Protein 5VMK (pdb70)

B-factor: mean 58.98, std 25.47, range [18.66, 170.27]

Structure (mmCIF, N/CA/C/O backbone):
data_5VMK
#
_entry.id   5VMK
#
_cell.length_a   96.620
_cell.length_b   96.620
_cell.length_c   262.420
_cell.angle_alpha   90.00
_cell.angle_beta   90.00
_cell.angle_gamma   120.00
#
_symmetry.space_group_name_H-M   'P 32 2 1'
#
loop_
_entity.id
_entity.type
_entity.pdbx_description
1 polymer 'Bifunctional protein GlmU'
2 non-polymer 'CITRIC ACID'
3 non-polymer 'PHOSPHATE ION'
4 non-polymer 'TETRAETHYLENE GLYCOL'
5 water water
#
loop_
_atom_site.group_PDB
_atom_site.id
_atom_site.type_symbol
_atom_site.label_atom_id
_atom_site.label_alt_id
_atom_site.label_comp_id
_atom_site.label_asym_id
_atom_site.label_entity_id
_atom_site.label_seq_id
_atom_site.pdbx_PDB_ins_code
_atom_site.Cartn_x
_atom_site.Cartn_y
_atom_site.Cartn_z
_atom_site.occupancy
_atom_site.B_iso_or_equiv
_atom_site.auth_seq_id
_atom_site.auth_comp_id
_atom_site.auth_asym_id
_atom_site.auth_atom_id
_atom_site.pdbx_PDB_model_num
ATOM 1 N N . SER A 1 10 ? 30.387 -34.590 -22.699 1.00 93.82 2 SER A N 1
ATOM 2 C CA . SER A 1 10 ? 29.748 -35.712 -23.379 1.00 94.70 2 SER A CA 1
ATOM 3 C C . SER A 1 10 ? 28.486 -36.160 -22.649 1.00 92.94 2 SER A C 1
ATOM 4 O O . SER A 1 10 ? 28.538 -36.555 -21.488 1.00 88.13 2 SER A O 1
ATOM 7 N N . THR A 1 11 ? 27.355 -36.111 -23.348 1.00 92.69 3 THR A N 1
ATOM 8 C CA . THR A 1 11 ? 26.068 -36.536 -22.815 1.00 88.50 3 THR A CA 1
ATOM 9 C C . THR A 1 11 ? 25.491 -37.621 -23.714 1.00 85.68 3 THR A C 1
ATOM 10 O O . THR A 1 11 ? 25.410 -37.445 -24.935 1.00 91.56 3 THR A O 1
ATOM 14 N N . THR A 1 12 ? 25.081 -38.730 -23.109 1.00 75.69 4 THR A N 1
ATOM 15 C CA . THR A 1 12 ? 24.458 -39.837 -23.815 1.00 71.14 4 THR A CA 1
ATOM 16 C C . THR A 1 12 ? 23.008 -39.954 -23.375 1.00 67.81 4 THR A C 1
ATOM 17 O O . THR A 1 12 ? 22.663 -39.618 -22.243 1.00 65.13 4 THR A O 1
ATOM 21 N N . VAL A 1 13 ? 22.142 -40.360 -24.297 1.00 64.57 5 VAL A N 1
ATOM 22 C CA . VAL A 1 13 ? 20.724 -40.535 -24.009 1.00 58.08 5 VAL A CA 1
ATOM 23 C C . VAL A 1 13 ? 20.426 -42.019 -24.131 1.00 52.70 5 VAL A C 1
ATOM 24 O O . VAL A 1 13 ? 20.818 -42.651 -25.120 1.00 51.96 5 VAL A O 1
ATOM 28 N N . ILE A 1 14 ? 19.762 -42.583 -23.126 1.00 45.76 6 ILE A N 1
ATOM 29 C CA . ILE A 1 14 ? 19.342 -43.977 -23.167 1.00 49.33 6 ILE A CA 1
ATOM 30 C C . ILE A 1 14 ? 17.822 -43.998 -23.217 1.00 56.12 6 ILE A C 1
ATOM 31 O O . ILE A 1 14 ? 17.156 -43.350 -22.400 1.00 51.33 6 ILE A O 1
ATOM 36 N N . ILE A 1 15 ? 17.270 -44.685 -24.214 1.00 61.95 7 ILE A N 1
ATOM 37 C CA . ILE A 1 15 ? 15.828 -44.703 -24.417 1.00 58.23 7 ILE A CA 1
ATOM 38 C C . ILE A 1 15 ? 15.324 -46.128 -24.236 1.00 52.85 7 ILE A C 1
ATOM 39 O O . ILE A 1 15 ? 15.706 -47.030 -24.994 1.00 58.89 7 ILE A O 1
ATOM 44 N N . LEU A 1 16 ? 14.413 -46.310 -23.279 1.00 42.52 8 LEU A N 1
ATOM 45 C CA . LEU A 1 16 ? 13.753 -47.589 -23.041 1.00 44.23 8 LEU A CA 1
ATOM 46 C C . LEU A 1 16 ? 12.547 -47.640 -23.965 1.00 52.37 8 LEU A C 1
ATOM 47 O O . LEU A 1 16 ? 11.573 -46.892 -23.775 1.00 51.70 8 LEU A O 1
ATOM 52 N N . ALA A 1 17 ? 12.625 -48.502 -24.979 1.00 50.51 9 ALA A N 1
ATOM 53 C CA . ALA A 1 17 ? 11.587 -48.588 -25.987 1.00 48.19 9 ALA A CA 1
ATOM 54 C C . ALA A 1 17 ? 11.255 -50.039 -26.291 1.00 49.79 9 ALA A C 1
ATOM 55 O O . ALA A 1 17 ? 10.941 -50.394 -27.425 1.00 53.59 9 ALA A O 1
ATOM 57 N N . ALA A 1 18 ? 11.247 -50.888 -25.269 1.00 54.36 10 ALA A N 1
ATOM 58 C CA . ALA A 1 18 ? 11.042 -52.314 -25.471 1.00 59.97 10 ALA A CA 1
ATOM 59 C C . ALA A 1 18 ? 9.614 -52.766 -25.206 1.00 61.12 10 ALA A C 1
ATOM 60 O O . ALA A 1 18 ? 9.256 -53.881 -25.594 1.00 75.05 10 ALA A O 1
ATOM 62 N N . GLY A 1 19 ? 8.803 -51.938 -24.555 1.00 56.70 11 GLY A N 1
ATOM 63 C CA . GLY A 1 19 ? 7.471 -52.365 -24.167 1.00 58.77 11 GLY A CA 1
ATOM 64 C C . GLY A 1 19 ? 6.660 -52.855 -25.354 1.00 73.14 11 GLY A C 1
ATOM 65 O O . GLY A 1 19 ? 6.744 -52.316 -26.461 1.00 74.20 11 GLY A O 1
ATOM 66 N N . LYS A 1 20 ? 5.896 -53.923 -25.122 1.00 80.49 12 LYS A N 1
ATOM 67 C CA . LYS A 1 20 ? 4.978 -54.422 -26.136 1.00 84.18 12 LYS A CA 1
ATOM 68 C C . LYS A 1 20 ? 3.726 -53.549 -26.248 1.00 82.36 12 LYS A C 1
ATOM 69 O O . LYS A 1 20 ? 3.149 -53.443 -27.336 1.00 83.00 12 LYS A O 1
ATOM 71 N N . GLY A 1 21 ? 3.340 -52.870 -25.163 1.00 77.28 13 GLY A N 1
ATOM 72 C CA . GLY A 1 21 ? 2.145 -52.044 -25.115 1.00 70.03 13 GLY A CA 1
ATOM 73 C C . GLY A 1 21 ? 0.882 -52.838 -25.364 1.00 69.94 13 GLY A C 1
ATOM 74 O O . GLY A 1 21 ? 0.117 -52.541 -26.289 1.00 67.08 13 GLY A O 1
ATOM 75 N N . THR A 1 22 ? 0.643 -53.836 -24.508 1.00 71.53 14 THR A N 1
ATOM 76 C CA . THR A 1 22 ? -0.411 -54.815 -24.765 1.00 67.49 14 THR A CA 1
ATOM 77 C C . THR A 1 22 ? -1.775 -54.150 -24.862 1.00 62.31 14 THR A C 1
ATOM 78 O O . THR A 1 22 ? -2.588 -54.517 -25.719 1.00 51.00 14 THR A O 1
ATOM 82 N N . ARG A 1 23 ? -2.030 -53.146 -24.015 1.00 65.54 15 ARG A N 1
ATOM 83 C CA A ARG A 1 23 ? -3.328 -52.483 -23.999 0.54 64.00 15 ARG A CA 1
ATOM 84 C CA B ARG A 1 23 ? -3.335 -52.498 -24.007 0.46 64.11 15 ARG A CA 1
ATOM 85 C C . ARG A 1 23 ? -3.561 -51.606 -25.226 1.00 62.15 15 ARG A C 1
ATOM 86 O O . ARG A 1 23 ? -4.686 -51.132 -25.424 1.00 64.38 15 ARG A O 1
ATOM 101 N N . MET A 1 24 ? -2.537 -51.377 -26.059 1.00 58.43 16 MET A N 1
ATOM 102 C CA . MET A 1 24 ? -2.768 -50.706 -27.339 1.00 50.66 16 MET A CA 1
ATOM 103 C C . MET A 1 24 ? -3.488 -51.612 -28.327 1.00 50.83 16 MET A C 1
ATOM 104 O O . MET A 1 24 ? -4.131 -51.111 -29.258 1.00 49.60 16 MET A O 1
ATOM 109 N N . ARG A 1 25 ? -3.391 -52.929 -28.136 1.00 45.67 17 ARG A N 1
ATOM 110 C CA . ARG A 1 25 ? -3.966 -53.914 -29.040 1.00 47.95 17 ARG A CA 1
ATOM 111 C C . ARG A 1 25 ? -3.483 -53.656 -30.467 1.00 49.71 17 ARG A C 1
ATOM 112 O O . ARG A 1 25 ? -4.240 -53.687 -31.438 1.00 53.78 17 ARG A O 1
ATOM 120 N N . SER A 1 26 ? -2.183 -53.428 -30.584 1.00 48.00 18 SER A N 1
ATOM 121 C CA . SER A 1 26 ? -1.544 -53.095 -31.839 1.00 49.40 18 SER A CA 1
ATOM 122 C C . SER A 1 26 ? -0.599 -54.211 -32.278 1.00 50.62 18 SER A C 1
ATOM 123 O O . SER A 1 26 ? -0.068 -54.962 -31.462 1.00 53.30 18 SER A O 1
ATOM 126 N N . GLN A 1 27 ? -0.367 -54.287 -33.585 1.00 49.71 19 GLN A N 1
ATOM 127 C CA . GLN A 1 27 ? 0.644 -55.190 -34.112 1.00 53.19 19 GLN A CA 1
ATOM 128 C C . GLN A 1 27 ? 2.043 -54.583 -34.032 1.00 54.05 19 GLN A C 1
ATOM 129 O O . GLN A 1 27 ? 3.039 -55.317 -34.107 1.00 57.25 19 GLN A O 1
ATOM 135 N N . LEU A 1 28 ? 2.138 -53.299 -33.839 1.00 48.48 20 LEU A N 1
ATOM 136 C CA . LEU A 1 28 ? 3.345 -52.494 -33.765 1.00 49.38 20 LEU A CA 1
ATOM 137 C C . LEU A 1 28 ? 3.822 -52.368 -32.323 1.00 49.12 20 LEU A C 1
ATOM 138 O O . LEU A 1 28 ? 3.018 -52.423 -31.392 1.00 52.54 20 LEU A O 1
ATOM 143 N N . PRO A 1 29 ? 5.114 -52.170 -32.078 1.00 50.88 21 PRO A N 1
ATOM 144 C CA . PRO A 1 29 ? 5.549 -51.908 -30.702 1.00 51.04 21 PRO A CA 1
ATOM 145 C C . PRO A 1 29 ? 4.928 -50.621 -30.191 1.00 49.16 21 PRO A C 1
ATOM 146 O O . PRO A 1 29 ? 4.484 -49.771 -30.957 1.00 51.20 21 PRO A O 1
ATOM 150 N N . LYS A 1 30 ? 4.896 -50.494 -28.866 1.00 54.47 22 LYS A N 1
ATOM 151 C CA . LYS A 1 30 ? 4.226 -49.365 -28.231 1.00 46.20 22 LYS A CA 1
ATOM 152 C C . LYS A 1 30 ? 4.775 -48.037 -28.728 1.00 48.48 22 LYS A C 1
ATOM 153 O O . LYS A 1 30 ? 4.021 -47.074 -28.917 1.00 46.23 22 LYS A O 1
ATOM 159 N N . VAL A 1 31 ? 6.097 -47.955 -28.914 1.00 44.55 23 VAL A N 1
ATOM 160 C CA . VAL A 1 31 ? 6.722 -46.665 -29.182 1.00 42.80 23 VAL A CA 1
ATOM 161 C C . VAL A 1 31 ? 6.527 -46.198 -30.613 1.00 42.65 23 VAL A C 1
ATOM 162 O O . VAL A 1 31 ? 6.953 -45.086 -30.944 1.00 41.72 23 VAL A O 1
ATOM 166 N N . LEU A 1 32 ? 5.866 -46.975 -31.464 1.00 41.90 24 LEU A N 1
ATOM 167 C CA . LEU A 1 32 ? 5.560 -46.487 -32.806 1.00 47.29 24 LEU A CA 1
ATOM 168 C C . LEU A 1 32 ? 4.126 -45.986 -32.936 1.00 45.54 24 LEU A C 1
ATOM 169 O O . LEU A 1 32 ? 3.702 -45.653 -34.045 1.00 49.59 24 LEU A O 1
ATOM 174 N N . GLN A 1 33 ? 3.378 -45.905 -31.837 1.00 39.00 25 GLN A N 1
ATOM 175 C CA . GLN A 1 33 ? 2.039 -45.334 -31.903 1.00 37.12 25 GLN A CA 1
ATOM 176 C C . GLN A 1 33 ? 2.145 -43.819 -32.115 1.00 37.25 25 GLN A C 1
ATOM 177 O O . GLN A 1 33 ? 3.127 -43.196 -31.696 1.00 39.57 25 GLN A O 1
ATOM 183 N N . PRO A 1 34 ? 1.158 -43.205 -32.778 1.00 41.37 26 PRO A N 1
ATOM 184 C CA . PRO A 1 34 ? 1.298 -41.800 -33.200 1.00 36.11 26 PRO A CA 1
ATOM 185 C C . PRO A 1 34 ? 0.889 -40.783 -32.151 1.00 40.66 26 PRO A C 1
ATOM 186 O O . PRO A 1 34 ? -0.077 -40.961 -31.404 1.00 40.63 26 PRO A O 1
ATOM 190 N N . LEU A 1 35 ? 1.637 -39.682 -32.123 1.00 40.72 27 LEU A N 1
ATOM 191 C CA . LEU A 1 35 ? 1.303 -38.535 -31.295 1.00 35.40 27 LEU A CA 1
ATOM 192 C C . LEU A 1 35 ? 1.653 -37.262 -32.046 1.00 37.52 27 LEU A C 1
ATOM 193 O O . LEU A 1 35 ? 2.825 -37.023 -32.356 1.00 38.52 27 LEU A O 1
ATOM 198 N N . ALA A 1 36 ? 0.631 -36.444 -32.307 1.00 31.88 28 ALA A N 1
ATOM 199 C CA . ALA A 1 36 ? 0.745 -35.227 -33.123 1.00 36.05 28 ALA A CA 1
ATOM 200 C C . ALA A 1 36 ? 1.500 -35.498 -34.431 1.00 38.90 28 ALA A C 1
ATOM 201 O O . ALA A 1 36 ? 2.338 -34.711 -34.875 1.00 42.75 28 ALA A O 1
ATOM 203 N N . GLY A 1 37 ? 1.186 -36.620 -35.072 1.00 39.43 29 GLY A N 1
ATOM 204 C CA . GLY A 1 37 ? 1.759 -36.879 -36.371 1.00 36.55 29 GLY A CA 1
ATOM 205 C C . GLY A 1 37 ? 3.163 -37.439 -36.328 1.00 43.92 29 GLY A C 1
ATOM 206 O O . GLY A 1 37 ? 3.945 -37.197 -37.246 1.00 55.42 29 GLY A O 1
ATOM 207 N N . ARG A 1 38 ? 3.523 -38.155 -35.265 1.00 40.38 30 ARG A N 1
ATOM 208 C CA . ARG A 1 38 ? 4.883 -38.638 -35.140 1.00 40.52 30 ARG A CA 1
ATOM 209 C C . ARG A 1 38 ? 4.870 -39.808 -34.173 1.00 46.52 30 ARG A C 1
ATOM 210 O O . ARG A 1 38 ? 4.135 -39.748 -33.175 1.00 45.89 30 ARG A O 1
ATOM 218 N N . PRO A 1 39 ? 5.651 -40.870 -34.407 1.00 49.02 31 PRO A N 1
ATOM 219 C CA . PRO A 1 39 ? 5.690 -41.976 -33.434 1.00 42.99 31 PRO A CA 1
ATOM 220 C C . PRO A 1 39 ? 6.240 -41.466 -32.116 1.00 43.35 31 PRO A C 1
ATOM 221 O O . PRO A 1 39 ? 7.052 -40.537 -32.089 1.00 47.20 31 PRO A O 1
ATOM 225 N N . LEU A 1 40 ? 5.803 -42.102 -31.022 1.00 37.82 32 LEU A N 1
ATOM 226 C CA . LEU A 1 40 ? 6.263 -41.717 -29.686 1.00 34.99 32 LEU A CA 1
ATOM 227 C C . LEU A 1 40 ? 7.776 -41.596 -29.636 1.00 36.54 32 LEU A C 1
ATOM 228 O O . LEU A 1 40 ? 8.316 -40.556 -29.233 1.00 37.80 32 LEU A O 1
ATOM 233 N N . LEU A 1 41 ? 8.474 -42.654 -30.072 1.00 37.76 33 LEU A N 1
ATOM 234 C CA . LEU A 1 41 ? 9.931 -42.683 -30.025 1.00 41.20 33 LEU A CA 1
ATOM 235 C C . LEU A 1 41 ? 10.538 -41.546 -30.830 1.00 52.37 33 LEU A C 1
ATOM 236 O O . LEU A 1 41 ? 11.597 -41.024 -30.461 1.00 52.99 33 LEU A O 1
ATOM 241 N N . GLY A 1 42 ? 9.882 -41.148 -31.923 1.00 52.52 34 GLY A N 1
ATOM 242 C CA . GLY A 1 42 ? 10.392 -40.047 -32.720 1.00 46.00 34 GLY A CA 1
ATOM 243 C C . GLY A 1 42 ? 10.445 -38.740 -31.954 1.00 43.65 34 GLY A C 1
ATOM 244 O O . GLY A 1 42 ? 11.378 -37.954 -32.125 1.00 44.25 34 GLY A O 1
ATOM 245 N N . HIS A 1 43 ? 9.446 -38.483 -31.098 1.00 38.73 35 HIS A N 1
ATOM 246 C CA . HIS A 1 43 ? 9.495 -37.278 -30.268 1.00 37.93 35 HIS A CA 1
ATOM 247 C C . HIS A 1 43 ? 10.729 -37.276 -29.378 1.00 39.54 35 HIS A C 1
ATOM 248 O O . HIS A 1 43 ? 11.379 -36.237 -29.203 1.00 45.09 35 HIS A O 1
ATOM 255 N N . VAL A 1 44 ? 11.079 -38.430 -28.819 1.00 37.58 36 VAL A N 1
ATOM 256 C CA . VAL A 1 44 ? 12.214 -38.475 -27.910 1.00 41.67 36 VAL A CA 1
ATOM 257 C C . VAL A 1 44 ? 13.535 -38.442 -28.679 1.00 42.69 36 VAL A C 1
ATOM 258 O O . VAL A 1 44 ? 14.496 -37.798 -28.251 1.00 44.96 36 VAL A O 1
ATOM 262 N N . ILE A 1 45 ? 13.619 -39.125 -29.818 1.00 45.52 37 ILE A N 1
ATOM 263 C CA . ILE A 1 45 ? 14.831 -39.016 -30.624 1.00 48.40 37 ILE A CA 1
ATOM 264 C C . ILE A 1 45 ? 15.064 -37.569 -31.043 1.00 55.30 37 ILE A C 1
ATOM 265 O O . ILE A 1 45 ? 16.202 -37.080 -31.026 1.00 64.78 37 ILE A O 1
ATOM 270 N N . LYS A 1 46 ? 13.991 -36.849 -31.387 1.00 48.34 38 LYS A N 1
ATOM 271 C CA . LYS A 1 46 ? 14.123 -35.440 -31.759 1.00 45.53 38 LYS A CA 1
ATOM 272 C C . LYS A 1 46 ? 14.684 -34.604 -30.615 1.00 48.50 38 LYS A C 1
ATOM 273 O O . LYS A 1 46 ? 15.560 -33.759 -30.824 1.00 54.19 38 LYS A O 1
ATOM 279 N N . THR A 1 47 ? 14.172 -34.803 -29.396 1.00 46.09 39 THR A N 1
ATOM 280 C CA . THR A 1 47 ? 14.670 -34.031 -28.263 1.00 46.14 39 THR A CA 1
ATOM 281 C C . THR A 1 47 ? 16.115 -34.401 -27.935 1.00 49.83 39 THR A C 1
ATOM 282 O O . THR A 1 47 ? 16.929 -33.530 -27.592 1.00 44.33 39 THR A O 1
ATOM 286 N N . ALA A 1 48 ? 16.457 -35.685 -28.072 1.00 45.86 40 ALA A N 1
ATOM 287 C CA . ALA A 1 48 ? 17.824 -36.127 -27.827 1.00 47.68 40 ALA A CA 1
ATOM 288 C C . ALA A 1 48 ? 18.793 -35.494 -28.814 1.00 51.95 40 ALA A C 1
ATOM 289 O O . ALA A 1 48 ? 19.931 -35.170 -28.460 1.00 55.88 40 ALA A O 1
ATOM 291 N N . LYS A 1 49 ? 18.369 -35.325 -30.063 1.00 52.86 41 LYS A N 1
ATOM 292 C CA . LYS A 1 49 ? 19.234 -34.641 -31.016 1.00 57.44 41 LYS A CA 1
ATOM 293 C C . LYS A 1 49 ? 19.334 -33.148 -30.706 1.00 57.72 41 LYS A C 1
ATOM 294 O O . LYS A 1 49 ? 20.380 -32.539 -30.952 1.00 59.17 41 LYS A O 1
ATOM 300 N N . GLN A 1 50 ? 18.266 -32.551 -30.160 1.00 61.00 42 GLN A N 1
ATOM 301 C CA . GLN A 1 50 ? 18.310 -31.147 -29.750 1.00 64.89 42 GLN A CA 1
ATOM 302 C C . GLN A 1 50 ? 19.323 -30.922 -28.628 1.00 61.98 42 GLN A C 1
ATOM 303 O O . GLN A 1 50 ? 19.980 -29.877 -28.578 1.00 65.03 42 GLN A O 1
ATOM 309 N N . LEU A 1 51 ? 19.453 -31.887 -27.711 1.00 61.12 43 LEU A N 1
ATOM 310 C CA . LEU A 1 51 ? 20.439 -31.838 -26.628 1.00 62.02 43 LEU A CA 1
ATOM 311 C C . LEU A 1 51 ? 21.859 -32.043 -27.123 1.00 61.69 43 LEU A C 1
ATOM 312 O O . LEU A 1 51 ? 22.788 -31.981 -26.314 1.00 59.56 43 LEU A O 1
ATOM 317 N N . LEU A 1 52 ? 22.035 -32.307 -28.420 1.00 64.51 44 LEU A N 1
ATOM 318 C CA . LEU A 1 52 ? 23.344 -32.556 -29.021 1.00 69.04 44 LEU A CA 1
ATOM 319 C C . LEU A 1 52 ? 24.014 -33.769 -28.373 1.00 70.55 44 LEU A C 1
ATOM 320 O O . LEU A 1 52 ? 25.194 -33.750 -28.026 1.00 75.53 44 LEU A O 1
ATOM 325 N N . ALA A 1 53 ? 23.241 -34.846 -28.247 1.00 68.00 45 ALA A N 1
ATOM 326 C CA . ALA A 1 53 ? 23.724 -36.075 -27.630 1.00 66.35 45 ALA A CA 1
ATOM 327 C C . ALA A 1 53 ? 24.795 -36.738 -28.485 1.00 68.66 45 ALA A C 1
ATOM 328 O O . ALA A 1 53 ? 24.589 -36.983 -29.679 1.00 71.60 45 ALA A O 1
ATOM 330 N N . GLU A 1 54 ? 25.946 -37.028 -27.869 1.00 71.78 46 GLU A N 1
ATOM 331 C CA . GLU A 1 54 ? 27.008 -37.733 -28.584 1.00 73.23 46 GLU A CA 1
ATOM 332 C C . GLU A 1 54 ? 26.551 -39.126 -28.999 1.00 73.71 46 GLU A C 1
ATOM 333 O O . GLU A 1 54 ? 26.772 -39.544 -30.143 1.00 84.55 46 GLU A O 1
ATOM 335 N N . ASN A 1 55 ? 25.888 -39.849 -28.098 1.00 66.00 47 ASN A N 1
ATOM 336 C CA . ASN A 1 55 ? 25.364 -41.168 -28.411 1.00 67.83 47 ASN A CA 1
ATOM 337 C C . ASN A 1 55 ? 23.891 -41.259 -28.057 1.00 68.51 47 ASN A C 1
ATOM 338 O O . ASN A 1 55 ? 23.401 -40.569 -27.160 1.00 77.62 47 ASN A O 1
ATOM 343 N N . ILE A 1 56 ? 23.193 -42.125 -28.780 1.00 63.18 48 ILE A N 1
ATOM 344 C CA . ILE A 1 56 ? 21.809 -42.468 -28.496 1.00 60.05 48 ILE A CA 1
ATOM 345 C C . ILE A 1 56 ? 21.708 -43.986 -28.528 1.00 61.86 48 ILE A C 1
ATOM 346 O O . ILE A 1 56 ? 22.016 -44.616 -29.548 1.00 66.63 48 ILE A O 1
ATOM 351 N N . ILE A 1 57 ? 21.318 -44.572 -27.402 1.00 59.34 49 ILE A N 1
ATOM 352 C CA . ILE A 1 57 ? 21.216 -46.013 -27.250 1.00 56.94 49 ILE A CA 1
ATOM 353 C C . ILE A 1 57 ? 19.754 -46.346 -27.005 1.00 56.36 49 ILE A C 1
ATOM 354 O O . ILE A 1 57 ? 19.155 -45.876 -26.029 1.00 54.08 49 ILE A O 1
ATOM 359 N N . THR A 1 58 ? 19.191 -47.184 -27.863 1.00 57.04 50 THR A N 1
ATOM 360 C CA . THR A 1 58 ? 17.788 -47.538 -27.775 1.00 57.74 50 THR A CA 1
ATOM 361 C C . THR A 1 58 ? 17.669 -49.019 -27.457 1.00 57.60 50 THR A C 1
ATOM 362 O O . THR A 1 58 ? 18.271 -49.862 -28.133 1.00 60.81 50 THR A O 1
ATOM 366 N N . ILE A 1 59 ? 16.931 -49.312 -26.394 1.00 51.62 51 ILE A N 1
ATOM 367 C CA . ILE A 1 59 ? 16.618 -50.670 -25.982 1.00 52.68 51 ILE A CA 1
ATOM 368 C C . ILE A 1 59 ? 15.326 -51.073 -26.673 1.00 58.25 51 ILE A C 1
ATOM 369 O O . ILE A 1 59 ? 14.256 -50.533 -26.367 1.00 53.50 51 ILE A O 1
ATOM 374 N N . TYR A 1 60 ? 15.412 -52.038 -27.579 1.00 60.38 52 TYR A N 1
ATOM 375 C CA . TYR A 1 60 ? 14.228 -52.554 -28.238 1.00 62.49 52 TYR A CA 1
ATOM 376 C C . TYR A 1 60 ? 13.899 -53.932 -27.693 1.00 71.29 52 TYR A C 1
ATOM 377 O O . TYR A 1 60 ? 14.716 -54.578 -27.034 1.00 77.73 52 TYR A O 1
ATOM 386 N N . GLY A 1 61 ? 12.670 -54.356 -27.944 1.00 74.43 53 GLY A N 1
ATOM 387 C CA . GLY A 1 61 ? 12.228 -55.673 -27.551 1.00 80.20 53 GLY A CA 1
ATOM 388 C C . GLY A 1 61 ? 11.461 -56.305 -28.686 1.00 89.26 53 GLY A C 1
ATOM 389 O O . GLY A 1 61 ? 11.959 -56.373 -29.817 1.00 90.52 53 GLY A O 1
ATOM 390 N N . HIS A 1 62 ? 10.241 -56.756 -28.396 1.00 94.97 54 HIS A N 1
ATOM 391 C CA . HIS A 1 62 ? 9.377 -57.304 -29.431 1.00 98.99 54 HIS A CA 1
ATOM 392 C C . HIS A 1 62 ? 9.161 -56.266 -30.524 1.00 93.99 54 HIS A C 1
ATOM 393 O O . HIS A 1 62 ? 8.925 -55.085 -30.242 1.00 86.27 54 HIS A O 1
ATOM 395 N N . GLY A 1 63 ? 9.274 -56.710 -31.774 1.00 95.90 55 GLY A N 1
ATOM 396 C CA . GLY A 1 63 ? 9.066 -55.830 -32.903 1.00 91.66 55 GLY A CA 1
ATOM 397 C C . GLY A 1 63 ? 10.176 -54.843 -33.171 1.00 85.63 55 GLY A C 1
ATOM 398 O O . GLY A 1 63 ? 9.961 -53.866 -33.886 1.00 87.07 55 GLY A O 1
ATOM 399 N N . GLY A 1 64 ? 11.368 -55.069 -32.625 1.00 81.37 56 GLY A N 1
ATOM 400 C CA . GLY A 1 64 ? 12.464 -54.156 -32.888 1.00 80.63 56 GLY A CA 1
ATOM 401 C C . GLY A 1 64 ? 12.829 -54.045 -34.356 1.00 80.79 56 GLY A C 1
ATOM 402 O O . GLY A 1 64 ? 13.491 -53.079 -34.749 1.00 83.88 56 GLY A O 1
ATOM 403 N N . ASP A 1 65 ? 12.409 -55.007 -35.179 1.00 79.12 57 ASP A N 1
ATOM 404 C CA . ASP A 1 65 ? 12.651 -54.893 -36.612 1.00 83.22 57 ASP A CA 1
ATOM 405 C C . ASP A 1 65 ? 11.970 -53.653 -37.176 1.00 84.33 57 ASP A C 1
ATOM 406 O O . ASP A 1 65 ? 12.576 -52.897 -37.944 1.00 83.93 57 ASP A O 1
ATOM 408 N N . HIS A 1 66 ? 10.709 -53.417 -36.795 1.00 77.80 58 HIS A N 1
ATOM 409 C CA . HIS A 1 66 ? 10.014 -52.213 -37.245 1.00 74.00 58 HIS A CA 1
ATOM 410 C C . HIS A 1 66 ? 10.706 -50.954 -36.740 1.00 73.00 58 HIS A C 1
ATOM 411 O O . HIS A 1 66 ? 10.910 -49.997 -37.495 1.00 80.12 58 HIS A O 1
ATOM 418 N N . VAL A 1 67 ? 11.058 -50.932 -35.454 1.00 64.68 59 VAL A N 1
ATOM 419 C CA . VAL A 1 67 ? 11.665 -49.743 -34.865 1.00 59.88 59 VAL A CA 1
ATOM 420 C C . VAL A 1 67 ? 12.975 -49.426 -35.566 1.00 60.40 59 VAL A C 1
ATOM 421 O O . VAL A 1 67 ? 13.197 -48.299 -36.027 1.00 62.10 59 VAL A O 1
ATOM 425 N N . LYS A 1 68 ? 13.849 -50.430 -35.684 1.00 57.84 60 LYS A N 1
ATOM 426 C CA . LYS A 1 68 ? 15.105 -50.233 -36.394 1.00 58.92 60 LYS A CA 1
ATOM 427 C C . LYS A 1 68 ? 14.851 -49.729 -37.812 1.00 63.86 60 LYS A C 1
ATOM 428 O O . LYS A 1 68 ? 15.560 -48.842 -38.301 1.00 67.51 60 LYS A O 1
ATOM 434 N N . LYS A 1 69 ? 13.808 -50.245 -38.470 1.00 64.63 61 LYS A N 1
ATOM 435 C CA . LYS A 1 69 ? 13.495 -49.789 -39.821 1.00 67.87 61 LYS A CA 1
ATOM 436 C C . LYS A 1 69 ? 13.029 -48.340 -39.828 1.00 70.54 61 LYS A C 1
ATOM 437 O O . LYS A 1 69 ? 13.459 -47.548 -40.673 1.00 78.69 61 LYS A O 1
ATOM 439 N N . THR A 1 70 ? 12.186 -47.961 -38.871 1.00 66.78 62 THR A N 1
ATOM 440 C CA . THR A 1 70 ? 11.615 -46.619 -38.885 1.00 65.38 62 THR A CA 1
ATOM 441 C C . THR A 1 70 ? 12.680 -45.547 -38.664 1.00 71.48 62 THR A C 1
ATOM 442 O O . THR A 1 70 ? 12.625 -44.476 -39.278 1.00 72.33 62 THR A O 1
ATOM 446 N N . PHE A 1 71 ? 13.655 -45.804 -37.797 1.00 74.80 63 PHE A N 1
ATOM 447 C CA . PHE A 1 71 ? 14.699 -44.829 -37.499 1.00 72.62 63 PHE A CA 1
ATOM 448 C C . PHE A 1 71 ? 16.053 -45.302 -38.019 1.00 75.77 63 PHE A C 1
ATOM 449 O O . PHE A 1 71 ? 17.096 -45.061 -37.409 1.00 83.38 63 PHE A O 1
ATOM 457 N N . ALA A 1 72 ? 16.050 -45.902 -39.210 1.00 73.90 64 ALA A N 1
ATOM 458 C CA . ALA A 1 72 ? 17.272 -46.477 -39.762 1.00 74.57 64 ALA A CA 1
ATOM 459 C C . ALA A 1 72 ? 18.272 -45.400 -40.157 1.00 78.29 64 ALA A C 1
ATOM 460 O O . ALA A 1 72 ? 19.488 -45.626 -40.090 1.00 77.29 64 ALA A O 1
ATOM 462 N N . GLN A 1 73 ? 17.786 -44.248 -40.617 1.00 79.16 65 GLN A N 1
ATOM 463 C CA . GLN A 1 73 ? 18.678 -43.171 -41.019 1.00 84.92 65 GLN A CA 1
ATOM 464 C C . GLN A 1 73 ? 19.071 -42.331 -39.808 1.00 86.02 65 GLN A C 1
ATOM 465 O O . GLN A 1 73 ? 19.404 -41.152 -39.946 1.00 93.61 65 GLN A O 1
ATOM 467 N N . GLU A 1 74 ? 19.094 -42.946 -38.628 1.00 81.73 66 GLU A N 1
ATOM 468 C CA . GLU A 1 74 ? 19.487 -42.289 -37.390 1.00 72.55 66 GLU A CA 1
ATOM 469 C C . GLU A 1 74 ? 20.634 -43.065 -36.780 1.00 67.93 66 GLU A C 1
ATOM 470 O O . GLU A 1 74 ? 20.602 -44.300 -36.747 1.00 66.61 66 GLU A O 1
ATOM 476 N N . ASN A 1 75 ? 21.652 -42.330 -36.319 1.00 74.04 67 ASN A N 1
ATOM 477 C CA . ASN A 1 75 ? 22.862 -42.912 -35.729 1.00 81.89 67 ASN A CA 1
ATOM 478 C C . ASN A 1 75 ? 22.522 -43.322 -34.302 1.00 75.77 67 ASN A C 1
ATOM 479 O O . ASN A 1 75 ? 22.778 -42.617 -33.322 1.00 74.86 67 ASN A O 1
ATOM 484 N N . ILE A 1 76 ? 21.895 -44.484 -34.205 1.00 73.00 68 ILE A N 1
ATOM 485 C CA . ILE A 1 76 ? 21.439 -45.041 -32.946 1.00 68.92 68 ILE A CA 1
ATOM 486 C C . ILE A 1 76 ? 22.143 -46.366 -32.725 1.00 73.20 68 ILE A C 1
ATOM 487 O O . ILE A 1 76 ? 22.346 -47.136 -33.670 1.00 74.52 68 ILE A O 1
ATOM 492 N N . GLN A 1 77 ? 22.531 -46.619 -31.482 1.00 67.01 69 GLN A N 1
ATOM 493 C CA . GLN A 1 77 ? 23.062 -47.917 -31.098 1.00 69.12 69 GLN A CA 1
ATOM 494 C C . GLN A 1 77 ? 21.906 -48.732 -30.532 1.00 64.33 69 GLN A C 1
ATOM 495 O O . GLN A 1 77 ? 21.323 -48.370 -29.508 1.00 60.75 69 GLN A O 1
ATOM 501 N N . TRP A 1 78 ? 21.527 -49.789 -31.232 1.00 67.00 70 TRP A N 1
ATOM 502 C CA . TRP A 1 78 ? 20.391 -50.585 -30.813 1.00 67.46 70 TRP A CA 1
ATOM 503 C C . TRP A 1 78 ? 20.866 -51.679 -29.874 1.00 71.62 70 TRP A C 1
ATOM 504 O O . TRP A 1 78 ? 21.968 -52.212 -30.022 1.00 69.99 70 TRP A O 1
ATOM 515 N N . VAL A 1 79 ? 20.029 -51.989 -28.892 1.00 78.03 71 VAL A N 1
ATOM 516 C CA . VAL A 1 79 ? 20.342 -52.949 -27.843 1.00 74.10 71 VAL A CA 1
ATOM 517 C C . VAL A 1 79 ? 19.069 -53.735 -27.586 1.00 72.60 71 VAL A C 1
ATOM 518 O O . VAL A 1 79 ? 18.015 -53.143 -27.326 1.00 72.87 71 VAL A O 1
ATOM 522 N N . GLU A 1 80 ? 19.159 -55.056 -27.647 1.00 76.00 72 GLU A N 1
ATOM 523 C CA . GLU A 1 80 ? 17.978 -55.887 -27.496 1.00 79.72 72 GLU A CA 1
ATOM 524 C C . GLU A 1 80 ? 17.705 -56.234 -26.033 1.00 79.99 72 GLU A C 1
ATOM 525 O O . GLU A 1 80 ? 18.621 -56.333 -25.212 1.00 85.34 72 GLU A O 1
ATOM 531 N N . GLN A 1 81 ? 16.415 -56.396 -25.712 1.00 80.55 73 GLN A N 1
ATOM 532 C CA . GLN A 1 81 ? 15.945 -56.876 -24.409 1.00 85.93 73 GLN A CA 1
ATOM 533 C C . GLN A 1 81 ? 14.983 -58.026 -24.711 1.00 91.51 73 GLN A C 1
ATOM 534 O O . GLN A 1 81 ? 13.762 -57.831 -24.744 1.00 90.67 73 GLN A O 1
ATOM 540 N N . ALA A 1 82 ? 15.545 -59.218 -24.932 1.00 95.94 74 ALA A N 1
ATOM 541 C CA . ALA A 1 82 ? 14.745 -60.361 -25.370 1.00 104.09 74 ALA A CA 1
ATOM 542 C C . ALA A 1 82 ? 13.676 -60.726 -24.345 1.00 105.88 74 ALA A C 1
ATOM 543 O O . ALA A 1 82 ? 12.511 -60.945 -24.699 1.00 113.27 74 ALA A O 1
ATOM 545 N N . GLU A 1 83 ? 14.051 -60.808 -23.071 1.00 102.22 75 GLU A N 1
ATOM 546 C CA . GLU A 1 83 ? 13.105 -61.039 -21.987 1.00 90.83 75 GLU A CA 1
ATOM 547 C C . GLU A 1 83 ? 12.885 -59.742 -21.217 1.00 83.14 75 GLU A C 1
ATOM 548 O O . GLU A 1 83 ? 13.816 -58.950 -21.038 1.00 78.26 75 GLU A O 1
ATOM 550 N N . GLN A 1 84 ? 11.648 -59.523 -20.775 1.00 84.29 76 GLN A N 1
ATOM 551 C CA . GLN A 1 84 ? 11.273 -58.312 -20.045 1.00 89.72 76 GLN A CA 1
ATOM 552 C C . GLN A 1 84 ? 11.310 -58.624 -18.553 1.00 90.51 76 GLN A C 1
ATOM 553 O O . GLN A 1 84 ? 10.397 -59.260 -18.022 1.00 93.15 76 GLN A O 1
ATOM 555 N N . LEU A 1 85 ? 12.372 -58.176 -17.872 1.00 86.68 77 LEU A N 1
ATOM 556 C CA . LEU A 1 85 ? 12.550 -58.443 -16.445 1.00 89.94 77 LEU A CA 1
ATOM 557 C C . LEU A 1 85 ? 12.846 -57.164 -15.659 1.00 80.63 77 LEU A C 1
ATOM 558 O O . LEU A 1 85 ? 13.535 -57.199 -14.637 1.00 82.31 77 LEU A O 1
ATOM 563 N N . GLY A 1 86 ? 12.334 -56.030 -16.120 1.00 70.02 78 GLY A N 1
ATOM 564 C CA . GLY A 1 86 ? 12.467 -54.782 -15.401 1.00 64.57 78 GLY A CA 1
ATOM 565 C C . GLY A 1 86 ? 13.210 -53.718 -16.177 1.00 63.94 78 GLY A C 1
ATOM 566 O O . GLY A 1 86 ? 13.956 -54.025 -17.111 1.00 70.70 78 GLY A O 1
ATOM 567 N N . THR A 1 87 ? 13.024 -52.455 -15.791 1.00 60.15 79 THR A N 1
ATOM 568 C CA . THR A 1 87 ? 13.742 -51.374 -16.456 1.00 59.90 79 THR A CA 1
ATOM 569 C C . THR A 1 87 ? 15.220 -51.381 -16.076 1.00 58.39 79 THR A C 1
ATOM 570 O O . THR A 1 87 ? 16.079 -51.057 -16.899 1.00 56.39 79 THR A O 1
ATOM 574 N N . GLY A 1 88 ? 15.541 -51.742 -14.836 1.00 56.39 80 GLY A N 1
ATOM 575 C CA . GLY A 1 88 ? 16.941 -51.855 -14.478 1.00 58.06 80 GLY A CA 1
ATOM 576 C C . GLY A 1 88 ? 17.641 -52.922 -15.293 1.00 62.73 80 GLY A C 1
ATOM 577 O O . GLY A 1 88 ? 18.779 -52.741 -15.734 1.00 64.17 80 GLY A O 1
ATOM 578 N N . HIS A 1 89 ? 16.965 -54.048 -15.510 1.00 63.84 81 HIS A N 1
ATOM 579 C CA . HIS A 1 89 ? 17.495 -55.073 -16.394 1.00 69.37 81 HIS A CA 1
ATOM 580 C C . HIS A 1 89 ? 17.663 -54.547 -17.821 1.00 69.26 81 HIS A C 1
ATOM 581 O O . HIS A 1 89 ? 18.597 -54.946 -18.528 1.00 70.99 81 HIS A O 1
ATOM 588 N N . ALA A 1 90 ? 16.767 -53.660 -18.267 1.00 60.34 82 ALA A N 1
ATOM 589 C CA . ALA A 1 90 ? 16.905 -53.076 -19.599 1.00 58.21 82 ALA A CA 1
ATOM 590 C C . ALA A 1 90 ? 18.150 -52.199 -19.689 1.00 57.68 82 ALA A C 1
ATOM 591 O O . ALA A 1 90 ? 18.907 -52.279 -20.662 1.00 61.70 82 ALA A O 1
ATOM 593 N N . VAL A 1 91 ? 18.373 -51.345 -18.685 1.00 54.84 83 VAL A N 1
ATOM 594 C CA . VAL A 1 91 ? 19.532 -50.456 -18.706 1.00 58.93 83 VAL A CA 1
ATOM 595 C C . VAL A 1 91 ? 20.818 -51.255 -18.576 1.00 64.42 83 VAL A C 1
ATOM 596 O O . VAL A 1 91 ? 21.863 -50.865 -19.116 1.00 66.38 83 VAL A O 1
ATOM 600 N N . GLN A 1 92 ? 20.768 -52.385 -17.869 1.00 66.42 84 GLN A N 1
ATOM 601 C CA . GLN A 1 92 ? 21.936 -53.243 -17.780 1.00 69.57 84 GLN A CA 1
ATOM 602 C C . GLN A 1 92 ? 22.428 -53.611 -19.170 1.00 71.87 84 GLN A C 1
ATOM 603 O O . GLN A 1 92 ? 23.639 -53.681 -19.410 1.00 72.67 84 GLN A O 1
ATOM 609 N N . MET A 1 93 ? 21.497 -53.774 -20.114 1.00 73.75 85 MET A N 1
ATOM 610 C CA . MET A 1 93 ? 21.852 -54.191 -21.464 1.00 83.82 85 MET A CA 1
ATOM 611 C C . MET A 1 93 ? 22.782 -53.201 -22.151 1.00 79.55 85 MET A C 1
ATOM 612 O O . MET A 1 93 ? 23.552 -53.592 -23.038 1.00 74.16 85 MET A O 1
ATOM 617 N N . THR A 1 94 ? 22.747 -51.932 -21.744 1.00 74.94 86 THR A N 1
ATOM 618 C CA . THR A 1 94 ? 23.586 -50.905 -22.348 1.00 69.05 86 THR A CA 1
ATOM 619 C C . THR A 1 94 ? 25.054 -50.997 -21.922 1.00 69.13 86 THR A C 1
ATOM 620 O O . THR A 1 94 ? 25.886 -50.303 -22.512 1.00 66.84 86 THR A O 1
ATOM 624 N N . LEU A 1 95 ? 25.384 -51.788 -20.898 1.00 68.45 87 LEU A N 1
ATOM 625 C CA . LEU A 1 95 ? 26.770 -51.892 -20.436 1.00 74.83 87 LEU A CA 1
ATOM 626 C C . LEU A 1 95 ? 27.799 -52.219 -21.519 1.00 81.59 87 LEU A C 1
ATOM 627 O O . LEU A 1 95 ? 28.862 -51.576 -21.522 1.00 82.72 87 LEU A O 1
ATOM 632 N N . PRO A 1 96 ? 27.577 -53.167 -22.442 1.00 88.94 88 PRO A N 1
ATOM 633 C CA . PRO A 1 96 ? 28.595 -53.405 -23.485 1.00 90.58 88 PRO A CA 1
ATOM 634 C C . PRO A 1 96 ? 28.882 -52.196 -24.353 1.00 87.39 88 PRO A C 1
ATOM 635 O O . PRO A 1 96 ? 29.968 -52.114 -24.937 1.00 89.04 88 PRO A O 1
ATOM 639 N N . VAL A 1 97 ? 27.944 -51.258 -24.465 1.00 83.19 89 VAL A N 1
ATOM 640 C CA . VAL A 1 97 ? 28.099 -50.097 -25.328 1.00 83.06 89 VAL A CA 1
ATOM 641 C C . VAL A 1 97 ? 28.030 -48.785 -24.551 1.00 82.03 89 VAL A C 1
ATOM 642 O O . VAL A 1 97 ? 28.023 -47.712 -25.155 1.00 80.07 89 VAL A O 1
ATOM 646 N N . LEU A 1 98 ? 27.985 -48.849 -23.217 1.00 81.25 90 LEU A N 1
ATOM 647 C CA . LEU A 1 98 ? 27.889 -47.660 -22.381 1.00 75.86 90 LEU A CA 1
ATOM 648 C C . LEU A 1 98 ? 29.274 -47.034 -22.198 1.00 81.04 90 LEU A C 1
ATOM 649 O O . LEU A 1 98 ? 30.259 -47.753 -22.003 1.00 80.09 90 LEU A O 1
ATOM 654 N N . PRO A 1 99 ? 29.376 -45.706 -22.263 1.00 79.43 91 PRO A N 1
ATOM 655 C CA . PRO A 1 99 ? 30.685 -45.048 -22.117 1.00 79.18 91 PRO A CA 1
ATOM 656 C C . PRO A 1 99 ? 31.185 -45.085 -20.677 1.00 80.20 91 PRO A C 1
ATOM 657 O O . PRO A 1 99 ? 30.444 -45.369 -19.734 1.00 85.27 91 PRO A O 1
ATOM 661 N N . LYS A 1 100 ? 32.479 -44.777 -20.515 1.00 79.19 92 LYS A N 1
ATOM 662 C CA . LYS A 1 100 ? 33.129 -44.768 -19.205 1.00 81.83 92 LYS A CA 1
ATOM 663 C C . LYS A 1 100 ? 33.069 -43.401 -18.521 1.00 81.88 92 LYS A C 1
ATOM 664 O O . LYS A 1 100 ? 32.851 -43.329 -17.309 1.00 78.76 92 LYS A O 1
ATOM 666 N N . ASP A 1 101 ? 33.266 -42.314 -19.259 1.00 87.71 93 ASP A N 1
ATOM 667 C CA . ASP A 1 101 ? 33.177 -40.977 -18.695 1.00 86.89 93 ASP A CA 1
ATOM 668 C C . ASP A 1 101 ? 31.802 -40.389 -19.003 1.00 85.16 93 ASP A C 1
ATOM 669 O O . ASP A 1 101 ? 30.888 -41.087 -19.457 1.00 77.34 93 ASP A O 1
ATOM 671 N N . GLY A 1 102 ? 31.645 -39.092 -18.748 1.00 90.52 94 GLY A N 1
ATOM 672 C CA . GLY A 1 102 ? 30.426 -38.396 -19.107 1.00 89.37 94 GLY A CA 1
ATOM 673 C C . GLY A 1 102 ? 29.213 -38.808 -18.283 1.00 83.42 94 GLY A C 1
ATOM 674 O O . GLY A 1 102 ? 29.299 -39.514 -17.282 1.00 90.82 94 GLY A O 1
ATOM 675 N N . ILE A 1 103 ? 28.057 -38.335 -18.747 1.00 73.29 95 ILE A N 1
ATOM 676 C CA . ILE A 1 103 ? 26.772 -38.546 -18.100 1.00 64.43 95 ILE A CA 1
ATOM 677 C C . ILE A 1 103 ? 25.822 -39.186 -19.108 1.00 66.89 95 ILE A C 1
ATOM 678 O O . ILE A 1 103 ? 26.059 -39.175 -20.315 1.00 62.41 95 ILE A O 1
ATOM 683 N N . SER A 1 104 ? 24.720 -39.725 -18.595 1.00 63.86 96 SER A N 1
ATOM 684 C CA . SER A 1 104 ? 23.685 -40.321 -19.427 1.00 55.31 96 SER A CA 1
ATOM 685 C C . SER A 1 104 ? 22.311 -39.907 -18.930 1.00 54.04 96 SER A C 1
ATOM 686 O O . SER A 1 104 ? 22.077 -39.818 -17.724 1.00 60.74 96 SER A O 1
ATOM 689 N N . LEU A 1 105 ? 21.408 -39.666 -19.866 1.00 52.31 97 LEU A N 1
ATOM 690 C CA . LEU A 1 105 ? 20.005 -39.458 -19.567 1.00 54.27 97 LEU A CA 1
ATOM 691 C C . LEU A 1 105 ? 19.274 -40.770 -19.809 1.00 53.06 97 LEU A C 1
ATOM 692 O O . LEU A 1 105 ? 19.586 -41.496 -20.759 1.00 55.97 97 LEU A O 1
ATOM 697 N N . ILE A 1 106 ? 18.308 -41.079 -18.948 1.00 47.61 98 ILE A N 1
ATOM 698 C CA . ILE A 1 106 ? 17.486 -42.270 -19.110 1.00 47.07 98 ILE A CA 1
ATOM 699 C C . ILE A 1 106 ? 16.052 -41.811 -19.351 1.00 48.79 98 ILE A C 1
ATOM 700 O O . ILE A 1 106 ? 15.390 -41.289 -18.447 1.00 49.41 98 ILE A O 1
ATOM 705 N N . LEU A 1 107 ? 15.589 -41.984 -20.581 1.00 55.34 99 LEU A N 1
ATOM 706 C CA . LEU A 1 107 ? 14.287 -41.540 -21.046 1.00 55.90 99 LEU A CA 1
ATOM 707 C C . LEU A 1 107 ? 13.476 -42.744 -21.512 1.00 53.73 99 LEU A C 1
ATOM 708 O O . LEU A 1 107 ? 13.987 -43.857 -21.641 1.00 54.67 99 LEU A O 1
ATOM 713 N N . TYR A 1 108 ? 12.181 -42.522 -21.711 1.00 48.39 100 TYR A N 1
ATOM 714 C CA . TYR A 1 108 ? 11.259 -43.563 -22.128 1.00 46.59 100 TYR A CA 1
ATOM 715 C C . TYR A 1 108 ? 10.692 -43.211 -23.492 1.00 48.04 100 TYR A C 1
ATOM 716 O O . TYR A 1 108 ? 10.351 -42.056 -23.752 1.00 47.76 100 TYR A O 1
ATOM 725 N N . GLY A 1 109 ? 10.630 -44.211 -24.371 1.00 48.97 101 GLY A N 1
ATOM 726 C CA . GLY A 1 109 ? 10.057 -43.994 -25.687 1.00 48.85 101 GLY A CA 1
ATOM 727 C C . GLY A 1 109 ? 8.586 -43.643 -25.629 1.00 46.42 101 GLY A C 1
ATOM 728 O O . GLY A 1 109 ? 8.088 -42.898 -26.476 1.00 44.71 101 GLY A O 1
ATOM 729 N N . ASP A 1 110 ? 7.884 -44.139 -24.612 1.00 44.71 102 ASP A N 1
ATOM 730 C CA . ASP A 1 110 ? 6.477 -43.851 -24.411 1.00 43.24 102 ASP A CA 1
ATOM 731 C C . ASP A 1 110 ? 6.248 -42.702 -23.436 1.00 44.63 102 ASP A C 1
ATOM 732 O O . ASP A 1 110 ? 5.153 -42.591 -22.872 1.00 47.39 102 ASP A O 1
ATOM 737 N N . VAL A 1 111 ? 7.273 -41.889 -23.185 1.00 45.52 103 VAL A N 1
ATOM 738 C CA . VAL A 1 111 ? 7.130 -40.611 -22.488 1.00 40.49 103 VAL A CA 1
ATOM 739 C C . VAL A 1 111 ? 7.690 -39.557 -23.429 1.00 44.76 103 VAL A C 1
ATOM 740 O O . VAL A 1 111 ? 8.846 -39.138 -23.301 1.00 49.72 103 VAL A O 1
ATOM 744 N N . PRO A 1 112 ? 6.910 -39.121 -24.388 1.00 47.22 104 PRO A N 1
ATOM 745 C CA . PRO A 1 112 ? 7.485 -38.470 -25.570 1.00 46.72 104 PRO A CA 1
ATOM 746 C C . PRO A 1 112 ? 7.655 -36.955 -25.488 1.00 48.04 104 PRO A C 1
ATOM 747 O O . PRO A 1 112 ? 8.441 -36.378 -26.250 1.00 53.03 104 PRO A O 1
ATOM 751 N N . LEU A 1 113 ? 6.913 -36.288 -24.607 1.00 44.96 105 LEU A N 1
ATOM 752 C CA . LEU A 1 113 ? 6.799 -34.837 -24.655 1.00 36.95 105 LEU A CA 1
ATOM 753 C C . LEU A 1 113 ? 7.733 -34.127 -23.681 1.00 38.44 105 LEU A C 1
ATOM 754 O O . LEU A 1 113 ? 7.556 -32.929 -23.441 1.00 38.49 105 LEU A O 1
ATOM 759 N N . VAL A 1 114 ? 8.739 -34.820 -23.137 1.00 37.65 106 VAL A N 1
ATOM 760 C CA . VAL A 1 114 ? 9.664 -34.156 -22.228 1.00 42.07 106 VAL A CA 1
ATOM 761 C C . VAL A 1 114 ? 10.460 -33.120 -23.009 1.00 42.47 106 VAL A C 1
ATOM 762 O O . VAL A 1 114 ? 10.946 -33.387 -24.115 1.00 47.31 106 VAL A O 1
ATOM 766 N N . ARG A 1 115 ? 10.557 -31.915 -22.462 1.00 42.53 107 ARG A N 1
ATOM 767 C CA . ARG A 1 115 ? 11.152 -30.810 -23.201 1.00 41.49 107 ARG A CA 1
ATOM 768 C C . ARG A 1 115 ? 12.657 -30.755 -22.994 1.00 46.50 107 ARG A C 1
ATOM 769 O O . ARG A 1 115 ? 13.184 -31.163 -21.956 1.00 47.72 107 ARG A O 1
ATOM 777 N N . GLN A 1 116 ? 13.353 -30.264 -24.015 1.00 50.68 108 GLN A N 1
ATOM 778 C CA . GLN A 1 116 ? 14.801 -30.169 -23.903 1.00 54.74 108 GLN A CA 1
ATOM 779 C C . GLN A 1 116 ? 15.205 -29.217 -22.785 1.00 51.88 108 GLN A C 1
ATOM 780 O O . GLN A 1 116 ? 16.235 -29.428 -22.134 1.00 57.12 108 GLN A O 1
ATOM 786 N N . THR A 1 117 ? 14.396 -28.185 -22.531 1.00 45.76 109 THR A N 1
ATOM 787 C CA . THR A 1 117 ? 14.724 -27.221 -21.490 1.00 48.66 109 THR A CA 1
ATOM 788 C C . THR A 1 117 ? 14.674 -27.877 -20.115 1.00 50.88 109 THR A C 1
ATOM 789 O O . THR A 1 117 ? 15.548 -27.637 -19.265 1.00 48.16 109 THR A O 1
ATOM 793 N N . THR A 1 118 ? 13.725 -28.796 -19.925 1.00 48.47 110 THR A N 1
ATOM 794 C CA . THR A 1 118 ? 13.645 -29.543 -18.681 1.00 46.75 110 THR A CA 1
ATOM 795 C C . THR A 1 118 ? 14.871 -30.429 -18.500 1.00 48.83 110 THR A C 1
ATOM 796 O O . THR A 1 118 ? 15.523 -30.399 -17.449 1.00 41.40 110 THR A O 1
ATOM 800 N N . LEU A 1 119 ? 15.239 -31.171 -19.550 1.00 48.73 111 LEU A N 1
ATOM 801 C CA . LEU A 1 119 ? 16.383 -32.075 -19.485 1.00 45.06 111 LEU A CA 1
ATOM 802 C C . LEU A 1 119 ? 17.687 -31.315 -19.289 1.00 47.85 111 LEU A C 1
ATOM 803 O O . LEU A 1 119 ? 18.637 -31.852 -18.712 1.00 46.24 111 LEU A O 1
ATOM 808 N N . GLU A 1 120 ? 17.773 -30.083 -19.788 1.00 49.32 112 GLU A N 1
ATOM 809 C CA . GLU A 1 120 ? 18.958 -29.282 -19.513 1.00 51.24 112 GLU A CA 1
ATOM 810 C C . GLU A 1 120 ? 19.035 -28.899 -18.035 1.00 56.56 112 GLU A C 1
ATOM 811 O O . GLU A 1 120 ? 20.103 -28.990 -17.422 1.00 57.62 112 GLU A O 1
ATOM 817 N N . GLN A 1 121 ? 17.914 -28.453 -17.451 1.00 59.91 113 GLN A N 1
ATOM 818 C CA . GLN A 1 121 ? 17.887 -28.169 -16.018 1.00 63.68 113 GLN A CA 1
ATOM 819 C C . GLN A 1 121 ? 18.300 -29.393 -15.209 1.00 60.44 113 GLN A C 1
ATOM 820 O O . GLN A 1 121 ? 19.051 -29.276 -14.232 1.00 64.98 113 GLN A O 1
ATOM 826 N N . LEU A 1 122 ? 17.862 -30.582 -15.638 1.00 56.02 114 LEU A N 1
ATOM 827 C CA . LEU A 1 122 ? 18.232 -31.817 -14.955 1.00 49.04 114 LEU A CA 1
ATOM 828 C C . LEU A 1 122 ? 19.715 -32.099 -15.103 1.00 55.86 114 LEU A C 1
ATOM 829 O O . LEU A 1 122 ? 20.354 -32.613 -14.180 1.00 64.19 114 LEU A O 1
ATOM 834 N N . ILE A 1 123 ? 20.288 -31.770 -16.254 1.00 58.10 115 ILE A N 1
ATOM 835 C CA . ILE A 1 123 ? 21.711 -32.017 -16.428 1.00 59.34 115 ILE A CA 1
ATOM 836 C C . ILE A 1 123 ? 22.519 -31.066 -15.557 1.00 60.91 115 ILE A C 1
ATOM 837 O O . ILE A 1 123 ? 23.493 -31.472 -14.913 1.00 64.95 115 ILE A O 1
ATOM 842 N N . GLU A 1 124 ? 22.082 -29.804 -15.468 1.00 60.08 116 GLU A N 1
ATOM 843 C CA . GLU A 1 124 ? 22.816 -28.787 -14.714 1.00 61.65 116 GLU A CA 1
ATOM 844 C C . GLU A 1 124 ? 22.845 -29.106 -13.211 1.00 63.78 116 GLU A C 1
ATOM 845 O O . GLU A 1 124 ? 23.868 -28.882 -12.544 1.00 57.31 116 GLU A O 1
ATOM 851 N N . VAL A 1 125 ? 21.733 -29.603 -12.652 1.00 57.16 117 VAL A N 1
ATOM 852 C CA . VAL A 1 125 ? 21.743 -29.944 -11.232 1.00 59.52 117 VAL A CA 1
ATOM 853 C C . VAL A 1 125 ? 22.361 -31.309 -10.968 1.00 61.00 117 VAL A C 1
ATOM 854 O O .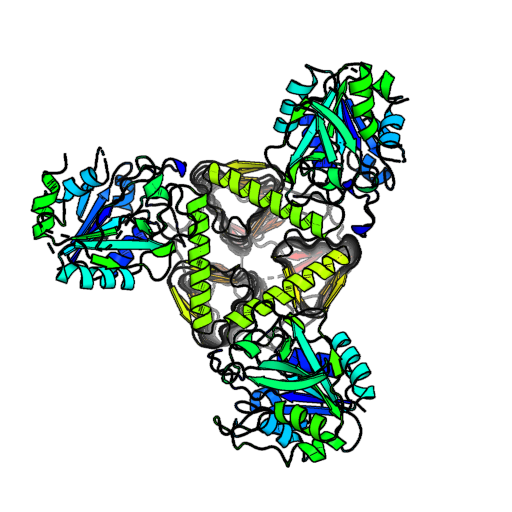 VAL A 1 125 ? 22.847 -31.547 -9.854 1.00 67.01 117 VAL A O 1
ATOM 858 N N . SER A 1 126 ? 22.374 -32.209 -11.952 1.00 58.74 118 SER A N 1
ATOM 859 C CA . SER A 1 126 ? 22.980 -33.511 -11.721 1.00 58.06 118 SER A CA 1
ATOM 860 C C . SER A 1 126 ? 24.483 -33.503 -11.915 1.00 63.60 118 SER A C 1
ATOM 861 O O . SER A 1 126 ? 25.163 -34.369 -11.354 1.00 64.86 118 SER A O 1
ATOM 864 N N . ASN A 1 127 ? 25.012 -32.547 -12.687 1.00 71.36 119 ASN A N 1
ATOM 865 C CA . ASN A 1 127 ? 26.458 -32.378 -12.781 1.00 77.16 119 ASN A CA 1
ATOM 866 C C . ASN A 1 127 ? 27.086 -32.072 -11.427 1.00 78.15 119 ASN A C 1
ATOM 867 O O . ASN A 1 127 ? 28.265 -32.369 -11.222 1.00 76.81 119 ASN A O 1
ATOM 869 N N . LYS A 1 128 ? 26.318 -31.510 -10.492 1.00 80.14 120 LYS A N 1
ATOM 870 C CA . LYS A 1 128 ? 26.834 -31.175 -9.172 1.00 84.84 120 LYS A CA 1
ATOM 871 C C . LYS A 1 128 ? 26.898 -32.373 -8.232 1.00 81.13 120 LYS A C 1
ATOM 872 O O . LYS A 1 128 ? 27.664 -32.339 -7.265 1.00 80.53 120 LYS A O 1
ATOM 878 N N . THR A 1 129 ? 26.103 -33.416 -8.470 1.00 77.78 121 THR A N 1
ATOM 879 C CA . THR A 1 129 ? 26.059 -34.573 -7.580 1.00 71.13 121 THR A CA 1
ATOM 880 C C . THR A 1 129 ? 26.503 -35.880 -8.221 1.00 64.56 121 THR A C 1
ATOM 881 O O . THR A 1 129 ? 26.975 -36.773 -7.508 1.00 59.07 121 THR A O 1
ATOM 885 N N . GLY A 1 130 ? 26.357 -36.027 -9.535 1.00 59.11 122 GLY A N 1
ATOM 886 C CA . GLY A 1 130 ? 26.595 -37.288 -10.193 1.00 56.80 122 GLY A CA 1
ATOM 887 C C . GLY A 1 130 ? 25.347 -38.105 -10.454 1.00 56.98 122 GLY A C 1
ATOM 888 O O . GLY A 1 130 ? 25.434 -39.135 -11.134 1.00 55.28 122 GLY A O 1
ATOM 889 N N . ILE A 1 131 ? 24.209 -37.719 -9.886 1.00 50.65 123 ILE A N 1
ATOM 890 C CA . ILE A 1 131 ? 22.962 -38.412 -10.171 1.00 58.71 123 ILE A CA 1
ATOM 891 C C . ILE A 1 131 ? 21.780 -37.513 -9.828 1.00 55.37 123 ILE A C 1
ATOM 892 O O . ILE A 1 131 ? 21.691 -36.951 -8.728 1.00 54.24 123 ILE A O 1
ATOM 897 N N . GLY A 1 132 ? 20.872 -37.346 -10.785 1.00 57.38 124 GLY A N 1
ATOM 898 C CA . GLY A 1 132 ? 19.654 -36.611 -10.538 1.00 54.31 124 GLY A CA 1
ATOM 899 C C . GLY A 1 132 ? 18.469 -37.344 -11.124 1.00 48.41 124 GLY A C 1
ATOM 900 O O . GLY A 1 132 ? 18.607 -38.332 -11.844 1.00 48.94 124 GLY A O 1
ATOM 901 N N . MET A 1 133 ? 17.295 -36.830 -10.812 1.00 44.58 125 MET A N 1
ATOM 902 C CA . MET A 1 133 ? 16.096 -37.440 -11.336 1.00 48.31 125 MET A CA 1
ATOM 903 C C . MET A 1 133 ? 15.010 -36.381 -11.394 1.00 54.07 125 MET A C 1
ATOM 904 O O . MET A 1 133 ? 15.077 -35.356 -10.716 1.00 62.61 125 MET A O 1
ATOM 909 N N . ILE A 1 134 ? 14.014 -36.635 -12.222 1.00 47.60 126 ILE A N 1
ATOM 910 C CA . ILE A 1 134 ? 12.874 -35.742 -12.360 1.00 47.83 126 ILE A CA 1
ATOM 911 C C . ILE A 1 134 ? 11.743 -36.292 -11.511 1.00 47.76 126 ILE A C 1
ATOM 912 O O . ILE A 1 134 ? 11.416 -37.483 -11.589 1.00 49.55 126 ILE A O 1
ATOM 917 N N . THR A 1 135 ? 11.159 -35.437 -10.691 1.00 36.41 127 THR A N 1
ATOM 918 C CA . THR A 1 135 ? 10.011 -35.817 -9.886 1.00 42.48 127 THR A CA 1
ATOM 919 C C . THR A 1 135 ? 8.854 -34.880 -10.195 1.00 45.48 127 THR A C 1
ATOM 920 O O . THR A 1 135 ? 9.001 -33.879 -10.904 1.00 48.99 127 THR A O 1
ATOM 924 N N . LEU A 1 136 ? 7.690 -35.224 -9.659 1.00 44.13 128 LEU A N 1
ATOM 925 C CA . LEU A 1 136 ? 6.461 -34.528 -9.993 1.00 44.50 128 LEU A CA 1
ATOM 926 C C . LEU A 1 136 ? 5.497 -34.622 -8.822 1.00 47.03 128 LEU A C 1
ATOM 927 O O . LEU A 1 136 ? 5.322 -35.703 -8.252 1.00 43.81 128 LEU A O 1
ATOM 932 N N . HIS A 1 137 ? 4.831 -33.502 -8.517 1.00 48.51 129 HIS A N 1
ATOM 933 C CA . HIS A 1 137 ? 3.785 -33.469 -7.501 1.00 47.11 129 HIS A CA 1
ATOM 934 C C . HIS A 1 137 ? 2.425 -33.669 -8.152 1.00 47.62 129 HIS A C 1
ATOM 935 O O . HIS A 1 137 ? 2.057 -32.939 -9.075 1.00 50.34 129 HIS A O 1
ATOM 942 N N . VAL A 1 138 ? 1.676 -34.642 -7.661 1.00 45.20 130 VAL A N 1
ATOM 943 C CA . VAL A 1 138 ? 0.361 -34.948 -8.194 1.00 42.99 130 VAL A CA 1
ATOM 944 C C . VAL A 1 138 ? -0.648 -34.952 -7.059 1.00 52.76 130 VAL A C 1
ATOM 945 O O . VAL A 1 138 ? -0.326 -35.302 -5.918 1.00 60.53 130 VAL A O 1
ATOM 949 N N . ASP A 1 139 ? -1.871 -34.512 -7.367 1.00 61.65 131 ASP A N 1
ATOM 950 C CA . ASP A 1 139 ? -2.926 -34.506 -6.360 1.00 62.58 131 ASP A CA 1
ATOM 951 C C . ASP A 1 139 ? -3.230 -35.916 -5.871 1.00 56.24 131 ASP A C 1
ATOM 952 O O . ASP A 1 139 ? -3.219 -36.187 -4.664 1.00 50.22 131 ASP A O 1
ATOM 957 N N . ASN A 1 140 ? -3.417 -36.838 -6.794 1.00 53.66 132 ASN A N 1
ATOM 958 C CA . ASN A 1 140 ? -3.654 -38.235 -6.465 1.00 59.14 132 ASN A CA 1
ATOM 959 C C . ASN A 1 140 ? -2.455 -39.063 -6.900 1.00 51.31 132 ASN A C 1
ATOM 960 O O . ASN A 1 140 ? -2.292 -39.308 -8.102 1.00 46.00 132 ASN A O 1
ATOM 965 N N . PRO A 1 141 ? -1.608 -39.541 -5.989 1.00 51.60 133 PRO A N 1
ATOM 966 C CA . PRO A 1 141 ? -0.448 -40.337 -6.407 1.00 48.16 133 PRO A CA 1
ATOM 967 C C . PRO A 1 141 ? -0.685 -41.837 -6.432 1.00 47.98 133 PRO A C 1
ATOM 968 O O . PRO A 1 141 ? 0.279 -42.582 -6.638 1.00 47.63 133 PRO A O 1
ATOM 972 N N . THR A 1 142 ? -1.940 -42.275 -6.318 1.00 45.49 134 THR A N 1
ATOM 973 C CA . THR A 1 142 ? -2.245 -43.701 -6.308 1.00 52.13 134 THR A CA 1
ATOM 974 C C . THR A 1 142 ? -1.682 -44.391 -7.543 1.00 54.73 134 THR A C 1
ATOM 975 O O . THR A 1 142 ? -1.882 -43.934 -8.672 1.00 52.96 134 THR A O 1
ATOM 979 N N . GLY A 1 143 ? -0.979 -45.502 -7.319 1.00 53.73 135 GLY A N 1
ATOM 980 C CA . GLY A 1 143 ? -0.389 -46.278 -8.388 1.00 45.09 135 GLY A CA 1
ATOM 981 C C . GLY A 1 143 ? 1.005 -45.852 -8.788 1.00 46.53 135 GLY A C 1
ATOM 982 O O . GLY A 1 143 ? 1.673 -46.584 -9.532 1.00 39.88 135 GLY A O 1
ATOM 983 N N . TYR A 1 144 ? 1.475 -44.711 -8.301 1.00 45.74 136 TYR A N 1
ATOM 984 C CA . TYR A 1 144 ? 2.795 -44.223 -8.647 1.00 44.93 136 TYR A CA 1
ATOM 985 C C . TYR A 1 144 ? 3.821 -44.679 -7.622 1.00 45.96 136 TYR A C 1
ATOM 986 O O . TYR A 1 144 ? 3.485 -45.066 -6.497 1.00 51.74 136 TYR A O 1
ATOM 995 N N . GLY A 1 145 ? 5.087 -44.646 -8.031 1.00 42.62 137 GLY A N 1
ATOM 996 C CA . GLY A 1 145 ? 6.175 -44.888 -7.092 1.00 48.44 137 GLY A CA 1
ATOM 997 C C . GLY A 1 145 ? 6.427 -43.614 -6.311 1.00 49.51 137 GLY A C 1
ATOM 998 O O . GLY A 1 145 ? 6.475 -42.521 -6.888 1.00 44.28 137 GLY A O 1
ATOM 999 N N . ARG A 1 146 ? 6.576 -43.750 -4.989 1.00 50.30 138 ARG A N 1
ATO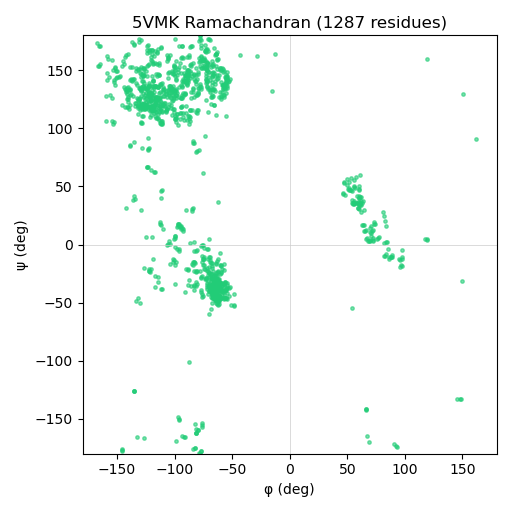M 1000 C CA . ARG A 1 146 ? 6.673 -42.606 -4.088 1.00 46.62 138 ARG A CA 1
ATOM 1001 C C . ARG A 1 146 ? 8.134 -42.238 -3.847 1.00 46.86 138 ARG A C 1
ATOM 1002 O O . ARG A 1 146 ? 8.977 -43.111 -3.629 1.00 42.28 138 ARG A O 1
ATOM 1010 N N . ILE A 1 147 ? 8.426 -40.939 -3.877 1.00 49.74 139 ILE A N 1
ATOM 1011 C CA . ILE A 1 147 ? 9.766 -40.428 -3.587 1.00 47.82 139 ILE A CA 1
ATOM 1012 C C . ILE A 1 147 ? 9.897 -40.277 -2.085 1.00 47.51 139 ILE A C 1
ATOM 1013 O O . ILE A 1 147 ? 9.211 -39.448 -1.479 1.00 53.39 139 ILE A O 1
ATOM 1018 N N . VAL A 1 148 ? 10.797 -41.052 -1.486 1.00 47.15 140 VAL A N 1
ATOM 1019 C CA . VAL A 1 148 ? 10.991 -41.031 -0.043 1.00 52.02 140 VAL A CA 1
ATOM 1020 C C . VAL A 1 148 ? 12.124 -40.067 0.279 1.00 59.22 140 VAL A C 1
ATOM 1021 O O . VAL A 1 148 ? 13.234 -40.204 -0.247 1.00 63.91 140 VAL A O 1
ATOM 1025 N N . ARG A 1 149 ? 11.855 -39.100 1.159 1.00 61.04 141 ARG A N 1
ATOM 1026 C CA . ARG A 1 149 ? 12.852 -38.116 1.561 1.00 59.86 141 ARG A CA 1
ATOM 1027 C C . ARG A 1 149 ? 13.034 -38.151 3.069 1.00 58.54 141 ARG A C 1
ATOM 1028 O O . ARG A 1 149 ? 12.062 -38.164 3.835 1.00 57.96 141 ARG A O 1
ATOM 1036 N N . GLN A 1 150 ? 14.288 -38.189 3.485 1.00 60.18 142 GLN A N 1
ATOM 1037 C CA . GLN A 1 150 ? 14.667 -38.133 4.882 1.00 64.02 142 GLN A CA 1
ATOM 1038 C C . GLN A 1 150 ? 15.463 -36.856 5.070 1.00 67.86 142 GLN A C 1
ATOM 1039 O O . GLN A 1 150 ? 16.523 -36.697 4.456 1.00 70.60 142 GLN A O 1
ATOM 1045 N N . ASP A 1 151 ? 14.942 -35.939 5.888 1.00 67.12 143 ASP A N 1
ATOM 1046 C CA . ASP A 1 151 ? 15.546 -34.620 6.080 1.00 71.45 143 ASP A CA 1
ATOM 1047 C C . ASP A 1 151 ? 15.573 -33.830 4.778 1.00 71.15 143 ASP A C 1
ATOM 1048 O O . ASP A 1 151 ? 16.450 -32.986 4.568 1.00 68.21 143 ASP A O 1
ATOM 1053 N N . GLY A 1 152 ? 14.624 -34.113 3.882 1.00 69.69 144 GLY A N 1
ATOM 1054 C CA . GLY A 1 152 ? 14.549 -33.472 2.589 1.00 57.61 144 GLY A CA 1
ATOM 1055 C C . GLY A 1 152 ? 15.389 -34.097 1.495 1.00 53.59 144 GLY A C 1
ATOM 1056 O O . GLY A 1 152 ? 15.324 -33.634 0.354 1.00 52.18 144 GLY A O 1
ATOM 1057 N N . LYS A 1 153 ? 16.182 -35.119 1.792 1.00 53.79 145 LYS A N 1
ATOM 1058 C CA . LYS A 1 153 ? 17.067 -35.719 0.802 1.00 57.75 145 LYS A CA 1
ATOM 1059 C C . LYS A 1 153 ? 16.488 -37.060 0.350 1.00 58.92 145 LYS A C 1
ATOM 1060 O O . LYS A 1 153 ? 16.060 -37.869 1.184 1.00 59.73 145 LYS A O 1
ATOM 1062 N N . ILE A 1 154 ? 16.475 -37.290 -0.972 1.00 54.20 146 ILE A N 1
ATOM 1063 C CA . ILE A 1 154 ? 15.905 -38.518 -1.519 1.00 47.35 146 ILE A CA 1
ATOM 1064 C C . ILE A 1 154 ? 16.722 -39.719 -1.067 1.00 53.79 146 ILE A C 1
ATOM 1065 O O . ILE A 1 154 ? 17.963 -39.716 -1.126 1.00 49.22 146 ILE A O 1
ATOM 1070 N N . GLN A 1 155 ? 16.024 -40.740 -0.579 1.00 50.24 147 GLN A N 1
ATOM 1071 C CA . GLN A 1 155 ? 16.624 -41.978 -0.100 1.00 55.75 147 GLN A CA 1
ATOM 1072 C C . GLN A 1 155 ? 16.202 -43.193 -0.904 1.00 57.55 147 GLN A C 1
ATOM 1073 O O . GLN A 1 155 ? 16.999 -44.108 -1.107 1.00 59.06 147 GLN A O 1
ATOM 1079 N N . ALA A 1 156 ? 14.960 -43.238 -1.359 1.00 58.06 148 ALA A N 1
ATOM 1080 C CA . ALA A 1 156 ? 14.494 -44.413 -2.072 1.00 56.58 148 ALA A CA 1
ATOM 1081 C C . ALA A 1 156 ? 13.210 -44.059 -2.801 1.00 54.62 148 ALA A C 1
ATOM 1082 O O . ALA A 1 156 ? 12.609 -43.006 -2.573 1.00 54.97 148 ALA A O 1
ATOM 1084 N N . ILE A 1 157 ? 12.778 -44.983 -3.649 1.00 48.83 149 ILE A N 1
ATOM 1085 C CA . ILE A 1 157 ? 11.466 -44.945 -4.276 1.00 47.69 149 ILE A CA 1
ATOM 1086 C C . ILE A 1 157 ? 10.729 -46.199 -3.837 1.00 53.54 149 ILE A C 1
ATOM 1087 O O . ILE A 1 157 ? 11.268 -47.307 -3.941 1.00 57.47 149 ILE A O 1
ATOM 1092 N N . VAL A 1 158 ? 9.537 -46.022 -3.276 1.00 44.34 150 VAL A N 1
ATOM 1093 C CA . VAL A 1 158 ? 8.733 -47.140 -2.804 1.00 53.77 150 VAL A CA 1
ATOM 1094 C C . VAL A 1 158 ? 7.534 -47.253 -3.729 1.00 54.11 150 VAL A C 1
ATOM 1095 O O . VAL A 1 158 ? 6.774 -46.291 -3.897 1.00 52.90 150 VAL A O 1
ATOM 1099 N N . GLU A 1 159 ? 7.407 -48.412 -4.376 1.00 57.56 151 GLU A N 1
ATOM 1100 C CA . GLU A 1 159 ? 6.311 -48.657 -5.305 1.00 53.72 151 GLU A CA 1
ATOM 1101 C C . GLU A 1 159 ? 4.983 -48.708 -4.561 1.00 53.32 151 GLU A C 1
ATOM 1102 O O . GLU A 1 159 ? 4.909 -49.182 -3.418 1.00 57.64 151 GLU A O 1
ATOM 1108 N N . HIS A 1 160 ? 3.932 -48.206 -5.222 1.00 44.51 152 HIS A N 1
ATOM 1109 C CA . HIS A 1 160 ? 2.614 -48.127 -4.595 1.00 49.80 152 HIS A CA 1
ATOM 1110 C C . HIS A 1 160 ? 2.188 -49.468 -4.028 1.00 59.08 152 HIS A C 1
ATOM 1111 O O . HIS A 1 160 ? 1.597 -49.532 -2.937 1.00 64.20 152 HIS A O 1
ATOM 1118 N N . LYS A 1 161 ? 2.528 -50.558 -4.728 1.00 58.20 153 LYS A N 1
ATOM 1119 C CA . LYS A 1 161 ? 2.178 -51.882 -4.227 1.00 58.23 153 LYS A CA 1
ATOM 1120 C C . LYS A 1 161 ? 2.716 -52.082 -2.818 1.00 58.77 153 LYS A C 1
ATOM 1121 O O . LYS A 1 161 ? 2.028 -52.656 -1.969 1.00 62.13 153 LYS A O 1
ATOM 1123 N N . ASP A 1 162 ? 3.916 -51.562 -2.533 1.00 57.89 154 ASP A N 1
ATOM 1124 C CA . ASP A 1 162 ? 4.610 -51.838 -1.273 1.00 65.10 154 ASP A CA 1
ATOM 1125 C C . ASP A 1 162 ? 4.482 -50.740 -0.225 1.00 62.95 154 ASP A C 1
ATOM 1126 O O . ASP A 1 162 ? 4.936 -50.938 0.907 1.00 62.68 154 ASP A O 1
ATOM 1131 N N . ALA A 1 163 ? 3.818 -49.634 -0.536 1.00 59.60 155 ALA A N 1
ATOM 1132 C CA . ALA A 1 163 ? 3.842 -48.479 0.343 1.00 54.93 155 ALA A CA 1
ATOM 1133 C C . ALA A 1 163 ? 2.800 -48.610 1.445 1.00 58.92 155 ALA A C 1
ATOM 1134 O O . ALA A 1 163 ? 1.634 -48.915 1.184 1.00 68.30 155 ALA A O 1
ATOM 1136 N N . THR A 1 164 ? 3.222 -48.367 2.677 1.00 57.56 156 THR A N 1
ATOM 1137 C CA . THR A 1 164 ? 2.292 -48.319 3.793 1.00 66.39 156 THR A CA 1
ATOM 1138 C C . THR A 1 164 ? 1.339 -47.139 3.626 1.00 68.69 156 THR A C 1
ATOM 1139 O O . THR A 1 164 ? 1.526 -46.276 2.765 1.00 69.18 156 THR A O 1
ATOM 1143 N N . GLU A 1 165 ? 0.296 -47.108 4.463 1.00 73.30 157 GLU A N 1
ATOM 1144 C CA . GLU A 1 165 ? -0.675 -46.022 4.371 1.00 68.77 157 GLU A CA 1
ATOM 1145 C C . GLU A 1 165 ? 0.006 -44.678 4.563 1.00 66.93 157 GLU A C 1
ATOM 1146 O O . GLU A 1 165 ? -0.323 -43.701 3.877 1.00 68.82 157 GLU A O 1
ATOM 1152 N N . ALA A 1 166 ? 0.982 -44.614 5.468 1.00 62.80 158 ALA A N 1
ATOM 1153 C CA . ALA A 1 166 ? 1.706 -43.365 5.652 1.00 64.16 158 ALA A CA 1
ATOM 1154 C C . ALA A 1 166 ? 2.499 -43.006 4.397 1.00 59.35 158 ALA A C 1
ATOM 1155 O O . ALA A 1 166 ? 2.458 -41.857 3.946 1.00 59.95 158 ALA A O 1
ATOM 1157 N N . GLN A 1 167 ? 3.187 -43.978 3.788 1.00 56.68 159 GLN A N 1
ATOM 1158 C CA . GLN A 1 167 ? 3.972 -43.648 2.604 1.00 57.10 159 GLN A CA 1
ATOM 1159 C C . GLN A 1 167 ? 3.073 -43.274 1.430 1.00 66.51 159 GLN A C 1
ATOM 1160 O O . GLN A 1 167 ? 3.471 -42.465 0.579 1.00 66.60 159 GLN A O 1
ATOM 1166 N N . ARG A 1 168 ? 1.852 -43.820 1.379 1.00 64.68 160 ARG A N 1
ATOM 1167 C CA . ARG A 1 168 ? 0.961 -43.487 0.276 1.00 65.05 160 ARG A CA 1
ATOM 1168 C C . ARG A 1 168 ? 0.510 -42.034 0.313 1.00 66.01 160 ARG A C 1
ATOM 1169 O O . ARG A 1 168 ? 0.037 -41.518 -0.705 1.00 63.37 160 ARG A O 1
ATOM 1177 N N . GLN A 1 169 ? 0.681 -41.357 1.446 1.00 65.82 161 GLN A N 1
ATOM 1178 C CA . GLN A 1 169 ? 0.384 -39.938 1.532 1.00 63.73 161 GLN A CA 1
ATOM 1179 C C . GLN A 1 169 ? 1.439 -39.094 0.837 1.00 62.76 161 GLN A C 1
ATOM 1180 O O . GLN A 1 169 ? 1.229 -37.891 0.656 1.00 66.91 161 GLN A O 1
ATOM 1186 N N . ILE A 1 170 ? 2.570 -39.684 0.456 1.00 53.57 162 ILE A N 1
ATOM 1187 C CA . ILE A 1 170 ? 3.566 -38.937 -0.293 1.00 54.72 162 ILE A CA 1
ATOM 1188 C C . ILE A 1 170 ? 2.995 -38.624 -1.669 1.00 54.65 162 ILE A C 1
ATOM 1189 O O . ILE A 1 170 ? 2.494 -39.515 -2.367 1.00 57.21 162 ILE A O 1
ATOM 1194 N N . GLN A 1 171 ? 3.049 -37.354 -2.060 1.00 53.43 163 GLN A N 1
ATOM 1195 C CA . GLN A 1 171 ? 2.510 -36.928 -3.344 1.00 49.93 163 GLN A CA 1
ATOM 1196 C C . GLN A 1 171 ? 3.593 -36.621 -4.360 1.00 49.25 163 GLN A C 1
ATOM 1197 O O . GLN A 1 171 ? 3.278 -36.271 -5.499 1.00 46.34 163 GLN A O 1
ATOM 1203 N N . GLU A 1 172 ? 4.854 -36.778 -3.984 1.00 49.12 164 GLU A N 1
ATOM 1204 C CA . GLU A 1 172 ? 5.968 -36.633 -4.900 1.00 47.85 164 GLU A CA 1
ATOM 1205 C C . GLU A 1 172 ? 6.232 -38.006 -5.498 1.00 51.03 164 GLU A C 1
ATOM 1206 O O . GLU A 1 172 ? 6.511 -38.962 -4.762 1.00 54.12 164 GLU A O 1
ATOM 1212 N N . ILE A 1 173 ? 6.111 -38.113 -6.822 1.00 50.23 165 ILE A N 1
ATOM 1213 C CA . ILE A 1 173 ? 6.133 -39.411 -7.477 1.00 42.40 165 ILE A CA 1
ATOM 1214 C C . ILE A 1 173 ? 7.352 -39.508 -8.380 1.00 46.94 165 ILE A C 1
ATOM 1215 O O . ILE A 1 173 ? 8.007 -38.515 -8.712 1.00 50.40 165 ILE A O 1
ATOM 1220 N N . ASN A 1 174 ? 7.646 -40.734 -8.783 1.00 47.21 166 ASN A N 1
ATOM 1221 C CA . ASN A 1 174 ? 8.778 -41.025 -9.644 1.00 44.36 166 ASN A CA 1
ATOM 1222 C C . ASN A 1 174 ? 8.363 -40.935 -11.114 1.00 41.62 166 ASN A C 1
ATOM 1223 O O . ASN A 1 174 ? 7.289 -41.397 -11.495 1.00 41.85 166 ASN A O 1
ATOM 1228 N N . THR A 1 175 ? 9.211 -40.326 -11.936 1.00 39.39 167 THR A N 1
ATOM 1229 C CA . THR A 1 175 ? 8.981 -40.286 -13.379 1.00 35.71 167 THR A CA 1
ATOM 1230 C C . THR A 1 175 ? 9.807 -41.311 -14.130 1.00 43.65 167 THR A C 1
ATOM 1231 O O . THR A 1 175 ? 9.556 -41.534 -15.322 1.00 46.78 167 THR A O 1
ATOM 1235 N N . GLY A 1 176 ? 10.804 -41.906 -13.479 1.00 37.17 168 GLY A N 1
ATOM 1236 C CA . GLY A 1 176 ? 11.697 -42.830 -14.131 1.00 41.22 168 GLY A CA 1
ATOM 1237 C C . GLY A 1 176 ? 12.821 -42.169 -14.900 1.00 49.73 168 GLY A C 1
ATOM 1238 O O . GLY A 1 176 ? 13.635 -42.882 -15.509 1.00 50.26 168 GLY A O 1
ATOM 1239 N N . ILE A 1 177 ? 12.901 -40.838 -14.882 1.00 51.65 169 ILE A N 1
ATOM 1240 C CA . ILE A 1 177 ? 13.866 -40.095 -15.682 1.00 50.35 169 ILE A CA 1
ATOM 1241 C C . ILE A 1 177 ? 15.058 -39.736 -14.802 1.00 51.62 169 ILE A C 1
ATOM 1242 O O . ILE A 1 177 ? 14.946 -38.928 -13.875 1.00 49.71 169 ILE A O 1
ATOM 1247 N N . TYR A 1 178 ? 16.203 -40.337 -15.101 1.00 54.35 170 TYR A N 1
ATOM 1248 C CA . TYR A 1 178 ? 17.423 -40.112 -14.353 1.00 55.98 170 TYR A CA 1
ATOM 1249 C C . TYR A 1 178 ? 18.502 -39.528 -15.259 1.00 57.39 170 TYR A C 1
ATOM 1250 O O . TYR A 1 178 ? 18.505 -39.717 -16.480 1.00 57.59 170 TYR A O 1
ATOM 1259 N N . CYS A 1 179 ? 19.434 -38.826 -14.625 1.00 56.30 171 CYS A N 1
ATOM 1260 C CA . CYS A 1 179 ? 20.664 -38.356 -15.250 1.00 53.29 171 CYS A CA 1
ATOM 1261 C C . CYS A 1 179 ? 21.787 -38.846 -14.340 1.00 53.78 171 CYS A C 1
ATOM 1262 O O . CYS A 1 179 ? 21.915 -38.376 -13.206 1.00 54.44 171 CYS A O 1
ATOM 1265 N N . VAL A 1 180 ? 22.575 -39.814 -14.818 1.00 55.35 172 VAL A N 1
ATOM 1266 C CA . VAL A 1 180 ? 23.584 -40.482 -14.001 1.00 60.32 172 VAL A CA 1
ATOM 1267 C C . VAL A 1 180 ? 24.944 -40.458 -14.685 1.00 63.39 172 VAL A C 1
ATOM 1268 O O . VAL A 1 180 ? 25.039 -40.558 -15.912 1.00 68.53 172 VAL A O 1
ATOM 1272 N N . SER A 1 181 ? 26.007 -40.344 -13.887 1.00 62.33 173 SER A N 1
ATOM 1273 C CA . SER A 1 181 ? 27.340 -40.492 -14.458 1.00 68.82 173 SER A CA 1
ATOM 1274 C C . SER A 1 181 ? 27.513 -41.936 -14.903 1.00 71.93 173 SER A C 1
ATOM 1275 O O . SER A 1 181 ? 27.139 -42.874 -14.190 1.00 75.60 173 SER A O 1
ATOM 1278 N N . ASN A 1 182 ? 28.101 -42.111 -16.082 1.00 72.02 174 ASN A N 1
ATOM 1279 C CA . ASN A 1 182 ? 28.290 -43.451 -16.623 1.00 76.47 174 ASN A CA 1
ATOM 1280 C C . ASN A 1 182 ? 29.237 -44.284 -15.772 1.00 79.71 174 ASN A C 1
ATOM 1281 O O . ASN A 1 182 ? 29.038 -45.498 -15.632 1.00 81.57 174 ASN A O 1
ATOM 1286 N N . ALA A 1 183 ? 30.252 -43.657 -15.176 1.00 75.04 175 ALA A N 1
ATOM 1287 C CA . ALA A 1 183 ? 31.174 -44.412 -14.341 1.00 73.83 175 ALA A CA 1
ATOM 1288 C C . ALA A 1 183 ? 30.422 -45.062 -13.183 1.00 71.12 175 ALA A C 1
ATOM 1289 O O . ALA A 1 183 ? 30.602 -46.253 -12.899 1.00 71.12 175 ALA A O 1
ATOM 1291 N N . LYS A 1 184 ? 29.558 -44.298 -12.514 1.00 65.44 176 LYS A N 1
ATOM 1292 C CA . LYS A 1 184 ? 28.789 -44.875 -11.421 1.00 66.44 176 LYS A CA 1
ATOM 1293 C C . LYS A 1 184 ? 27.738 -45.856 -11.942 1.00 65.90 176 LYS A C 1
ATOM 1294 O O . LYS A 1 184 ? 27.359 -46.789 -11.224 1.00 70.00 176 LYS A O 1
ATOM 1296 N N . LEU A 1 185 ? 27.249 -45.665 -13.175 1.00 60.56 177 LEU A N 1
ATOM 1297 C CA . LEU A 1 185 ? 26.355 -46.659 -13.773 1.00 57.61 177 LEU A CA 1
ATOM 1298 C C . LEU A 1 185 ? 27.089 -47.964 -14.069 1.00 65.21 177 LEU A C 1
ATOM 1299 O O . LEU A 1 185 ? 26.529 -49.051 -13.877 1.00 65.53 177 LEU A O 1
ATOM 1304 N N . HIS A 1 186 ? 28.331 -47.883 -14.569 1.00 62.52 178 HIS A N 1
ATOM 1305 C CA . HIS A 1 186 ? 29.097 -49.102 -14.803 1.00 69.26 178 HIS A CA 1
ATOM 1306 C C . HIS A 1 186 ? 29.403 -49.836 -13.505 1.00 79.14 178 HIS A C 1
ATOM 1307 O O . HIS A 1 186 ? 29.607 -51.057 -13.521 1.00 82.36 178 HIS A O 1
ATOM 1314 N N . GLU A 1 187 ? 29.454 -49.119 -12.376 1.00 78.23 179 GLU A N 1
ATOM 1315 C CA . GLU A 1 187 ? 29.690 -49.788 -11.100 1.00 75.20 179 GLU A CA 1
ATOM 1316 C C . GLU A 1 187 ? 28.398 -50.358 -10.526 1.00 68.04 179 GLU A C 1
ATOM 1317 O O . GLU A 1 187 ? 28.405 -51.450 -9.947 1.00 68.05 179 GLU A O 1
ATOM 1319 N N . TRP A 1 188 ? 27.277 -49.668 -10.725 1.00 62.29 180 TRP A N 1
ATOM 1320 C CA . TRP A 1 188 ? 26.020 -50.071 -10.100 1.00 60.91 180 TRP A CA 1
ATOM 1321 C C . TRP A 1 188 ? 25.249 -51.104 -10.902 1.00 63.34 180 TRP A C 1
ATOM 1322 O O . TRP A 1 188 ? 24.630 -51.999 -10.309 1.00 62.20 180 TRP A O 1
ATOM 1333 N N . LEU A 1 189 ? 25.299 -51.022 -12.233 1.00 67.02 181 LEU A N 1
ATOM 1334 C CA . LEU A 1 189 ? 24.419 -51.845 -13.058 1.00 69.45 181 LEU A CA 1
ATOM 1335 C C . LEU A 1 189 ? 24.667 -53.347 -12.914 1.00 68.49 181 LEU A C 1
ATOM 1336 O O . LEU A 1 189 ? 23.676 -54.094 -12.817 1.00 72.08 181 LEU A O 1
ATOM 1341 N N . PRO A 1 190 ? 25.904 -53.860 -12.871 1.00 64.97 182 PRO A N 1
ATOM 1342 C CA . PRO A 1 190 ? 26.056 -55.313 -12.691 1.00 72.27 182 PRO A CA 1
ATOM 1343 C C . PRO A 1 190 ? 25.621 -55.797 -11.316 1.00 81.60 182 PRO A C 1
ATOM 1344 O O . PRO A 1 190 ? 25.188 -56.951 -11.193 1.00 80.13 182 PRO A O 1
ATOM 1348 N N . LYS A 1 191 ? 25.717 -54.952 -10.281 1.00 80.96 183 LYS A N 1
ATOM 1349 C CA . LYS A 1 191 ? 25.341 -55.325 -8.921 1.00 81.16 183 LYS A CA 1
ATOM 1350 C C . LYS A 1 191 ? 23.868 -55.028 -8.611 1.00 78.73 183 LYS A C 1
ATOM 1351 O O . LYS A 1 191 ? 23.523 -54.755 -7.456 1.00 83.11 183 LYS A O 1
ATOM 1353 N N . LEU A 1 192 ? 22.992 -55.076 -9.611 1.00 75.59 184 LEU A N 1
ATOM 1354 C CA . LEU A 1 192 ? 21.564 -54.918 -9.378 1.00 73.95 184 LEU A CA 1
ATOM 1355 C C . LEU A 1 192 ? 20.951 -56.243 -8.946 1.00 84.27 184 LEU A C 1
ATOM 1356 O O . LEU A 1 192 ? 21.315 -57.305 -9.454 1.00 89.41 184 LEU A O 1
ATOM 1361 N N . SER A 1 193 ? 20.001 -56.172 -8.018 1.00 94.12 185 SER A N 1
ATOM 1362 C CA . SER A 1 193 ? 19.424 -57.347 -7.380 1.00 100.92 185 SER A CA 1
ATOM 1363 C C . SER A 1 193 ? 17.964 -57.527 -7.775 1.00 103.43 185 SER A C 1
ATOM 1364 O O . SER A 1 193 ? 17.193 -56.562 -7.818 1.00 104.58 185 SER A O 1
ATOM 1367 N N . ASN A 1 194 ? 17.586 -58.776 -8.044 1.00 101.50 186 ASN A N 1
ATOM 1368 C CA . ASN A 1 194 ? 16.203 -59.134 -8.323 1.00 94.13 186 ASN A CA 1
ATOM 1369 C C . ASN A 1 194 ? 15.589 -59.958 -7.196 1.00 95.29 186 ASN A C 1
ATOM 1370 O O . ASN A 1 194 ? 14.521 -60.551 -7.377 1.00 95.65 186 ASN A O 1
ATOM 1375 N N . GLU A 1 195 ? 16.243 -60.003 -6.033 1.00 93.59 187 GLU A N 1
ATOM 1376 C CA . GLU A 1 195 ? 15.755 -60.773 -4.890 1.00 93.04 187 GLU A CA 1
ATOM 1377 C C . GLU A 1 195 ? 14.579 -60.051 -4.225 1.00 95.48 187 GLU A C 1
ATOM 1378 O O . GLU A 1 195 ? 14.620 -59.647 -3.062 1.00 97.33 187 GLU A O 1
ATOM 1380 N N . ASN A 1 196 ? 13.515 -59.884 -5.009 1.00 94.54 188 ASN A N 1
ATOM 1381 C CA . ASN A 1 196 ? 12.267 -59.306 -4.527 1.00 96.38 188 ASN A CA 1
ATOM 1382 C C . ASN A 1 196 ? 11.095 -60.168 -4.969 1.00 101.43 188 ASN A C 1
ATOM 1383 O O . ASN A 1 196 ? 11.285 -61.302 -5.419 1.00 103.36 188 ASN A O 1
ATOM 1388 N N . ALA A 1 197 ? 9.881 -59.630 -4.859 1.00 104.13 189 ALA A N 1
ATOM 1389 C CA . ALA A 1 197 ? 8.694 -60.411 -5.182 1.00 112.55 189 ALA A CA 1
ATOM 1390 C C . ALA A 1 197 ? 8.595 -60.664 -6.681 1.00 116.00 189 ALA A C 1
ATOM 1391 O O . ALA A 1 197 ? 8.597 -61.817 -7.131 1.00 121.48 189 ALA A O 1
ATOM 1393 N N . GLN A 1 198 ? 8.521 -59.591 -7.473 1.00 112.88 190 GLN A N 1
ATOM 1394 C CA . GLN A 1 198 ? 8.329 -59.713 -8.914 1.00 112.21 190 GLN A CA 1
ATOM 1395 C C . GLN A 1 198 ? 9.477 -60.432 -9.619 1.00 109.78 190 GLN A C 1
ATOM 1396 O O . GLN A 1 198 ? 9.310 -60.838 -10.775 1.00 113.93 190 GLN A O 1
ATOM 1398 N N . GLY A 1 199 ? 10.621 -60.617 -8.961 1.00 106.45 191 GLY A N 1
ATOM 1399 C CA . GLY A 1 199 ? 11.765 -61.221 -9.615 1.00 97.18 191 GLY A CA 1
ATOM 1400 C C . GLY A 1 199 ? 12.444 -60.338 -10.633 1.00 91.16 191 GLY A C 1
ATOM 1401 O O . GLY A 1 199 ? 13.275 -60.831 -11.406 1.00 82.55 191 GLY A O 1
ATOM 1402 N N . GLU A 1 200 ? 12.116 -59.047 -10.651 1.00 90.24 192 GLU A N 1
ATOM 1403 C CA . GLU A 1 200 ? 12.625 -58.089 -11.621 1.00 89.41 192 GLU A CA 1
ATOM 1404 C C . GLU A 1 200 ? 13.782 -57.286 -11.031 1.00 94.40 192 GLU A C 1
ATOM 1405 O O . GLU A 1 200 ? 13.941 -57.171 -9.814 1.00 95.09 192 GLU A O 1
ATOM 1407 N N . TYR A 1 201 ? 14.600 -56.734 -11.923 1.00 94.52 193 TYR A N 1
ATOM 1408 C CA . TYR A 1 201 ? 15.670 -55.819 -11.541 1.00 92.01 193 TYR A CA 1
ATOM 1409 C C . TYR A 1 201 ? 15.117 -54.400 -11.611 1.00 83.74 193 TYR A C 1
ATOM 1410 O O . TYR A 1 201 ? 14.906 -53.864 -12.703 1.00 81.86 193 TYR A O 1
ATOM 1419 N N . TYR A 1 202 ? 14.878 -53.794 -10.452 1.00 80.32 194 TYR A N 1
ATOM 1420 C CA . TYR A 1 202 ? 14.311 -52.452 -10.408 1.00 69.42 194 TYR A CA 1
ATOM 1421 C C . TYR A 1 202 ? 15.395 -51.410 -10.659 1.00 58.40 194 TYR A C 1
ATOM 1422 O O . TYR A 1 202 ? 16.471 -51.455 -10.050 1.00 58.54 194 TYR A O 1
ATOM 1431 N N . LEU A 1 203 ? 15.110 -50.479 -11.569 1.00 52.36 195 LEU A N 1
ATOM 1432 C CA . LEU A 1 203 ? 16.033 -49.381 -11.827 1.00 50.47 195 LEU A CA 1
ATOM 1433 C C . LEU A 1 203 ? 16.163 -48.460 -10.622 1.00 48.95 195 LEU A C 1
ATOM 1434 O O . LEU A 1 203 ? 17.230 -47.869 -10.413 1.00 47.42 195 LEU A O 1
ATOM 1439 N N . THR A 1 204 ? 15.095 -48.330 -9.823 1.00 53.21 196 THR A N 1
ATOM 1440 C CA . THR A 1 204 ? 15.113 -47.485 -8.629 1.00 52.66 196 THR A CA 1
ATOM 1441 C C . THR A 1 204 ? 16.185 -47.891 -7.631 1.00 55.82 196 THR A C 1
ATOM 1442 O O . THR A 1 204 ? 16.577 -47.063 -6.807 1.00 58.14 196 THR A O 1
ATOM 1446 N N . ASP A 1 205 ? 16.670 -49.140 -7.691 1.00 57.02 197 ASP A N 1
ATOM 1447 C CA . ASP A 1 205 ? 17.748 -49.598 -6.816 1.00 57.95 197 ASP A CA 1
ATOM 1448 C C . ASP A 1 205 ? 19.018 -48.760 -6.923 1.00 54.67 197 ASP A C 1
ATOM 1449 O O . ASP A 1 205 ? 19.844 -48.795 -6.005 1.00 61.63 197 ASP A O 1
ATOM 1454 N N . ILE A 1 206 ? 19.223 -48.045 -8.028 1.00 54.04 198 ILE A N 1
ATOM 1455 C CA . ILE A 1 206 ? 20.411 -47.207 -8.141 1.00 56.86 198 ILE A CA 1
ATOM 1456 C C . ILE A 1 206 ? 20.320 -45.998 -7.223 1.00 61.16 198 ILE A C 1
ATOM 1457 O O . ILE A 1 206 ? 21.348 -45.414 -6.865 1.00 67.39 198 ILE A O 1
ATOM 1462 N N . VAL A 1 207 ? 19.106 -45.601 -6.841 1.00 51.97 199 VAL A N 1
ATOM 1463 C CA . VAL A 1 207 ? 18.933 -44.574 -5.819 1.00 52.70 199 VAL A CA 1
ATOM 1464 C C . VAL A 1 207 ? 19.415 -45.088 -4.466 1.00 57.45 199 VAL A C 1
ATOM 1465 O O . VAL A 1 207 ? 20.154 -44.401 -3.751 1.00 56.80 199 VAL A O 1
ATOM 1469 N N . ALA A 1 208 ? 19.015 -46.314 -4.109 1.00 58.49 200 ALA A N 1
ATOM 1470 C CA . ALA A 1 208 ? 19.519 -46.954 -2.899 1.00 57.40 200 ALA A CA 1
ATOM 1471 C C . ALA A 1 208 ? 21.031 -47.133 -2.950 1.00 64.21 200 ALA A C 1
ATOM 1472 O O . ALA A 1 208 ? 21.717 -46.968 -1.931 1.00 68.14 200 ALA A O 1
ATOM 1474 N N . MET A 1 209 ? 21.573 -47.481 -4.122 1.00 63.70 201 MET A N 1
ATOM 1475 C CA . MET A 1 209 ? 23.025 -47.635 -4.227 1.00 63.88 201 MET A CA 1
ATOM 1476 C C . MET A 1 209 ? 23.741 -46.295 -4.167 1.00 55.47 201 MET A C 1
ATOM 1477 O O . MET A 1 209 ? 24.840 -46.207 -3.601 1.00 56.52 201 MET A O 1
ATOM 1482 N N . ALA A 1 210 ? 23.123 -45.238 -4.701 1.00 52.63 202 ALA A N 1
ATOM 1483 C CA . ALA A 1 210 ? 23.780 -43.938 -4.700 1.00 62.51 202 ALA A CA 1
ATOM 1484 C C . ALA A 1 210 ? 23.836 -43.373 -3.286 1.00 73.11 202 ALA A C 1
ATOM 1485 O O . ALA A 1 210 ? 24.882 -42.869 -2.850 1.00 69.32 202 ALA A O 1
ATOM 1487 N N . VAL A 1 211 ? 22.743 -43.500 -2.533 1.00 53.22 203 VAL A N 1
ATOM 1488 C CA . VAL A 1 211 ? 22.782 -43.019 -1.163 1.00 54.51 203 VAL A CA 1
ATOM 1489 C C . VAL A 1 211 ? 23.781 -43.838 -0.348 1.00 62.78 203 VAL A C 1
ATOM 1490 O O . VAL A 1 211 ? 24.484 -43.292 0.509 1.00 58.67 203 VAL A O 1
ATOM 1494 N N . ALA A 1 212 ? 23.937 -45.127 -0.669 1.00 60.10 204 ALA A N 1
ATOM 1495 C CA . ALA A 1 212 ? 24.880 -45.980 0.054 1.00 62.15 204 ALA A CA 1
ATOM 1496 C C . ALA A 1 212 ? 26.325 -45.557 -0.184 1.00 66.02 204 ALA A C 1
ATOM 1497 O O . ALA A 1 212 ? 27.188 -45.792 0.668 1.00 65.32 204 ALA A O 1
ATOM 1499 N N . ASP A 1 213 ? 26.613 -44.984 -1.352 1.00 75.09 205 ASP A N 1
ATOM 1500 C CA . ASP A 1 213 ? 27.935 -44.471 -1.694 1.00 77.08 205 ASP A CA 1
ATOM 1501 C C . ASP A 1 213 ? 28.171 -43.065 -1.154 1.00 72.15 205 ASP A C 1
ATOM 1502 O O . ASP A 1 213 ? 29.240 -42.495 -1.400 1.00 77.87 205 ASP A O 1
ATOM 1507 N N . GLY A 1 214 ? 27.208 -42.500 -0.425 1.00 69.21 206 GLY A N 1
ATOM 1508 C CA . GLY A 1 214 ? 27.326 -41.156 0.094 1.00 62.32 206 GLY A CA 1
ATOM 1509 C C . GLY A 1 214 ? 26.945 -40.049 -0.861 1.00 71.45 206 GLY A C 1
ATOM 1510 O O . GLY A 1 214 ? 27.289 -38.890 -0.606 1.00 74.52 206 GLY A O 1
ATOM 1511 N N . LEU A 1 215 ? 26.244 -40.356 -1.946 1.00 63.56 207 LEU A N 1
ATOM 1512 C CA . LEU A 1 215 ? 25.874 -39.339 -2.911 1.00 57.42 207 LEU A CA 1
ATOM 1513 C C . LEU A 1 215 ? 24.503 -38.773 -2.576 1.00 60.26 207 LEU A C 1
ATOM 1514 O O . LEU A 1 215 ? 23.638 -39.474 -2.047 1.00 68.66 207 LEU A O 1
ATOM 1519 N N . GLU A 1 216 ? 24.321 -37.488 -2.875 1.00 60.05 208 GLU A N 1
ATOM 1520 C CA . GLU A 1 216 ? 23.037 -36.814 -2.757 1.00 59.86 208 GLU A CA 1
ATOM 1521 C C . GLU A 1 216 ? 22.349 -36.799 -4.119 1.00 62.82 208 GLU A C 1
ATOM 1522 O O . GLU A 1 216 ? 22.979 -36.515 -5.140 1.00 61.12 208 GLU A O 1
ATOM 1528 N N . ILE A 1 217 ? 21.059 -37.107 -4.133 1.00 62.09 209 ILE A N 1
ATOM 1529 C CA . ILE A 1 217 ? 20.293 -37.241 -5.366 1.00 57.75 209 ILE A CA 1
ATOM 1530 C C . ILE A 1 217 ? 19.605 -35.919 -5.657 1.00 57.93 209 ILE A C 1
ATOM 1531 O O . ILE A 1 217 ? 18.723 -35.490 -4.903 1.00 55.86 209 ILE A O 1
ATOM 1536 N N . ALA A 1 218 ? 20.024 -35.265 -6.743 1.00 54.04 210 ALA A N 1
ATOM 1537 C CA . ALA A 1 218 ? 19.393 -34.023 -7.152 1.00 48.95 210 ALA A CA 1
ATOM 1538 C C . ALA A 1 218 ? 18.060 -34.310 -7.823 1.00 50.21 210 ALA A C 1
ATOM 1539 O O . ALA A 1 218 ? 17.791 -35.421 -8.291 1.00 50.22 210 ALA A O 1
ATOM 1541 N N . SER A 1 219 ? 17.224 -33.281 -7.885 1.00 54.07 211 SER A N 1
ATOM 1542 C CA . SER A 1 219 ? 15.889 -33.440 -8.443 1.00 45.59 211 SER A CA 1
ATOM 1543 C C . SER A 1 219 ? 15.410 -32.123 -9.038 1.00 46.45 211 SER A C 1
ATOM 1544 O O . SER A 1 219 ? 15.860 -31.042 -8.652 1.00 50.63 211 SER A O 1
ATOM 1547 N N . ILE A 1 220 ? 14.534 -32.233 -10.035 1.00 46.70 212 ILE A N 1
ATOM 1548 C CA . ILE A 1 220 ? 13.833 -31.092 -10.604 1.00 45.38 212 ILE A CA 1
ATOM 1549 C C . ILE A 1 220 ? 12.416 -31.542 -10.933 1.00 44.88 212 ILE A C 1
ATOM 1550 O O . ILE A 1 220 ? 12.119 -32.737 -11.005 1.00 38.54 212 ILE A O 1
ATOM 1555 N N . GLN A 1 221 ? 11.537 -30.566 -11.131 1.00 49.95 213 GLN A N 1
ATOM 1556 C CA . GLN A 1 221 ? 10.182 -30.837 -11.591 1.00 50.18 213 GLN A CA 1
ATOM 1557 C C . GLN A 1 221 ? 9.943 -30.214 -12.971 1.00 51.18 213 GLN A C 1
ATOM 1558 O O . GLN A 1 221 ? 10.529 -29.174 -13.296 1.00 52.46 213 GLN A O 1
ATOM 1564 N N . PRO A 1 222 ? 9.130 -30.851 -13.820 1.00 46.65 214 PRO A N 1
ATOM 1565 C CA . PRO A 1 222 ? 8.917 -30.321 -15.168 1.00 45.66 214 PRO A CA 1
ATOM 1566 C C . PRO A 1 222 ? 8.025 -29.100 -15.104 1.00 51.74 214 PRO A C 1
ATOM 1567 O O . PRO A 1 222 ? 7.237 -28.936 -14.167 1.00 54.49 214 PRO A O 1
ATOM 1571 N N . GLU A 1 223 ? 8.170 -28.220 -16.103 1.00 50.15 215 GLU A N 1
ATOM 1572 C CA . GLU A 1 223 ? 7.297 -27.051 -16.133 1.00 51.35 215 GLU A CA 1
ATOM 1573 C C . GLU A 1 223 ? 5.859 -27.451 -16.414 1.00 51.99 215 GLU A C 1
ATOM 1574 O O . GLU A 1 223 ? 4.935 -26.760 -15.977 1.00 62.34 215 GLU A O 1
ATOM 1576 N N . LEU A 1 224 ? 5.647 -28.544 -17.143 1.00 42.07 216 LEU A N 1
ATOM 1577 C CA . LEU A 1 224 ? 4.308 -29.043 -17.442 1.00 47.40 216 LEU A CA 1
ATOM 1578 C C . LEU A 1 224 ? 4.241 -30.529 -17.132 1.00 51.51 216 LEU A C 1
ATOM 1579 O O . LEU A 1 224 ? 5.118 -31.294 -17.534 1.00 54.55 216 LEU A O 1
ATOM 1584 N N . ALA A 1 225 ? 3.170 -30.943 -16.458 1.00 47.39 217 ALA A N 1
ATOM 1585 C CA . ALA A 1 225 ? 3.086 -32.328 -16.009 1.00 44.71 217 ALA A CA 1
ATOM 1586 C C . ALA A 1 225 ? 3.086 -33.312 -17.179 1.00 41.51 217 ALA A C 1
ATOM 1587 O O . ALA A 1 225 ? 3.631 -34.417 -17.064 1.00 42.90 217 ALA A O 1
ATOM 1589 N N . PHE A 1 226 ? 2.476 -32.951 -18.311 1.00 41.29 218 PHE A N 1
ATOM 1590 C CA . PHE A 1 226 ? 2.424 -33.961 -19.363 1.00 39.16 218 PHE A CA 1
ATOM 1591 C C . PHE A 1 226 ? 3.786 -34.229 -19.978 1.00 35.21 218 PHE A C 1
ATOM 1592 O O . PHE A 1 226 ? 3.915 -35.194 -20.737 1.00 37.75 218 PHE A O 1
ATOM 1600 N N . GLU A 1 227 ? 4.798 -33.407 -19.673 1.00 33.01 219 GLU A N 1
ATOM 1601 C CA . GLU A 1 227 ? 6.151 -33.688 -20.151 1.00 34.10 219 GLU A CA 1
ATOM 1602 C C . GLU A 1 227 ? 6.630 -35.073 -19.724 1.00 40.29 219 GLU A C 1
ATOM 1603 O O . GLU A 1 227 ? 7.420 -35.703 -20.435 1.00 44.91 219 GLU A O 1
ATOM 1609 N N . VAL A 1 228 ? 6.196 -35.550 -18.559 1.00 43.09 220 VAL A N 1
ATOM 1610 C CA . VAL A 1 228 ? 6.714 -36.785 -17.983 1.00 44.28 220 VAL A CA 1
ATOM 1611 C C . VAL A 1 228 ? 5.648 -37.879 -17.953 1.00 44.18 220 VAL A C 1
ATOM 1612 O O . VAL A 1 228 ? 5.776 -38.853 -17.219 1.00 51.54 220 VAL A O 1
ATOM 1616 N N . GLU A 1 229 ? 4.606 -37.730 -18.754 1.00 45.51 221 GLU A N 1
ATOM 1617 C CA . GLU A 1 229 ? 3.483 -38.653 -18.766 1.00 42.76 221 GLU A CA 1
ATOM 1618 C C . GLU A 1 229 ? 3.682 -39.734 -19.831 1.00 40.70 221 GLU A C 1
ATOM 1619 O O . GLU A 1 229 ? 3.999 -39.442 -20.990 1.00 34.09 221 GLU A O 1
ATOM 1625 N N . GLY A 1 230 ? 3.536 -40.981 -19.418 1.00 34.04 222 GLY A N 1
ATOM 1626 C CA . GLY A 1 230 ? 3.547 -42.101 -20.321 1.00 33.85 222 GLY A CA 1
ATOM 1627 C C . GLY A 1 230 ? 2.144 -42.522 -20.704 1.00 41.30 222 GLY A C 1
ATOM 1628 O O . GLY A 1 230 ? 1.156 -42.083 -20.122 1.00 49.40 222 GLY A O 1
ATOM 1629 N N . VAL A 1 231 ? 2.072 -43.421 -21.686 1.00 35.01 223 VAL A N 1
ATOM 1630 C CA . VAL A 1 231 ? 0.795 -43.903 -22.193 1.00 35.12 223 VAL A CA 1
ATOM 1631 C C . VAL A 1 231 ? 0.868 -45.411 -22.364 1.00 40.82 223 VAL A C 1
ATOM 1632 O O . VAL A 1 231 ? 1.909 -45.957 -22.754 1.00 42.72 223 VAL A O 1
ATOM 1636 N N . ASN A 1 232 ? -0.247 -46.084 -22.057 1.00 39.79 224 ASN A N 1
ATOM 1637 C CA . ASN A 1 232 ? -0.357 -47.533 -22.146 1.00 45.81 224 ASN A CA 1
ATOM 1638 C C . ASN A 1 232 ? -1.465 -48.027 -23.063 1.00 47.03 224 ASN A C 1
ATOM 1639 O O . ASN A 1 232 ? -1.429 -49.198 -23.455 1.00 46.64 224 ASN A O 1
ATOM 1644 N N . ASP A 1 233 ? -2.472 -47.204 -23.359 1.00 44.97 225 ASP A N 1
ATOM 1645 C CA . ASP A 1 233 ? -3.581 -47.603 -24.214 1.00 45.27 225 ASP A CA 1
ATOM 1646 C C . ASP A 1 233 ? -4.024 -46.390 -25.023 1.00 34.25 225 ASP A C 1
ATOM 1647 O O . ASP A 1 233 ? -3.443 -45.307 -24.925 1.00 32.93 225 ASP A O 1
ATOM 1652 N N . ARG A 1 234 ? -5.081 -46.571 -25.815 1.00 36.08 226 ARG A N 1
ATOM 1653 C CA . ARG A 1 234 ? -5.514 -45.511 -26.728 1.00 41.12 226 ARG A CA 1
ATOM 1654 C C . ARG A 1 234 ? -6.183 -44.359 -25.984 1.00 36.32 226 ARG A C 1
ATOM 1655 O O . ARG A 1 234 ? -6.126 -43.204 -26.427 1.00 33.91 226 ARG A O 1
ATOM 1663 N N . LEU A 1 235 ? -6.815 -44.655 -24.857 1.00 38.43 227 LEU A N 1
ATOM 1664 C CA . LEU A 1 235 ? -7.418 -43.613 -24.037 1.00 41.74 227 LEU A CA 1
ATOM 1665 C C . LEU A 1 235 ? -6.358 -42.651 -23.538 1.00 40.17 227 LEU A C 1
ATOM 1666 O O . LEU A 1 235 ? -6.509 -41.427 -23.634 1.00 37.87 227 LEU A O 1
ATOM 1671 N N . GLN A 1 236 ? -5.272 -43.199 -22.995 1.00 40.83 228 GLN A N 1
ATOM 1672 C CA . GLN A 1 236 ? -4.199 -42.366 -22.489 1.00 31.74 228 GLN A CA 1
ATOM 1673 C C . GLN A 1 236 ? -3.522 -41.638 -23.624 1.00 39.57 228 GLN A C 1
ATOM 1674 O O . GLN A 1 236 ? -3.133 -40.472 -23.486 1.00 39.31 228 GLN A O 1
ATOM 1680 N N . LEU A 1 237 ? -3.413 -42.306 -24.768 1.00 40.38 229 LEU A N 1
ATOM 1681 C CA . LEU A 1 237 ? -2.847 -41.678 -25.951 1.00 40.05 229 LEU A CA 1
ATOM 1682 C C . LEU A 1 237 ? -3.659 -40.459 -26.373 1.00 33.96 229 LEU A C 1
ATOM 1683 O O . LEU A 1 237 ? -3.099 -39.383 -26.625 1.00 28.83 229 LEU A O 1
ATOM 1688 N N . ALA A 1 238 ? -4.989 -40.606 -26.430 1.00 27.87 230 ALA A N 1
ATOM 1689 C CA . ALA A 1 238 ? -5.843 -39.490 -26.832 1.00 29.59 230 ALA A CA 1
ATOM 1690 C C . ALA A 1 238 ? -5.808 -38.365 -25.804 1.00 33.69 230 ALA A C 1
ATOM 1691 O O . ALA A 1 238 ? -5.822 -37.181 -26.167 1.00 37.38 230 ALA A O 1
ATOM 1693 N N . ALA A 1 239 ? -5.756 -38.715 -24.515 1.00 30.69 231 ALA A N 1
ATOM 1694 C CA . ALA A 1 239 ? -5.768 -37.688 -23.479 1.00 35.29 231 ALA A CA 1
ATOM 1695 C C . ALA A 1 239 ? -4.469 -36.885 -23.495 1.00 35.06 231 ALA A C 1
ATOM 1696 O O . ALA A 1 239 ? -4.483 -35.662 -23.299 1.00 29.59 231 ALA A O 1
ATOM 1698 N N . LEU A 1 240 ? -3.339 -37.548 -23.758 1.00 31.12 232 LEU A N 1
ATOM 1699 C CA . LEU A 1 240 ? -2.089 -36.807 -23.882 1.00 35.82 232 LEU A CA 1
ATOM 1700 C C . LEU A 1 240 ? -2.083 -35.948 -25.144 1.00 39.53 232 LEU A C 1
ATOM 1701 O O . LEU A 1 240 ? -1.637 -34.794 -25.106 1.00 37.71 232 LEU A O 1
ATOM 1706 N N . GLU A 1 241 ? -2.613 -36.479 -26.257 1.00 36.64 233 GLU A N 1
ATOM 1707 C CA . GLU A 1 241 ? -2.713 -35.707 -27.496 1.00 30.94 233 GLU A CA 1
ATOM 1708 C C . GLU A 1 241 ? -3.485 -34.415 -27.268 1.00 29.35 233 GLU A C 1
ATOM 1709 O O . GLU A 1 241 ? -3.043 -33.323 -27.657 1.00 28.74 233 GLU A O 1
ATOM 1715 N N . ARG A 1 242 ? -4.617 -34.515 -26.575 1.00 30.26 234 ARG A N 1
ATOM 1716 C CA . ARG A 1 242 ? -5.416 -33.328 -26.292 1.00 35.11 234 ARG A CA 1
ATOM 1717 C C . ARG A 1 242 ? -4.706 -32.378 -25.330 1.00 38.59 234 ARG A C 1
ATOM 1718 O O . ARG A 1 242 ? -4.819 -31.160 -25.466 1.00 38.70 234 ARG A O 1
ATOM 1726 N N . GLU A 1 243 ? -3.973 -32.913 -24.353 1.00 40.88 235 GLU A N 1
ATOM 1727 C CA . GLU A 1 243 ? -3.197 -32.063 -23.459 1.00 31.14 235 GLU A CA 1
ATOM 1728 C C . GLU A 1 243 ? -2.141 -31.287 -24.224 1.00 34.50 235 GLU A C 1
ATOM 1729 O O . GLU A 1 243 ? -1.895 -30.098 -23.950 1.00 33.90 235 GLU A O 1
ATOM 1735 N N . PHE A 1 244 ? -1.461 -31.977 -25.148 1.00 43.33 236 PHE A N 1
ATOM 1736 C CA . PHE A 1 244 ? -0.419 -31.367 -25.970 1.00 38.05 236 PHE A CA 1
ATOM 1737 C C . PHE A 1 244 ? -1.000 -30.300 -26.893 1.00 35.19 236 PHE A C 1
ATOM 1738 O O . PHE A 1 244 ? -0.475 -29.176 -26.970 1.00 28.68 236 PHE A O 1
ATOM 1746 N N . GLN A 1 245 ? -2.104 -30.625 -27.583 1.00 31.55 237 GLN A N 1
ATOM 1747 C CA . GLN A 1 245 ? -2.695 -29.655 -28.499 1.00 35.61 237 GLN A CA 1
ATOM 1748 C C . GLN A 1 245 ? -3.181 -28.425 -27.745 1.00 37.83 237 GLN A C 1
ATOM 1749 O O . GLN A 1 245 ? -2.932 -27.285 -28.161 1.00 39.89 237 GLN A O 1
ATOM 1755 N N . LYS A 1 246 ? -3.861 -28.638 -26.618 1.00 36.88 238 LYS A N 1
ATOM 1756 C CA . LYS A 1 246 ? -4.335 -27.519 -25.810 1.00 34.71 238 LYS A CA 1
ATOM 1757 C C . LYS A 1 246 ? -3.177 -26.604 -25.445 1.00 37.14 238 LYS A C 1
ATOM 1758 O O . LYS A 1 246 ? -3.267 -25.374 -25.573 1.00 36.63 238 LYS A O 1
ATOM 1764 N N . GLN A 1 247 ? -2.065 -27.196 -25.007 1.00 33.58 239 GLN A N 1
ATOM 1765 C CA . GLN A 1 247 ? -0.895 -26.396 -24.671 1.00 35.55 239 GLN A CA 1
ATOM 1766 C C . GLN A 1 247 ? -0.329 -25.699 -25.899 1.00 40.29 239 GLN A C 1
ATOM 1767 O O . GLN A 1 247 ? 0.133 -24.553 -25.807 1.00 40.83 239 GLN A O 1
ATOM 1773 N N . GLN A 1 248 ? -0.371 -26.366 -27.064 1.00 38.07 240 GLN A N 1
ATOM 1774 C CA . GLN A 1 248 ? 0.168 -25.756 -28.278 1.00 28.77 240 GLN A CA 1
ATOM 1775 C C . GLN A 1 248 ? -0.673 -24.557 -28.716 1.00 28.28 240 GLN A C 1
ATOM 1776 O O . GLN A 1 248 ? -0.129 -23.497 -29.061 1.00 32.59 240 GLN A O 1
ATOM 1782 N N . ALA A 1 249 ? -1.999 -24.688 -28.666 1.00 29.99 241 ALA A N 1
ATOM 1783 C CA . ALA A 1 249 ? -2.858 -23.555 -28.990 1.00 34.38 241 ALA A CA 1
ATOM 1784 C C . ALA A 1 249 ? -2.661 -22.415 -27.999 1.00 35.78 241 ALA A C 1
ATOM 1785 O O . ALA A 1 249 ? -2.663 -21.236 -28.380 1.00 32.40 241 ALA A O 1
ATOM 1787 N N . LYS A 1 250 ? -2.478 -22.747 -26.718 1.00 41.26 242 LYS A N 1
ATOM 1788 C CA . LYS A 1 250 ? -2.253 -21.709 -25.718 1.00 37.19 242 LYS A CA 1
ATOM 1789 C C . LYS A 1 250 ? -0.977 -20.915 -26.014 1.00 36.00 242 LYS A C 1
ATOM 1790 O O . LYS A 1 250 ? -0.982 -19.680 -25.960 1.00 35.07 242 LYS A O 1
ATOM 1796 N N . GLU A 1 251 ? 0.117 -21.597 -26.359 1.00 35.12 243 GLU A N 1
ATOM 1797 C CA . GLU A 1 251 ? 1.354 -20.869 -26.639 1.00 34.84 243 GLU A CA 1
ATOM 1798 C C . GLU A 1 251 ? 1.220 -20.005 -27.886 1.00 34.43 243 GLU A C 1
ATOM 1799 O O . GLU A 1 251 ? 1.756 -18.892 -27.932 1.00 32.75 243 GLU A O 1
ATOM 1805 N N . LEU A 1 252 ? 0.499 -20.490 -28.905 1.00 34.53 244 LEU A N 1
ATOM 1806 C CA . LEU A 1 252 ? 0.294 -19.667 -30.095 1.00 35.07 244 LEU A CA 1
ATOM 1807 C C . LEU A 1 252 ? -0.546 -18.434 -29.774 1.00 34.59 244 LEU A C 1
ATOM 1808 O O . LEU A 1 252 ? -0.246 -17.330 -30.251 1.00 39.72 244 LEU A O 1
ATOM 1813 N N . MET A 1 253 ? -1.574 -18.587 -28.935 1.00 32.05 245 MET A N 1
ATOM 1814 C CA . MET A 1 253 ? -2.355 -17.426 -28.507 1.00 33.69 245 MET A CA 1
ATOM 1815 C C . MET A 1 253 ? -1.503 -16.444 -27.696 1.00 37.22 245 MET A C 1
ATOM 1816 O O . MET A 1 253 ? -1.649 -15.226 -27.832 1.00 40.59 245 MET A O 1
ATOM 1821 N N . GLN A 1 254 ? -0.619 -16.951 -26.835 1.00 33.51 246 GLN A N 1
ATOM 1822 C CA . GLN A 1 254 ? 0.290 -16.051 -26.133 1.00 41.64 246 GLN A CA 1
ATOM 1823 C C . GLN A 1 254 ? 1.182 -15.295 -27.111 1.00 43.37 246 GLN A C 1
ATOM 1824 O O . GLN A 1 254 ? 1.587 -14.168 -26.825 1.00 44.12 246 GLN A O 1
ATOM 1830 N N . GLN A 1 255 ? 1.494 -15.886 -28.271 1.00 39.48 247 GLN A N 1
ATOM 1831 C CA . GLN A 1 255 ? 2.216 -15.150 -29.297 1.00 35.16 247 GLN A CA 1
ATOM 1832 C C . GLN A 1 255 ? 1.341 -14.162 -30.053 1.00 38.88 247 GLN A C 1
ATOM 1833 O O . GLN A 1 255 ? 1.882 -13.337 -30.789 1.00 51.46 247 GLN A O 1
ATOM 1839 N N . GLY A 1 256 ? 0.016 -14.266 -29.958 1.00 30.59 248 GLY A N 1
ATOM 1840 C CA . GLY A 1 256 ? -0.880 -13.311 -30.590 1.00 30.95 248 GLY A CA 1
ATOM 1841 C C . GLY A 1 256 ? -1.784 -13.907 -31.649 1.00 37.79 248 GLY A C 1
ATOM 1842 O O . GLY A 1 256 ? -2.483 -13.161 -32.344 1.00 40.24 248 GLY A O 1
ATOM 1843 N N . VAL A 1 257 ? -1.765 -15.215 -31.856 1.00 33.93 249 VAL A N 1
ATOM 1844 C CA . VAL A 1 257 ? -2.628 -15.812 -32.847 1.00 34.99 249 VAL A CA 1
ATOM 1845 C C . VAL A 1 257 ? -4.063 -15.801 -32.345 1.00 40.44 249 VAL A C 1
ATOM 1846 O O . VAL A 1 257 ? -4.321 -15.931 -31.142 1.00 41.79 249 VAL A O 1
ATOM 1850 N N . THR A 1 258 ? -5.009 -15.614 -33.271 1.00 34.66 250 THR A N 1
ATOM 1851 C CA . THR A 1 258 ? -6.437 -15.687 -32.975 1.00 29.24 250 THR A CA 1
ATOM 1852 C C . THR A 1 258 ? -6.980 -17.054 -33.385 1.00 33.04 250 THR A C 1
ATOM 1853 O O . THR A 1 258 ? -6.681 -17.542 -34.479 1.00 36.61 250 THR A O 1
ATOM 1857 N N . PHE A 1 259 ? -7.751 -17.683 -32.503 1.00 30.19 251 PHE A N 1
ATOM 1858 C CA . PHE A 1 259 ? -8.425 -18.944 -32.800 1.00 29.77 251 PHE A CA 1
ATOM 1859 C C . PHE A 1 259 ? -9.923 -18.796 -32.617 1.00 29.05 251 PHE A C 1
ATOM 1860 O O . PHE A 1 259 ? -10.378 -18.350 -31.565 1.00 39.09 251 PHE A O 1
ATOM 1868 N N . ALA A 1 260 ? -10.694 -19.205 -33.623 1.00 33.02 252 ALA A N 1
ATOM 1869 C CA . ALA A 1 260 ? -12.144 -19.255 -33.436 1.00 35.21 252 ALA A CA 1
ATOM 1870 C C . ALA A 1 260 ? -12.526 -20.253 -32.331 1.00 31.22 252 ALA A C 1
ATOM 1871 O O . ALA A 1 260 ? -13.495 -20.043 -31.604 1.00 27.20 252 ALA A O 1
ATOM 1873 N N . ASP A 1 261 ? -11.798 -21.352 -32.218 1.00 23.53 253 ASP A N 1
ATOM 1874 C CA . ASP A 1 261 ? -11.949 -22.306 -31.137 1.00 30.90 253 ASP A CA 1
ATOM 1875 C C . ASP A 1 261 ? -10.620 -23.025 -30.976 1.00 31.88 253 ASP A C 1
ATOM 1876 O O . ASP A 1 261 ? -10.261 -23.864 -31.811 1.00 28.86 253 ASP A O 1
ATOM 1881 N N . PRO A 1 262 ? -9.859 -22.715 -29.922 1.00 30.17 254 PRO A N 1
ATOM 1882 C CA . PRO A 1 262 ? -8.536 -23.346 -29.747 1.00 28.81 254 PRO A CA 1
ATOM 1883 C C . PRO A 1 262 ? -8.624 -24.817 -29.421 1.00 29.58 254 PRO A C 1
ATOM 1884 O O . PRO A 1 262 ? -7.607 -25.510 -29.496 1.00 34.81 254 PRO A O 1
ATOM 1888 N N . ALA A 1 263 ? -9.795 -25.310 -29.036 1.00 26.18 255 ALA A N 1
ATOM 1889 C CA . ALA A 1 263 ? -9.979 -26.737 -28.820 1.00 32.70 255 ALA A CA 1
ATOM 1890 C C . ALA A 1 263 ? -10.257 -27.479 -30.111 1.00 36.98 255 ALA A C 1
ATOM 1891 O O . ALA A 1 263 ? -10.380 -28.707 -30.085 1.00 44.42 255 ALA A O 1
ATOM 1893 N N . ARG A 1 264 ? -10.415 -26.761 -31.219 1.00 33.15 256 ARG A N 1
ATOM 1894 C CA . ARG A 1 264 ? -10.613 -27.380 -32.525 1.00 25.42 256 ARG A CA 1
ATOM 1895 C C . ARG A 1 264 ? -9.463 -26.978 -33.418 1.00 26.15 256 ARG A C 1
ATOM 1896 O O . ARG A 1 264 ? -9.653 -26.304 -34.432 1.00 31.18 256 ARG A O 1
ATOM 1904 N N . PHE A 1 265 ? -8.264 -27.385 -33.013 1.00 20.86 257 PHE A N 1
ATOM 1905 C CA . PHE A 1 265 ? -7.028 -27.001 -33.663 1.00 29.95 257 PHE A CA 1
ATOM 1906 C C . PHE A 1 265 ? -6.012 -28.116 -33.473 1.00 34.88 257 PHE A C 1
ATOM 1907 O O . PHE A 1 265 ? -5.972 -28.759 -32.421 1.00 34.74 257 PHE A O 1
ATOM 1915 N N . ASP A 1 266 ? -5.195 -28.356 -34.492 1.00 31.08 258 ASP A N 1
ATOM 1916 C CA . ASP A 1 266 ? -4.178 -29.389 -34.365 1.00 22.02 258 ASP A CA 1
ATOM 1917 C C . ASP A 1 266 ? -2.893 -28.934 -35.028 1.00 22.44 258 ASP A C 1
ATOM 1918 O O . ASP A 1 266 ? -2.863 -28.655 -36.235 1.00 30.64 258 ASP A O 1
ATOM 1923 N N . LEU A 1 267 ? -1.831 -28.911 -34.244 1.00 22.49 259 LEU A N 1
ATOM 1924 C CA . LEU A 1 267 ? -0.481 -28.683 -34.727 1.00 29.81 259 LEU A CA 1
ATOM 1925 C C . LEU A 1 267 ? 0.285 -29.992 -34.598 1.00 33.98 259 LEU A C 1
ATOM 1926 O O . LEU A 1 267 ? 0.422 -30.533 -33.493 1.00 39.14 259 LEU A O 1
ATOM 1931 N N . ARG A 1 268 ? 0.769 -30.492 -35.725 1.00 27.91 260 ARG A N 1
ATOM 1932 C CA . ARG A 1 268 ? 1.533 -31.727 -35.814 1.00 27.41 260 ARG A CA 1
ATOM 1933 C C . ARG A 1 268 ? 2.884 -31.437 -36.482 1.00 26.58 260 ARG A C 1
ATOM 1934 O O . ARG A 1 268 ? 3.171 -31.920 -37.578 1.00 29.14 260 ARG A O 1
ATOM 1942 N N . GLY A 1 269 ? 3.725 -30.670 -35.809 1.00 32.49 261 GLY A N 1
ATOM 1943 C CA . GLY A 1 269 ? 5.008 -30.233 -36.339 1.00 24.22 261 GLY A CA 1
ATOM 1944 C C . GLY A 1 269 ? 5.327 -28.866 -35.771 1.00 32.79 261 GLY A C 1
ATOM 1945 O O . GLY A 1 269 ? 5.162 -28.652 -34.564 1.00 37.51 261 GLY A O 1
ATOM 1946 N N . THR A 1 270 ? 5.751 -27.924 -36.602 1.00 24.95 262 THR A N 1
ATOM 1947 C CA . THR A 1 270 ? 6.078 -26.580 -36.143 1.00 39.16 262 THR A CA 1
ATOM 1948 C C . THR A 1 270 ? 5.409 -25.576 -37.065 1.00 37.00 262 THR A C 1
ATOM 1949 O O . THR A 1 270 ? 5.168 -25.853 -38.243 1.00 42.53 262 THR A O 1
ATOM 1953 N N . VAL A 1 271 ? 5.095 -24.410 -36.523 1.00 30.94 263 VAL A N 1
ATOM 1954 C CA . VAL A 1 271 ? 4.559 -23.329 -37.335 1.00 35.37 263 VAL A CA 1
ATOM 1955 C C . VAL A 1 271 ? 5.145 -22.019 -36.842 1.00 38.53 263 VAL A C 1
ATOM 1956 O O . VAL A 1 271 ? 5.148 -21.732 -35.639 1.00 39.64 263 VAL A O 1
ATOM 1960 N N . LYS A 1 272 ? 5.633 -21.225 -37.771 1.00 29.98 264 LYS A N 1
ATOM 1961 C CA . LYS A 1 272 ? 6.114 -19.889 -37.484 1.00 36.44 264 LYS A CA 1
ATOM 1962 C C . LYS A 1 272 ? 5.015 -18.920 -37.907 1.00 42.08 264 LYS A C 1
ATOM 1963 O O . LYS A 1 272 ? 4.433 -19.075 -38.988 1.00 45.04 264 LYS A O 1
ATOM 1969 N N . VAL A 1 273 ? 4.684 -17.963 -37.034 1.00 39.67 265 VAL A N 1
ATOM 1970 C CA . VAL A 1 273 ? 3.540 -17.089 -37.270 1.00 35.22 265 VAL A CA 1
ATOM 1971 C C . VAL A 1 273 ? 3.934 -15.639 -37.094 1.00 33.15 265 VAL A C 1
ATOM 1972 O O . VAL A 1 273 ? 4.824 -15.311 -36.309 1.00 43.52 265 VAL A O 1
ATOM 1976 N N . GLY A 1 274 ? 3.290 -14.770 -37.869 1.00 36.30 266 GLY A N 1
ATOM 1977 C CA . GLY A 1 274 ? 3.405 -13.333 -37.700 1.00 34.83 266 GLY A CA 1
ATOM 1978 C C . GLY A 1 274 ? 2.310 -12.787 -36.813 1.00 36.56 266 GLY A C 1
ATOM 1979 O O . GLY A 1 274 ? 1.614 -13.528 -36.116 1.00 39.39 266 GLY A O 1
ATOM 1980 N N . HIS A 1 275 ? 2.136 -11.467 -36.854 1.00 35.62 267 HIS A N 1
ATOM 1981 C CA . HIS A 1 275 ? 1.091 -10.846 -36.055 1.00 34.31 267 HIS A CA 1
ATOM 1982 C C . HIS A 1 275 ? -0.241 -10.855 -36.811 1.00 43.30 267 HIS A C 1
ATOM 1983 O O . HIS A 1 275 ? -0.282 -10.899 -38.050 1.00 32.54 267 HIS A O 1
ATOM 1990 N N . ASP A 1 276 ? -1.335 -10.821 -36.032 1.00 41.43 268 ASP A N 1
ATOM 1991 C CA . ASP A 1 276 ? -2.706 -10.742 -36.540 1.00 41.78 268 ASP A CA 1
ATOM 1992 C C . ASP A 1 276 ? -3.064 -11.916 -37.450 1.00 37.19 268 ASP A C 1
ATOM 1993 O O . ASP A 1 276 ? -3.876 -11.785 -38.373 1.00 42.96 268 ASP A O 1
ATOM 1998 N N . VAL A 1 277 ? -2.486 -13.077 -37.185 1.00 32.34 269 VAL A N 1
ATOM 1999 C CA . VAL A 1 277 ? -2.875 -14.299 -37.879 1.00 34.40 269 VAL A CA 1
ATOM 2000 C C . VAL A 1 277 ? -4.188 -14.803 -37.288 1.00 38.72 269 VAL A C 1
ATOM 2001 O O . VAL A 1 277 ? -4.375 -14.799 -36.067 1.00 38.43 269 VAL A O 1
ATOM 2005 N N . ARG A 1 278 ? -5.118 -15.211 -38.151 1.00 38.20 270 ARG A N 1
ATOM 2006 C CA . ARG A 1 278 ? -6.443 -15.648 -37.722 1.00 28.22 270 ARG A CA 1
ATOM 2007 C C . ARG A 1 278 ? -6.650 -17.070 -38.204 1.00 25.48 270 ARG A C 1
ATOM 2008 O O . ARG A 1 278 ? -6.505 -17.344 -39.399 1.00 33.61 270 ARG A O 1
ATOM 2016 N N . ILE A 1 279 ? -6.985 -17.968 -37.287 1.00 23.64 271 ILE A N 1
ATOM 2017 C CA . ILE A 1 279 ? -7.128 -19.384 -37.601 1.00 29.52 271 ILE A CA 1
ATOM 2018 C C . ILE A 1 279 ? -8.517 -19.839 -37.180 1.00 25.93 271 ILE A C 1
ATOM 2019 O O . ILE A 1 279 ? -8.840 -19.835 -35.986 1.00 30.35 271 ILE A O 1
ATOM 2024 N N . ASP A 1 280 ? -9.316 -20.275 -38.149 1.00 26.05 272 ASP A N 1
ATOM 2025 C CA . ASP A 1 280 ? -10.685 -20.707 -37.896 1.00 30.80 272 ASP A CA 1
ATOM 2026 C C . ASP A 1 280 ? -10.692 -22.157 -37.397 1.00 30.25 272 ASP A C 1
ATOM 2027 O O . ASP A 1 280 ? -9.642 -22.793 -37.240 1.00 25.59 272 ASP A O 1
ATOM 2032 N N . VAL A 1 281 ? -11.900 -22.705 -37.221 1.00 21.58 273 VAL A N 1
ATOM 2033 C CA . VAL A 1 281 ? -12.083 -23.974 -36.514 1.00 28.51 273 VAL A CA 1
ATOM 2034 C C . VAL A 1 281 ? -11.575 -25.169 -37.330 1.00 30.21 273 VAL A C 1
ATOM 2035 O O . VAL A 1 281 ? -11.615 -25.181 -38.566 1.00 34.89 273 VAL A O 1
ATOM 2039 N N . ASN A 1 282 ? -11.090 -26.193 -36.617 1.00 30.98 274 ASN A N 1
ATOM 2040 C CA . ASN A 1 282 ? -10.703 -27.483 -37.196 1.00 26.24 274 ASN A CA 1
ATOM 2041 C C . ASN A 1 282 ? -9.600 -27.335 -38.239 1.00 31.89 274 ASN A C 1
ATOM 2042 O O . ASN A 1 282 ? -9.584 -28.050 -39.245 1.00 35.78 274 ASN A O 1
ATOM 2047 N N . VAL A 1 283 ? -8.698 -26.387 -38.033 1.00 30.36 275 VAL A N 1
ATOM 2048 C CA . VAL A 1 283 ? -7.504 -26.282 -38.861 1.00 22.16 275 VAL A CA 1
ATOM 2049 C C . VAL A 1 283 ? -6.475 -27.267 -38.330 1.00 25.79 275 VAL A C 1
ATOM 2050 O O . VAL A 1 283 ? -6.367 -27.481 -37.113 1.00 31.20 275 VAL A O 1
ATOM 2054 N N . ILE A 1 284 ? -5.757 -27.917 -39.245 1.00 24.78 276 ILE A N 1
ATOM 2055 C CA . ILE A 1 284 ? -4.672 -28.841 -38.920 1.00 25.05 276 ILE A CA 1
ATOM 2056 C C . ILE A 1 284 ? -3.405 -28.335 -39.592 1.00 28.03 276 ILE A C 1
ATOM 2057 O O . ILE A 1 284 ? -3.453 -27.908 -40.746 1.00 26.83 276 ILE A O 1
ATOM 2062 N N . ILE A 1 285 ? -2.279 -28.365 -38.871 1.00 27.63 277 ILE A N 1
ATOM 2063 C CA . ILE A 1 285 ? -1.005 -27.888 -39.386 1.00 24.57 277 ILE A CA 1
ATOM 2064 C C . ILE A 1 285 ? 0.043 -28.977 -39.213 1.00 28.38 277 ILE A C 1
ATOM 2065 O O . ILE A 1 285 ? 0.307 -29.412 -38.085 1.00 26.11 277 ILE A O 1
ATOM 2070 N N . GLU A 1 286 ? 0.644 -29.421 -40.328 1.00 27.24 278 GLU A N 1
ATOM 2071 C CA . GLU A 1 286 ? 1.575 -30.539 -40.289 1.00 32.84 278 GLU A CA 1
ATOM 2072 C C . GLU A 1 286 ? 2.930 -30.154 -40.867 1.00 34.00 278 GLU A C 1
ATOM 2073 O O . GLU A 1 286 ? 3.035 -29.271 -41.726 1.00 30.83 278 GLU A O 1
ATOM 2079 N N . GLY A 1 287 ? 3.967 -30.858 -40.406 1.00 35.44 279 GLY A N 1
ATOM 2080 C CA . GLY A 1 287 ? 5.328 -30.558 -40.838 1.00 26.96 279 GLY A CA 1
ATOM 2081 C C . GLY A 1 287 ? 5.754 -29.192 -40.336 1.00 30.28 279 GLY A C 1
ATOM 2082 O O . GLY A 1 287 ? 5.416 -28.785 -39.223 1.00 36.32 279 GLY A O 1
ATOM 2083 N N . ASN A 1 288 ? 6.481 -28.455 -41.171 1.00 35.33 280 ASN A N 1
ATOM 2084 C CA . ASN A 1 288 ? 6.942 -27.115 -40.831 1.00 39.31 280 ASN A CA 1
ATOM 2085 C C . ASN A 1 288 ? 6.239 -26.117 -41.738 1.00 41.32 280 ASN A C 1
ATOM 2086 O O . ASN A 1 288 ? 6.387 -26.185 -42.963 1.00 46.30 280 ASN A O 1
ATOM 2091 N N . CYS A 1 289 ? 5.446 -25.227 -41.148 1.00 33.56 281 CYS A N 1
ATOM 2092 C CA . CYS A 1 289 ? 4.692 -24.226 -41.895 1.00 32.66 281 CYS A CA 1
ATOM 2093 C C . CYS A 1 289 ? 5.056 -22.828 -41.422 1.00 32.41 281 CYS A C 1
ATOM 2094 O O . CYS A 1 289 ? 5.728 -22.646 -40.406 1.00 37.92 281 CYS A O 1
ATOM 2097 N N . GLU A 1 290 ? 4.631 -21.846 -42.213 1.00 30.62 282 GLU A N 1
ATOM 2098 C CA . GLU A 1 290 ? 4.806 -20.435 -41.911 1.00 36.34 282 GLU A CA 1
ATOM 2099 C C . GLU A 1 290 ? 3.580 -19.683 -42.387 1.00 35.53 282 GLU A C 1
ATOM 2100 O O . GLU A 1 290 ? 3.109 -19.897 -43.505 1.00 28.24 282 GLU A O 1
ATOM 2106 N N . LEU A 1 291 ? 3.095 -18.790 -41.538 1.00 38.67 283 LEU A N 1
ATOM 2107 C CA . LEU A 1 291 ? 1.958 -17.939 -41.826 1.00 39.62 283 LEU A CA 1
ATOM 2108 C C . LEU A 1 291 ? 2.414 -16.514 -41.582 1.00 42.38 283 LEU A C 1
ATOM 2109 O O . LEU A 1 291 ? 2.858 -16.189 -40.475 1.00 42.86 283 LEU A O 1
ATOM 2114 N N . GLY A 1 292 ? 2.356 -15.684 -42.621 1.00 37.67 284 GLY A N 1
ATOM 2115 C CA . GLY A 1 292 ? 2.754 -14.306 -42.489 1.00 33.94 284 GLY A CA 1
ATOM 2116 C C . GLY A 1 292 ? 1.698 -13.450 -41.806 1.00 37.22 284 GLY A C 1
ATOM 2117 O O . GLY A 1 292 ? 0.623 -13.909 -41.413 1.00 37.79 284 GLY A O 1
ATOM 2118 N N . ASP A 1 293 ? 2.041 -12.171 -41.670 1.00 36.61 285 ASP A N 1
ATOM 2119 C CA . ASP A 1 293 ? 1.181 -11.199 -41.022 1.00 38.46 285 ASP A CA 1
ATOM 2120 C C . ASP A 1 293 ? -0.170 -11.122 -41.719 1.00 41.10 285 ASP A C 1
ATOM 2121 O O . ASP A 1 293 ? -0.255 -11.102 -42.948 1.00 41.80 285 ASP A O 1
ATOM 2126 N N . PHE A 1 294 ? -1.232 -11.066 -40.915 1.00 41.75 286 PHE A N 1
ATOM 2127 C CA . PHE A 1 294 ? -2.599 -10.902 -41.394 1.00 34.19 286 PHE A CA 1
ATOM 2128 C C . PHE A 1 294 ? -3.095 -12.073 -42.241 1.00 29.90 286 PHE A C 1
ATOM 2129 O O . PHE A 1 294 ? -4.096 -11.943 -42.946 1.00 35.52 286 PHE A O 1
ATOM 2137 N N . VAL A 1 295 ? -2.436 -13.229 -42.196 1.00 34.95 287 VAL A N 1
ATOM 2138 C CA . VAL A 1 295 ? -2.939 -14.391 -42.924 1.00 34.11 287 VAL A CA 1
ATOM 2139 C C . VAL A 1 295 ? -4.184 -14.914 -42.224 1.00 39.23 287 VAL A C 1
ATOM 2140 O O . VAL A 1 295 ? -4.251 -14.980 -40.983 1.00 43.75 287 VAL A O 1
ATOM 2144 N N . GLU A 1 296 ? -5.196 -15.250 -43.006 1.00 39.69 288 GLU A N 1
ATOM 2145 C CA . GLU A 1 296 ? -6.440 -15.781 -42.471 1.00 32.37 288 GLU A CA 1
ATOM 2146 C C . GLU A 1 296 ? -6.628 -17.186 -43.001 1.00 32.18 288 GLU A C 1
ATOM 2147 O O . GLU A 1 296 ? -6.597 -17.399 -44.215 1.00 35.58 288 GLU A O 1
ATOM 2153 N N . ILE A 1 297 ? -6.767 -18.149 -42.091 1.00 27.85 289 ILE A N 1
ATOM 2154 C CA . ILE A 1 297 ? -6.941 -19.545 -42.458 1.00 24.22 289 ILE A CA 1
ATOM 2155 C C . ILE A 1 297 ? -8.380 -19.926 -42.145 1.00 27.38 289 ILE A C 1
ATOM 2156 O O . ILE A 1 297 ? -8.812 -19.829 -40.993 1.00 32.29 289 ILE A O 1
ATOM 2161 N N . GLY A 1 298 ? -9.130 -20.334 -43.175 1.00 29.33 290 GLY A N 1
ATOM 2162 C CA . GLY A 1 298 ? -10.534 -20.649 -43.021 1.00 21.84 290 GLY A CA 1
ATOM 2163 C C . GLY A 1 298 ? -10.781 -22.021 -42.420 1.00 31.91 290 GLY A C 1
ATOM 2164 O O . GLY A 1 298 ? -9.879 -22.836 -42.217 1.00 24.48 290 GLY A O 1
ATOM 2165 N N . ALA A 1 299 ? -12.061 -22.289 -42.173 1.00 31.20 291 ALA A N 1
ATOM 2166 C CA . ALA A 1 299 ? -12.451 -23.494 -41.460 1.00 24.45 291 ALA A CA 1
ATOM 2167 C C . ALA A 1 299 ? -11.971 -24.752 -42.169 1.00 25.78 291 ALA A C 1
ATOM 2168 O O . ALA A 1 299 ? -12.109 -24.898 -43.384 1.00 30.45 291 ALA A O 1
ATOM 2170 N N . GLY A 1 300 ? -11.460 -25.691 -41.383 1.00 29.62 292 GLY A N 1
ATOM 2171 C CA . GLY A 1 300 ? -11.144 -27.008 -41.879 1.00 32.32 292 GLY A CA 1
ATOM 2172 C C . GLY A 1 300 ? -9.943 -27.102 -42.781 1.00 32.46 292 GLY A C 1
ATOM 2173 O O . GLY A 1 300 ? -9.669 -28.199 -43.277 1.00 29.77 292 GLY A O 1
ATOM 2174 N N . CYS A 1 301 ? -9.208 -26.005 -42.995 1.00 33.95 293 CYS A N 1
ATOM 2175 C CA . CYS A 1 301 ? -8.018 -26.054 -43.837 1.00 30.89 293 CYS A CA 1
ATOM 2176 C C . CYS A 1 301 ? -6.948 -26.927 -43.204 1.00 29.21 293 CYS A C 1
ATOM 2177 O O . CYS A 1 301 ? -6.812 -27.003 -41.976 1.00 35.40 293 CYS A O 1
ATOM 2180 N N . ILE A 1 302 ? -6.178 -27.581 -44.060 1.00 29.46 294 ILE A N 1
ATOM 2181 C CA . ILE A 1 302 ? -5.117 -28.490 -43.644 1.00 25.66 294 ILE A CA 1
ATOM 2182 C C . ILE A 1 302 ? -3.872 -28.072 -44.385 1.00 23.74 294 ILE A C 1
ATOM 2183 O O . ILE A 1 302 ? -3.853 -28.086 -45.622 1.00 26.69 294 ILE A O 1
ATOM 2188 N N . LEU A 1 303 ? -2.829 -27.723 -43.651 1.00 24.55 295 LEU A N 1
ATOM 2189 C CA . LEU A 1 303 ? -1.598 -27.242 -44.264 1.00 26.65 295 LEU A CA 1
ATOM 2190 C C . LEU A 1 303 ? -0.461 -28.158 -43.853 1.00 31.14 295 LEU A C 1
ATOM 2191 O O . LEU A 1 303 ? -0.288 -28.443 -42.662 1.00 38.69 295 LEU A O 1
ATOM 2196 N N . LYS A 1 304 ? 0.320 -28.606 -44.830 1.00 31.26 296 LYS A N 1
ATOM 2197 C CA . LYS A 1 304 ? 1.468 -29.458 -44.554 1.00 29.49 296 LYS A CA 1
ATOM 2198 C C . LYS A 1 304 ? 2.672 -28.941 -45.322 1.00 29.61 296 LYS A C 1
ATOM 2199 O O . LYS A 1 304 ? 2.626 -28.844 -46.552 1.00 38.09 296 LYS A O 1
ATOM 2205 N N . ASN A 1 305 ? 3.741 -28.616 -44.594 1.00 26.42 297 ASN A N 1
ATOM 2206 C CA . ASN A 1 305 ? 5.015 -28.171 -45.170 1.00 28.92 297 ASN A CA 1
ATOM 2207 C C . ASN A 1 305 ? 4.829 -27.030 -46.166 1.00 35.63 297 ASN A C 1
ATOM 2208 O O . ASN A 1 305 ? 5.364 -27.046 -47.278 1.00 41.21 297 ASN A O 1
ATOM 2213 N N . THR A 1 306 ? 4.068 -26.024 -45.748 1.00 31.18 298 THR A N 1
ATOM 2214 C CA . THR A 1 306 ? 3.622 -24.942 -46.613 1.00 30.37 298 THR A CA 1
ATOM 2215 C C . THR A 1 306 ? 3.955 -23.600 -45.987 1.00 36.94 298 THR A C 1
ATOM 2216 O O . THR A 1 306 ? 3.830 -23.438 -44.770 1.00 32.68 298 THR A O 1
ATOM 2220 N N . THR A 1 307 ? 4.383 -22.637 -46.800 1.00 26.92 299 THR A N 1
ATOM 2221 C CA . THR A 1 307 ? 4.509 -21.260 -46.334 1.00 38.34 299 THR A CA 1
ATOM 2222 C C . THR A 1 307 ? 3.468 -20.383 -47.021 1.00 34.72 299 THR A C 1
ATOM 2223 O O . THR A 1 307 ? 3.224 -20.517 -48.214 1.00 35.09 299 THR A O 1
ATOM 2227 N N . ILE A 1 308 ? 2.849 -19.493 -46.255 1.00 40.92 300 ILE A N 1
ATOM 2228 C CA . ILE A 1 308 ? 1.794 -18.613 -46.736 1.00 36.31 300 ILE A CA 1
ATOM 2229 C C . ILE A 1 308 ? 2.149 -17.203 -46.309 1.00 42.01 300 ILE A C 1
ATOM 2230 O O . ILE A 1 308 ? 2.167 -16.905 -45.106 1.00 43.96 300 ILE A O 1
ATOM 2235 N N . ALA A 1 309 ? 2.395 -16.330 -47.286 1.00 38.10 301 ALA A N 1
ATOM 2236 C CA . ALA A 1 309 ? 2.920 -15.006 -46.997 1.00 38.05 301 ALA A CA 1
ATOM 2237 C C . ALA A 1 309 ? 1.800 -14.008 -46.673 1.00 38.14 301 ALA A C 1
ATOM 2238 O O . ALA A 1 309 ? 0.605 -14.265 -46.856 1.00 37.04 301 ALA A O 1
ATOM 2240 N N . ALA A 1 310 ? 2.231 -12.836 -46.218 1.00 39.79 302 ALA A N 1
ATOM 2241 C CA . ALA A 1 310 ? 1.372 -11.858 -45.571 1.00 42.35 302 ALA A CA 1
ATOM 2242 C C . ALA A 1 310 ? 0.167 -11.475 -46.418 1.00 35.87 302 ALA A C 1
ATOM 2243 O O . ALA A 1 310 ? 0.270 -11.304 -47.629 1.00 42.43 302 ALA A O 1
ATOM 2245 N N . GLY A 1 311 ? -0.976 -11.299 -45.749 1.00 35.29 303 GLY A N 1
ATOM 2246 C CA . GLY A 1 311 ? -2.200 -10.834 -46.366 1.00 34.96 303 GLY A CA 1
ATOM 2247 C C . GLY A 1 311 ? -3.019 -11.894 -47.079 1.00 36.32 303 GLY A C 1
ATOM 2248 O O . GLY A 1 311 ? -4.164 -11.615 -47.456 1.00 38.28 303 GLY A O 1
ATOM 2249 N N . THR A 1 312 ? -2.492 -13.103 -47.260 1.00 30.11 304 THR A N 1
ATOM 2250 C CA . THR A 1 312 ? -3.240 -14.108 -47.995 1.00 34.01 304 THR A CA 1
ATOM 2251 C C . THR A 1 312 ? -4.476 -14.521 -47.197 1.00 36.64 304 THR A C 1
ATOM 2252 O O . THR A 1 312 ? -4.439 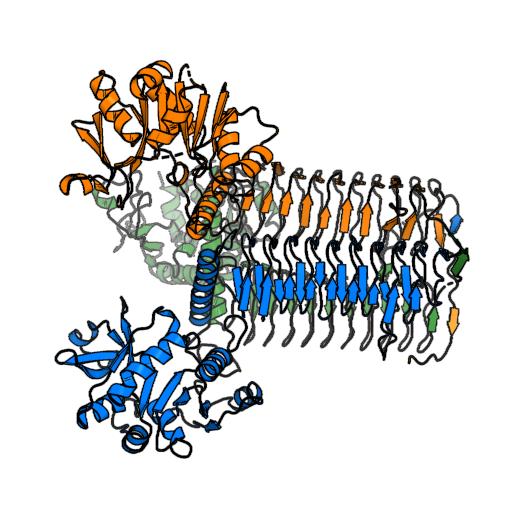-14.638 -45.962 1.00 30.79 304 THR A O 1
ATOM 2256 N N . LYS A 1 313 ? -5.590 -14.705 -47.907 1.00 31.51 305 LYS A N 1
ATOM 2257 C CA . LYS A 1 313 ? -6.826 -15.177 -47.290 1.00 33.01 305 LYS A CA 1
ATOM 2258 C C . LYS A 1 313 ? -7.172 -16.528 -47.899 1.00 36.19 305 LYS A C 1
ATOM 2259 O O . LYS A 1 313 ? -7.462 -16.615 -49.101 1.00 37.66 305 LYS A O 1
ATOM 2265 N N . VAL A 1 314 ? -7.122 -17.571 -47.064 1.00 27.55 306 VAL A N 1
ATOM 2266 C CA . VAL A 1 314 ? -7.418 -18.943 -47.460 1.00 26.15 306 VAL A CA 1
ATOM 2267 C C . VAL A 1 314 ? -8.837 -19.265 -46.998 1.00 33.49 306 VAL A C 1
ATOM 2268 O O . VAL A 1 314 ? -9.122 -19.309 -45.797 1.00 37.37 306 VAL A O 1
ATOM 2272 N N . GLN A 1 315 ? -9.737 -19.484 -47.947 1.00 31.65 307 GLN A N 1
ATOM 2273 C CA . GLN A 1 315 ? -11.084 -19.881 -47.595 1.00 31.51 307 GLN A CA 1
ATOM 2274 C C . GLN A 1 315 ? -11.132 -21.363 -47.207 1.00 33.92 307 GLN A C 1
ATOM 2275 O O . GLN A 1 315 ? -10.172 -22.119 -47.387 1.00 32.41 307 GLN A O 1
ATOM 2281 N N . ALA A 1 316 ? -12.295 -21.769 -46.705 1.00 32.42 308 ALA A N 1
ATOM 2282 C CA . ALA A 1 316 ? -12.480 -23.036 -46.011 1.00 29.08 308 ALA A CA 1
ATOM 2283 C C . ALA A 1 316 ? -12.134 -24.244 -46.881 1.00 31.59 308 ALA A C 1
ATOM 2284 O O . ALA A 1 316 ? -12.290 -24.231 -48.099 1.00 32.45 308 ALA A O 1
ATOM 2286 N N . TYR A 1 317 ? -11.688 -25.315 -46.225 1.00 29.08 309 TYR A N 1
ATOM 2287 C CA . TYR A 1 317 ? -11.507 -26.624 -46.869 1.00 30.14 309 TYR A CA 1
ATOM 2288 C C . TYR A 1 317 ? -10.504 -26.540 -48.006 1.00 29.79 309 TYR A C 1
ATOM 2289 O O . TYR A 1 317 ? -10.692 -27.135 -49.068 1.00 40.41 309 TYR A O 1
ATOM 2298 N N . SER A 1 318 ? -9.425 -25.802 -47.775 1.00 24.40 310 SER A N 1
ATOM 2299 C CA . SER A 1 318 ? -8.299 -25.785 -48.688 1.00 26.80 310 SER A CA 1
ATOM 2300 C C . SER A 1 318 ? -7.201 -26.650 -48.085 1.00 32.10 310 SER A C 1
ATOM 2301 O O . SER A 1 318 ? -6.960 -26.583 -46.881 1.00 36.93 310 SER A O 1
ATOM 2304 N N . VAL A 1 319 ? -6.590 -27.519 -48.898 1.00 25.58 311 VAL A N 1
ATOM 2305 C CA . VAL A 1 319 ? -5.528 -28.391 -48.414 1.00 23.57 311 VAL A CA 1
ATOM 2306 C C . VAL A 1 319 ? -4.264 -28.087 -49.203 1.00 27.37 311 VAL A C 1
ATOM 2307 O O . VAL A 1 319 ? -4.302 -27.941 -50.430 1.00 33.02 311 VAL A O 1
ATOM 2311 N N . PHE A 1 320 ? -3.158 -27.940 -48.481 1.00 29.41 312 PHE A N 1
ATOM 2312 C CA . PHE A 1 320 ? -1.861 -27.574 -49.014 1.00 22.17 312 PHE A CA 1
ATOM 2313 C C . PHE A 1 320 ? -0.849 -28.593 -48.545 1.00 24.46 312 PHE A C 1
ATOM 2314 O O . PHE A 1 320 ? -0.832 -28.967 -47.366 1.00 31.44 312 PHE A O 1
ATOM 2322 N N . ASP A 1 321 ? 0.010 -29.019 -49.462 1.00 26.76 313 ASP A N 1
ATOM 2323 C CA . ASP A 1 321 ? 1.143 -29.859 -49.117 1.00 28.98 313 ASP A CA 1
ATOM 2324 C C . ASP A 1 321 ? 2.325 -29.389 -49.947 1.00 28.18 313 ASP A C 1
ATOM 2325 O O . ASP A 1 321 ? 2.281 -29.449 -51.176 1.00 28.70 313 ASP A O 1
ATOM 2330 N N . GLY A 1 322 ? 3.374 -28.931 -49.272 1.00 29.99 314 GLY A N 1
ATOM 2331 C CA . GLY A 1 322 ? 4.576 -28.475 -49.952 1.00 26.54 314 GLY A CA 1
ATOM 2332 C C . GLY A 1 322 ? 4.337 -27.286 -50.848 1.00 35.79 314 GLY A C 1
ATOM 2333 O O . GLY A 1 322 ? 4.945 -27.190 -51.926 1.00 44.53 314 GLY A O 1
ATOM 2334 N N . ALA A 1 323 ? 3.452 -26.383 -50.434 1.00 29.90 315 ALA A N 1
ATOM 2335 C CA . ALA A 1 323 ? 3.091 -25.214 -51.222 1.00 32.89 315 ALA A CA 1
ATOM 2336 C C . ALA A 1 323 ? 3.896 -24.008 -50.751 1.00 37.75 315 ALA A C 1
ATOM 2337 O O . ALA A 1 323 ? 4.310 -23.935 -49.596 1.00 43.69 315 ALA A O 1
ATOM 2339 N N . VAL A 1 324 ? 4.151 -23.087 -51.675 1.00 28.58 316 VAL A N 1
ATOM 2340 C CA . VAL A 1 324 ? 4.716 -21.783 -51.376 1.00 32.04 316 VAL A CA 1
ATOM 2341 C C . VAL A 1 324 ? 3.739 -20.758 -51.927 1.00 41.55 316 VAL A C 1
ATOM 2342 O O . VAL A 1 324 ? 3.481 -20.723 -53.139 1.00 41.19 316 VAL A O 1
ATOM 2346 N N . VAL A 1 325 ? 3.165 -19.952 -51.048 1.00 41.08 317 VAL A N 1
ATOM 2347 C CA . VAL A 1 325 ? 2.110 -19.022 -51.430 1.00 40.48 317 VAL A CA 1
ATOM 2348 C C . VAL A 1 325 ? 2.554 -17.620 -51.055 1.00 38.09 317 VAL A C 1
ATOM 2349 O O . VAL A 1 325 ? 2.998 -17.391 -49.925 1.00 42.57 317 VAL A O 1
ATOM 2353 N N . GLY A 1 326 ? 2.442 -16.690 -51.999 1.00 35.43 318 GLY A N 1
ATOM 2354 C CA . GLY A 1 326 ? 2.874 -15.326 -51.783 1.00 33.09 318 GLY A CA 1
ATOM 2355 C C . GLY A 1 326 ? 1.886 -14.490 -50.991 1.00 37.74 318 GLY A C 1
ATOM 2356 O O . GLY A 1 326 ? 1.024 -14.990 -50.260 1.00 34.75 318 GLY A O 1
ATOM 2357 N N . GLU A 1 327 ? 2.029 -13.181 -51.146 1.00 39.32 319 GLU A N 1
ATOM 2358 C CA . GLU A 1 327 ? 1.266 -12.217 -50.368 1.00 39.87 319 GLU A CA 1
ATOM 2359 C C . GLU A 1 327 ? -0.024 -11.839 -51.073 1.00 40.36 319 GLU A C 1
ATOM 2360 O O . GLU A 1 327 ? -0.066 -11.724 -52.305 1.00 39.77 319 GLU A O 1
ATOM 2366 N N . ASN A 1 328 ? -1.065 -11.609 -50.270 1.00 38.09 320 ASN A N 1
ATOM 2367 C CA . ASN A 1 328 ? -2.351 -11.114 -50.756 1.00 41.46 320 ASN A CA 1
ATOM 2368 C C . ASN A 1 328 ? -2.927 -12.009 -51.848 1.00 46.53 320 ASN A C 1
ATOM 2369 O O . ASN A 1 328 ? -3.549 -11.537 -52.802 1.00 45.46 320 ASN A O 1
ATOM 2374 N N . THR A 1 329 ? -2.704 -13.312 -51.722 1.00 41.34 321 THR A N 1
ATOM 2375 C CA . THR A 1 329 ? -3.382 -14.232 -52.611 1.00 38.53 321 THR A CA 1
ATOM 2376 C C . THR A 1 329 ? -4.718 -14.613 -51.981 1.00 39.54 321 THR A C 1
ATOM 2377 O O . THR A 1 329 ? -4.926 -14.467 -50.775 1.00 43.74 321 THR A O 1
ATOM 2381 N N . GLN A 1 330 ? -5.618 -15.124 -52.811 1.00 34.98 322 GLN A N 1
ATOM 2382 C CA . GLN A 1 330 ? -6.934 -15.576 -52.377 1.00 29.75 322 GLN A CA 1
ATOM 2383 C C . GLN A 1 330 ? -7.088 -17.026 -52.800 1.00 29.43 322 GLN A C 1
ATOM 2384 O O . GLN A 1 330 ? -7.044 -17.335 -54.000 1.00 34.15 322 GLN A O 1
ATOM 2390 N N . ILE A 1 331 ? -7.270 -17.914 -51.833 1.00 25.75 323 ILE A N 1
ATOM 2391 C CA . ILE A 1 331 ? -7.253 -19.344 -52.115 1.00 30.80 323 ILE A CA 1
ATOM 2392 C C . ILE A 1 331 ? -8.505 -20.011 -51.578 1.00 33.16 323 ILE A C 1
ATOM 2393 O O . ILE A 1 331 ? -8.865 -19.811 -50.413 1.00 35.98 323 ILE A O 1
ATOM 2398 N N . GLY A 1 332 ? -9.161 -20.811 -52.432 1.00 30.41 324 GLY A N 1
ATOM 2399 C CA . GLY A 1 332 ? -10.258 -21.644 -52.015 1.00 28.14 324 GLY A CA 1
ATOM 2400 C C . GLY A 1 332 ? -11.579 -20.925 -52.155 1.00 28.87 324 GLY A C 1
ATOM 2401 O O . GLY A 1 332 ? -11.636 -19.811 -52.675 1.00 35.17 324 GLY A O 1
ATOM 2402 N N . PRO A 1 333 ? -12.667 -21.522 -51.639 1.00 29.37 325 PRO A N 1
ATOM 2403 C CA . PRO A 1 333 ? -12.666 -22.790 -50.882 1.00 27.89 325 PRO A CA 1
ATOM 2404 C C . PRO A 1 333 ? -12.432 -24.039 -51.750 1.00 26.33 325 PRO A C 1
ATOM 2405 O O . PRO A 1 333 ? -12.498 -23.950 -52.956 1.00 31.20 325 PRO A O 1
ATOM 2409 N N . PHE A 1 334 ? -12.137 -25.176 -51.124 1.00 25.84 326 PHE A N 1
ATOM 2410 C CA . PHE A 1 334 ? -11.955 -26.452 -51.824 1.00 22.57 326 PHE A CA 1
ATOM 2411 C C . PHE A 1 334 ? -10.794 -26.394 -52.816 1.00 27.89 326 PHE A C 1
ATOM 2412 O O . PHE A 1 334 ? -10.837 -26.998 -53.893 1.00 35.92 326 PHE A O 1
ATOM 2420 N N . ALA A 1 335 ? -9.750 -25.664 -52.457 1.00 29.19 327 ALA A N 1
ATOM 2421 C CA . ALA A 1 335 ? -8.516 -25.690 -53.215 1.00 24.92 327 ALA A CA 1
ATOM 2422 C C . ALA A 1 335 ? -7.599 -26.779 -52.661 1.00 28.54 327 ALA A C 1
ATOM 2423 O O . ALA A 1 335 ? -7.561 -27.029 -51.452 1.00 28.50 327 ALA A O 1
ATOM 2425 N N . ARG A 1 336 ? -6.837 -27.402 -53.561 1.00 26.33 328 ARG A N 1
ATOM 2426 C CA . ARG A 1 336 ? -5.924 -28.505 -53.245 1.00 25.72 328 ARG A CA 1
ATOM 2427 C C . ARG A 1 336 ? -4.546 -28.159 -53.821 1.00 32.76 328 ARG A C 1
ATOM 2428 O O . ARG A 1 336 ? -4.344 -28.258 -55.038 1.00 39.96 328 ARG A O 1
ATOM 2436 N N . LEU A 1 337 ? -3.584 -27.763 -52.977 1.00 29.80 329 LEU A N 1
ATOM 2437 C CA . LEU A 1 337 ? -2.230 -27.463 -53.454 1.00 28.80 329 LEU A CA 1
ATOM 2438 C C . LEU A 1 337 ? -1.280 -28.588 -53.072 1.00 33.63 329 LEU A C 1
ATOM 2439 O O . LEU A 1 337 ? -1.215 -28.995 -51.903 1.00 35.47 329 LEU A O 1
ATOM 2444 N N . ARG A 1 338 ? -0.553 -29.086 -54.059 1.00 32.55 330 ARG A N 1
ATOM 2445 C CA . ARG A 1 338 ? 0.346 -30.216 -53.921 1.00 31.08 330 ARG A CA 1
ATOM 2446 C C . ARG A 1 338 ? 1.800 -29.776 -54.060 1.00 30.55 330 ARG A C 1
ATOM 2447 O O . ARG A 1 338 ? 2.083 -28.607 -54.342 1.00 33.44 330 ARG A O 1
ATOM 2455 N N . PRO A 1 339 ? 2.749 -30.649 -53.736 1.00 31.17 331 PRO A N 1
ATOM 2456 C CA . PRO A 1 339 ? 4.153 -30.212 -53.700 1.00 38.31 331 PRO A CA 1
ATOM 2457 C C . PRO A 1 339 ? 4.607 -29.577 -55.014 1.00 40.58 331 PRO A C 1
ATOM 2458 O O . PRO A 1 339 ? 4.259 -30.026 -56.117 1.00 36.04 331 PRO A O 1
ATOM 2462 N N . GLY A 1 340 ? 5.384 -28.504 -54.879 1.00 37.90 332 GLY A N 1
ATOM 2463 C CA . GLY A 1 340 ? 5.822 -27.720 -56.007 1.00 32.76 332 GLY A CA 1
ATOM 2464 C C . GLY A 1 340 ? 4.885 -26.609 -56.411 1.00 39.35 332 GLY A C 1
ATOM 2465 O O . GLY A 1 340 ? 5.277 -25.762 -57.225 1.00 47.60 332 GLY A O 1
ATOM 2466 N N . ALA A 1 341 ? 3.668 -26.565 -55.868 1.00 37.86 333 ALA A N 1
ATOM 2467 C CA . ALA A 1 341 ? 2.772 -25.453 -56.169 1.00 34.86 333 ALA A CA 1
ATOM 2468 C C . ALA A 1 341 ? 3.354 -24.166 -55.591 1.00 36.07 333 ALA A C 1
ATOM 2469 O O . ALA A 1 341 ? 3.604 -24.076 -54.384 1.00 44.23 333 ALA A O 1
ATOM 2471 N N . LYS A 1 342 ? 3.607 -23.193 -56.464 1.00 34.78 334 LYS A N 1
ATOM 2472 C CA . LYS A 1 342 ? 4.155 -21.893 -56.092 1.00 38.90 334 LYS A CA 1
ATOM 2473 C C . LYS A 1 342 ? 3.253 -20.815 -56.662 1.00 41.20 334 LYS A C 1
ATOM 2474 O O . LYS A 1 342 ? 3.079 -20.738 -57.884 1.00 41.60 334 LYS A O 1
ATOM 2480 N N . LEU A 1 343 ? 2.658 -20.007 -55.792 1.00 43.34 335 LEU A N 1
ATOM 2481 C CA . LEU A 1 343 ? 1.799 -18.907 -56.212 1.00 46.16 335 LEU A CA 1
ATOM 2482 C C . LEU A 1 343 ? 2.482 -17.584 -55.922 1.00 39.91 335 LEU A C 1
ATOM 2483 O O . LEU A 1 343 ? 2.869 -17.326 -54.780 1.00 45.83 335 LEU A O 1
ATOM 2488 N N . ALA A 1 344 ? 2.570 -16.731 -56.939 1.00 38.40 336 ALA A N 1
ATOM 2489 C CA . ALA A 1 344 ? 3.068 -15.374 -56.768 1.00 39.50 336 ALA A CA 1
ATOM 2490 C C . ALA A 1 344 ? 2.064 -14.539 -55.969 1.00 43.18 336 ALA A C 1
ATOM 2491 O O . ALA A 1 344 ? 0.967 -14.989 -55.627 1.00 42.20 336 ALA A O 1
ATOM 2493 N N . ASN A 1 345 ? 2.444 -13.299 -55.668 1.00 44.75 337 ASN A N 1
ATOM 2494 C CA . ASN A 1 345 ? 1.514 -12.369 -55.040 1.00 43.14 337 ASN A CA 1
ATOM 2495 C C . ASN A 1 345 ? 0.272 -12.176 -55.909 1.00 47.33 337 ASN A C 1
ATOM 2496 O O . ASN A 1 345 ? 0.317 -12.288 -57.138 1.00 52.89 337 ASN A O 1
ATOM 2501 N N . GLU A 1 346 ? -0.849 -11.880 -55.253 1.00 42.69 338 GLU A N 1
ATOM 2502 C CA . GLU A 1 346 ? -2.112 -11.475 -55.867 1.00 47.64 338 GLU A CA 1
ATOM 2503 C C . GLU A 1 346 ? -2.818 -12.599 -56.638 1.00 45.64 338 GLU A C 1
ATOM 2504 O O . GLU A 1 346 ? -3.866 -12.349 -57.230 1.00 51.99 338 GLU A O 1
ATOM 2510 N N . VAL A 1 347 ? -2.287 -13.822 -56.645 1.00 33.81 339 VAL A N 1
ATOM 2511 C CA . VAL A 1 347 ? -2.913 -14.932 -57.353 1.00 39.98 339 VAL A CA 1
ATOM 2512 C C . VAL A 1 347 ? -4.234 -15.305 -56.685 1.00 39.34 339 VAL A C 1
ATOM 2513 O O . VAL A 1 347 ? -4.370 -15.243 -55.457 1.00 39.79 339 VAL A O 1
ATOM 2517 N N . HIS A 1 348 ? -5.218 -15.692 -57.497 1.00 31.21 340 HIS A N 1
ATOM 2518 C CA . HIS A 1 348 ? -6.498 -16.207 -57.024 1.00 30.03 340 HIS A CA 1
ATOM 2519 C C . HIS A 1 348 ? -6.642 -17.665 -57.448 1.00 30.85 340 HIS A C 1
ATOM 2520 O O . HIS A 1 348 ? -6.529 -17.989 -58.636 1.00 39.67 340 HIS A O 1
ATOM 2527 N N . ILE A 1 349 ? -6.895 -18.538 -56.485 1.00 31.97 341 ILE A N 1
ATOM 2528 C CA . ILE A 1 349 ? -7.211 -19.937 -56.739 1.00 31.75 341 ILE A CA 1
ATOM 2529 C C . ILE A 1 349 ? -8.598 -20.178 -56.151 1.00 33.83 341 ILE A C 1
ATOM 2530 O O . ILE A 1 349 ? -8.833 -19.876 -54.975 1.00 35.29 341 ILE A O 1
ATOM 2535 N N . GLY A 1 350 ? -9.525 -20.658 -56.976 1.00 33.71 342 GLY A N 1
ATOM 2536 C CA . GLY A 1 350 ? -10.915 -20.849 -56.589 1.00 30.37 342 GLY A CA 1
ATOM 2537 C C . GLY A 1 350 ? -11.235 -22.265 -56.155 1.00 29.34 342 GLY A C 1
ATOM 2538 O O . GLY A 1 350 ? -10.386 -22.992 -55.628 1.00 35.18 342 GLY A O 1
ATOM 2539 N N . ASN A 1 351 ? -12.482 -22.669 -56.371 1.00 33.06 343 ASN A N 1
ATOM 2540 C CA . ASN A 1 351 ? -12.936 -23.947 -55.841 1.00 31.90 343 ASN A CA 1
ATOM 2541 C C . ASN A 1 351 ? -12.668 -25.105 -56.800 1.00 34.75 343 ASN A C 1
ATOM 2542 O O . ASN A 1 351 ? -12.688 -24.954 -58.025 1.00 31.18 343 ASN A O 1
ATOM 2547 N N . PHE A 1 352 ? -12.384 -26.264 -56.203 1.00 28.21 344 PHE A N 1
ATOM 2548 C CA . PHE A 1 352 ? -12.184 -27.521 -56.916 1.00 28.98 344 PHE A CA 1
ATOM 2549 C C . PHE A 1 352 ? -11.028 -27.409 -57.895 1.00 37.18 344 PHE A C 1
ATOM 2550 O O . PHE A 1 352 ? -11.056 -27.958 -59.005 1.00 36.77 344 PHE A O 1
ATOM 2558 N N . VAL A 1 353 ? -9.979 -26.729 -57.447 1.00 32.63 345 VAL A N 1
ATOM 2559 C CA . VAL A 1 353 ? -8.786 -26.487 -58.239 1.00 34.08 345 VAL A CA 1
ATOM 2560 C C . VAL A 1 353 ? -7.657 -27.329 -57.671 1.00 34.59 345 VAL A C 1
ATOM 2561 O O . VAL A 1 353 ? 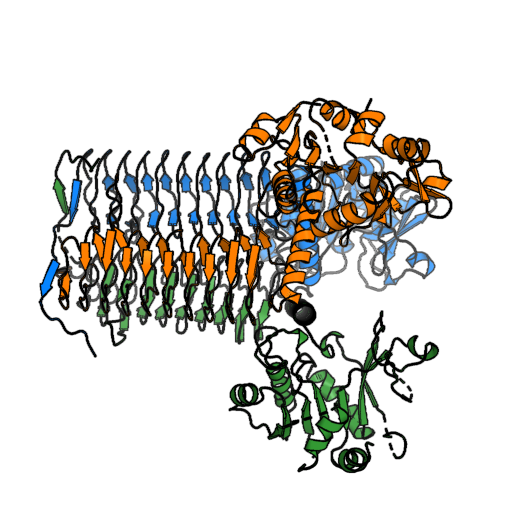-7.455 -27.360 -56.452 1.00 37.30 345 VAL A O 1
ATOM 2565 N N . GLU A 1 354 ? -6.917 -28.002 -58.543 1.00 32.77 346 GLU A N 1
ATOM 2566 C CA . GLU A 1 354 ? -5.767 -28.788 -58.119 1.00 33.38 346 GLU A CA 1
ATOM 2567 C C . GLU A 1 354 ? -4.517 -28.259 -58.813 1.00 30.65 346 GLU A C 1
ATOM 2568 O O . GLU A 1 354 ? -4.436 -28.260 -60.041 1.00 32.41 346 GLU A O 1
ATOM 2574 N N . VAL A 1 355 ? -3.552 -27.803 -58.026 1.00 32.20 347 VAL A N 1
ATOM 2575 C CA . VAL A 1 355 ? -2.278 -27.307 -58.530 1.00 30.50 347 VAL A CA 1
ATOM 2576 C C . VAL A 1 355 ? -1.187 -28.255 -58.043 1.00 27.31 347 VAL A C 1
ATOM 2577 O O . VAL A 1 355 ? -0.994 -28.414 -56.831 1.00 33.99 347 VAL A O 1
ATOM 2581 N N . LYS A 1 356 ? -0.453 -28.867 -58.971 1.00 28.37 348 LYS A N 1
ATOM 2582 C CA . LYS A 1 356 ? 0.639 -29.780 -58.629 1.00 38.18 348 LYS A CA 1
ATOM 2583 C C . LYS A 1 356 ? 1.877 -29.400 -59.435 1.00 43.39 348 LYS A C 1
ATOM 2584 O O . LYS A 1 356 ? 1.814 -29.337 -60.670 1.00 44.41 348 LYS A O 1
ATOM 2590 N N . ASN A 1 357 ? 2.993 -29.146 -58.734 1.00 41.33 349 ASN A N 1
ATOM 2591 C CA . ASN A 1 357 ? 4.287 -28.822 -59.354 1.00 34.67 349 ASN A CA 1
ATOM 2592 C C . ASN A 1 357 ? 4.129 -27.773 -60.447 1.00 38.36 349 ASN A C 1
ATOM 2593 O O . ASN A 1 357 ? 4.512 -27.971 -61.597 1.00 39.57 349 ASN A O 1
ATOM 2598 N N . THR A 1 358 ? 3.515 -26.656 -60.081 1.00 43.12 350 THR A N 1
ATOM 2599 C CA . THR A 1 358 ? 3.160 -25.595 -61.012 1.00 36.65 350 THR A CA 1
ATOM 2600 C C . THR A 1 358 ? 3.456 -24.259 -60.350 1.00 38.62 350 THR A C 1
ATOM 2601 O O . THR A 1 358 ? 3.082 -24.037 -59.192 1.00 40.68 350 THR A O 1
ATOM 2605 N N . THR A 1 359 ? 4.119 -23.376 -61.085 1.00 35.03 351 THR A N 1
ATOM 2606 C CA . THR A 1 359 ? 4.340 -22.003 -60.669 1.00 39.28 351 THR A CA 1
ATOM 2607 C C . THR A 1 359 ? 3.347 -21.109 -61.403 1.00 42.71 351 THR A C 1
ATOM 2608 O O . THR A 1 359 ? 3.068 -21.319 -62.581 1.00 36.48 351 THR A O 1
ATOM 2612 N N . ILE A 1 360 ? 2.750 -20.171 -60.675 1.00 42.39 352 ILE A N 1
ATOM 2613 C CA . ILE A 1 360 ? 1.707 -19.297 -61.192 1.00 40.90 352 ILE A CA 1
ATOM 2614 C C . ILE A 1 360 ? 2.116 -17.868 -60.881 1.00 44.25 352 ILE A C 1
ATOM 2615 O O . ILE A 1 360 ? 2.258 -17.504 -59.708 1.00 49.53 352 ILE A O 1
ATOM 2620 N N . GLY A 1 361 ? 2.279 -17.058 -61.919 1.00 41.13 353 GLY A N 1
ATOM 2621 C CA . GLY A 1 361 ? 2.806 -15.725 -61.772 1.00 41.47 353 GLY A CA 1
ATOM 2622 C C . GLY A 1 361 ? 1.805 -14.709 -61.237 1.00 47.97 353 GLY A C 1
ATOM 2623 O O . GLY A 1 361 ? 0.644 -15.003 -60.935 1.00 43.09 353 GLY A O 1
ATOM 2624 N N . LEU A 1 362 ? 2.302 -13.473 -61.149 1.00 47.37 354 LEU A N 1
ATOM 2625 C CA . LEU A 1 362 ? 1.656 -12.389 -60.416 1.00 42.68 354 LEU A CA 1
ATOM 2626 C C . LEU A 1 362 ? 0.267 -12.086 -60.965 1.00 40.70 354 LEU A C 1
ATOM 2627 O O . LEU A 1 362 ? 0.092 -11.873 -62.167 1.00 41.87 354 LEU A O 1
ATOM 2632 N N . GLY A 1 363 ? -0.728 -12.089 -60.075 1.00 39.36 355 GLY A N 1
ATOM 2633 C CA . GLY A 1 363 ? -2.091 -11.723 -60.413 1.00 40.30 355 GLY A CA 1
ATOM 2634 C C . GLY A 1 363 ? -2.845 -12.708 -61.286 1.00 48.38 355 GLY A C 1
ATOM 2635 O O . GLY A 1 363 ? -3.933 -12.380 -61.767 1.00 53.11 355 GLY A O 1
ATOM 2636 N N . SER A 1 364 ? -2.312 -13.899 -61.524 1.00 44.20 356 SER A N 1
ATOM 2637 C CA . SER A 1 364 ? -3.021 -14.811 -62.401 1.00 47.56 356 SER A CA 1
ATOM 2638 C C . SER A 1 364 ? -4.172 -15.491 -61.655 1.00 46.23 356 SER A C 1
ATOM 2639 O O . SER A 1 364 ? -4.170 -15.601 -60.426 1.00 45.31 356 SER A O 1
ATOM 2642 N N . LYS A 1 365 ? -5.159 -15.962 -62.423 1.00 41.11 357 LYS A N 1
ATOM 2643 C CA . LYS A 1 365 ? -6.419 -16.435 -61.860 1.00 42.77 357 LYS A CA 1
ATOM 2644 C C . LYS A 1 365 ? -6.778 -17.817 -62.385 1.00 36.00 357 LYS A C 1
ATOM 2645 O O . LYS A 1 365 ? -6.699 -18.071 -63.588 1.00 42.26 357 LYS A O 1
ATOM 2651 N N . ALA A 1 366 ? -7.184 -18.700 -61.472 1.00 34.57 358 ALA A N 1
ATOM 2652 C CA . ALA A 1 366 ? -7.831 -19.980 -61.792 1.00 38.60 358 ALA A CA 1
ATOM 2653 C C . ALA A 1 366 ? -8.958 -20.127 -60.763 1.00 38.65 358 ALA A C 1
ATOM 2654 O O . ALA A 1 366 ? -8.785 -20.750 -59.713 1.00 37.55 358 ALA A O 1
ATOM 2656 N N . ASN A 1 367 ? -10.110 -19.532 -61.074 1.00 41.47 359 ASN A N 1
ATOM 2657 C CA . ASN A 1 367 ? -11.218 -19.430 -60.139 1.00 43.03 359 ASN A CA 1
ATOM 2658 C C . ASN A 1 367 ? -12.111 -20.666 -60.117 1.00 41.32 359 ASN A C 1
ATOM 2659 O O . ASN A 1 367 ? -12.893 -20.819 -59.172 1.00 38.53 359 ASN A O 1
ATOM 2664 N N . HIS A 1 368 ? -12.014 -21.551 -61.115 1.00 39.76 360 HIS A N 1
ATOM 2665 C CA . HIS A 1 368 ? -12.972 -22.639 -61.256 1.00 40.76 360 HIS A CA 1
ATOM 2666 C C . HIS A 1 368 ? -12.268 -23.969 -61.443 1.00 38.96 360 HIS A C 1
ATOM 2667 O O . HIS A 1 368 ? -11.055 -24.034 -61.630 1.00 38.90 360 HIS A O 1
ATOM 2674 N N . PHE A 1 369 ? -13.062 -25.035 -61.459 1.00 37.09 361 PHE A N 1
ATOM 2675 C CA . PHE A 1 369 ? -12.498 -26.377 -61.422 1.00 39.17 361 PHE A CA 1
ATOM 2676 C C . PHE A 1 369 ? -11.533 -26.574 -62.595 1.00 42.42 361 PHE A C 1
ATOM 2677 O O . PHE A 1 369 ? -11.859 -26.271 -63.748 1.00 42.86 361 PHE A O 1
ATOM 2685 N N . THR A 1 370 ? -10.321 -27.036 -62.275 1.00 34.41 362 THR A N 1
ATOM 2686 C CA . THR A 1 370 ? -9.218 -27.112 -63.215 1.00 33.92 362 THR A CA 1
ATOM 2687 C C . THR A 1 370 ? -8.164 -28.009 -62.605 1.00 35.02 362 THR A C 1
ATOM 2688 O O . THR A 1 370 ? -8.136 -28.198 -61.386 1.00 38.05 362 THR A O 1
ATOM 2692 N N . TYR A 1 371 ? -7.340 -28.613 -63.464 1.00 32.91 363 TYR A N 1
ATOM 2693 C CA . TYR A 1 371 ? -6.145 -29.318 -63.021 1.00 32.60 363 TYR A CA 1
ATOM 2694 C C . TYR A 1 371 ? -4.929 -28.694 -63.682 1.00 34.99 363 TYR A C 1
ATOM 2695 O O . TYR A 1 371 ? -4.782 -28.761 -64.907 1.00 39.47 363 TYR A O 1
ATOM 2704 N N . LEU A 1 372 ? -4.055 -28.099 -62.883 1.00 34.18 364 LEU A N 1
ATOM 2705 C CA . LEU A 1 372 ? -2.807 -27.535 -63.397 1.00 32.05 364 LEU A CA 1
ATOM 2706 C C . LEU A 1 372 ? -1.637 -28.365 -62.885 1.00 35.76 364 LEU A C 1
ATOM 2707 O O . LEU A 1 372 ? -1.218 -28.219 -61.734 1.00 44.52 364 LEU A O 1
ATOM 2712 N N . GLY A 1 373 ? -1.075 -29.198 -63.754 1.00 34.80 365 GLY A N 1
ATOM 2713 C CA . GLY A 1 373 ? 0.041 -30.027 -63.346 1.00 34.64 365 GLY A CA 1
ATOM 2714 C C . GLY A 1 373 ? 1.281 -29.864 -64.193 1.00 42.76 365 GLY A C 1
ATOM 2715 O O . GLY A 1 373 ? 1.208 -29.833 -65.422 1.00 46.98 365 GLY A O 1
ATOM 2716 N N . ASP A 1 374 ? 2.428 -29.729 -63.533 1.00 45.38 366 ASP A N 1
ATOM 2717 C CA . ASP A 1 374 ? 3.720 -29.597 -64.205 1.00 44.27 366 ASP A CA 1
ATOM 2718 C C . ASP A 1 374 ? 3.718 -28.425 -65.187 1.00 45.63 366 ASP A C 1
ATOM 2719 O O . ASP A 1 374 ? 4.096 -28.561 -66.354 1.00 58.35 366 ASP A O 1
ATOM 2724 N N . ALA A 1 375 ? 3.286 -27.261 -64.704 1.00 43.53 367 ALA A N 1
ATOM 2725 C CA . ALA A 1 375 ? 3.045 -26.102 -65.554 1.00 37.40 367 ALA A CA 1
ATOM 2726 C C . ALA A 1 375 ? 3.803 -24.894 -65.035 1.00 42.62 367 ALA A C 1
ATOM 2727 O O . ALA A 1 375 ? 4.035 -24.756 -63.836 1.00 42.05 367 ALA A O 1
ATOM 2729 N N . GLU A 1 376 ? 4.164 -24.005 -65.955 1.00 46.51 368 GLU A N 1
ATOM 2730 C CA . GLU A 1 376 ? 4.697 -22.689 -65.627 1.00 47.18 368 GLU A CA 1
ATOM 2731 C C . GLU A 1 376 ? 3.746 -21.661 -66.216 1.00 47.47 368 GLU A C 1
ATOM 2732 O O . GLU A 1 376 ? 3.502 -21.664 -67.425 1.00 49.90 368 GLU A O 1
ATOM 2738 N N . ILE A 1 377 ? 3.149 -20.839 -65.356 1.00 46.54 369 ILE A N 1
ATOM 2739 C CA . ILE A 1 377 ? 2.131 -19.870 -65.758 1.00 51.08 369 ILE A CA 1
ATOM 2740 C C . ILE A 1 377 ? 2.587 -18.461 -65.390 1.00 44.20 369 ILE A C 1
ATOM 2741 O O . ILE A 1 377 ? 2.991 -18.212 -64.249 1.00 42.28 369 ILE A O 1
ATOM 2746 N N . GLY A 1 378 ? 2.507 -17.544 -66.355 1.00 42.68 370 GLY A N 1
ATOM 2747 C CA . GLY A 1 378 ? 2.963 -16.179 -66.174 1.00 53.26 370 GLY A CA 1
ATOM 2748 C C . GLY A 1 378 ? 2.028 -15.303 -65.359 1.00 56.17 370 GLY A C 1
ATOM 2749 O O . GLY A 1 378 ? 1.229 -15.770 -64.542 1.00 51.28 370 GLY A O 1
ATOM 2750 N N . ALA A 1 379 ? 2.132 -14.000 -65.605 1.00 57.06 371 ALA A N 1
ATOM 2751 C CA . ALA A 1 379 ? 1.419 -12.991 -64.835 1.00 57.02 371 ALA A CA 1
ATOM 2752 C C . ALA A 1 379 ? 0.174 -12.511 -65.576 1.00 44.48 371 ALA A C 1
ATOM 2753 O O . ALA A 1 379 ? 0.149 -12.445 -66.803 1.00 50.10 371 ALA A O 1
ATOM 2755 N N . GLU A 1 380 ? -0.865 -12.178 -64.813 1.00 54.52 372 GLU A N 1
ATOM 2756 C CA . GLU A 1 380 ? -2.096 -11.594 -65.359 1.00 55.06 372 GLU A CA 1
ATOM 2757 C C . GLU A 1 380 ? -2.743 -12.502 -66.401 1.00 50.93 372 GLU A C 1
ATOM 2758 O O . GLU A 1 380 ? -3.303 -12.038 -67.397 1.00 53.56 372 GLU A O 1
ATOM 2764 N N . SER A 1 381 ? -2.650 -13.803 -66.179 1.00 41.68 373 SER A N 1
ATOM 2765 C CA . SER A 1 381 ? -3.240 -14.800 -67.051 1.00 41.24 373 SER A CA 1
ATOM 2766 C C . SER A 1 381 ? -4.471 -15.404 -66.388 1.00 49.59 373 SER A C 1
ATOM 2767 O O . SER A 1 381 ? -4.612 -15.391 -65.163 1.00 47.43 373 SER A O 1
ATOM 2770 N N . ASN A 1 382 ? -5.354 -15.965 -67.212 1.00 45.75 374 ASN A N 1
ATOM 2771 C CA . ASN A 1 382 ? -6.635 -16.480 -66.746 1.00 45.25 374 ASN A CA 1
ATOM 2772 C C . ASN A 1 382 ? -6.846 -17.908 -67.235 1.00 50.38 374 ASN A C 1
ATOM 2773 O O . ASN A 1 382 ? -6.740 -18.183 -68.434 1.00 57.89 374 ASN A O 1
ATOM 2778 N N . ILE A 1 383 ? -7.155 -18.807 -66.305 1.00 38.46 375 ILE A N 1
ATOM 2779 C CA . ILE A 1 383 ? -7.388 -20.221 -66.590 1.00 39.30 375 ILE A CA 1
ATOM 2780 C C . ILE A 1 383 ? -8.882 -20.499 -66.489 1.00 40.53 375 ILE A C 1
ATOM 2781 O O . ILE A 1 383 ? -9.474 -20.366 -65.416 1.00 46.70 375 ILE A O 1
ATOM 2786 N N . GLY A 1 384 ? -9.495 -20.895 -67.592 1.00 36.89 376 GLY A N 1
ATOM 2787 C CA . GLY A 1 384 ? -10.915 -21.139 -67.572 1.00 36.07 376 GLY A CA 1
ATOM 2788 C C . GLY A 1 384 ? -11.287 -22.443 -66.894 1.00 40.47 376 GLY A C 1
ATOM 2789 O O . GLY A 1 384 ? -10.493 -23.378 -66.794 1.00 38.44 376 GLY A O 1
ATOM 2790 N N . ALA A 1 385 ? -12.553 -22.503 -66.460 1.00 39.82 377 ALA A N 1
ATOM 2791 C CA . ALA A 1 385 ? -13.118 -23.731 -65.918 1.00 38.76 377 ALA A CA 1
ATOM 2792 C C . ALA A 1 385 ? -12.918 -24.886 -66.892 1.00 40.20 377 ALA A C 1
ATOM 2793 O O . ALA A 1 385 ? -13.048 -24.722 -68.108 1.00 42.60 377 ALA A O 1
ATOM 2795 N N . GLY A 1 386 ? -12.615 -26.062 -66.352 1.00 42.52 378 GLY A N 1
ATOM 2796 C CA . GLY A 1 386 ? -12.428 -27.242 -67.174 1.00 42.01 378 GLY A CA 1
ATOM 2797 C C . GLY A 1 386 ? -11.111 -27.333 -67.916 1.00 41.60 378 GLY A C 1
ATOM 2798 O O . GLY A 1 386 ? -10.935 -28.259 -68.710 1.00 43.76 378 GLY A O 1
ATOM 2799 N N . THR A 1 387 ? -10.186 -26.408 -67.681 1.00 45.25 379 THR A N 1
ATOM 2800 C CA . THR A 1 387 ? -8.861 -26.464 -68.281 1.00 42.22 379 THR A CA 1
ATOM 2801 C C . THR A 1 387 ? -8.054 -27.581 -67.644 1.00 46.21 379 THR A C 1
ATOM 2802 O O . THR A 1 387 ? -8.134 -27.810 -66.435 1.00 56.02 379 THR A O 1
ATOM 2806 N N . ILE A 1 388 ? -7.287 -28.287 -68.461 1.00 40.77 380 ILE A N 1
ATOM 2807 C CA . ILE A 1 388 ? -6.465 -29.393 -68.000 1.00 44.82 380 ILE A CA 1
ATOM 2808 C C . ILE A 1 388 ? -5.112 -29.334 -68.702 1.00 50.48 380 ILE A C 1
ATOM 2809 O O . ILE A 1 388 ? -5.048 -29.257 -69.938 1.00 54.77 380 ILE A O 1
ATOM 2814 N N . THR A 1 389 ? -4.031 -29.383 -67.925 1.00 44.06 381 THR A N 1
ATOM 2815 C CA . THR A 1 389 ? -2.727 -29.717 -68.484 1.00 43.58 381 THR A CA 1
ATOM 2816 C C . THR A 1 389 ? -2.682 -31.234 -68.594 1.00 49.19 381 THR A C 1
ATOM 2817 O O . THR A 1 389 ? -2.738 -31.936 -67.576 1.00 46.14 381 THR A O 1
ATOM 2821 N N . CYS A 1 390 ? -2.623 -31.739 -69.824 1.00 51.07 382 CYS A N 1
ATOM 2822 C CA . CYS A 1 390 ? -2.431 -33.162 -70.085 1.00 53.35 382 CYS A CA 1
ATOM 2823 C C . CYS A 1 390 ? -0.937 -33.394 -69.992 1.00 57.59 382 CYS A C 1
ATOM 2824 O O . CYS A 1 390 ? -0.200 -33.326 -70.983 1.00 60.00 382 CYS A O 1
ATOM 2827 N N . ASN A 1 391 ? -0.490 -33.660 -68.773 1.00 55.11 383 ASN A N 1
ATOM 2828 C CA . ASN A 1 391 ? 0.921 -33.685 -68.451 1.00 52.43 383 ASN A CA 1
ATOM 2829 C C . ASN A 1 391 ? 1.531 -35.075 -68.486 1.00 54.05 383 ASN A C 1
ATOM 2830 O O . ASN A 1 391 ? 2.754 -35.188 -68.388 1.00 54.19 383 ASN A O 1
ATOM 2835 N N . TYR A 1 392 ? 0.738 -36.126 -68.685 1.00 58.40 384 TYR A N 1
ATOM 2836 C CA . TYR A 1 392 ? 1.220 -37.494 -68.514 1.00 60.57 384 TYR A CA 1
ATOM 2837 C C . TYR A 1 392 ? 0.862 -38.323 -69.740 1.00 58.14 384 TYR A C 1
ATOM 2838 O O . TYR A 1 392 ? -0.318 -38.485 -70.067 1.00 56.10 384 TYR A O 1
ATOM 2847 N N . ASP A 1 393 ? 1.875 -38.852 -70.415 1.00 64.46 385 ASP A N 1
ATOM 2848 C CA . ASP A 1 393 ? 1.647 -39.664 -71.605 1.00 73.74 385 ASP A CA 1
ATOM 2849 C C . ASP A 1 393 ? 1.587 -41.150 -71.284 1.00 77.90 385 ASP A C 1
ATOM 2850 O O . ASP A 1 393 ? 1.665 -41.979 -72.197 1.00 77.09 385 ASP A O 1
ATOM 2855 N N . GLY A 1 394 ? 1.463 -41.498 -70.004 1.00 77.33 386 GLY A N 1
ATOM 2856 C CA . GLY A 1 394 ? 1.516 -42.862 -69.550 1.00 78.66 386 GLY A CA 1
ATOM 2857 C C . GLY A 1 394 ? 2.880 -43.304 -69.062 1.00 83.08 386 GLY A C 1
ATOM 2858 O O . GLY A 1 394 ? 2.960 -44.262 -68.286 1.00 87.45 386 GLY A O 1
ATOM 2859 N N . ALA A 1 395 ? 3.949 -42.604 -69.444 1.00 83.30 387 ALA A N 1
ATOM 2860 C CA . ALA A 1 395 ? 5.276 -43.007 -68.996 1.00 88.21 387 ALA A CA 1
ATOM 2861 C C . ALA A 1 395 ? 6.037 -41.830 -68.405 1.00 93.95 387 ALA A C 1
ATOM 2862 O O . ALA A 1 395 ? 6.550 -41.918 -67.284 1.00 98.26 387 ALA A O 1
ATOM 2864 N N . ASN A 1 396 ? 6.086 -40.715 -69.125 1.00 90.11 388 ASN A N 1
ATOM 2865 C CA . ASN A 1 396 ? 6.832 -39.549 -68.685 1.00 81.21 388 ASN A CA 1
ATOM 2866 C C . ASN A 1 396 ? 5.878 -38.378 -68.527 1.00 70.58 388 ASN A C 1
ATOM 2867 O O . ASN A 1 396 ? 4.777 -38.364 -69.084 1.00 67.53 388 ASN A O 1
ATOM 2872 N N . LYS A 1 397 ? 6.297 -37.409 -67.728 1.00 66.30 389 LYS A N 1
ATOM 2873 C CA . LYS A 1 397 ? 5.538 -36.185 -67.566 1.00 64.88 389 LYS A CA 1
ATOM 2874 C C . LYS A 1 397 ? 6.190 -35.082 -68.389 1.00 68.81 389 LYS A C 1
ATOM 2875 O O . LYS A 1 397 ? 7.405 -35.077 -68.595 1.00 76.32 389 LYS A O 1
ATOM 2881 N N . HIS A 1 398 ? 5.368 -34.150 -68.868 1.00 63.99 390 HIS A N 1
ATOM 2882 C CA . HIS A 1 398 ? 5.839 -33.090 -69.742 1.00 60.53 390 HIS A CA 1
ATOM 2883 C C . HIS A 1 398 ? 5.276 -31.758 -69.278 1.00 55.84 390 HIS A C 1
ATOM 2884 O O . HIS A 1 398 ? 4.191 -31.686 -68.697 1.00 55.79 390 HIS A O 1
ATOM 2891 N N . LYS A 1 399 ? 6.023 -30.701 -69.562 1.00 52.21 391 LYS A N 1
ATOM 2892 C CA . LYS A 1 399 ? 5.754 -29.392 -69.002 1.00 54.28 391 LYS A CA 1
ATOM 2893 C C . LYS A 1 399 ? 4.854 -28.601 -69.928 1.00 53.98 391 LYS A C 1
ATOM 2894 O O . LYS A 1 399 ? 5.005 -28.659 -71.151 1.00 50.26 391 LYS A O 1
ATOM 2900 N N . THR A 1 400 ? 3.918 -27.862 -69.337 1.00 42.11 392 THR A N 1
ATOM 2901 C CA . THR A 1 400 ? 3.093 -26.907 -70.062 1.00 45.78 392 THR A CA 1
ATOM 2902 C C . THR A 1 400 ? 3.536 -25.497 -69.703 1.00 43.62 392 THR A C 1
ATOM 2903 O O . THR A 1 400 ? 3.714 -25.185 -68.524 1.00 48.57 392 THR A O 1
ATOM 2907 N N . THR A 1 401 ? 3.732 -24.654 -70.714 1.00 48.80 393 THR A N 1
ATOM 2908 C CA . THR A 1 401 ? 4.241 -23.297 -70.528 1.00 45.31 393 THR A CA 1
ATOM 2909 C C . THR A 1 401 ? 3.211 -22.293 -71.018 1.00 48.55 393 THR A C 1
ATOM 2910 O O . THR A 1 401 ? 2.840 -22.305 -72.196 1.00 59.08 393 THR A O 1
ATOM 2914 N N . ILE A 1 402 ? 2.761 -21.423 -70.122 1.00 44.30 394 ILE A N 1
ATOM 2915 C CA . ILE A 1 402 ? 1.766 -20.399 -70.425 1.00 44.37 394 ILE A CA 1
ATOM 2916 C C . ILE A 1 402 ? 2.354 -19.035 -70.077 1.00 46.43 394 ILE A C 1
ATOM 2917 O O . ILE A 1 402 ? 2.864 -18.841 -68.970 1.00 47.48 394 ILE A O 1
ATOM 2922 N N . GLY A 1 403 ? 2.273 -18.091 -71.012 1.00 51.63 395 GLY A N 1
ATOM 2923 C CA . GLY A 1 403 ? 2.899 -16.791 -70.855 1.00 52.10 395 GLY A CA 1
ATOM 2924 C C . GLY A 1 403 ? 2.094 -15.812 -70.014 1.00 53.61 395 GLY A C 1
ATOM 2925 O O . GLY A 1 403 ? 1.198 -16.183 -69.242 1.00 49.86 395 GLY A O 1
ATOM 2926 N N . ASP A 1 404 ? 2.439 -14.532 -70.164 1.00 49.77 396 ASP A N 1
ATOM 2927 C CA . ASP A 1 404 ? 1.719 -13.463 -69.484 1.00 56.83 396 ASP A CA 1
ATOM 2928 C C . ASP A 1 404 ? 0.474 -13.073 -70.272 1.00 63.19 396 ASP A C 1
ATOM 2929 O O . ASP A 1 404 ? 0.462 -13.103 -71.512 1.00 71.76 396 ASP A O 1
ATOM 2934 N N . ALA A 1 405 ? -0.581 -12.705 -69.532 1.00 55.40 397 ALA A N 1
ATOM 2935 C CA . ALA A 1 405 ? -1.831 -12.205 -70.113 1.00 53.39 397 ALA A CA 1
ATOM 2936 C C . ALA A 1 405 ? -2.401 -13.172 -71.159 1.00 54.37 397 ALA A C 1
ATOM 2937 O O . ALA A 1 405 ? -2.918 -12.769 -72.202 1.00 49.52 397 ALA A O 1
ATOM 2939 N N . VAL A 1 406 ? -2.285 -14.462 -70.883 1.00 54.27 398 VAL A N 1
ATOM 2940 C CA . VAL A 1 406 ? -2.883 -15.504 -71.708 1.00 53.53 398 VAL A CA 1
ATOM 2941 C C . VAL A 1 406 ? -4.295 -15.746 -71.206 1.00 53.28 398 VAL A C 1
ATOM 2942 O O . VAL A 1 406 ? -4.547 -15.735 -69.995 1.00 53.43 398 VAL A O 1
ATOM 2946 N N . PHE A 1 407 ? -5.220 -15.977 -72.123 1.00 51.05 399 PHE A N 1
ATOM 2947 C CA . PHE A 1 407 ? -6.587 -16.323 -71.768 1.00 52.80 399 PHE A CA 1
ATOM 2948 C C . PHE A 1 407 ? -6.830 -17.745 -72.255 1.00 54.52 399 PHE A C 1
ATOM 2949 O O . PHE A 1 407 ? -6.847 -17.991 -73.467 1.00 53.55 399 PHE A O 1
ATOM 2957 N N . ILE A 1 408 ? -7.001 -18.678 -71.321 1.00 41.07 400 ILE A N 1
ATOM 2958 C CA . ILE A 1 408 ? -7.300 -20.065 -71.657 1.00 43.57 400 ILE A CA 1
ATOM 2959 C C . ILE A 1 408 ? -8.803 -20.283 -71.526 1.00 45.69 400 ILE A C 1
ATOM 2960 O O . ILE A 1 408 ? -9.315 -20.459 -70.418 1.00 48.42 400 ILE A O 1
ATOM 2965 N N . GLY A 1 409 ? -9.497 -20.370 -72.661 1.00 45.30 401 GLY A N 1
ATOM 2966 C CA . GLY A 1 409 ? -10.929 -20.591 -72.639 1.00 45.46 401 GLY A CA 1
ATOM 2967 C C . GLY A 1 409 ? -11.290 -21.936 -72.039 1.00 48.88 401 GLY A C 1
ATOM 2968 O O . GLY A 1 409 ? -10.460 -22.836 -71.916 1.00 47.69 401 GLY A O 1
ATOM 2969 N N . SER A 1 410 ? -12.568 -22.067 -71.679 1.00 52.41 402 SER A N 1
ATOM 2970 C CA . SER A 1 410 ? -13.037 -23.174 -70.851 1.00 49.22 402 SER A CA 1
ATOM 2971 C C . SER A 1 410 ? -12.927 -24.516 -71.556 1.00 45.06 402 SER A C 1
ATOM 2972 O O . SER A 1 410 ? -12.957 -24.600 -72.787 1.00 49.09 402 SER A O 1
ATOM 2975 N N . ASN A 1 411 ? -12.799 -25.575 -70.747 1.00 39.49 403 ASN A N 1
ATOM 2976 C CA . ASN A 1 411 ? -12.743 -26.960 -71.231 1.00 49.69 403 ASN A CA 1
ATOM 2977 C C . ASN A 1 411 ? -11.632 -27.167 -72.267 1.00 52.35 403 ASN A C 1
ATOM 2978 O O . ASN A 1 411 ? -11.782 -27.946 -73.216 1.00 51.14 403 ASN A O 1
ATOM 2983 N N . SER A 1 412 ? -10.511 -26.469 -72.107 1.00 48.50 404 SER A N 1
ATOM 2984 C CA . SER A 1 412 ? -9.375 -26.646 -72.995 1.00 42.32 404 SER A CA 1
ATOM 2985 C C . SER A 1 412 ? -8.449 -27.729 -72.461 1.00 45.46 404 SER A C 1
ATOM 2986 O O . SER A 1 412 ? -8.182 -27.803 -71.257 1.00 44.40 404 SER A O 1
ATOM 2989 N N . SER A 1 413 ? -7.942 -28.554 -73.367 1.00 39.78 405 SER A N 1
ATOM 2990 C CA . SER A 1 413 ? -6.968 -29.580 -73.024 1.00 45.19 405 SER A CA 1
ATOM 2991 C C . SER A 1 413 ? -5.640 -29.170 -73.640 1.00 44.01 405 SER A C 1
ATOM 2992 O O . SER A 1 413 ? -5.510 -29.123 -74.865 1.00 51.95 405 SER A O 1
ATOM 2995 N N . LEU A 1 414 ? -4.663 -28.883 -72.794 1.00 46.30 406 LEU A N 1
ATOM 2996 C CA . LEU A 1 414 ? -3.327 -28.487 -73.224 1.00 46.64 406 LEU A CA 1
ATOM 2997 C C . LEU A 1 414 ? -2.427 -29.720 -73.161 1.00 46.62 406 LEU A C 1
ATOM 2998 O O . LEU A 1 414 ? -2.109 -30.207 -72.074 1.00 48.30 406 LEU A O 1
ATOM 3003 N N . VAL A 1 415 ? -2.048 -30.250 -74.318 1.00 47.53 407 VAL A N 1
ATOM 3004 C CA . VAL A 1 415 ? -1.266 -31.477 -74.368 1.00 48.08 407 VAL A CA 1
ATOM 3005 C C . VAL A 1 415 ? 0.216 -31.111 -74.315 1.00 51.04 407 VAL A C 1
ATOM 3006 O O . VAL A 1 415 ? 0.773 -30.566 -75.265 1.00 56.23 407 VAL A O 1
ATOM 3010 N N . ALA A 1 416 ? 0.843 -31.373 -73.173 1.00 54.08 408 ALA A N 1
ATOM 3011 C CA . ALA A 1 416 ? 2.251 -31.071 -72.969 1.00 52.01 408 ALA A CA 1
ATOM 3012 C C . ALA A 1 416 ? 3.137 -32.029 -73.765 1.00 57.39 408 ALA A C 1
ATOM 3013 O O . ALA A 1 416 ? 2.725 -33.145 -74.088 1.00 60.03 408 ALA A O 1
ATOM 3015 N N . PRO A 1 417 ? 4.368 -31.609 -74.111 1.00 60.74 409 PRO A N 1
ATOM 3016 C CA . PRO A 1 417 ? 4.952 -30.291 -73.842 1.00 55.59 409 PRO A CA 1
ATOM 3017 C C . PRO A 1 417 ? 4.469 -29.273 -74.855 1.00 58.68 409 PRO A C 1
ATOM 3018 O O . PRO A 1 417 ? 4.544 -29.523 -76.058 1.00 59.49 409 PRO A O 1
ATOM 3022 N N . VAL A 1 418 ? 3.967 -28.138 -74.380 1.00 56.49 410 VAL A N 1
ATOM 3023 C CA . VAL A 1 418 ? 3.470 -27.097 -75.270 1.00 59.51 410 VAL A CA 1
ATOM 3024 C C . VAL A 1 418 ? 3.676 -25.747 -74.601 1.00 60.15 410 VAL A C 1
ATOM 3025 O O . VAL A 1 418 ? 3.663 -25.631 -73.373 1.00 63.29 410 VAL A O 1
ATOM 3029 N N . THR A 1 419 ? 3.882 -24.732 -75.424 1.00 57.33 411 THR A N 1
ATOM 3030 C CA . THR A 1 419 ? 4.063 -23.360 -74.994 1.00 59.68 411 THR A CA 1
ATOM 3031 C C . THR A 1 419 ? 2.915 -22.536 -75.552 1.00 63.19 411 THR A C 1
ATOM 3032 O O . THR A 1 419 ? 2.519 -22.724 -76.706 1.00 67.49 411 THR A O 1
ATOM 3036 N N . ILE A 1 420 ? 2.345 -21.667 -74.721 1.00 59.30 412 ILE A N 1
ATOM 3037 C CA . ILE A 1 420 ? 1.308 -20.732 -75.152 1.00 57.27 412 ILE A CA 1
ATOM 3038 C C . ILE A 1 420 ? 1.834 -19.329 -74.882 1.00 55.28 412 ILE A C 1
ATOM 3039 O O . ILE A 1 420 ? 1.995 -18.933 -73.722 1.00 61.40 412 ILE A O 1
ATOM 3044 N N . GLY A 1 421 ? 2.117 -18.587 -75.947 1.00 53.36 413 GLY A N 1
ATOM 3045 C CA . GLY A 1 421 ? 2.845 -17.340 -75.833 1.00 60.04 413 GLY A CA 1
ATOM 3046 C C . GLY A 1 421 ? 2.047 -16.199 -75.231 1.00 61.66 413 GLY A C 1
ATOM 3047 O O . GLY A 1 421 ? 0.825 -16.238 -75.113 1.00 57.46 413 GLY A O 1
ATOM 3048 N N . ASN A 1 422 ? 2.779 -15.137 -74.879 1.00 63.84 414 ASN A N 1
ATOM 3049 C CA . ASN A 1 422 ? 2.189 -14.000 -74.186 1.00 63.75 414 ASN A CA 1
ATOM 3050 C C . ASN A 1 422 ? 1.009 -13.451 -74.971 1.00 60.07 414 ASN A C 1
ATOM 3051 O O . ASN A 1 422 ? 1.008 -13.467 -76.198 1.00 64.28 414 ASN A O 1
ATOM 3056 N N . GLY A 1 423 ? -0.017 -12.999 -74.256 1.00 54.20 415 GLY A N 1
ATOM 3057 C CA . GLY A 1 423 ? -1.162 -12.378 -74.891 1.00 54.81 415 GLY A CA 1
ATOM 3058 C C . GLY A 1 423 ? -2.006 -13.280 -75.763 1.00 60.36 415 GLY A C 1
ATOM 3059 O O . GLY A 1 423 ? -2.939 -12.786 -76.410 1.00 60.74 415 GLY A O 1
ATOM 3060 N N . ALA A 1 424 ? -1.716 -14.579 -75.810 1.00 56.79 416 ALA A N 1
ATOM 3061 C CA . ALA A 1 424 ? -2.466 -15.483 -76.667 1.00 57.11 416 ALA A CA 1
ATOM 3062 C C . ALA A 1 424 ? -3.844 -15.750 -76.075 1.00 55.82 416 ALA A C 1
ATOM 3063 O O . ALA A 1 424 ? -4.091 -15.535 -74.887 1.00 55.00 416 ALA A O 1
ATOM 3065 N N . THR A 1 425 ? -4.758 -16.187 -76.935 1.00 51.40 417 THR A N 1
ATOM 3066 C CA . THR A 1 425 ? -6.106 -16.542 -76.525 1.00 49.82 417 THR A CA 1
ATOM 3067 C C . THR A 1 425 ? -6.439 -17.923 -77.077 1.00 60.01 417 THR A C 1
ATOM 3068 O O . THR A 1 425 ? -6.169 -18.212 -78.249 1.00 64.39 417 THR A O 1
ATOM 3072 N N . VAL A 1 426 ? -7.003 -18.782 -76.230 1.00 51.28 418 VAL A N 1
ATOM 3073 C CA . VAL A 1 426 ? -7.362 -20.137 -76.623 1.00 51.75 418 VAL A CA 1
ATOM 3074 C C . VAL A 1 426 ? -8.875 -20.291 -76.490 1.00 51.70 418 VAL A C 1
ATOM 3075 O O . VAL A 1 426 ? -9.438 -20.064 -75.414 1.00 49.39 418 VAL A O 1
ATOM 3079 N N . GLY A 1 427 ? -9.526 -20.702 -77.573 1.00 53.31 419 GLY A N 1
ATOM 3080 C CA . GLY A 1 427 ? -10.967 -20.848 -77.562 1.00 51.24 419 GLY A CA 1
ATOM 3081 C C . GLY A 1 427 ? -11.446 -21.966 -76.656 1.00 51.26 419 GLY A C 1
ATOM 3082 O O . GLY A 1 427 ? -10.721 -22.898 -76.319 1.00 56.20 419 GLY A O 1
ATOM 3083 N N . ALA A 1 428 ? -12.708 -21.860 -76.252 1.00 45.67 420 ALA A N 1
ATOM 3084 C CA . ALA A 1 428 ? -13.304 -22.859 -75.380 1.00 44.50 420 ALA A CA 1
ATOM 3085 C C . ALA A 1 428 ? -13.310 -24.229 -76.049 1.00 45.97 420 ALA A C 1
ATOM 3086 O O . ALA A 1 428 ? -13.444 -24.353 -77.263 1.00 49.68 420 ALA A O 1
ATOM 3088 N N . GLY A 1 429 ? -13.139 -25.270 -75.248 1.00 46.19 421 GLY A N 1
ATOM 3089 C CA . GLY A 1 429 ? -13.197 -26.604 -75.803 1.00 46.20 421 GLY A CA 1
ATOM 3090 C C . GLY A 1 429 ? -12.049 -27.000 -76.703 1.00 55.45 421 GLY A C 1
ATOM 3091 O O . GLY A 1 429 ? -12.154 -28.019 -77.389 1.00 62.33 421 GLY A O 1
ATOM 3092 N N . SER A 1 430 ? -10.948 -26.254 -76.714 1.00 55.37 422 SER A N 1
ATOM 3093 C CA . SER A 1 430 ? -9.832 -26.565 -77.602 1.00 55.26 422 SER A CA 1
ATOM 3094 C C . SER A 1 430 ? -8.973 -27.701 -77.051 1.00 49.05 422 SER A C 1
ATOM 3095 O O . SER A 1 430 ? -8.870 -27.897 -75.843 1.00 51.38 422 SER A O 1
ATOM 3098 N N . VAL A 1 431 ? -8.399 -28.487 -77.953 1.00 45.85 423 VAL A N 1
ATOM 3099 C CA . VAL A 1 431 ? -7.281 -29.366 -77.636 1.00 50.03 423 VAL A CA 1
ATOM 3100 C C . VAL A 1 431 ? -6.042 -28.747 -78.275 1.00 52.20 423 VAL A C 1
ATOM 3101 O O . VAL A 1 431 ? -5.967 -28.650 -79.502 1.00 55.14 423 VAL A O 1
ATOM 3105 N N . ILE A 1 432 ? -5.066 -28.332 -77.464 1.00 50.12 424 ILE A N 1
ATOM 3106 C CA . ILE A 1 432 ? -3.855 -27.683 -77.970 1.00 54.96 424 ILE A CA 1
ATOM 3107 C C . ILE A 1 432 ? -2.714 -28.683 -77.909 1.00 60.83 424 ILE A C 1
ATOM 3108 O O . ILE A 1 432 ? -2.368 -29.187 -76.832 1.00 61.75 424 ILE A O 1
ATOM 3113 N N . THR A 1 433 ? -2.126 -28.958 -79.073 1.00 63.36 425 THR A N 1
ATOM 3114 C CA . THR A 1 433 ? -0.942 -29.791 -79.190 1.00 62.26 425 THR A CA 1
ATOM 3115 C C . THR A 1 433 ? 0.242 -29.066 -79.823 1.00 63.12 425 THR A C 1
ATOM 3116 O O . THR A 1 433 ? 1.381 -29.499 -79.626 1.00 62.76 425 THR A O 1
ATOM 3120 N N . LYS A 1 434 ? 0.012 -27.990 -80.572 1.00 64.30 426 LYS A N 1
ATOM 3121 C CA . LYS A 1 434 ? 1.090 -27.196 -81.152 1.00 67.47 426 LYS A CA 1
ATOM 3122 C C . LYS A 1 434 ? 1.251 -25.887 -80.383 1.00 65.53 426 LYS A C 1
ATOM 3123 O O . LYS A 1 434 ? 0.284 -25.355 -79.831 1.00 64.94 426 LYS A O 1
ATOM 3125 N N . ASP A 1 435 ? 2.489 -25.385 -80.331 1.00 64.20 427 ASP A N 1
ATOM 3126 C CA . ASP A 1 435 ? 2.760 -24.121 -79.651 1.00 61.80 427 ASP A CA 1
ATOM 3127 C C . ASP A 1 435 ? 1.889 -23.013 -80.225 1.00 62.46 427 ASP A C 1
ATOM 3128 O O . ASP A 1 435 ? 1.660 -22.944 -81.436 1.00 60.89 427 ASP A O 1
ATOM 3133 N N . VAL A 1 436 ? 1.350 -22.175 -79.347 1.00 58.73 428 VAL A N 1
ATOM 3134 C CA . VAL A 1 436 ? 0.517 -21.055 -79.767 1.00 60.83 428 VAL A CA 1
ATOM 3135 C C . VAL A 1 436 ? 1.355 -19.786 -79.722 1.00 69.55 428 VAL A C 1
ATOM 3136 O O . VAL A 1 436 ? 2.023 -19.507 -78.719 1.00 72.37 428 VAL A O 1
ATOM 3140 N N . ALA A 1 437 ? 1.354 -19.040 -80.820 1.00 74.37 429 ALA A N 1
ATOM 3141 C CA . ALA A 1 437 ? 2.245 -17.900 -80.933 1.00 73.20 429 ALA A CA 1
ATOM 3142 C C . ALA A 1 437 ? 1.785 -16.763 -80.028 1.00 66.54 429 ALA A C 1
ATOM 3143 O O . ALA A 1 437 ? 0.612 -16.659 -79.663 1.00 65.03 429 ALA A O 1
ATOM 3145 N N . GLU A 1 438 ? 2.740 -15.904 -79.675 1.00 65.20 430 GLU A N 1
ATOM 3146 C CA . GLU A 1 438 ? 2.456 -14.690 -78.925 1.00 72.72 430 GLU A CA 1
ATOM 3147 C C . GLU A 1 438 ? 1.388 -13.870 -79.642 1.00 76.43 430 GLU A C 1
ATOM 3148 O O . GLU A 1 438 ? 1.440 -13.699 -80.865 1.00 84.91 430 GLU A O 1
ATOM 3154 N N . GLN A 1 439 ? 0.411 -13.375 -78.880 1.00 60.93 431 GLN A N 1
ATOM 3155 C CA . GLN A 1 439 ? -0.706 -12.561 -79.365 1.00 71.70 431 GLN A CA 1
ATOM 3156 C C . GLN A 1 439 ? -1.654 -13.323 -80.282 1.00 61.39 431 GLN A C 1
ATOM 3157 O O . GLN A 1 439 ? -2.518 -12.709 -80.912 1.00 62.38 431 GLN A O 1
ATOM 3163 N N . SER A 1 440 ? -1.552 -14.641 -80.353 1.00 60.22 432 SER A N 1
ATOM 3164 C CA . SER A 1 440 ? -2.340 -15.397 -81.311 1.00 69.08 432 SER A CA 1
ATOM 3165 C C . SER A 1 440 ? -3.572 -16.032 -80.673 1.00 65.41 432 SER A C 1
ATOM 3166 O O . SER A 1 440 ? -3.604 -16.325 -79.476 1.00 55.77 432 SER A O 1
ATOM 3169 N N . LEU A 1 441 ? -4.595 -16.229 -81.501 1.00 58.41 433 LEU A N 1
ATOM 3170 C CA . LEU A 1 441 ? -5.811 -16.933 -81.123 1.00 60.46 433 LEU A CA 1
ATOM 3171 C C . LEU A 1 441 ? -5.816 -18.338 -81.722 1.00 61.37 433 LEU A C 1
ATOM 3172 O O . LEU A 1 441 ? -5.553 -18.508 -82.916 1.00 68.78 433 LEU A O 1
ATOM 3177 N N . SER A 1 442 ? -6.085 -19.343 -80.889 1.00 57.12 434 SER A N 1
ATOM 3178 C CA . SER A 1 442 ? -6.283 -20.712 -81.357 1.00 58.95 434 SER A CA 1
ATOM 3179 C C . SER A 1 442 ? -7.608 -21.226 -80.823 1.00 62.93 434 SER A C 1
ATOM 3180 O O . SER A 1 442 ? -7.848 -21.180 -79.612 1.00 65.84 434 SER A O 1
ATOM 3183 N N . PHE A 1 443 ? -8.456 -21.729 -81.720 1.00 63.96 435 PHE A N 1
ATOM 3184 C CA . PHE A 1 443 ? -9.795 -22.164 -81.350 1.00 67.55 435 PHE A CA 1
ATOM 3185 C C . PHE A 1 443 ? -10.178 -23.372 -82.192 1.00 73.71 435 PHE A C 1
ATOM 3186 O O . PHE A 1 443 ? -9.614 -23.608 -83.263 1.00 68.52 435 PHE A O 1
ATOM 3194 N N . GLU A 1 444 ? -11.139 -24.148 -81.687 1.00 83.55 436 GLU A N 1
ATOM 3195 C CA . GLU A 1 444 ? -11.586 -25.360 -82.367 1.00 85.95 436 GLU A CA 1
ATOM 3196 C C . GLU A 1 444 ? -12.667 -25.019 -83.389 1.00 88.51 436 GLU A C 1
ATOM 3197 O O . GLU A 1 444 ? -13.626 -24.304 -83.076 1.00 85.10 436 GLU A O 1
ATOM 3199 N N . ARG A 1 445 ? -12.499 -25.529 -84.613 1.00 90.06 437 ARG A N 1
ATOM 3200 C CA . ARG A 1 445 ? -13.445 -25.257 -85.690 1.00 85.95 437 ARG A CA 1
ATOM 3201 C C . ARG A 1 445 ? -14.821 -25.791 -85.331 1.00 80.76 437 ARG A C 1
ATOM 3202 O O . ARG A 1 445 ? -14.966 -26.964 -84.976 1.00 80.16 437 ARG A O 1
ATOM 3204 N N . ALA A 1 446 ? -15.830 -24.925 -85.422 1.00 74.28 438 ALA A N 1
ATOM 3205 C CA . ALA A 1 446 ? -17.189 -25.315 -85.065 1.00 71.34 438 ALA A CA 1
ATOM 3206 C C . ALA A 1 446 ? -17.632 -26.542 -85.857 1.00 76.37 438 ALA A C 1
ATOM 3207 O O . ALA A 1 446 ? -17.370 -26.664 -87.057 1.00 77.80 438 ALA A O 1
ATOM 3209 N N . GLN A 1 447 ? -18.293 -27.468 -85.168 1.00 75.78 439 GLN A N 1
ATOM 3210 C CA . GLN A 1 447 ? -18.735 -28.714 -85.778 1.00 78.97 439 GLN A CA 1
ATOM 3211 C C . GLN A 1 447 ? -20.098 -29.123 -85.239 1.00 83.77 439 GLN A C 1
ATOM 3212 O O . GLN A 1 447 ? -20.398 -30.319 -85.144 1.00 92.16 439 GLN A O 1
ATOM 3214 N N . GLN A 1 448 ? -20.933 -28.146 -84.887 1.00 76.50 440 GLN A N 1
ATOM 3215 C CA . GLN A 1 448 ? -22.259 -28.428 -84.356 1.00 65.75 440 GLN A CA 1
ATOM 3216 C C . GLN A 1 448 ? -23.267 -28.681 -85.463 1.00 69.89 440 GLN A C 1
ATOM 3217 O O . GLN A 1 448 ? -23.404 -27.881 -86.393 1.00 74.91 440 GLN A O 1
ATOM 3223 N N . ILE A 1 449 ? -23.959 -29.808 -85.361 1.00 69.69 441 ILE A N 1
ATOM 3224 C CA . ILE A 1 449 ? -25.026 -30.187 -86.275 1.00 65.53 441 ILE A CA 1
ATOM 3225 C C . ILE A 1 449 ? -26.344 -29.992 -85.540 1.00 66.72 441 ILE A C 1
ATOM 3226 O O . ILE A 1 449 ? -26.493 -30.421 -84.387 1.00 70.38 441 ILE A O 1
ATOM 3231 N N . SER A 1 450 ? -27.297 -29.352 -86.202 1.00 69.85 442 SER A N 1
ATOM 3232 C CA . SER A 1 450 ? -28.613 -29.095 -85.641 1.00 69.65 442 SER A CA 1
ATOM 3233 C C . SER A 1 450 ? -29.630 -29.960 -86.370 1.00 66.86 442 SER A C 1
ATOM 3234 O O . SER A 1 450 ? -29.607 -30.038 -87.600 1.00 78.31 442 SER A O 1
ATOM 3237 N N . LYS A 1 451 ? -30.477 -30.649 -85.612 1.00 66.74 443 LYS A N 1
ATOM 3238 C CA . LYS A 1 451 ? -31.623 -31.384 -86.140 1.00 73.93 443 LYS A CA 1
ATOM 3239 C C . LYS A 1 451 ? -32.883 -30.906 -85.432 1.00 80.99 443 LYS A C 1
ATOM 3240 O O . LYS A 1 451 ? -32.933 -30.881 -84.196 1.00 86.39 443 LYS A O 1
ATOM 3242 N N . ALA A 1 452 ? -33.882 -30.495 -86.207 1.00 81.88 444 ALA A N 1
ATOM 3243 C CA . ALA A 1 452 ? -35.086 -29.918 -85.631 1.00 79.05 444 ALA A CA 1
ATOM 3244 C C . ALA A 1 452 ? -35.996 -30.998 -85.058 1.00 79.05 444 ALA A C 1
ATOM 3245 O O . ALA A 1 452 ? -36.006 -32.140 -85.521 1.00 82.01 444 ALA A O 1
ATOM 3247 N N . ASN A 1 453 ? -36.772 -30.613 -84.048 1.00 72.61 445 ASN A N 1
ATOM 3248 C CA . ASN A 1 453 ? -37.822 -31.444 -83.451 1.00 78.78 445 ASN A CA 1
ATOM 3249 C C . ASN A 1 453 ? -37.310 -32.821 -83.027 1.00 78.65 445 ASN A C 1
ATOM 3250 O O . ASN A 1 453 ? -37.826 -33.858 -83.441 1.00 84.24 445 ASN A O 1
ATOM 3255 N N . TYR A 1 454 ? -36.298 -32.824 -82.168 1.00 72.59 446 TYR A N 1
ATOM 3256 C CA . TYR A 1 454 ? -35.728 -34.075 -81.692 1.00 71.01 446 TYR A CA 1
ATOM 3257 C C . TYR A 1 454 ? -36.441 -34.512 -80.420 1.00 72.64 446 TYR A C 1
ATOM 3258 O O . TYR A 1 454 ? -36.586 -33.727 -79.481 1.00 72.44 446 TYR A O 1
ATOM 3267 N N . GLN A 1 455 ? -36.885 -35.763 -80.392 1.00 75.23 447 GLN A N 1
ATOM 3268 C CA . GLN A 1 455 ? -37.546 -36.332 -79.228 1.00 73.49 447 GLN A CA 1
ATOM 3269 C C . GLN A 1 455 ? -36.553 -37.222 -78.496 1.00 74.35 447 GLN A C 1
ATOM 3270 O O . GLN A 1 455 ? -35.997 -38.151 -79.090 1.00 77.07 447 GLN A O 1
ATOM 3272 N N . ARG A 1 456 ? -36.332 -36.936 -77.211 1.00 72.48 448 ARG A N 1
ATOM 3273 C CA . ARG A 1 456 ? -35.420 -37.702 -76.380 1.00 70.15 448 ARG A CA 1
ATOM 3274 C C . ARG A 1 456 ? -36.045 -39.038 -75.987 1.00 76.03 448 ARG A C 1
ATOM 3275 O O . ARG A 1 456 ? -37.268 -39.191 -76.014 1.00 82.83 448 ARG A O 1
ATOM 3283 N N . PRO A 1 457 ? -35.221 -40.035 -75.653 1.00 80.12 449 PRO A N 1
ATOM 3284 C CA . PRO A 1 457 ? -35.759 -41.353 -75.286 1.00 87.67 449 PRO A CA 1
ATOM 3285 C C . PRO A 1 457 ? -36.784 -41.279 -74.155 1.00 94.87 449 PRO A C 1
ATOM 3286 O O . PRO A 1 457 ? -36.702 -40.429 -73.264 1.00 86.55 449 PRO A O 1
ATOM 3290 N N . GLN A 1 458 ? -37.752 -42.196 -74.199 1.00 107.52 450 GLN A N 1
ATOM 3291 C CA . GLN A 1 458 ? -38.832 -42.244 -73.211 1.00 111.87 450 GLN A CA 1
ATOM 3292 C C . GLN A 1 458 ? -38.879 -43.571 -72.441 1.00 116.84 450 GLN A C 1
ATOM 3293 O O . GLN A 1 458 ? -37.999 -44.425 -72.574 1.00 117.20 450 GLN A O 1
ATOM 3295 N N . THR B 1 11 ? -31.210 9.813 -25.583 1.00 107.30 3 THR B N 1
ATOM 3296 C CA . THR B 1 11 ? -30.176 8.871 -25.149 1.00 97.16 3 THR B CA 1
ATOM 3297 C C . THR B 1 11 ? -28.931 8.940 -26.017 1.00 91.51 3 THR B C 1
ATOM 3298 O O . THR B 1 11 ? -29.012 8.773 -27.229 1.00 94.99 3 THR B O 1
ATOM 3302 N N . THR B 1 12 ? -27.778 9.176 -25.397 1.00 86.71 4 THR B N 1
ATOM 3303 C CA . THR B 1 12 ? -26.495 9.122 -26.082 1.00 84.34 4 THR B CA 1
ATOM 3304 C C . THR B 1 12 ? -25.623 8.051 -25.437 1.00 84.21 4 THR B C 1
ATOM 3305 O O . THR B 1 12 ? -25.654 7.851 -24.219 1.00 84.63 4 THR B O 1
ATOM 3309 N N . VAL B 1 13 ? -24.819 7.381 -26.254 1.00 84.12 5 VAL B N 1
ATOM 3310 C CA . VAL B 1 13 ? -23.946 6.307 -25.792 1.00 83.04 5 VAL B CA 1
ATOM 3311 C C . VAL B 1 13 ? -22.504 6.772 -25.934 1.00 82.67 5 VAL B C 1
ATOM 3312 O O . VAL B 1 13 ? -22.111 7.301 -26.983 1.00 84.00 5 VAL B O 1
ATOM 3316 N N . ILE B 1 14 ? -21.727 6.594 -24.872 1.00 78.64 6 ILE B N 1
ATOM 3317 C CA . ILE B 1 14 ? -20.313 6.939 -24.857 1.00 79.55 6 ILE B CA 1
ATOM 3318 C C . ILE B 1 14 ? -19.533 5.638 -24.765 1.00 79.16 6 ILE B C 1
ATOM 3319 O O . ILE B 1 14 ? -19.709 4.865 -23.813 1.00 75.65 6 ILE B O 1
ATOM 3324 N N . ILE B 1 15 ? -18.658 5.405 -25.738 1.00 76.34 7 ILE B N 1
ATOM 3325 C CA . ILE B 1 15 ? -17.895 4.168 -25.815 1.00 74.61 7 ILE B CA 1
ATOM 3326 C C . ILE B 1 15 ? -16.421 4.493 -25.647 1.00 75.44 7 ILE B C 1
ATOM 3327 O O . ILE B 1 15 ? -15.868 5.321 -26.380 1.00 73.33 7 ILE B O 1
ATOM 3332 N N . LEU B 1 16 ? -15.797 3.840 -24.676 1.00 74.38 8 LEU B N 1
ATOM 3333 C CA . LEU B 1 16 ? -14.372 3.968 -24.420 1.00 80.59 8 LEU B CA 1
ATOM 3334 C C . LEU B 1 16 ? -13.650 2.948 -25.296 1.00 84.12 8 LEU B C 1
ATOM 3335 O O . LEU B 1 16 ? -13.768 1.738 -25.075 1.00 85.02 8 LEU B O 1
ATOM 3340 N N . ALA B 1 17 ? -12.924 3.434 -26.306 1.00 81.97 9 ALA B N 1
ATOM 3341 C CA . ALA B 1 17 ? -12.266 2.575 -27.287 1.00 73.35 9 ALA B CA 1
ATOM 3342 C C . ALA B 1 17 ? -10.844 3.046 -27.554 1.00 75.01 9 ALA B C 1
ATOM 3343 O O . ALA B 1 17 ? -10.406 3.130 -28.705 1.00 77.55 9 ALA B O 1
ATOM 3345 N N . ALA B 1 18 ? -10.119 3.424 -26.502 1.00 74.04 10 ALA B N 1
ATOM 3346 C CA . ALA B 1 18 ? -8.759 3.920 -26.663 1.00 76.31 10 ALA B CA 1
ATOM 3347 C C . ALA B 1 18 ? -7.686 2.886 -26.339 1.00 81.72 10 ALA B C 1
ATOM 3348 O O . ALA B 1 18 ? -6.527 3.094 -26.713 1.00 89.39 10 ALA B O 1
ATOM 3350 N N . GLY B 1 19 ? -8.039 1.793 -25.666 1.00 79.95 11 GLY B N 1
ATOM 3351 C CA . GLY B 1 19 ? -7.030 0.854 -25.199 1.00 82.35 11 GLY B CA 1
ATOM 3352 C C . GLY B 1 19 ? -6.173 0.317 -26.333 1.00 91.65 11 GLY B C 1
ATOM 3353 O O . GLY B 1 19 ? -6.669 -0.027 -27.410 1.00 93.11 11 GLY B O 1
ATOM 3354 N N . LYS B 1 20 ? -4.864 0.233 -26.074 1.00 95.22 12 LYS B N 1
ATOM 3355 C CA . LYS B 1 20 ? -3.938 -0.324 -27.055 1.00 96.52 12 LYS B CA 1
ATOM 3356 C C . LYS B 1 20 ? -3.982 -1.848 -27.107 1.00 86.46 12 LYS B C 1
ATOM 3357 O O . LYS B 1 20 ? -3.685 -2.431 -28.157 1.00 85.21 12 LYS B O 1
ATOM 3359 N N . GLY B 1 21 ? -4.325 -2.504 -25.996 1.00 79.57 13 GLY B N 1
ATOM 3360 C CA . GLY B 1 21 ? -4.388 -3.956 -25.936 1.00 65.49 13 GLY B CA 1
ATOM 3361 C C . GLY B 1 21 ? -3.089 -4.624 -26.335 1.00 66.51 13 GLY B C 1
ATOM 3362 O O . GLY B 1 21 ? -3.066 -5.441 -27.260 1.00 60.15 13 GLY B O 1
ATOM 3363 N N . THR B 1 22 ? -1.990 -4.269 -25.662 1.00 65.80 14 THR B N 1
ATOM 3364 C CA . THR B 1 22 ? -0.686 -4.745 -26.109 1.00 67.36 14 THR B CA 1
ATOM 3365 C C . THR B 1 22 ? -0.553 -6.257 -25.963 1.00 68.95 14 THR B C 1
ATOM 3366 O O . THR B 1 22 ? 0.223 -6.874 -26.697 1.00 64.46 14 THR B O 1
ATOM 3370 N N . ARG B 1 23 ? -1.298 -6.873 -25.036 1.00 72.48 15 ARG B N 1
ATOM 3371 C CA . ARG B 1 23 ? -1.241 -8.326 -24.891 1.00 67.55 15 ARG B CA 1
ATOM 3372 C C . ARG B 1 23 ? -1.820 -9.048 -26.094 1.00 58.04 15 ARG B C 1
ATOM 3373 O O . ARG B 1 23 ? -1.512 -10.227 -26.293 1.00 57.86 15 ARG B O 1
ATOM 3381 N N . MET B 1 24 ? -2.644 -8.374 -26.903 1.00 52.30 16 MET B N 1
ATOM 3382 C CA . MET B 1 24 ? -3.075 -8.969 -28.164 1.00 56.63 16 MET B CA 1
ATOM 3383 C C . MET B 1 24 ? -1.902 -9.199 -29.103 1.00 51.73 16 MET B C 1
ATOM 3384 O O . MET B 1 24 ? -1.976 -10.085 -29.958 1.00 50.03 16 MET B O 1
ATOM 3389 N N . ARG B 1 25 ? -0.816 -8.443 -28.927 1.00 55.37 17 ARG B N 1
ATOM 3390 C CA . ARG B 1 25 ? 0.347 -8.487 -29.802 1.00 57.87 17 ARG B CA 1
ATOM 3391 C C . ARG B 1 25 ? -0.096 -8.290 -31.248 1.00 57.65 17 ARG B C 1
ATOM 3392 O O . ARG B 1 25 ? 0.275 -9.032 -32.159 1.00 60.97 17 ARG B O 1
ATOM 3400 N N . SER B 1 26 ? -0.941 -7.284 -31.430 1.00 57.36 18 SER B N 1
ATOM 3401 C CA . SER B 1 26 ? -1.576 -6.938 -32.686 1.00 57.03 18 SER B CA 1
ATOM 3402 C C . SER B 1 26 ? -1.121 -5.569 -33.175 1.00 60.91 18 SER B C 1
ATOM 3403 O O . SER B 1 26 ? -0.720 -4.702 -32.394 1.00 63.26 18 SER B O 1
ATOM 3406 N N . GLN B 1 27 ? -1.225 -5.380 -34.487 1.00 61.70 19 GLN B N 1
ATOM 3407 C CA . GLN B 1 27 ? -0.951 -4.095 -35.105 1.00 65.40 19 GLN B CA 1
ATOM 3408 C C . GLN B 1 27 ? -2.164 -3.173 -35.087 1.00 65.06 19 GLN B C 1
ATOM 3409 O O . GLN B 1 27 ? -2.015 -1.962 -35.287 1.00 70.37 19 GLN B O 1
ATOM 3415 N N . LEU B 1 28 ? -3.340 -3.705 -34.861 1.00 64.24 20 LEU B N 1
ATOM 3416 C CA . LEU B 1 28 ? -4.594 -2.969 -34.797 1.00 63.26 20 LEU B CA 1
ATOM 3417 C C . LEU B 1 28 ? -4.956 -2.639 -33.354 1.00 60.23 20 LEU B C 1
ATOM 3418 O O . LEU B 1 28 ? -4.606 -3.382 -32.433 1.00 58.67 20 LEU B O 1
ATOM 3423 N N . PRO B 1 29 ? -5.696 -1.560 -33.117 1.00 63.55 21 PRO B N 1
ATOM 3424 C CA . PRO B 1 29 ? -6.130 -1.267 -31.750 1.00 63.41 21 PRO B CA 1
ATOM 3425 C C . PRO B 1 29 ? -7.037 -2.374 -31.238 1.00 61.30 21 PRO B C 1
ATOM 3426 O O . PRO B 1 29 ? -7.669 -3.104 -32.006 1.00 58.51 21 PRO B O 1
ATOM 3430 N N . LYS B 1 30 ? -7.133 -2.445 -29.910 1.00 61.02 22 LYS B N 1
ATOM 3431 C CA . LYS B 1 30 ? -7.802 -3.562 -29.254 1.00 55.81 22 LYS B CA 1
ATOM 3432 C C . LYS B 1 30 ? -9.225 -3.759 -29.768 1.00 50.34 22 LYS B C 1
ATOM 3433 O O . LYS B 1 30 ? -9.648 -4.890 -30.015 1.00 47.31 22 LYS B O 1
ATOM 3439 N N . VAL B 1 31 ? -9.968 -2.668 -29.978 1.00 51.60 23 VAL B N 1
ATOM 3440 C CA . VAL B 1 31 ? -11.397 -2.765 -30.270 1.00 49.99 23 VAL B CA 1
ATOM 3441 C C . VAL B 1 31 ? -11.693 -3.215 -31.689 1.00 49.39 23 VAL B C 1
ATOM 3442 O O . VAL B 1 31 ? -12.871 -3.303 -32.064 1.00 50.86 23 VAL B O 1
ATOM 3446 N N . LEU B 1 32 ? -10.672 -3.467 -32.503 1.00 51.55 24 LEU B N 1
ATOM 3447 C CA . LEU B 1 32 ? -10.874 -4.033 -33.833 1.00 53.39 24 LEU B CA 1
ATOM 3448 C C . LEU B 1 32 ? -10.595 -5.524 -33.889 1.00 46.70 24 LEU B C 1
ATOM 3449 O O . LEU B 1 32 ? -10.637 -6.104 -34.976 1.00 53.50 24 LEU B O 1
ATOM 3454 N N . GLN B 1 33 ? -10.313 -6.159 -32.757 1.00 45.03 25 GLN B N 1
ATOM 3455 C CA . GLN B 1 33 ? -10.103 -7.592 -32.775 1.00 48.86 25 GLN B CA 1
ATOM 3456 C C . GLN B 1 33 ? -11.440 -8.300 -32.980 1.00 44.58 25 GLN B C 1
ATOM 3457 O O . GLN B 1 33 ? -12.487 -7.785 -32.584 1.00 44.47 25 GLN B O 1
ATOM 3463 N N . PRO B 1 34 ? -11.427 -9.482 -33.595 1.00 42.01 26 PRO B N 1
ATOM 3464 C CA . PRO B 1 34 ? -12.682 -10.115 -34.013 1.00 39.52 26 PRO B CA 1
ATOM 3465 C C . PRO B 1 34 ? -13.332 -10.918 -32.905 1.00 38.56 26 PRO B C 1
ATOM 3466 O O . PRO B 1 34 ? -12.662 -11.493 -32.048 1.00 43.00 26 PRO B O 1
ATOM 3470 N N . LEU B 1 35 ? -14.659 -10.897 -32.900 1.00 40.28 27 LEU B N 1
ATOM 3471 C CA . LEU B 1 35 ? -15.451 -11.763 -32.038 1.00 40.06 27 LEU B CA 1
ATOM 3472 C C . LEU B 1 35 ? -16.711 -12.127 -32.804 1.00 48.08 27 LEU B C 1
ATOM 3473 O O . LEU B 1 35 ? -17.448 -11.224 -33.222 1.00 47.65 27 LEU B O 1
ATOM 3478 N N . ALA B 1 36 ? -16.930 -13.426 -33.040 1.00 45.20 28 ALA B N 1
ATOM 3479 C CA . ALA B 1 36 ? -18.085 -13.914 -33.823 1.00 42.40 28 ALA B CA 1
ATOM 3480 C C . ALA B 1 36 ? -18.294 -13.121 -35.125 1.00 49.08 28 ALA B C 1
ATOM 3481 O O . ALA B 1 36 ? -19.414 -12.759 -35.505 1.00 52.46 28 ALA B O 1
ATOM 3483 N N . GLY B 1 37 ? -17.199 -12.851 -35.823 1.00 46.65 29 GLY B N 1
ATOM 3484 C CA . GLY B 1 37 ? -17.257 -12.286 -37.157 1.00 39.36 29 GLY B CA 1
ATOM 3485 C C . GLY B 1 37 ? -17.424 -10.787 -37.286 1.00 47.73 29 GLY B C 1
ATOM 3486 O O . GLY B 1 37 ? -17.784 -10.315 -38.368 1.00 54.81 29 GLY B O 1
ATOM 3487 N N . ARG B 1 38 ? -17.110 -10.013 -36.247 1.00 47.90 30 ARG B N 1
ATOM 3488 C CA . ARG B 1 38 ? -17.200 -8.562 -36.324 1.00 47.78 30 ARG B CA 1
ATOM 3489 C C . ARG B 1 38 ? -16.314 -7.970 -35.235 1.00 51.70 30 ARG B C 1
ATOM 3490 O O . ARG B 1 38 ? -16.123 -8.600 -34.188 1.00 52.18 30 ARG B O 1
ATOM 3498 N N . PRO B 1 39 ? -15.718 -6.798 -35.470 1.00 51.77 31 PRO B N 1
ATOM 3499 C CA . PRO B 1 39 ? -14.849 -6.193 -34.450 1.00 46.64 31 PRO B CA 1
ATOM 3500 C C . PRO B 1 39 ? -15.609 -5.946 -33.158 1.00 48.52 31 PRO B C 1
ATOM 3501 O O . PRO B 1 39 ? -16.826 -5.737 -33.162 1.00 46.04 31 PRO B O 1
ATOM 3505 N N . LEU B 1 40 ? -14.863 -5.975 -32.047 1.00 47.15 32 LEU B N 1
ATOM 3506 C CA . LEU B 1 40 ? -15.435 -5.733 -30.728 1.00 46.31 32 LEU B CA 1
ATOM 3507 C C . LEU B 1 40 ? -16.301 -4.479 -30.718 1.00 53.59 32 LEU B C 1
ATOM 3508 O O . LEU B 1 40 ? -17.461 -4.521 -30.298 1.00 55.70 32 LEU B O 1
ATOM 3513 N N . LEU B 1 41 ? -15.751 -3.350 -31.188 1.00 45.95 33 LEU B N 1
ATOM 3514 C CA . LEU B 1 41 ? -16.499 -2.094 -31.187 1.00 58.74 33 LEU B CA 1
ATOM 3515 C C . LEU B 1 41 ? -17.783 -2.186 -32.005 1.00 57.40 33 LEU B C 1
ATOM 3516 O O . LEU B 1 41 ? -18.782 -1.540 -31.665 1.00 61.37 33 LEU B O 1
ATOM 3521 N N . GLY B 1 42 ? -17.777 -2.978 -33.076 1.00 54.54 34 GLY B N 1
ATOM 3522 C CA . GLY B 1 42 ? -18.983 -3.142 -33.876 1.00 58.69 34 GLY B CA 1
ATOM 3523 C C . GLY B 1 42 ? -20.137 -3.756 -33.103 1.00 56.45 34 GLY B C 1
ATOM 3524 O O . GLY B 1 42 ? -21.301 -3.414 -33.339 1.00 55.07 34 GLY B O 1
ATOM 3525 N N . HIS B 1 43 ? -19.838 -4.702 -32.201 1.00 48.26 35 HIS B N 1
ATOM 3526 C CA . HIS B 1 43 ? -20.878 -5.254 -31.339 1.00 49.21 35 HIS B CA 1
ATOM 3527 C C . HIS B 1 43 ? -21.511 -4.153 -30.499 1.00 53.68 35 HIS B C 1
ATOM 3528 O O . HIS B 1 43 ? -22.731 -4.129 -30.283 1.00 54.82 35 HIS B O 1
ATOM 3535 N N . VAL B 1 44 ? -20.694 -3.225 -30.023 1.00 50.51 36 VAL B N 1
ATOM 3536 C CA . VAL B 1 44 ? -21.222 -2.200 -29.144 1.00 54.63 36 VAL B CA 1
ATOM 3537 C C . VAL B 1 44 ? -21.991 -1.151 -29.943 1.00 57.17 36 VAL B C 1
ATOM 3538 O O . VAL B 1 44 ? -23.096 -0.752 -29.554 1.00 57.30 36 VAL B O 1
ATOM 3542 N N . ILE B 1 45 ? -21.448 -0.735 -31.094 1.00 57.83 37 ILE B N 1
ATOM 3543 C CA . ILE B 1 45 ? -22.159 0.189 -31.977 1.00 62.99 37 ILE B CA 1
ATOM 3544 C C . ILE B 1 45 ? -23.488 -0.409 -32.413 1.00 64.61 37 ILE B C 1
ATOM 3545 O O . ILE B 1 45 ? -24.507 0.291 -32.480 1.00 69.85 37 ILE B O 1
ATOM 3550 N N . LYS B 1 46 ? -23.503 -1.712 -32.713 1.00 62.12 38 LYS B N 1
ATOM 3551 C CA . LYS B 1 46 ? -24.757 -2.369 -33.064 1.00 60.25 38 LYS B CA 1
ATOM 3552 C C . LYS B 1 46 ? -25.748 -2.270 -31.912 1.00 64.99 38 LYS B C 1
ATOM 3553 O O . LYS B 1 46 ? -26.909 -1.895 -32.106 1.00 65.49 38 LYS B O 1
ATOM 3559 N N . THR B 1 47 ? -25.283 -2.546 -30.689 1.00 65.35 39 THR B N 1
ATOM 3560 C CA . THR B 1 47 ? -26.152 -2.457 -29.521 1.00 63.99 39 THR B CA 1
ATOM 3561 C C . THR B 1 47 ? -26.592 -1.020 -29.264 1.00 68.29 39 THR B C 1
ATOM 3562 O O . THR B 1 47 ? -27.730 -0.776 -28.844 1.00 74.55 39 THR B O 1
ATOM 3566 N N . ALA B 1 48 ? -25.707 -0.054 -29.511 1.00 66.35 40 ALA B N 1
ATOM 3567 C CA . ALA B 1 48 ? -26.079 1.346 -29.328 1.00 67.08 40 ALA B CA 1
ATOM 3568 C C . ALA B 1 48 ? -27.175 1.757 -30.303 1.00 69.28 40 ALA B C 1
ATOM 3569 O O . ALA B 1 48 ? -28.057 2.552 -29.959 1.00 73.24 40 ALA B O 1
ATOM 3571 N N . LYS B 1 49 ? -27.126 1.228 -31.531 1.00 69.56 41 LYS B N 1
ATOM 3572 C CA . LYS B 1 49 ? -28.166 1.499 -32.520 1.00 70.65 41 LYS B CA 1
ATOM 3573 C C . LYS B 1 49 ? -29.479 0.822 -32.148 1.00 76.19 41 LYS B C 1
ATOM 3574 O O . LYS B 1 49 ? -30.553 1.388 -32.373 1.00 85.50 41 LYS B O 1
ATOM 3580 N N . GLN B 1 50 ? -29.417 -0.374 -31.551 1.00 76.70 42 GLN B N 1
ATOM 3581 C CA . GLN B 1 50 ? -30.639 -1.038 -31.101 1.00 72.64 42 GLN B CA 1
ATOM 3582 C C . GLN B 1 50 ? -31.343 -0.219 -30.031 1.00 78.90 42 GLN B C 1
ATOM 3583 O O . GLN B 1 50 ? -32.578 -0.180 -29.982 1.00 84.47 42 GLN B O 1
ATOM 3589 N N . LEU B 1 51 ? -30.570 0.439 -29.161 1.00 77.78 43 LEU B N 1
ATOM 3590 C CA . LEU B 1 51 ? -31.093 1.314 -28.116 1.00 83.75 43 LEU B CA 1
ATOM 3591 C C . LEU B 1 51 ? -31.601 2.651 -28.639 1.00 86.84 43 LEU B C 1
ATOM 3592 O O . LEU B 1 51 ? -32.079 3.454 -27.827 1.00 90.41 43 LEU B O 1
ATOM 3597 N N . LEU B 1 52 ? -31.473 2.922 -29.943 1.00 86.38 44 LEU B N 1
ATOM 3598 C CA . LEU B 1 52 ? -31.932 4.174 -30.553 1.00 88.15 44 LEU B CA 1
ATOM 3599 C C . LEU B 1 52 ? -31.228 5.385 -29.944 1.00 95.81 44 LEU B C 1
ATOM 3600 O O . LEU B 1 52 ? -31.861 6.362 -29.538 1.00 96.90 44 LEU B O 1
ATOM 3605 N N . ALA B 1 53 ? -29.900 5.310 -29.882 1.00 98.14 45 ALA B N 1
ATOM 3606 C CA . ALA B 1 53 ? -29.110 6.401 -29.326 1.00 103.25 45 ALA B CA 1
ATOM 3607 C C . ALA B 1 53 ? -29.204 7.633 -30.221 1.00 108.35 45 ALA B C 1
ATOM 3608 O O . ALA B 1 53 ? -28.986 7.550 -31.434 1.00 110.99 45 ALA B O 1
ATOM 3610 N N . GLU B 1 54 ? -29.548 8.777 -29.627 1.00 110.21 46 GLU B N 1
ATOM 3611 C CA . GLU B 1 54 ? -29.610 10.014 -30.399 1.00 115.10 46 GLU B CA 1
ATOM 3612 C C . GLU B 1 54 ? -28.242 10.369 -30.973 1.00 117.77 46 GLU B C 1
ATOM 3613 O O . GLU B 1 54 ? -28.112 10.681 -32.163 1.00 119.77 46 GLU B O 1
ATOM 3615 N N . ASN B 1 55 ? -27.207 10.314 -30.141 1.00 114.80 47 ASN B N 1
ATOM 3616 C CA . ASN B 1 55 ? -25.833 10.530 -30.563 1.00 116.08 47 ASN B CA 1
ATOM 3617 C C . ASN B 1 55 ? -24.987 9.377 -30.046 1.00 109.72 47 ASN B C 1
ATOM 3618 O O . ASN B 1 55 ? -25.300 8.769 -29.018 1.00 107.46 47 ASN B O 1
ATOM 3620 N N . ILE B 1 56 ? -23.902 9.085 -30.753 1.00 104.08 48 ILE B N 1
ATOM 3621 C CA . ILE B 1 56 ? -22.943 8.080 -30.313 1.00 96.81 48 ILE B CA 1
ATOM 3622 C C . ILE B 1 56 ? -21.568 8.721 -30.353 1.00 93.99 48 ILE B C 1
ATOM 3623 O O . ILE B 1 56 ? -21.114 9.162 -31.415 1.00 100.80 48 ILE B O 1
ATOM 3625 N N . ILE B 1 57 ? -20.916 8.790 -29.199 1.00 84.66 49 ILE B N 1
ATOM 3626 C CA . ILE B 1 57 ? -19.601 9.399 -29.071 1.00 82.54 49 ILE B CA 1
ATOM 3627 C C . ILE B 1 57 ? -18.622 8.307 -28.658 1.00 84.35 49 ILE B C 1
ATOM 3628 O O . ILE B 1 57 ? -18.841 7.613 -27.656 1.00 87.44 49 ILE B O 1
ATOM 3633 N N . THR B 1 58 ? -17.557 8.138 -29.440 1.00 83.45 50 THR B N 1
ATOM 3634 C CA . THR B 1 58 ? -16.538 7.130 -29.179 1.00 74.71 50 THR B CA 1
ATOM 3635 C C . THR B 1 58 ? -15.203 7.800 -28.907 1.00 72.52 50 THR B C 1
ATOM 3636 O O . THR B 1 58 ? -14.731 8.604 -29.715 1.00 82.10 50 THR B O 1
ATOM 3640 N N . ILE B 1 59 ? -14.587 7.444 -27.790 1.00 78.67 51 ILE B N 1
ATOM 3641 C CA . ILE B 1 59 ? -13.249 7.910 -27.447 1.00 82.58 51 ILE B CA 1
ATOM 3642 C C . ILE B 1 59 ? -12.236 6.965 -28.084 1.00 82.84 51 ILE B C 1
ATOM 3643 O O . ILE B 1 59 ? -12.187 5.775 -27.747 1.00 78.38 51 ILE B O 1
ATOM 3648 N N . TYR B 1 60 ? -11.440 7.480 -29.013 1.00 84.40 52 TYR B N 1
ATOM 3649 C CA . TYR B 1 60 ? -10.417 6.666 -29.645 1.00 87.22 52 TYR B CA 1
ATOM 3650 C C . TYR B 1 60 ? -9.038 7.042 -29.123 1.00 92.02 52 TYR B C 1
ATOM 3651 O O . TYR B 1 60 ? -8.830 8.117 -28.554 1.00 96.54 52 TYR B O 1
ATOM 3660 N N . GLY B 1 61 ? -8.093 6.127 -29.330 1.00 92.38 53 GLY B N 1
ATOM 3661 C CA . GLY B 1 61 ? -6.714 6.338 -28.939 1.00 93.98 53 GLY B CA 1
ATOM 3662 C C . GLY B 1 61 ? -5.730 5.914 -30.010 1.00 93.80 53 GLY B C 1
ATOM 3663 O O . GLY B 1 61 ? -5.835 6.345 -31.164 1.00 87.92 53 GLY B O 1
ATOM 3664 N N . HIS B 1 62 ? -4.779 5.055 -29.639 1.00 97.64 54 HIS B N 1
ATOM 3665 C CA . HIS B 1 62 ? -3.812 4.548 -30.601 1.00 100.58 54 HIS B CA 1
ATOM 3666 C C . HIS B 1 62 ? -4.535 3.879 -31.761 1.00 99.11 54 HIS B C 1
ATOM 3667 O O . HIS B 1 62 ? -5.492 3.125 -31.558 1.00 98.37 54 HIS B O 1
ATOM 3669 N N . GLY B 1 63 ? -4.106 4.196 -32.982 1.00 101.99 55 GLY B N 1
ATOM 3670 C CA . GLY B 1 63 ? -4.693 3.582 -34.157 1.00 96.04 55 GLY B CA 1
ATOM 3671 C C . GLY B 1 63 ? -6.084 4.052 -34.509 1.00 89.30 55 GLY B C 1
ATOM 3672 O O . GLY B 1 63 ? -6.787 3.353 -35.244 1.00 83.22 55 GLY B O 1
ATOM 3673 N N . GLY B 1 64 ? -6.508 5.215 -34.003 1.00 89.50 56 GLY B N 1
ATOM 3674 C CA . GLY B 1 64 ? -7.842 5.721 -34.285 1.00 89.92 56 GLY B CA 1
ATOM 3675 C C . GLY B 1 64 ? -8.134 5.948 -35.756 1.00 94.93 56 GLY B C 1
ATOM 3676 O O . GLY B 1 64 ? -9.306 6.049 -36.139 1.00 94.43 56 GLY B O 1
ATOM 3677 N N . ASP B 1 65 ? -7.097 6.039 -36.592 1.00 98.51 57 ASP B N 1
ATOM 3678 C CA . ASP B 1 65 ? -7.317 6.157 -38.029 1.00 101.47 57 ASP B CA 1
ATOM 3679 C C . ASP B 1 65 ? -8.025 4.918 -38.578 1.00 101.28 57 ASP B C 1
ATOM 3680 O O . ASP B 1 65 ? -8.986 5.027 -39.350 1.00 105.18 57 ASP B O 1
ATOM 3682 N N . HIS B 1 66 ? -7.566 3.727 -38.179 1.00 96.21 58 HIS B N 1
ATOM 3683 C CA . HIS B 1 66 ? -8.225 2.496 -38.609 1.00 92.24 58 HIS B CA 1
ATOM 3684 C C . HIS B 1 66 ? -9.661 2.439 -38.112 1.00 85.94 58 HIS B C 1
ATOM 3685 O O . HIS B 1 66 ? -10.572 2.043 -38.850 1.00 84.76 58 HIS B O 1
ATOM 3692 N N . VAL B 1 67 ? -9.873 2.788 -36.842 1.00 78.72 59 VAL B N 1
ATOM 3693 C CA . VAL B 1 67 ? -11.198 2.678 -36.242 1.00 77.25 59 VAL B CA 1
ATOM 3694 C C . VAL B 1 67 ? -12.193 3.595 -36.948 1.00 83.01 59 VAL B C 1
ATOM 3695 O O . VAL B 1 67 ? -13.273 3.158 -37.364 1.00 81.93 59 VAL B O 1
ATOM 3699 N N . LYS B 1 68 ? -11.848 4.880 -37.099 1.00 83.53 60 LYS B N 1
ATOM 3700 C CA . LYS B 1 68 ? -12.741 5.786 -37.817 1.00 88.37 60 LYS B CA 1
ATOM 3701 C C . LYS B 1 68 ? -13.002 5.294 -39.238 1.00 90.10 60 LYS B C 1
ATOM 3702 O O . LYS B 1 68 ? -14.146 5.314 -39.712 1.00 91.91 60 LYS B O 1
ATOM 3704 N N . LYS B 1 69 ? -11.966 4.784 -39.907 1.00 88.96 61 LYS B N 1
ATOM 3705 C CA . LYS B 1 69 ? -12.139 4.290 -41.268 1.00 88.94 61 LYS B CA 1
ATOM 3706 C C . LYS B 1 69 ? -13.077 3.092 -41.300 1.00 90.08 61 LYS B C 1
ATOM 3707 O O . LYS B 1 69 ? -13.910 2.971 -42.206 1.00 95.03 61 LYS B O 1
ATOM 3709 N N . THR B 1 70 ? -12.964 2.204 -40.307 1.00 85.00 62 THR B N 1
ATOM 3710 C CA . THR B 1 70 ? -13.766 0.986 -40.291 1.00 79.46 62 THR B CA 1
ATOM 3711 C C . THR B 1 70 ? -15.248 1.301 -40.129 1.00 81.83 62 THR B C 1
ATOM 3712 O O . THR B 1 70 ? -16.099 0.658 -40.754 1.00 83.34 62 THR B O 1
ATOM 3716 N N . PHE B 1 71 ? -15.577 2.299 -39.315 1.00 86.29 63 PHE B N 1
ATOM 3717 C CA . PHE B 1 71 ? -16.968 2.666 -39.090 1.00 88.90 63 PHE B CA 1
ATOM 3718 C C . PHE B 1 71 ? -17.271 4.022 -39.715 1.00 95.56 63 PHE B C 1
ATOM 3719 O O . PHE B 1 71 ? -17.868 4.890 -39.073 1.00 94.13 63 PHE B O 1
ATOM 3727 N N . ALA B 1 72 ? -16.852 4.213 -40.968 1.00 101.10 64 ALA B N 1
ATOM 3728 C CA . ALA B 1 72 ? -17.016 5.509 -41.619 1.00 109.44 64 ALA B CA 1
ATOM 3729 C C . ALA B 1 72 ? -18.480 5.816 -41.917 1.00 113.60 64 ALA B C 1
ATOM 3730 O O . ALA B 1 72 ? -18.906 6.973 -41.817 1.00 116.86 64 ALA B O 1
ATOM 3732 N N . GLN B 1 73 ? -19.267 4.803 -42.293 1.00 114.31 65 GLN B N 1
ATOM 3733 C CA . GLN B 1 73 ? -20.676 5.006 -42.614 1.00 117.73 65 GLN B CA 1
ATOM 3734 C C . GLN B 1 73 ? -21.575 4.970 -41.378 1.00 116.56 65 GLN B C 1
ATOM 3735 O O . GLN B 1 73 ? -22.743 4.564 -41.470 1.00 116.49 65 GLN B O 1
ATOM 3737 N N . GLU B 1 74 ? -21.060 5.384 -40.221 1.00 115.47 66 GLU B N 1
ATOM 3738 C CA . GLU B 1 74 ? -21.828 5.447 -38.985 1.00 110.67 66 GLU B CA 1
ATOM 3739 C C . GLU B 1 74 ? -21.715 6.866 -38.449 1.00 112.47 66 GLU B C 1
ATOM 3740 O O . GLU B 1 74 ? -20.603 7.393 -38.326 1.00 111.45 66 GLU B O 1
ATOM 3746 N N . ASN B 1 75 ? -22.852 7.473 -38.101 1.00 113.93 67 ASN B N 1
ATOM 3747 C CA . ASN B 1 75 ? -22.871 8.858 -37.622 1.00 114.94 67 ASN B CA 1
ATOM 3748 C C . ASN B 1 75 ? -22.498 8.883 -36.141 1.00 112.40 67 ASN B C 1
ATOM 3749 O O . ASN B 1 75 ? -23.345 8.991 -35.249 1.00 117.80 67 ASN B O 1
ATOM 3751 N N . ILE B 1 76 ? -21.194 8.792 -35.882 1.00 101.68 68 ILE B N 1
ATOM 3752 C CA . ILE B 1 76 ? -20.642 8.802 -34.532 1.00 89.23 68 ILE B CA 1
ATOM 3753 C C . ILE B 1 76 ? -19.722 10.006 -34.398 1.00 87.67 68 ILE B 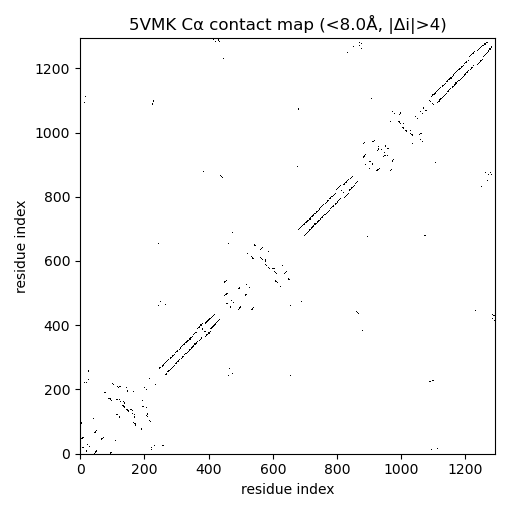C 1
ATOM 3754 O O . ILE B 1 76 ? -18.993 10.350 -35.336 1.00 86.00 68 ILE B O 1
ATOM 3756 N N . GLN B 1 77 ? -19.752 10.640 -33.229 1.00 86.59 69 GLN B N 1
ATOM 3757 C CA . GLN B 1 77 ? -18.875 11.766 -32.924 1.00 96.91 69 GLN B CA 1
ATOM 3758 C C . GLN B 1 77 ? -17.621 11.237 -32.230 1.00 97.60 69 GLN B C 1
ATOM 3759 O O . GLN B 1 77 ? -17.692 10.726 -31.111 1.00 97.95 69 GLN B O 1
ATOM 3761 N N . TRP B 1 78 ? -16.479 11.348 -32.902 1.00 99.23 70 TRP B N 1
ATOM 3762 C CA . TRP B 1 78 ? -15.213 10.811 -32.420 1.00 93.19 70 TRP B CA 1
ATOM 3763 C C . TRP B 1 78 ? -14.468 11.822 -31.554 1.00 88.36 70 TRP B C 1
ATOM 3764 O O . TRP B 1 78 ? -14.554 13.033 -31.768 1.00 91.11 70 TRP B O 1
ATOM 3775 N N . VAL B 1 79 ? -13.722 11.305 -30.575 1.00 84.99 71 VAL B N 1
ATOM 3776 C CA . VAL B 1 79 ? -12.965 12.111 -29.618 1.00 91.48 71 VAL B CA 1
ATOM 3777 C C . VAL B 1 79 ? -11.628 11.425 -29.355 1.00 93.54 71 VAL B C 1
ATOM 3778 O O . VAL B 1 79 ? -11.594 10.227 -29.054 1.00 89.77 71 VAL B O 1
ATOM 3782 N N . GLU B 1 80 ? -10.528 12.182 -29.463 1.00 95.52 72 GLU B N 1
ATOM 3783 C CA . GLU B 1 80 ? -9.178 11.652 -29.280 1.00 96.53 72 GLU B CA 1
ATOM 3784 C C . GLU B 1 80 ? -8.728 11.699 -27.819 1.00 96.41 72 GLU B C 1
ATOM 3785 O O . GLU B 1 80 ? -9.129 12.574 -27.049 1.00 99.89 72 GLU B O 1
ATOM 3787 N N . GLN B 1 81 ? -7.867 10.750 -27.456 1.00 98.92 73 GLN B N 1
ATOM 3788 C CA . GLN B 1 81 ? -7.273 10.671 -26.120 1.00 97.51 73 GLN B CA 1
ATOM 3789 C C . GLN B 1 81 ? -5.746 10.609 -26.215 1.00 104.94 73 GLN B C 1
ATOM 3790 O O . GLN B 1 81 ? -5.022 11.237 -25.432 1.00 108.77 73 GLN B O 1
ATOM 3792 N N . GLY B 1 86 ? -6.221 8.063 -17.099 1.00 102.02 78 GLY B N 1
ATOM 3793 C CA . GLY B 1 86 ? -7.184 7.305 -16.324 1.00 102.41 78 GLY B CA 1
ATOM 3794 C C . GLY B 1 86 ? -8.487 7.104 -17.077 1.00 108.76 78 GLY B C 1
ATOM 3795 O O . GLY B 1 86 ? -8.728 7.773 -18.085 1.00 114.20 78 GLY B O 1
ATOM 3796 N N . THR B 1 87 ? -9.313 6.155 -16.619 1.00 105.00 79 THR B N 1
ATOM 3797 C CA . THR B 1 87 ? -10.620 5.956 -17.244 1.00 97.89 79 THR B CA 1
ATOM 3798 C C . THR B 1 87 ? -11.567 7.098 -16.902 1.00 103.44 79 THR B C 1
ATOM 3799 O O . THR B 1 87 ? -12.389 7.500 -17.734 1.00 104.95 79 THR B O 1
ATOM 3801 N N . GLY B 1 88 ? -11.479 7.622 -15.676 1.00 104.59 80 GLY B N 1
ATOM 3802 C CA . GLY B 1 88 ? -12.256 8.802 -15.328 1.00 102.02 80 GLY B CA 1
ATOM 3803 C C . GLY B 1 88 ? -11.850 10.024 -16.132 1.00 98.08 80 GLY B C 1
ATOM 3804 O O . GLY B 1 88 ? -12.703 10.798 -16.575 1.00 93.99 80 GLY B O 1
ATOM 3805 N N . HIS B 1 89 ? -10.540 10.210 -16.335 1.00 97.72 81 HIS B N 1
ATOM 3806 C CA . HIS B 1 89 ? -10.065 11.291 -17.196 1.00 96.16 81 HIS B CA 1
ATOM 3807 C C . HIS B 1 89 ? -10.565 11.130 -18.631 1.00 91.27 81 HIS B C 1
ATOM 3808 O O . HIS B 1 89 ? -10.818 12.126 -19.320 1.00 84.42 81 HIS B O 1
ATOM 3810 N N . ALA B 1 90 ? -10.732 9.888 -19.090 1.00 90.29 82 ALA B N 1
ATOM 3811 C CA . ALA B 1 90 ? -11.177 9.657 -20.460 1.00 91.85 82 ALA B CA 1
ATOM 3812 C C . ALA B 1 90 ? -12.568 10.239 -20.698 1.00 101.83 82 ALA B C 1
ATOM 3813 O O . ALA B 1 90 ? -12.797 10.937 -21.693 1.00 105.95 82 ALA B O 1
ATOM 3815 N N . VAL B 1 91 ? -13.508 9.982 -19.787 1.00 102.08 83 VAL B N 1
ATOM 3816 C CA . VAL B 1 91 ? -14.852 10.528 -19.968 1.00 104.70 83 VAL B CA 1
ATOM 3817 C C . VAL B 1 91 ? -14.852 12.049 -19.817 1.00 105.94 83 VAL B C 1
ATOM 3818 O O . VAL B 1 91 ? -15.678 12.735 -20.433 1.00 108.02 83 VAL B O 1
ATOM 3820 N N . GLN B 1 92 ? -13.958 12.601 -18.984 1.00 104.74 84 GLN B N 1
ATOM 3821 C CA . GLN B 1 92 ? -13.884 14.054 -18.839 1.00 105.21 84 GLN B CA 1
ATOM 3822 C C . GLN B 1 92 ? -13.600 14.732 -20.173 1.00 103.31 84 GLN B C 1
ATOM 3823 O O . GLN B 1 92 ? -14.099 15.836 -20.426 1.00 102.30 84 GLN B O 1
ATOM 3825 N N . MET B 1 93 ? -12.799 14.089 -21.032 1.00 102.69 85 MET B N 1
ATOM 3826 C CA . MET B 1 93 ? -12.480 14.649 -22.341 1.00 106.63 85 MET B CA 1
ATOM 3827 C C . MET B 1 93 ? -13.720 14.803 -23.216 1.00 108.94 85 MET B C 1
ATOM 3828 O O . MET B 1 93 ? -13.712 15.618 -24.145 1.00 111.48 85 MET B O 1
ATOM 3830 N N . THR B 1 94 ? -14.774 14.023 -22.950 1.00 106.64 86 THR B N 1
ATOM 3831 C CA . THR B 1 94 ? -16.032 14.093 -23.691 1.00 104.60 86 THR B CA 1
ATOM 3832 C C . THR B 1 94 ? -16.876 15.314 -23.324 1.00 109.21 86 THR B C 1
ATOM 3833 O O . THR B 1 94 ? -17.844 15.599 -24.037 1.00 108.24 86 THR B O 1
ATOM 3835 N N . LEU B 1 95 ? -16.543 16.021 -22.238 1.00 112.39 87 LEU B N 1
ATOM 3836 C CA . LEU B 1 95 ? -17.329 17.173 -21.790 1.00 118.72 87 LEU B CA 1
ATOM 3837 C C . LEU B 1 95 ? -17.670 18.178 -22.888 1.00 119.56 87 LEU B C 1
ATOM 3838 O O . LEU B 1 95 ? -18.810 18.671 -22.892 1.00 119.98 87 LEU B O 1
ATOM 3843 N N . PRO B 1 96 ? -16.766 18.547 -23.806 1.00 117.37 88 PRO B N 1
ATOM 3844 C CA . PRO B 1 96 ? -17.169 19.443 -24.907 1.00 114.42 88 PRO B CA 1
ATOM 3845 C C . PRO B 1 96 ? -18.267 18.887 -25.813 1.00 110.34 88 PRO B C 1
ATOM 3846 O O . PRO B 1 96 ? -18.758 19.635 -26.671 1.00 107.35 88 PRO B O 1
ATOM 3850 N N . VAL B 1 97 ? -18.668 17.625 -25.655 1.00 109.61 89 VAL B N 1
ATOM 3851 C CA . VAL B 1 97 ? -19.524 16.954 -26.628 1.00 102.47 89 VAL B CA 1
ATOM 3852 C C . VAL B 1 97 ? -20.860 16.498 -26.056 1.00 99.13 89 VAL B C 1
ATOM 3853 O O . VAL B 1 97 ? -21.747 16.126 -26.839 1.00 101.72 89 VAL B O 1
ATOM 3855 N N . LEU B 1 98 ? -21.044 16.502 -24.736 1.00 96.63 90 LEU B N 1
ATOM 3856 C CA . LEU B 1 98 ? -22.328 16.133 -24.135 1.00 93.25 90 LEU B CA 1
ATOM 3857 C C . LEU B 1 98 ? -23.134 17.385 -23.750 1.00 98.12 90 LEU B C 1
ATOM 3858 O O . LEU B 1 98 ? -24.225 17.303 -23.171 1.00 95.48 90 LEU B O 1
ATOM 3860 N N . GLY B 1 102 ? -30.515 15.100 -20.834 1.00 105.23 94 GLY B N 1
ATOM 3861 C CA . GLY B 1 102 ? -30.750 13.691 -21.106 1.00 101.91 94 GLY B CA 1
ATOM 3862 C C . GLY B 1 102 ? -29.830 12.769 -20.328 1.00 101.23 94 GLY B C 1
ATOM 3863 O O . GLY B 1 102 ? -29.185 13.185 -19.370 1.00 102.68 94 GLY B O 1
ATOM 3864 N N . ILE B 1 103 ? -29.764 11.503 -20.735 1.00 101.47 95 ILE B N 1
ATOM 3865 C CA . ILE B 1 103 ? -28.924 10.526 -20.057 1.00 100.97 95 ILE B CA 1
ATOM 3866 C C . ILE B 1 103 ? -27.867 10.010 -21.025 1.00 102.34 95 ILE B C 1
ATOM 3867 O O . ILE B 1 103 ? -27.998 10.103 -22.249 1.00 100.73 95 ILE B O 1
ATOM 3872 N N . SER B 1 104 ? -26.825 9.415 -20.451 1.00 100.27 96 SER B N 1
ATOM 3873 C CA . SER B 1 104 ? -25.752 8.808 -21.219 1.00 97.72 96 SER B CA 1
ATOM 3874 C C . SER B 1 104 ? -25.371 7.480 -20.595 1.00 93.89 96 SER B C 1
ATOM 3875 O O . SER B 1 104 ? -25.379 7.331 -19.369 1.00 98.37 96 SER B O 1
ATOM 3878 N N . LEU B 1 105 ? -25.060 6.517 -21.450 1.00 85.59 97 LEU B N 1
ATOM 3879 C CA . LEU B 1 105 ? -24.499 5.247 -21.031 1.00 77.53 97 LEU B CA 1
ATOM 3880 C C . LEU B 1 105 ? -22.993 5.296 -21.221 1.00 78.77 97 LEU B C 1
ATOM 3881 O O . LEU B 1 105 ? -22.499 5.860 -22.201 1.00 82.57 97 LEU B O 1
ATOM 3886 N N . ILE B 1 106 ? -22.266 4.687 -20.297 1.00 76.44 98 ILE B N 1
ATOM 3887 C CA . ILE B 1 106 ? -20.816 4.614 -20.378 1.00 79.39 98 ILE B CA 1
ATOM 3888 C C . ILE B 1 106 ? -20.442 3.154 -20.586 1.00 81.88 98 ILE B C 1
ATOM 3889 O O . ILE B 1 106 ? -20.528 2.339 -19.657 1.00 83.85 98 ILE B O 1
ATOM 3894 N N . LEU B 1 107 ? -20.016 2.832 -21.800 1.00 76.85 99 LEU B N 1
ATOM 3895 C CA . LEU B 1 107 ? -19.685 1.473 -22.190 1.00 73.80 99 LEU B CA 1
ATOM 3896 C C . LEU B 1 107 ? -18.228 1.399 -22.612 1.00 72.97 99 LEU B C 1
ATOM 3897 O O . LEU B 1 107 ? -17.561 2.412 -22.825 1.00 75.93 99 LEU B O 1
ATOM 3902 N N . TYR B 1 108 ? -17.736 0.179 -22.735 1.00 70.33 100 TYR B N 1
ATOM 3903 C CA . TYR B 1 108 ? -16.367 -0.067 -23.150 1.00 68.84 100 TYR B CA 1
ATOM 3904 C C . TYR B 1 108 ? -16.389 -0.757 -24.502 1.00 67.27 100 TYR B C 1
ATOM 3905 O O . TYR B 1 108 ? -17.194 -1.664 -24.731 1.00 64.03 100 TYR B O 1
ATOM 3914 N N . GLY B 1 109 ? -15.520 -0.296 -25.400 1.00 69.00 101 GLY B N 1
ATOM 3915 C CA . GLY B 1 109 ? -15.416 -0.921 -26.706 1.00 69.54 101 GLY B CA 1
ATOM 3916 C C . GLY B 1 109 ? -14.944 -2.359 -26.632 1.00 68.62 101 GLY B C 1
ATOM 3917 O O . GLY B 1 109 ? -15.258 -3.164 -27.509 1.00 71.44 101 GLY B O 1
ATOM 3918 N N . ASP B 1 110 ? -14.182 -2.702 -25.598 1.00 67.38 102 ASP B N 1
ATOM 3919 C CA . ASP B 1 110 ? -13.687 -4.057 -25.440 1.00 64.68 102 ASP B CA 1
ATOM 3920 C C . ASP B 1 110 ? -14.569 -4.903 -24.538 1.00 67.25 102 ASP B C 1
ATOM 3921 O O . ASP B 1 110 ? -14.115 -5.939 -24.045 1.00 70.82 102 ASP B O 1
ATOM 3926 N N . VAL B 1 111 ? -15.797 -4.472 -24.277 1.00 66.70 103 VAL B N 1
ATOM 3927 C CA . VAL B 1 111 ? -16.760 -5.313 -23.574 1.00 60.16 103 VAL B CA 1
ATOM 3928 C C . VAL B 1 111 ? -17.974 -5.424 -24.484 1.00 62.12 103 VAL B C 1
ATOM 3929 O O . VAL B 1 111 ? -18.973 -4.715 -24.299 1.00 66.27 103 VAL B O 1
ATOM 3933 N N . PRO B 1 112 ? -17.937 -6.312 -25.458 1.00 61.58 104 PRO B N 1
ATOM 3934 C CA . PRO B 1 112 ? -18.832 -6.164 -26.607 1.00 63.81 104 PRO B CA 1
ATOM 3935 C C . PRO B 1 112 ? -20.182 -6.827 -26.438 1.00 59.30 104 PRO B C 1
ATOM 3936 O O . PRO B 1 112 ? -21.139 -6.427 -27.098 1.00 63.70 104 PRO B O 1
ATOM 3940 N N . LEU B 1 113 ? -20.298 -7.809 -25.553 1.00 56.18 105 LEU B N 1
ATOM 3941 C CA . LEU B 1 113 ? -21.464 -8.677 -25.568 1.00 45.82 105 LEU B CA 1
ATOM 3942 C C . LEU B 1 113 ? -22.568 -8.232 -24.623 1.00 48.24 105 LEU B C 1
ATOM 3943 O O . LEU B 1 113 ? -23.461 -9.031 -24.336 1.00 53.06 105 LEU B O 1
ATOM 3948 N N . VAL B 1 114 ? -22.543 -6.986 -24.144 1.00 50.34 106 VAL B N 1
ATOM 3949 C CA . VAL B 1 114 ? -23.597 -6.522 -23.253 1.00 57.86 106 VAL B CA 1
ATOM 3950 C C . VAL B 1 114 ? -24.885 -6.371 -24.049 1.00 60.93 106 VAL B C 1
ATOM 3951 O O . VAL B 1 114 ? -24.880 -5.841 -25.167 1.00 66.33 106 VAL B O 1
ATOM 3955 N N . ARG B 1 115 ? -25.990 -6.869 -23.492 1.00 59.43 107 ARG B N 1
ATOM 3956 C CA . ARG B 1 115 ? -27.248 -6.949 -24.220 1.00 53.87 107 ARG B CA 1
ATOM 3957 C C . ARG B 1 115 ? -28.071 -5.686 -24.065 1.00 59.40 107 ARG B C 1
ATOM 3958 O O . ARG B 1 115 ? -28.010 -5.004 -23.039 1.00 69.38 107 ARG B O 1
ATOM 3966 N N . GLN B 1 116 ? -28.867 -5.393 -25.100 1.00 61.92 108 GLN B N 1
ATOM 3967 C CA . GLN B 1 116 ? -29.747 -4.222 -25.075 1.00 67.37 108 GLN B CA 1
ATOM 3968 C C . GLN B 1 116 ? -30.817 -4.327 -23.994 1.00 69.99 108 GLN B C 1
ATOM 3969 O O . GLN B 1 116 ? -31.249 -3.305 -23.457 1.00 68.79 108 GLN B O 1
ATOM 3971 N N . THR B 1 117 ? -31.289 -5.539 -23.689 1.00 67.97 109 THR B N 1
ATOM 3972 C CA . THR B 1 117 ? -32.282 -5.688 -22.629 1.00 67.09 109 THR B CA 1
ATOM 3973 C C . THR B 1 117 ? -31.689 -5.350 -21.272 1.00 66.95 109 THR B C 1
ATOM 3974 O O . THR B 1 117 ? -32.381 -4.792 -20.418 1.00 73.59 109 THR B O 1
ATOM 3978 N N . THR B 1 118 ? -30.413 -5.678 -21.058 1.00 62.12 110 THR B N 1
ATOM 3979 C CA . THR B 1 118 ? -29.743 -5.287 -19.825 1.00 63.45 110 THR B CA 1
ATOM 3980 C C . THR B 1 118 ? -29.608 -3.771 -19.742 1.00 70.72 110 THR B C 1
ATOM 3981 O O . THR B 1 118 ? -29.894 -3.172 -18.700 1.00 74.07 110 THR B O 1
ATOM 3985 N N . LEU B 1 119 ? -29.183 -3.132 -20.838 1.00 68.27 111 LEU B N 1
ATOM 3986 C CA . LEU B 1 119 ? -29.007 -1.682 -20.827 1.00 70.86 111 LEU B CA 1
ATOM 3987 C C . LEU B 1 119 ? -30.334 -0.953 -20.661 1.00 72.90 111 LEU B C 1
ATOM 3988 O O . LEU B 1 119 ? -30.383 0.103 -20.021 1.00 75.26 111 LEU B O 1
ATOM 3993 N N . GLU B 1 120 ? -31.420 -1.511 -21.198 1.00 72.60 112 GLU B N 1
ATOM 3994 C CA . GLU B 1 120 ? -32.746 -0.949 -20.954 1.00 73.62 112 GLU B CA 1
ATOM 3995 C C . GLU B 1 120 ? -33.140 -1.101 -19.493 1.00 76.46 112 GLU B C 1
ATOM 3996 O O . GLU B 1 120 ? -33.643 -0.159 -18.873 1.00 81.44 112 GLU B O 1
ATOM 4002 N N . GLN B 1 121 ? -32.922 -2.293 -18.937 1.00 80.17 113 GLN B N 1
ATOM 4003 C CA . GLN B 1 121 ? -33.168 -2.546 -17.520 1.00 85.73 113 GLN B CA 1
ATOM 4004 C C . GLN B 1 121 ? -32.402 -1.564 -16.638 1.00 82.65 113 GLN B C 1
ATOM 4005 O O . GLN B 1 121 ? -32.920 -1.096 -15.613 1.00 76.95 113 GLN B O 1
ATOM 4011 N N . LEU B 1 122 ? -31.167 -1.230 -17.034 1.00 81.76 114 LEU B N 1
ATOM 4012 C CA . LEU B 1 122 ? -30.369 -0.261 -16.292 1.00 78.52 114 LEU B CA 1
ATOM 4013 C C . LEU B 1 122 ? -30.957 1.137 -16.399 1.00 82.33 114 LEU B C 1
ATOM 4014 O O . LEU B 1 122 ? -30.942 1.902 -15.428 1.00 87.93 114 LEU B O 1
ATOM 4019 N N . ILE B 1 123 ? -31.497 1.480 -17.564 1.00 80.13 115 ILE B N 1
ATOM 4020 C CA . ILE B 1 123 ? -32.061 2.807 -17.760 1.00 83.64 115 ILE B CA 1
ATOM 4021 C C . ILE B 1 123 ? -33.320 2.984 -16.922 1.00 82.77 115 ILE B C 1
ATOM 4022 O O . ILE B 1 123 ? -33.595 4.086 -16.428 1.00 83.22 115 ILE B O 1
ATOM 4027 N N . GLU B 1 124 ? -34.106 1.914 -16.749 1.00 80.45 116 GLU B N 1
ATOM 4028 C CA . GLU B 1 124 ? -35.342 2.025 -15.977 1.00 90.99 116 GLU B CA 1
ATOM 4029 C C . GLU B 1 124 ? -35.059 2.360 -14.516 1.00 95.96 116 GLU B C 1
ATOM 4030 O O . GLU B 1 124 ? -35.742 3.204 -13.924 1.00 101.10 116 GLU B O 1
ATOM 4032 N N . VAL B 1 125 ? -34.050 1.718 -13.917 1.00 95.33 117 VAL B N 1
ATOM 4033 C CA . VAL B 1 125 ? -33.715 2.007 -12.525 1.00 90.27 117 VAL B CA 1
ATOM 4034 C C . VAL B 1 125 ? -32.859 3.255 -12.385 1.00 86.12 117 VAL B C 1
ATOM 4035 O O . VAL B 1 125 ? -32.871 3.883 -11.320 1.00 99.07 117 VAL B O 1
ATOM 4039 N N . SER B 1 126 ? -32.147 3.654 -13.440 1.00 84.67 118 SER B N 1
ATOM 4040 C CA . SER B 1 126 ? -31.289 4.829 -13.361 1.00 85.57 118 SER B CA 1
ATOM 4041 C C . SER B 1 126 ? -32.080 6.118 -13.531 1.00 95.85 118 SER B C 1
ATOM 4042 O O . SER B 1 126 ? -31.743 7.134 -12.909 1.00 89.74 118 SER B O 1
ATOM 4045 N N . ASN B 1 127 ? -33.128 6.092 -14.360 1.00 92.04 119 ASN B N 1
ATOM 4046 C CA . ASN B 1 127 ? -33.941 7.283 -14.576 1.00 91.76 119 ASN B CA 1
ATOM 4047 C C . ASN B 1 127 ? -34.616 7.737 -13.290 1.00 94.45 119 ASN B C 1
ATOM 4048 O O . ASN B 1 127 ? -34.850 8.937 -13.099 1.00 95.14 119 ASN B O 1
ATOM 4050 N N . LYS B 1 128 ? -34.914 6.801 -12.387 1.00 94.90 120 LYS B N 1
ATOM 4051 C CA . LYS B 1 128 ? -35.555 7.165 -11.131 1.00 98.20 120 LYS B CA 1
ATOM 4052 C C . LYS B 1 128 ? -34.623 7.929 -10.198 1.00 99.97 120 LYS B C 1
ATOM 4053 O O . LYS B 1 128 ? -35.107 8.685 -9.348 1.00 100.96 120 LYS B O 1
ATOM 4055 N N . THR B 1 129 ? -33.305 7.777 -10.358 1.00 101.10 121 THR B N 1
ATOM 4056 C CA . THR B 1 129 ? -32.319 8.390 -9.474 1.00 101.71 121 THR B CA 1
ATOM 4057 C C . THR B 1 129 ? -31.448 9.439 -10.145 1.00 102.06 121 THR B C 1
ATOM 4058 O O . THR B 1 129 ? -31.090 10.437 -9.506 1.00 101.71 121 THR B O 1
ATOM 4062 N N . GLY B 1 130 ? -31.165 9.274 -11.433 1.00 99.27 122 GLY B N 1
ATOM 4063 C CA . GLY B 1 130 ? -30.189 10.078 -12.128 1.00 98.90 122 GLY B CA 1
ATOM 4064 C C . GLY B 1 130 ? -28.830 9.424 -12.253 1.00 97.47 122 GLY B C 1
ATOM 4065 O O . GLY B 1 130 ? -28.008 9.891 -13.054 1.00 98.32 122 GLY B O 1
ATOM 4066 N N . ILE B 1 131 ? -28.582 8.336 -11.525 1.00 94.53 123 ILE B N 1
ATOM 4067 C CA . ILE B 1 131 ? -27.326 7.603 -11.652 1.00 91.37 123 ILE B CA 1
ATOM 4068 C C . ILE B 1 131 ? -27.553 6.154 -11.238 1.00 93.45 123 ILE B C 1
ATOM 4069 O O . ILE B 1 131 ? -28.073 5.875 -10.153 1.00 88.44 123 ILE B O 1
ATOM 4074 N N . GLY B 1 132 ? -27.181 5.233 -12.135 1.00 88.06 124 GLY B N 1
ATOM 4075 C CA . GLY B 1 132 ? -27.222 3.818 -11.848 1.00 82.89 124 GLY B CA 1
ATOM 4076 C C . GLY B 1 132 ? -25.956 3.173 -12.373 1.00 83.37 124 GLY B C 1
ATOM 4077 O O . GLY B 1 132 ? -25.136 3.827 -13.016 1.00 86.55 124 GLY B O 1
ATOM 4078 N N . MET B 1 133 ? -25.802 1.885 -12.082 1.00 79.13 125 MET B N 1
ATOM 4079 C CA . MET B 1 133 ? -24.623 1.166 -12.544 1.00 76.87 125 MET B CA 1
ATOM 4080 C C . MET B 1 133 ? -24.920 -0.325 -12.580 1.00 78.27 125 MET B C 1
ATOM 4081 O O . MET B 1 133 ? -25.824 -0.809 -11.898 1.00 80.90 125 MET B O 1
ATOM 4086 N N . ILE B 1 134 ? -24.126 -1.055 -13.364 1.00 79.46 126 ILE B N 1
ATOM 4087 C CA . ILE B 1 134 ? -24.225 -2.509 -13.444 1.00 77.95 126 ILE B CA 1
ATOM 4088 C C . ILE B 1 134 ? -23.145 -3.110 -12.552 1.00 70.90 126 ILE B C 1
ATOM 4089 O O . ILE B 1 134 ? -21.969 -2.740 -12.656 1.00 70.56 126 ILE B O 1
ATOM 4094 N N . THR B 1 135 ? -23.537 -4.033 -11.676 1.00 71.39 127 THR B N 1
ATOM 4095 C CA . THR B 1 135 ? -22.605 -4.741 -10.804 1.00 78.65 127 THR B CA 1
ATOM 4096 C C . THR B 1 135 ? -22.761 -6.244 -11.006 1.00 74.57 127 THR B C 1
ATOM 4097 O O . THR B 1 135 ? -23.699 -6.713 -11.657 1.00 73.10 127 THR B O 1
ATOM 4101 N N . LEU B 1 136 ? -21.843 -7.005 -10.411 1.00 69.45 128 LEU B N 1
ATOM 4102 C CA . LEU B 1 136 ? -21.760 -8.434 -10.676 1.00 73.65 128 LEU B CA 1
ATOM 4103 C C . LEU B 1 136 ? -21.170 -9.170 -9.479 1.00 76.22 128 LEU B C 1
ATOM 4104 O O . LEU B 1 136 ? -20.255 -8.669 -8.818 1.00 76.45 128 LEU B O 1
ATOM 4109 N N . HIS B 1 137 ? -21.709 -10.355 -9.200 1.00 81.21 129 HIS B N 1
ATOM 4110 C CA . HIS B 1 137 ? -21.165 -11.245 -8.181 1.00 87.37 129 HIS B CA 1
ATOM 4111 C C . HIS B 1 137 ? -20.218 -12.260 -8.816 1.00 87.08 129 HIS B C 1
ATOM 4112 O O . HIS B 1 137 ? -20.591 -12.965 -9.759 1.00 83.29 129 HIS B O 1
ATOM 4119 N N . VAL B 1 138 ? -18.997 -12.330 -8.295 1.00 94.64 130 VAL B N 1
ATOM 4120 C CA . VAL B 1 138 ? -17.980 -13.262 -8.766 1.00 96.04 130 VAL B CA 1
ATOM 4121 C C . VAL B 1 138 ? -17.436 -14.041 -7.576 1.00 101.77 130 VAL B C 1
ATOM 4122 O O . VAL B 1 138 ? -17.327 -13.502 -6.468 1.00 106.99 130 VAL B O 1
ATOM 4126 N N . ASP B 1 139 ? -17.108 -15.317 -7.804 1.00 98.68 131 ASP B N 1
ATOM 4127 C CA . ASP B 1 139 ? -16.526 -16.131 -6.740 1.00 102.45 131 ASP B CA 1
ATOM 4128 C C . ASP B 1 139 ? -15.203 -15.548 -6.262 1.00 98.48 131 ASP B C 1
ATOM 4129 O O . ASP B 1 139 ? -14.968 -15.434 -5.053 1.00 105.73 131 ASP B O 1
ATOM 4134 N N . ASN B 1 140 ? -14.336 -15.160 -7.195 1.00 86.12 132 ASN B N 1
ATOM 4135 C CA . ASN B 1 140 ? -13.048 -14.548 -6.883 1.00 84.39 132 ASN B CA 1
ATOM 4136 C C . ASN B 1 140 ? -13.056 -13.084 -7.302 1.00 79.86 132 ASN B C 1
ATOM 4137 O O . ASN B 1 140 ? -12.947 -12.799 -8.507 1.00 79.58 132 ASN B O 1
ATOM 4142 N N . PRO B 1 141 ? -13.134 -12.136 -6.378 1.00 73.09 133 PRO B N 1
ATOM 4143 C CA . PRO B 1 141 ? -13.176 -10.713 -6.750 1.00 70.18 133 PRO B CA 1
ATOM 4144 C C . PRO B 1 141 ? -11.821 -10.021 -6.795 1.00 78.88 133 PRO B C 1
ATOM 4145 O O . PRO B 1 141 ? -11.789 -8.787 -6.848 1.00 77.67 133 PRO B O 1
ATOM 4149 N N . THR B 1 142 ? -10.725 -10.777 -6.779 1.00 78.25 134 THR B N 1
ATOM 4150 C CA . THR B 1 142 ? -9.390 -10.190 -6.779 1.00 89.43 134 THR B CA 1
ATOM 4151 C C . THR B 1 142 ? -9.157 -9.316 -8.007 1.00 87.14 134 THR B C 1
ATOM 4152 O O . THR B 1 142 ? -9.398 -9.737 -9.144 1.00 86.41 134 THR B O 1
ATOM 4156 N N . GLY B 1 143 ? -8.657 -8.102 -7.768 1.00 87.74 135 GLY B N 1
ATOM 4157 C CA . GLY B 1 143 ? -8.329 -7.167 -8.819 1.00 82.81 135 GLY B CA 1
ATOM 4158 C C . GLY B 1 143 ? -9.470 -6.284 -9.261 1.00 84.48 135 GLY B C 1
ATOM 4159 O O . GLY B 1 143 ? -9.231 -5.312 -9.989 1.00 82.93 135 GLY B O 1
ATOM 4160 N N . TYR B 1 144 ? -10.692 -6.578 -8.835 1.00 86.88 136 TYR B N 1
ATOM 4161 C CA . TYR B 1 144 ? -11.854 -5.794 -9.216 1.00 93.51 136 TYR B CA 1
ATOM 4162 C C . TYR B 1 144 ? -12.158 -4.731 -8.165 1.00 91.15 136 TYR B C 1
ATOM 4163 O O . TYR B 1 144 ? -11.726 -4.815 -7.012 1.00 95.31 136 TYR B O 1
ATOM 4172 N N . GLY B 1 145 ? -12.918 -3.722 -8.587 1.00 87.82 137 GLY B N 1
ATOM 4173 C CA . GLY B 1 145 ? -13.383 -2.697 -7.670 1.00 85.92 137 GLY B CA 1
ATOM 4174 C C . GLY B 1 145 ? -14.561 -3.202 -6.854 1.00 89.88 137 GLY B C 1
ATOM 4175 O O . GLY B 1 145 ? -15.447 -3.884 -7.366 1.00 75.63 137 GLY B O 1
ATOM 4176 N N . ARG B 1 146 ? -14.551 -2.882 -5.556 1.00 92.19 138 ARG B N 1
ATOM 4177 C CA . ARG B 1 146 ? -15.538 -3.439 -4.639 1.00 87.88 138 ARG B CA 1
ATOM 4178 C C . ARG B 1 146 ? -16.731 -2.501 -4.497 1.00 91.01 138 ARG B C 1
ATOM 4179 O O . ARG B 1 146 ? -16.576 -1.280 -4.401 1.00 89.03 138 ARG B O 1
ATOM 4187 N N . ILE B 1 147 ? -17.925 -3.084 -4.539 1.00 92.11 139 ILE B N 1
ATOM 4188 C CA . ILE B 1 147 ? -19.168 -2.356 -4.318 1.00 91.94 139 ILE B CA 1
ATOM 4189 C C . ILE B 1 147 ? -19.427 -2.363 -2.813 1.00 91.64 139 ILE B C 1
ATOM 4190 O O . ILE B 1 147 ? -19.784 -3.397 -2.240 1.00 85.90 139 ILE B O 1
ATOM 4195 N N . VAL B 1 148 ? -19.251 -1.214 -2.170 1.00 95.52 140 VAL B N 1
ATOM 4196 C CA . VAL B 1 148 ? -19.469 -1.084 -0.733 1.00 90.70 140 VAL B CA 1
ATOM 4197 C C . VAL B 1 148 ? -20.895 -0.591 -0.496 1.00 96.30 140 VAL B C 1
ATOM 4198 O O . VAL B 1 148 ? -21.259 0.507 -0.930 1.00 97.32 140 VAL B O 1
ATOM 4200 N N . ARG B 1 149 ? -21.708 -1.399 0.193 1.00 96.36 141 ARG B N 1
ATOM 4201 C CA . ARG B 1 149 ? -23.096 -1.055 0.501 1.00 103.08 141 ARG B CA 1
ATOM 4202 C C . ARG B 1 149 ? -23.312 -1.074 2.009 1.00 109.11 141 ARG B C 1
ATOM 4203 O O . ARG B 1 149 ? -23.095 -2.103 2.658 1.00 113.65 141 ARG B O 1
ATOM 4211 N N . GLN B 1 150 ? -23.764 0.050 2.558 1.00 104.39 142 GLN B N 1
ATOM 4212 C CA . GLN B 1 150 ? -24.163 0.135 3.957 1.00 103.70 142 GLN B CA 1
ATOM 4213 C C . GLN B 1 150 ? -25.687 0.100 4.006 1.00 104.83 142 GLN B C 1
ATOM 4214 O O . GLN B 1 150 ? -26.350 1.038 3.550 1.00 102.94 142 GLN B O 1
ATOM 4216 N N . ASP B 1 151 ? -26.236 -0.995 4.540 1.00 102.91 143 ASP B N 1
ATOM 4217 C CA . ASP B 1 151 ? -27.684 -1.203 4.650 1.00 103.75 143 ASP B CA 1
ATOM 4218 C C . ASP B 1 151 ? -28.364 -1.290 3.283 1.00 110.34 143 ASP B C 1
ATOM 4219 O O . ASP B 1 151 ? -29.536 -0.931 3.139 1.00 102.41 143 ASP B O 1
ATOM 4221 N N . GLY B 1 152 ? -27.640 -1.778 2.269 1.00 104.71 144 GLY B N 1
ATOM 4222 C CA . GLY B 1 152 ? -28.205 -2.030 0.958 1.00 102.34 144 GLY B CA 1
ATOM 4223 C C . GLY B 1 152 ? -28.013 -0.927 -0.064 1.00 104.78 144 GLY B C 1
ATOM 4224 O O . GLY B 1 152 ? -28.248 -1.161 -1.258 1.00 100.57 144 GLY B O 1
ATOM 4225 N N . LYS B 1 153 ? -27.606 0.264 0.361 1.00 106.74 145 LYS B N 1
ATOM 4226 C CA . LYS B 1 153 ? -27.399 1.388 -0.540 1.00 101.23 145 LYS B CA 1
ATOM 4227 C C . LYS B 1 153 ? -25.918 1.499 -0.872 1.00 99.69 145 LYS B C 1
ATOM 4228 O O . LYS B 1 153 ? -25.067 1.386 0.016 1.00 100.81 145 LYS B O 1
ATOM 4230 N N . ILE B 1 154 ? -25.613 1.683 -2.154 1.00 103.78 146 ILE B N 1
ATOM 4231 C CA . ILE B 1 154 ? -24.225 1.827 -2.580 1.00 101.56 146 ILE B CA 1
ATOM 4232 C C . ILE B 1 154 ? -23.681 3.134 -2.020 1.00 94.37 146 ILE B C 1
ATOM 4233 O O . ILE B 1 154 ? -24.347 4.176 -2.078 1.00 95.76 146 ILE B O 1
ATOM 4238 N N . GLN B 1 155 ? -22.477 3.082 -1.457 1.00 94.75 147 GLN B N 1
ATOM 4239 C CA . GLN B 1 155 ? -21.838 4.247 -0.858 1.00 98.69 147 GLN B CA 1
ATOM 4240 C C . GLN B 1 155 ? -20.636 4.731 -1.647 1.00 98.59 147 GLN B C 1
ATOM 4241 O O . GLN B 1 155 ? -20.427 5.941 -1.763 1.00 97.00 147 GLN B O 1
ATOM 4247 N N . ALA B 1 156 ? -19.847 3.808 -2.191 1.00 99.47 148 ALA B N 1
ATOM 4248 C CA . ALA B 1 156 ? -18.658 4.126 -2.970 1.00 98.48 148 ALA B CA 1
ATOM 4249 C C . ALA B 1 156 ? -18.210 2.856 -3.677 1.00 97.04 148 ALA B C 1
ATOM 4250 O O . ALA B 1 156 ? -18.748 1.771 -3.445 1.00 88.92 148 ALA B O 1
ATOM 4252 N N . ILE B 1 157 ? -17.216 3.011 -4.548 1.00 98.14 149 ILE B N 1
ATOM 4253 C CA . ILE B 1 157 ? -16.500 1.895 -5.156 1.00 98.39 149 ILE B CA 1
ATOM 4254 C C . ILE B 1 157 ? -15.032 2.047 -4.794 1.00 98.55 149 ILE B C 1
ATOM 4255 O O . ILE B 1 157 ? -14.418 3.079 -5.093 1.00 101.40 149 ILE B O 1
ATOM 4260 N N . VAL B 1 158 ? -14.463 1.017 -4.181 1.00 94.05 150 VAL B N 1
ATOM 4261 C CA . VAL B 1 158 ? -13.068 1.026 -3.766 1.00 93.62 150 VAL B CA 1
ATOM 4262 C C . VAL B 1 158 ? -12.305 0.074 -4.675 1.00 95.21 150 VAL B C 1
ATOM 4263 O O . VAL B 1 158 ? -12.613 -1.125 -4.738 1.00 91.94 150 VAL B O 1
ATOM 4265 N N . GLU B 1 159 ? -11.324 0.615 -5.394 1.00 94.75 151 GLU B N 1
ATOM 4266 C CA . GLU B 1 159 ? -10.501 -0.199 -6.270 1.00 91.52 151 GLU B CA 1
ATOM 4267 C C . GLU B 1 159 ? -9.667 -1.153 -5.425 1.00 91.09 151 GLU B C 1
ATOM 4268 O O . GLU B 1 159 ? -9.271 -0.828 -4.304 1.00 92.80 151 GLU B O 1
ATOM 4270 N N . HIS B 1 160 ? -9.424 -2.351 -5.965 1.00 91.24 152 HIS B N 1
ATOM 4271 C CA . HIS B 1 160 ? -8.739 -3.398 -5.206 1.00 98.31 152 HIS B CA 1
ATOM 4272 C C . HIS B 1 160 ? -7.427 -2.905 -4.601 1.00 104.72 152 HIS B C 1
ATOM 4273 O O . HIS B 1 160 ? -7.071 -3.286 -3.478 1.00 102.17 152 HIS B O 1
ATOM 4280 N N . LYS B 1 161 ? -6.699 -2.049 -5.326 1.00 107.86 153 LYS B N 1
ATOM 4281 C CA . LYS B 1 161 ? -5.444 -1.504 -4.811 1.00 110.29 153 LYS B CA 1
ATOM 4282 C C . LYS B 1 161 ? -5.660 -0.748 -3.506 1.00 109.11 153 LYS B C 1
ATOM 4283 O O . LYS B 1 161 ? -4.857 -0.860 -2.573 1.00 115.79 153 LYS B O 1
ATOM 4285 N N . ASP B 1 162 ? -6.757 -0.000 -3.412 1.00 103.91 154 ASP B N 1
ATOM 4286 C CA . ASP B 1 162 ? -7.024 0.901 -2.302 1.00 101.06 154 ASP B CA 1
ATOM 4287 C C . ASP B 1 162 ? -7.984 0.307 -1.274 1.00 104.08 154 ASP B C 1
ATOM 4288 O O . ASP B 1 162 ? -8.383 1.010 -0.338 1.00 105.02 154 ASP B O 1
ATOM 4290 N N . ALA B 1 163 ? -8.368 -0.963 -1.428 1.00 101.67 155 ALA B N 1
ATOM 4291 C CA . ALA B 1 163 ? -9.386 -1.587 -0.587 1.00 104.96 155 ALA B CA 1
ATOM 4292 C C . ALA B 1 163 ? -8.768 -2.111 0.705 1.00 107.08 155 ALA B C 1
ATOM 4293 O O . ALA B 1 163 ? -7.721 -2.766 0.677 1.00 107.64 155 ALA B O 1
ATOM 4295 N N . THR B 1 164 ? -9.419 -1.821 1.833 1.00 112.91 156 THR B N 1
ATOM 4296 C CA . THR B 1 164 ? -8.972 -2.360 3.112 1.00 112.29 156 THR B CA 1
ATOM 4297 C C . THR B 1 164 ? -9.104 -3.883 3.117 1.00 111.49 156 THR B C 1
ATOM 4298 O O . THR B 1 164 ? -9.791 -4.473 2.278 1.00 108.51 156 THR B O 1
ATOM 4300 N N . GLU B 1 165 ? -8.434 -4.525 4.084 1.00 112.64 157 GLU B N 1
ATOM 4301 C CA . GLU B 1 165 ? -8.448 -5.987 4.128 1.00 111.16 157 GLU B CA 1
ATOM 4302 C C . GLU B 1 165 ? -9.868 -6.516 4.305 1.00 113.44 157 GLU B C 1
ATOM 4303 O O . GLU B 1 165 ? -10.256 -7.511 3.676 1.00 110.03 157 GLU B O 1
ATOM 4305 N N . ALA B 1 166 ? -10.670 -5.833 5.126 1.00 112.18 158 ALA B N 1
ATOM 4306 C CA . ALA B 1 166 ? -12.064 -6.221 5.310 1.00 106.13 158 ALA B CA 1
ATOM 4307 C C . ALA B 1 166 ? -12.842 -6.070 4.013 1.00 108.25 158 ALA B C 1
ATOM 4308 O O . ALA B 1 166 ? -13.707 -6.894 3.694 1.00 111.29 158 ALA B O 1
ATOM 4310 N N . GLN B 1 167 ? -12.565 -4.994 3.270 1.00 107.00 159 GLN B N 1
ATOM 4311 C CA . GLN B 1 167 ? -13.273 -4.718 2.025 1.00 100.30 159 GLN B CA 1
ATOM 4312 C C . GLN B 1 167 ? -12.939 -5.733 0.930 1.00 95.60 159 GLN B C 1
ATOM 4313 O O . GLN B 1 167 ? -13.748 -5.936 0.015 1.00 92.60 159 GLN B O 1
ATOM 4319 N N . ARG B 1 168 ? -11.762 -6.367 0.991 1.00 91.46 160 ARG B N 1
ATOM 4320 C CA . ARG B 1 168 ? -11.401 -7.342 -0.034 1.00 89.33 160 ARG B CA 1
ATOM 4321 C C . ARG B 1 168 ? -12.332 -8.551 -0.024 1.00 91.10 160 ARG B C 1
ATOM 4322 O O . ARG B 1 168 ? -12.400 -9.281 -1.019 1.00 89.33 160 ARG B O 1
ATOM 4324 N N . GLN B 1 169 ? -13.091 -8.744 1.053 1.00 98.93 161 GLN B N 1
ATOM 4325 C CA . GLN B 1 169 ? -14.056 -9.833 1.144 1.00 100.00 161 GLN B CA 1
ATOM 4326 C C . GLN B 1 169 ? -15.330 -9.584 0.336 1.00 93.49 161 GLN B C 1
ATOM 4327 O O . GLN B 1 169 ? -16.158 -10.496 0.222 1.00 87.16 161 GLN B O 1
ATOM 4329 N N . ILE B 1 170 ? -15.532 -8.373 -0.187 1.00 95.44 162 ILE B N 1
ATOM 4330 C CA . ILE B 1 170 ? -16.706 -8.101 -1.013 1.00 93.80 162 ILE B CA 1
ATOM 4331 C C . ILE B 1 170 ? -16.598 -8.835 -2.345 1.00 93.87 162 ILE B C 1
ATOM 4332 O O . ILE B 1 170 ? -15.571 -8.772 -3.036 1.00 87.81 162 ILE B O 1
ATOM 4337 N N . GLN B 1 171 ? -17.672 -9.527 -2.717 1.00 97.53 163 GLN B N 1
ATOM 4338 C CA . GLN B 1 171 ? -17.749 -10.258 -3.972 1.00 91.15 163 GLN B CA 1
ATOM 4339 C C . GLN B 1 171 ? -18.648 -9.604 -5.014 1.00 91.12 163 GLN B C 1
ATOM 4340 O O . GLN B 1 171 ? -18.790 -10.147 -6.113 1.00 92.98 163 GLN B O 1
ATOM 4346 N N . GLU B 1 172 ? -19.269 -8.471 -4.700 1.00 94.97 164 GLU B N 1
ATOM 4347 C CA . GLU B 1 172 ? -19.990 -7.674 -5.683 1.00 89.26 164 GLU B CA 1
ATOM 4348 C C . GLU B 1 172 ? -19.038 -6.604 -6.205 1.00 84.58 164 GLU B C 1
ATOM 4349 O O . GLU B 1 172 ? -18.569 -5.759 -5.433 1.00 77.75 164 GLU B O 1
ATOM 4355 N N . ILE B 1 173 ? -18.754 -6.644 -7.509 1.00 80.46 165 ILE B N 1
ATOM 4356 C CA . ILE B 1 173 ? -17.697 -5.843 -8.113 1.00 80.24 165 ILE B CA 1
ATOM 4357 C C . ILE B 1 173 ? -18.278 -4.854 -9.130 1.00 79.85 165 ILE B C 1
ATOM 4358 O O . ILE B 1 173 ? -19.434 -4.948 -9.547 1.00 80.60 165 ILE B O 1
ATOM 4363 N N . ASN B 1 174 ? -17.440 -3.897 -9.527 1.00 76.62 166 ASN B N 1
ATOM 4364 C CA . ASN B 1 174 ? -17.819 -2.876 -10.496 1.00 79.76 166 ASN B CA 1
ATOM 4365 C C . ASN B 1 174 ? -17.520 -3.352 -11.916 1.00 77.66 166 ASN B C 1
ATOM 4366 O O . ASN B 1 174 ? -16.464 -3.939 -12.177 1.00 78.03 166 ASN B O 1
ATOM 4371 N N . THR B 1 175 ? -18.452 -3.080 -12.839 1.00 74.88 167 THR B N 1
ATOM 4372 C CA . THR B 1 175 ? -18.276 -3.427 -14.245 1.00 71.04 167 THR B CA 1
ATOM 4373 C C . THR B 1 175 ? -17.866 -2.242 -15.112 1.00 67.50 167 THR B C 1
ATOM 4374 O O . THR B 1 175 ? -17.454 -2.451 -16.260 1.00 68.03 167 THR B O 1
ATOM 4378 N N . GLY B 1 176 ? -17.959 -1.017 -14.601 1.00 68.30 168 GLY B N 1
ATOM 4379 C CA . GLY B 1 176 ? -17.649 0.161 -15.377 1.00 68.68 168 GLY B CA 1
ATOM 4380 C C . GLY B 1 176 ? -18.781 0.670 -16.237 1.00 80.08 168 GLY B C 1
ATOM 4381 O O . GLY B 1 176 ? -18.583 1.638 -16.984 1.00 82.24 168 GLY B O 1
ATOM 4382 N N . ILE B 1 177 ? -19.951 0.042 -16.179 1.00 78.11 169 ILE B N 1
ATOM 4383 C CA . ILE B 1 177 ? -21.086 0.418 -17.010 1.00 76.81 169 ILE B CA 1
ATOM 4384 C C . ILE B 1 177 ? -22.020 1.269 -16.162 1.00 76.33 169 ILE B C 1
ATOM 4385 O O . ILE B 1 177 ? -22.659 0.771 -15.228 1.00 73.77 169 ILE B O 1
ATOM 4390 N N . TYR B 1 178 ? -22.100 2.555 -16.485 1.00 77.29 170 TYR B N 1
ATOM 4391 C CA . TYR B 1 178 ? -22.937 3.496 -15.758 1.00 78.93 170 TYR B CA 1
ATOM 4392 C C . TYR B 1 178 ? -23.984 4.086 -16.695 1.00 80.26 170 TYR B C 1
ATOM 4393 O O . TYR B 1 178 ? -23.819 4.114 -17.918 1.00 80.24 170 TYR B O 1
ATOM 4402 N N . CYS B 1 179 ? -25.072 4.553 -16.099 1.00 79.94 171 CYS B N 1
ATOM 4403 C CA . CYS B 1 179 ? -26.087 5.336 -16.794 1.00 81.59 171 CYS B CA 1
ATOM 4404 C C . CYS B 1 179 ? -26.283 6.586 -15.956 1.00 81.22 171 CYS B C 1
ATOM 4405 O O . CYS B 1 179 ? -26.787 6.503 -14.832 1.00 82.72 171 CYS B O 1
ATOM 4408 N N . VAL B 1 180 ? -25.848 7.732 -16.470 1.00 82.14 172 VAL B N 1
ATOM 4409 C CA . VAL B 1 180 ? -25.858 8.961 -15.688 1.00 91.32 172 VAL B CA 1
ATOM 4410 C C . VAL B 1 180 ? -26.568 10.065 -16.459 1.00 91.10 172 VAL B C 1
ATOM 4411 O O . VAL B 1 180 ? -26.523 10.122 -17.693 1.00 90.32 172 VAL B O 1
ATOM 4415 N N . SER B 1 181 ? -27.230 10.950 -15.716 1.00 96.47 173 SER B N 1
ATOM 4416 C CA . SER B 1 181 ? -27.876 12.100 -16.333 1.00 98.02 173 SER B CA 1
ATOM 4417 C C . SER B 1 181 ? -26.845 13.030 -16.962 1.00 103.01 173 SER B C 1
ATOM 4418 O O . SER B 1 181 ? -25.786 13.290 -16.384 1.00 101.56 173 SER B O 1
ATOM 4421 N N . ASN B 1 182 ? -27.161 13.530 -18.163 1.00 105.75 174 ASN B N 1
ATOM 4422 C CA . ASN B 1 182 ? -26.261 14.475 -18.815 1.00 108.54 174 ASN B CA 1
ATOM 4423 C C . ASN B 1 182 ? -26.152 15.754 -17.994 1.00 113.74 174 ASN B C 1
ATOM 4424 O O . ASN B 1 182 ? -25.085 16.378 -17.929 1.00 114.67 174 ASN B O 1
ATOM 4426 N N . ALA B 1 183 ? -27.252 16.157 -17.352 1.00 111.29 175 ALA B N 1
ATOM 4427 C CA . ALA B 1 183 ? -27.218 17.342 -16.506 1.00 110.40 175 ALA B CA 1
ATOM 4428 C C . ALA B 1 183 ? -26.289 17.132 -15.317 1.00 112.75 175 ALA B C 1
ATOM 4429 O O . ALA B 1 183 ? -25.394 17.947 -15.060 1.00 118.98 175 ALA B O 1
ATOM 4431 N N . LYS B 1 184 ? -26.460 16.019 -14.600 1.00 109.11 176 LYS B N 1
ATOM 4432 C CA . LYS B 1 184 ? -25.637 15.781 -13.420 1.00 105.81 176 LYS B CA 1
ATOM 4433 C C . LYS B 1 184 ? -24.197 15.461 -13.795 1.00 106.95 176 LYS B C 1
ATOM 4434 O O . LYS B 1 184 ? -23.283 15.719 -13.003 1.00 108.72 176 LYS B O 1
ATOM 4436 N N . LEU B 1 185 ? -23.970 14.920 -14.997 1.00 106.21 177 LEU B N 1
ATOM 4437 C CA . LEU B 1 185 ? -22.604 14.645 -15.435 1.00 109.28 177 LEU B CA 1
ATOM 4438 C C . LEU B 1 185 ? -21.799 15.929 -15.586 1.00 114.19 177 LEU B C 1
ATOM 4439 O O . LEU B 1 185 ? -20.638 15.995 -15.164 1.00 115.14 177 LEU B O 1
ATOM 4444 N N . HIS B 1 186 ? -22.411 16.975 -16.149 1.00 115.02 178 HIS B N 1
ATOM 4445 C CA . HIS B 1 186 ? -21.690 18.226 -16.355 1.00 114.32 178 HIS B CA 1
ATOM 4446 C C . HIS B 1 186 ? -21.258 18.847 -15.035 1.00 115.04 178 HIS B C 1
ATOM 4447 O O . HIS B 1 186 ? -20.245 19.554 -14.984 1.00 109.10 178 HIS B O 1
ATOM 4454 N N . GLU B 1 187 ? -21.987 18.566 -13.954 1.00 122.57 179 GLU B N 1
ATOM 4455 C CA . GLU B 1 187 ? -21.611 19.087 -12.644 1.00 133.18 179 GLU B CA 1
ATOM 4456 C C . GLU B 1 187 ? -20.525 18.239 -11.993 1.00 136.02 179 GLU B C 1
ATOM 4457 O O . GLU B 1 187 ? -19.696 18.773 -11.248 1.00 143.26 179 GLU B O 1
ATOM 4459 N N . TRP B 1 188 ? -20.519 16.926 -12.249 1.00 132.30 180 TRP B N 1
ATOM 4460 C CA . TRP B 1 188 ? -19.565 16.024 -11.610 1.00 125.72 180 TRP B CA 1
ATOM 4461 C C . TRP B 1 188 ? -18.248 15.883 -12.361 1.00 125.00 180 TRP B C 1
ATOM 4462 O O . TRP B 1 188 ? -17.200 15.736 -11.719 1.00 121.63 180 TRP B O 1
ATOM 4473 N N . LEU B 1 189 ? -18.263 15.928 -13.698 1.00 124.70 181 LEU B N 1
ATOM 4474 C CA . LEU B 1 189 ? -17.057 15.573 -14.448 1.00 125.59 181 LEU B CA 1
ATOM 4475 C C . LEU B 1 189 ? -15.895 16.521 -14.171 1.00 127.14 181 LEU B C 1
ATOM 4476 O O . LEU B 1 189 ? -14.771 16.031 -13.962 1.00 132.62 181 LEU B O 1
ATOM 4478 N N . PRO B 1 190 ? -16.065 17.860 -14.174 1.00 123.66 182 PRO B N 1
ATOM 4479 C CA . PRO B 1 190 ? -14.930 18.695 -13.753 1.00 116.60 182 PRO B CA 1
ATOM 4480 C C . PRO B 1 190 ? -14.708 18.630 -12.244 1.00 109.46 182 PRO B C 1
ATOM 4481 O O . PRO B 1 190 ? -13.675 18.139 -11.800 1.00 109.83 182 PRO B O 1
ATOM 4485 N N . TYR B 1 201 ? -6.823 10.020 -11.984 1.00 90.87 193 TYR B N 1
ATOM 4486 C CA . TYR B 1 201 ? -8.240 10.349 -11.861 1.00 96.18 193 TYR B CA 1
ATOM 4487 C C . TYR B 1 201 ? -9.118 9.170 -12.314 1.00 98.80 193 TYR B C 1
ATOM 4488 O O . TYR B 1 201 ? -8.931 8.635 -13.409 1.00 98.66 193 TYR B O 1
ATOM 4490 N N . TYR B 1 202 ? -10.086 8.777 -11.478 1.00 99.14 194 TYR B N 1
ATOM 4491 C CA . TYR B 1 202 ? -10.891 7.581 -11.709 1.00 93.83 194 TYR B CA 1
ATOM 4492 C C . TYR B 1 202 ? -12.382 7.908 -11.729 1.00 95.70 194 TYR B C 1
ATOM 4493 O O . TYR B 1 202 ? -12.859 8.770 -10.989 1.00 92.82 194 TYR B O 1
ATOM 4495 N N . LEU B 1 203 ? -13.124 7.187 -12.581 1.00 104.77 195 LEU B N 1
ATOM 4496 C CA . LEU B 1 203 ? -14.561 7.417 -12.726 1.00 102.35 195 LEU B CA 1
ATOM 4497 C C . LEU B 1 203 ? -15.353 6.899 -11.533 1.00 102.28 195 LEU B C 1
ATOM 4498 O O . LEU B 1 203 ? -16.412 7.452 -11.220 1.00 104.25 195 LEU B O 1
ATOM 4500 N N . THR B 1 204 ? -14.865 5.851 -10.857 1.00 99.81 196 THR B N 1
ATOM 4501 C CA . THR B 1 204 ? -15.566 5.321 -9.691 1.00 98.56 196 THR B CA 1
ATOM 4502 C C . THR B 1 204 ? -15.785 6.382 -8.609 1.00 101.38 196 THR B C 1
ATOM 4503 O O . THR B 1 204 ? -16.621 6.186 -7.718 1.00 100.59 196 THR B O 1
ATOM 4505 N N . ASP B 1 205 ? -15.063 7.502 -8.672 1.00 99.15 197 ASP B N 1
ATOM 4506 C CA . ASP B 1 205 ? -15.304 8.614 -7.764 1.00 99.34 197 ASP B CA 1
ATOM 4507 C C . ASP B 1 205 ? -16.636 9.311 -8.029 1.00 103.32 197 ASP B C 1
ATOM 4508 O O . ASP B 1 205 ? -17.082 10.100 -7.185 1.00 107.58 197 ASP B O 1
ATOM 4510 N N . ILE B 1 206 ? -17.282 9.039 -9.167 1.00 101.43 198 ILE B N 1
ATOM 4511 C CA . ILE B 1 206 ? -18.587 9.629 -9.439 1.00 97.24 198 ILE B CA 1
ATOM 4512 C C . ILE B 1 206 ? -19.665 9.039 -8.537 1.00 97.49 198 ILE B C 1
ATOM 4513 O O . ILE B 1 206 ? -20.727 9.652 -8.365 1.00 92.55 198 ILE B O 1
ATOM 4515 N N . VAL B 1 207 ? -19.418 7.866 -7.949 1.00 98.19 199 VAL B N 1
ATOM 4516 C CA . VAL B 1 207 ? -20.399 7.258 -7.051 1.00 90.78 199 VAL B CA 1
ATOM 4517 C C . VAL B 1 207 ? -20.520 8.075 -5.770 1.00 100.57 199 VAL B C 1
ATOM 4518 O O . VAL B 1 207 ? -21.615 8.509 -5.389 1.00 95.26 199 VAL B O 1
ATOM 4520 N N . ALA B 1 208 ? -19.391 8.294 -5.083 1.00 106.36 200 ALA B N 1
ATOM 4521 C CA . ALA B 1 208 ? -19.403 9.092 -3.860 1.00 97.72 200 ALA B CA 1
ATOM 4522 C C . ALA B 1 208 ? -19.834 10.527 -4.136 1.00 99.46 200 ALA B C 1
ATOM 4523 O O . ALA B 1 208 ? -20.511 11.145 -3.305 1.00 101.70 200 ALA B O 1
ATOM 4525 N N . MET B 1 209 ? -19.445 11.069 -5.295 1.00 98.72 201 MET B N 1
ATOM 4526 C CA . MET B 1 209 ? -19.970 12.350 -5.757 1.00 99.98 201 MET B CA 1
ATOM 4527 C C . MET B 1 209 ? -21.489 12.323 -5.863 1.00 100.19 201 MET B C 1
ATOM 4528 O O . MET B 1 209 ? -22.147 13.341 -5.630 1.00 102.28 201 MET B O 1
ATOM 4533 N N . ALA B 1 210 ? -22.060 11.171 -6.217 1.00 98.13 202 ALA B N 1
ATOM 4534 C CA . ALA B 1 210 ? -23.506 11.058 -6.347 1.00 104.59 202 ALA B CA 1
ATOM 4535 C C . ALA B 1 210 ? -24.175 11.001 -4.983 1.00 100.35 202 ALA B C 1
ATOM 4536 O O . ALA B 1 210 ? -25.202 11.653 -4.761 1.00 102.07 202 ALA B O 1
ATOM 4538 N N . VAL B 1 211 ? -23.610 10.215 -4.065 1.00 100.26 203 VAL B N 1
ATOM 4539 C CA . VAL B 1 211 ? -24.149 10.158 -2.712 1.00 103.53 203 VAL B CA 1
ATOM 4540 C C . VAL B 1 211 ? -23.948 11.498 -2.016 1.00 107.99 203 VAL B C 1
ATOM 4541 O O . VAL B 1 211 ? -24.707 11.854 -1.105 1.00 110.47 203 VAL B O 1
ATOM 4543 N N . ALA B 1 212 ? -22.918 12.255 -2.416 1.00 109.78 204 ALA B N 1
ATOM 4544 C CA . ALA B 1 212 ? -22.674 13.558 -1.806 1.00 113.10 204 ALA B CA 1
ATOM 4545 C C . ALA B 1 212 ? -23.787 14.547 -2.138 1.00 115.70 204 ALA B C 1
ATOM 4546 O O . ALA B 1 212 ? -24.171 15.363 -1.293 1.00 111.93 204 ALA B O 1
ATOM 4548 N N . ASP B 1 213 ? -24.334 14.471 -3.350 1.00 112.74 205 ASP B N 1
ATOM 4549 C CA . ASP B 1 213 ? -25.425 15.337 -3.777 1.00 113.31 205 ASP B CA 1
ATOM 4550 C C . ASP B 1 213 ? -26.800 14.797 -3.402 1.00 109.39 205 ASP B C 1
ATOM 4551 O O . ASP B 1 213 ? -27.809 15.412 -3.762 1.00 110.42 205 ASP B O 1
ATOM 4556 N N . GLY B 1 214 ? -26.869 13.654 -2.720 1.00 111.05 206 GLY B N 1
ATOM 4557 C CA . GLY B 1 214 ? -28.125 13.107 -2.252 1.00 109.10 206 GLY B CA 1
ATOM 4558 C C . GLY B 1 214 ? -28.752 12.029 -3.111 1.00 111.94 206 GLY B C 1
ATOM 4559 O O . GLY B 1 214 ? -29.776 11.466 -2.704 1.00 111.94 206 GLY B O 1
ATOM 4560 N N . LEU B 1 215 ? -28.181 11.723 -4.277 1.00 108.18 207 LEU B N 1
ATOM 4561 C CA . LEU B 1 215 ? -28.760 10.733 -5.178 1.00 106.79 207 LEU B CA 1
ATOM 4562 C C . LEU B 1 215 ? -28.377 9.319 -4.748 1.00 107.17 207 LEU B C 1
ATOM 4563 O O . LEU B 1 215 ? -27.324 9.097 -4.142 1.00 110.15 207 LEU B O 1
ATOM 4568 N N . GLU B 1 216 ? -29.246 8.355 -5.071 1.00 104.52 208 GLU B N 1
ATOM 4569 C CA . GLU B 1 216 ? -29.111 6.967 -4.616 1.00 107.03 208 GLU B CA 1
ATOM 4570 C C . GLU B 1 216 ? -28.766 6.055 -5.791 1.00 104.59 208 GLU B C 1
ATOM 4571 O O . GLU B 1 216 ? -29.644 5.689 -6.575 1.00 108.33 208 GLU B O 1
ATOM 4577 N N . ILE B 1 217 ? -27.501 5.639 -5.872 1.00 99.37 209 ILE B N 1
ATOM 4578 C CA . ILE B 1 217 ? -27.000 4.818 -6.973 1.00 95.02 209 ILE B CA 1
ATOM 4579 C C . ILE B 1 217 ? -27.818 3.543 -7.155 1.00 89.33 209 ILE B C 1
ATOM 4580 O O . ILE B 1 217 ? -27.770 2.634 -6.319 1.00 92.06 209 ILE B O 1
ATOM 4582 N N . ALA B 1 218 ? -28.572 3.470 -8.248 1.00 88.23 210 ALA B N 1
ATOM 4583 C CA . ALA B 1 218 ? -29.288 2.252 -8.591 1.00 90.45 210 ALA B CA 1
ATOM 4584 C C . ALA B 1 218 ? -28.323 1.234 -9.188 1.00 90.29 210 ALA B C 1
ATOM 4585 O O . ALA B 1 218 ? -27.222 1.569 -9.638 1.00 84.73 210 ALA B O 1
ATOM 4587 N N . SER B 1 219 ? -28.751 -0.026 -9.195 1.00 95.71 211 SER B N 1
ATOM 4588 C CA . SER B 1 219 ? -27.909 -1.095 -9.703 1.00 80.33 211 SER B CA 1
ATOM 4589 C C . SER B 1 219 ? -28.775 -2.216 -10.252 1.00 83.55 211 SER B C 1
ATOM 4590 O O . SER B 1 219 ? -29.911 -2.421 -9.813 1.00 83.32 211 SER B O 1
ATOM 4593 N N . ILE B 1 220 ? -28.214 -2.937 -11.225 1.00 76.35 212 ILE B N 1
ATOM 4594 C CA . ILE B 1 220 ? -28.780 -4.173 -11.741 1.00 76.60 212 ILE B CA 1
ATOM 4595 C C . ILE B 1 220 ? -27.622 -5.128 -11.993 1.00 78.47 212 ILE B C 1
ATOM 4596 O O . ILE B 1 220 ? -26.453 -4.736 -12.025 1.00 81.68 212 ILE B O 1
ATOM 4601 N N . GLN B 1 221 ? -27.961 -6.399 -12.145 1.00 78.73 213 GLN B N 1
ATOM 4602 C CA . GLN B 1 221 ? -26.979 -7.375 -12.558 1.00 78.58 213 GLN B CA 1
ATOM 4603 C C . GLN B 1 221 ? -27.348 -7.908 -13.940 1.00 77.81 213 GLN B C 1
ATOM 4604 O O . GLN B 1 221 ? -28.533 -7.986 -14.284 1.00 80.43 213 GLN B O 1
ATOM 4610 N N . PRO B 1 222 ? -26.369 -8.243 -14.775 1.00 69.33 214 PRO B N 1
ATOM 4611 C CA . PRO B 1 222 ? -26.705 -8.763 -16.103 1.00 64.86 214 PRO B CA 1
ATOM 4612 C C . PRO B 1 222 ? -27.244 -10.176 -15.979 1.00 67.22 214 PRO B C 1
ATOM 4613 O O . PRO B 1 222 ? -26.908 -10.914 -15.049 1.00 68.79 214 PRO B O 1
ATOM 4617 N N . GLU B 1 223 ? -28.078 -10.562 -16.942 1.00 66.12 215 GLU B N 1
ATOM 4618 C CA . GLU B 1 223 ? -28.590 -11.926 -16.929 1.00 65.67 215 GLU B CA 1
ATOM 4619 C C . GLU B 1 223 ? -27.470 -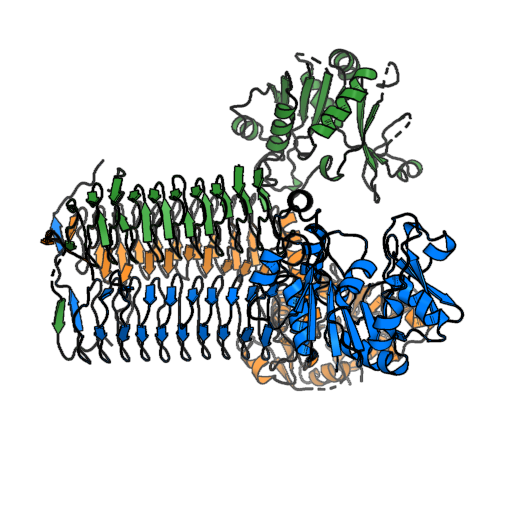12.934 -17.143 1.00 65.16 215 GLU B C 1
ATOM 4620 O O . GLU B 1 223 ? -27.554 -14.060 -16.646 1.00 68.77 215 GLU B O 1
ATOM 4622 N N . LEU B 1 224 ? -26.416 -12.553 -17.865 1.00 60.67 216 LEU B N 1
ATOM 4623 C CA . LEU B 1 224 ? -25.278 -13.424 -18.133 1.00 57.71 216 LEU B CA 1
ATOM 4624 C C . LEU B 1 224 ? -23.971 -12.705 -17.805 1.00 64.04 216 LEU B C 1
ATOM 4625 O O . LEU B 1 224 ? -23.772 -11.555 -18.207 1.00 66.35 216 LEU B O 1
ATOM 4630 N N . ALA B 1 225 ? -23.064 -13.398 -17.107 1.00 53.73 217 ALA B N 1
ATOM 4631 C CA . ALA B 1 225 ? -21.832 -12.752 -16.658 1.00 63.39 217 ALA B CA 1
ATOM 4632 C C . ALA B 1 225 ? -20.975 -12.278 -17.836 1.00 62.42 217 ALA B C 1
ATOM 4633 O O . ALA B 1 225 ? -20.349 -11.215 -17.762 1.00 63.22 217 ALA B O 1
ATOM 4635 N N . PHE B 1 226 ? -20.951 -13.030 -18.943 1.00 55.55 218 PHE B N 1
ATOM 4636 C CA . PHE B 1 226 ? -20.086 -12.610 -20.042 1.00 50.00 218 PHE B CA 1
ATOM 4637 C C . PHE B 1 226 ? -20.574 -11.341 -20.736 1.00 50.82 218 PHE B C 1
ATOM 4638 O O . PHE B 1 226 ? -19.835 -10.801 -21.568 1.00 51.86 218 PHE B O 1
ATOM 4646 N N . GLU B 1 227 ? -21.795 -10.871 -20.444 1.00 51.85 219 GLU B N 1
ATOM 4647 C CA . GLU B 1 227 ? -22.244 -9.588 -20.974 1.00 51.26 219 GLU B CA 1
ATOM 4648 C C . GLU B 1 227 ? -21.310 -8.445 -20.576 1.00 64.69 219 GLU B C 1
ATOM 4649 O O . GLU B 1 227 ? -21.159 -7.481 -21.336 1.00 66.60 219 GLU B O 1
ATOM 4655 N N . VAL B 1 228 ? -20.701 -8.512 -19.387 1.00 53.76 220 VAL B N 1
ATOM 4656 C CA . VAL B 1 228 ? -19.930 -7.396 -18.833 1.00 63.85 220 VAL B CA 1
ATOM 4657 C C . VAL B 1 228 ? -18.443 -7.730 -18.759 1.00 66.85 220 VAL B C 1
ATOM 4658 O O . VAL B 1 228 ? -17.686 -7.066 -18.059 1.00 74.09 220 VAL B O 1
ATOM 4662 N N . GLU B 1 229 ? -18.024 -8.737 -19.500 1.00 64.81 221 GLU B N 1
ATOM 4663 C CA . GLU B 1 229 ? -16.668 -9.256 -19.454 1.00 65.91 221 GLU B CA 1
ATOM 4664 C C . GLU B 1 229 ? -15.796 -8.542 -20.481 1.00 59.13 221 GLU B C 1
ATOM 4665 O O . GLU B 1 229 ? -16.181 -8.416 -21.646 1.00 52.60 221 GLU B O 1
ATOM 4671 N N . GLY B 1 230 ? -14.634 -8.060 -20.047 1.00 56.77 222 GLY B N 1
ATOM 4672 C CA . GLY B 1 230 ? -13.668 -7.515 -20.978 1.00 54.81 222 GLY B CA 1
ATOM 4673 C C . GLY B 1 230 ? -12.642 -8.562 -21.424 1.00 48.06 222 GLY B C 1
ATOM 4674 O O . GLY B 1 230 ? -12.570 -9.667 -20.892 1.00 53.92 222 GLY B O 1
ATOM 4675 N N . VAL B 1 231 ? -11.838 -8.200 -22.420 1.00 46.97 223 VAL B N 1
ATOM 4676 C CA . VAL B 1 231 ? -10.814 -9.101 -22.946 1.00 53.12 223 VAL B CA 1
ATOM 4677 C C . VAL B 1 231 ? -9.527 -8.316 -23.176 1.00 59.15 223 VAL B C 1
ATOM 4678 O O . VAL B 1 231 ? -9.558 -7.181 -23.664 1.00 65.73 223 VAL B O 1
ATOM 4682 N N . ASN B 1 232 ? -8.387 -8.942 -22.858 1.00 54.25 224 ASN B N 1
ATOM 4683 C CA . ASN B 1 232 ? -7.087 -8.289 -22.946 1.00 59.58 224 ASN B CA 1
ATOM 4684 C C . ASN B 1 232 ? -6.095 -8.968 -23.865 1.00 60.84 224 ASN B C 1
ATOM 4685 O O . ASN B 1 232 ? -5.154 -8.304 -24.313 1.00 62.34 224 ASN B O 1
ATOM 4690 N N . ASP B 1 233 ? -6.247 -10.266 -24.120 1.00 58.10 225 ASP B N 1
ATOM 4691 C CA . ASP B 1 233 ? -5.311 -11.013 -24.941 1.00 50.77 225 ASP B CA 1
ATOM 4692 C C . ASP B 1 233 ? -6.105 -12.057 -25.706 1.00 40.67 225 ASP B C 1
ATOM 4693 O O . ASP B 1 233 ? -7.331 -12.121 -25.605 1.00 41.51 225 ASP B O 1
ATOM 4698 N N . ARG B 1 234 ? -5.387 -12.896 -26.452 1.00 35.46 226 ARG B N 1
ATOM 4699 C CA . ARG B 1 234 ? -6.037 -13.874 -27.314 1.00 37.58 226 ARG B CA 1
ATOM 4700 C C . ARG B 1 234 ? -6.657 -15.013 -26.514 1.00 40.35 226 ARG B C 1
ATOM 4701 O O . ARG B 1 234 ? -7.636 -15.619 -26.957 1.00 40.41 226 ARG B O 1
ATOM 4709 N N . LEU B 1 235 ? -6.100 -15.330 -25.345 1.00 45.50 227 LEU B N 1
ATOM 4710 C CA . LEU B 1 235 ? -6.683 -16.377 -24.513 1.00 42.82 227 LEU B CA 1
ATOM 4711 C C . LEU B 1 235 ? -8.075 -15.982 -24.057 1.00 41.79 227 LEU B C 1
ATOM 4712 O O . LEU B 1 235 ? -9.033 -16.754 -24.177 1.00 38.85 227 LEU B O 1
ATOM 4717 N N . GLN B 1 236 ? -8.199 -14.768 -23.541 1.00 42.00 228 GLN B N 1
ATOM 4718 C CA . GLN B 1 236 ? -9.475 -14.285 -23.060 1.00 42.29 228 GLN B CA 1
ATOM 4719 C C . GLN B 1 236 ? -10.449 -14.094 -24.204 1.00 41.76 228 GLN B C 1
ATOM 4720 O O . GLN B 1 236 ? -11.658 -14.294 -24.027 1.00 45.61 228 GLN B O 1
ATOM 4726 N N . LEU B 1 237 ? -9.940 -13.678 -25.365 1.00 36.11 229 LEU B N 1
ATOM 4727 C CA . LEU B 1 237 ? -10.777 -13.520 -26.550 1.00 37.69 229 LEU B CA 1
ATOM 4728 C C . LEU B 1 237 ? -11.421 -14.846 -26.949 1.00 32.75 229 LEU B C 1
ATOM 4729 O O . LEU B 1 237 ? -12.621 -14.912 -27.219 1.00 45.67 229 LEU B O 1
ATOM 4734 N N . ALA B 1 238 ? -10.632 -15.920 -26.967 1.00 31.42 230 ALA B N 1
ATOM 4735 C CA . ALA B 1 238 ? -11.155 -17.224 -27.347 1.00 36.31 230 ALA B CA 1
ATOM 4736 C C . ALA B 1 238 ? -12.180 -17.714 -26.340 1.00 37.62 230 ALA B C 1
ATOM 4737 O O . ALA B 1 238 ? -13.198 -18.304 -26.720 1.00 37.51 230 ALA B O 1
ATOM 4739 N N . ALA B 1 239 ? -11.925 -17.476 -25.049 1.00 37.66 231 ALA B N 1
ATOM 4740 C CA . ALA B 1 239 ? -12.832 -17.953 -24.015 1.00 36.68 231 ALA B CA 1
ATOM 4741 C C . ALA B 1 239 ? -14.136 -17.170 -24.048 1.00 42.88 231 ALA B C 1
ATOM 4742 O O . ALA B 1 239 ? -15.211 -17.733 -23.816 1.00 48.61 231 ALA B O 1
ATOM 4744 N N . LEU B 1 240 ? -14.065 -15.873 -24.341 1.00 36.14 232 LEU B N 1
ATOM 4745 C CA . LEU B 1 240 ? -15.298 -15.119 -24.482 1.00 38.93 232 LEU B CA 1
ATOM 4746 C C . LEU B 1 240 ? -16.063 -15.562 -25.727 1.00 44.02 232 LEU B C 1
ATOM 4747 O O . LEU B 1 240 ? -17.294 -15.675 -25.695 1.00 35.61 232 LEU B O 1
ATOM 4752 N N . GLU B 1 241 ? -15.344 -15.822 -26.827 1.00 39.11 233 GLU B N 1
ATOM 4753 C CA . GLU B 1 241 ? -15.961 -16.332 -28.049 1.00 31.88 233 GLU B CA 1
ATOM 4754 C C . GLU B 1 241 ? -16.704 -17.638 -27.776 1.00 36.27 233 GLU B C 1
ATOM 4755 O O . GLU B 1 241 ? -17.865 -17.806 -28.168 1.00 37.21 233 GLU B O 1
ATOM 4761 N N . ARG B 1 242 ? -16.060 -18.553 -27.049 1.00 30.31 234 ARG B N 1
ATOM 4762 C CA . ARG B 1 242 ? -16.669 -19.839 -26.749 1.00 35.03 234 ARG B CA 1
ATOM 4763 C C . ARG B 1 242 ? -17.864 -19.689 -25.819 1.00 37.77 234 ARG B C 1
ATOM 4764 O O . ARG B 1 242 ? -18.842 -20.430 -25.948 1.00 40.54 234 ARG B O 1
ATOM 4772 N N . GLU B 1 243 ? -17.800 -18.750 -24.871 1.00 34.18 235 GLU B N 1
ATOM 4773 C CA . GLU B 1 243 ? -18.963 -18.470 -24.035 1.00 39.50 235 GLU B CA 1
ATOM 4774 C C . GLU B 1 243 ? -20.135 -17.986 -24.873 1.00 44.12 235 GLU B C 1
ATOM 4775 O O . GLU B 1 243 ? -21.275 -18.438 -24.698 1.00 44.02 235 GLU B O 1
ATOM 4781 N N . PHE B 1 244 ? -19.864 -17.081 -25.808 1.00 45.74 236 PHE B N 1
ATOM 4782 C CA . PHE B 1 244 ? -20.910 -16.549 -26.666 1.00 40.84 236 PHE B CA 1
ATOM 4783 C C . PHE B 1 244 ? -21.523 -17.650 -27.523 1.00 38.88 236 PHE B C 1
ATOM 4784 O O . PHE B 1 244 ? -22.752 -17.766 -27.621 1.00 34.27 236 PHE B O 1
ATOM 4792 N N . GLN B 1 245 ? -20.676 -18.475 -28.146 1.00 31.40 237 GLN B N 1
ATOM 4793 C CA . GLN B 1 245 ? -21.188 -19.515 -29.036 1.00 40.24 237 GLN B CA 1
ATOM 4794 C C . GLN B 1 245 ? -22.018 -20.534 -28.268 1.00 39.83 237 GLN B C 1
ATOM 4795 O O . GLN B 1 245 ? -23.105 -20.925 -28.711 1.00 43.16 237 GLN B O 1
ATOM 4801 N N . LYS B 1 246 ? -21.529 -20.966 -27.108 1.00 37.67 238 LYS B N 1
ATOM 4802 C CA . LYS B 1 246 ? -22.293 -21.872 -26.262 1.00 32.38 238 LYS B CA 1
ATOM 4803 C C . LYS B 1 246 ? -23.664 -21.287 -25.937 1.00 41.08 238 LYS B C 1
ATOM 4804 O O . LYS B 1 246 ? -24.692 -21.970 -26.052 1.00 38.85 238 LYS B O 1
ATOM 4810 N N . GLN B 1 247 ? -23.703 -20.007 -25.557 1.00 43.24 239 GLN B N 1
ATOM 4811 C CA . GLN B 1 247 ? -24.978 -19.372 -25.243 1.00 38.01 239 GLN B CA 1
ATOM 4812 C C . GLN B 1 247 ? -25.878 -19.266 -26.469 1.00 37.15 239 GLN B C 1
ATOM 4813 O O . GLN B 1 247 ? -27.098 -19.428 -26.363 1.00 44.84 239 GLN B O 1
ATOM 4819 N N . GLN B 1 248 ? -25.301 -18.993 -27.641 1.00 38.28 240 GLN B N 1
ATOM 4820 C CA . GLN B 1 248 ? -26.119 -18.896 -28.849 1.00 36.57 240 GLN B CA 1
ATOM 4821 C C . GLN B 1 248 ? -26.712 -20.253 -29.236 1.00 33.34 240 GLN B C 1
ATOM 4822 O O . GLN B 1 248 ? -27.900 -20.345 -29.570 1.00 34.02 240 GLN B O 1
ATOM 4828 N N . ALA B 1 249 ? -25.914 -21.321 -29.160 1.00 31.78 241 ALA B N 1
ATOM 4829 C CA . ALA B 1 249 ? -26.443 -22.655 -29.438 1.00 36.02 241 ALA B CA 1
ATOM 4830 C C . ALA B 1 249 ? -27.512 -23.044 -28.419 1.00 42.10 241 ALA B C 1
ATOM 4831 O O . ALA B 1 249 ? -28.505 -23.698 -28.763 1.00 43.67 241 ALA B O 1
ATOM 4833 N N . LYS B 1 250 ? -27.322 -22.658 -27.156 1.00 36.70 242 LYS B N 1
ATOM 4834 C CA . LYS B 1 250 ? -28.345 -22.936 -26.158 1.00 39.70 242 LYS B CA 1
ATOM 4835 C C . LYS B 1 250 ? -29.656 -22.243 -26.505 1.00 38.65 242 LYS B C 1
ATOM 4836 O O . LYS B 1 250 ? -30.726 -22.851 -26.423 1.00 39.68 242 LYS B O 1
ATOM 4842 N N . GLU B 1 251 ? -29.596 -20.978 -26.912 1.00 38.93 243 GLU B N 1
ATOM 4843 C CA . GLU B 1 251 ? -30.830 -20.271 -27.230 1.00 44.67 243 GLU B CA 1
ATOM 4844 C C . GLU B 1 251 ? -31.527 -20.893 -28.439 1.00 44.99 243 GLU B C 1
ATOM 4845 O O . GLU B 1 251 ? -32.753 -21.073 -28.423 1.00 46.00 243 GLU B O 1
ATOM 4851 N N . LEU B 1 252 ? -30.756 -21.316 -29.450 1.00 39.02 244 LEU B N 1
ATOM 4852 C CA . LEU B 1 252 ? -31.349 -22.001 -30.591 1.00 41.34 244 LEU B CA 1
ATOM 4853 C C . LEU B 1 252 ? -31.946 -23.341 -30.181 1.00 44.22 244 LEU B C 1
ATOM 4854 O O . LEU B 1 252 ? -33.026 -23.707 -30.657 1.00 52.30 244 LEU B O 1
ATOM 4859 N N . MET B 1 253 ? -31.286 -24.078 -29.280 1.00 38.61 245 MET B N 1
ATOM 4860 C CA . MET B 1 253 ? -31.876 -25.330 -28.808 1.00 39.18 245 MET B CA 1
ATOM 4861 C C . MET B 1 253 ? -33.187 -25.076 -28.090 1.00 43.04 245 MET B C 1
ATOM 4862 O O . MET B 1 253 ? -34.136 -25.847 -28.238 1.00 49.20 245 MET B O 1
ATOM 4867 N N . GLN B 1 254 ? -33.265 -23.997 -27.310 1.00 44.31 246 GLN B N 1
ATOM 4868 C CA . GLN B 1 254 ? -34.534 -23.646 -26.684 1.00 45.39 246 GLN B CA 1
ATOM 4869 C C . GLN B 1 254 ? -35.600 -23.330 -27.720 1.00 51.41 246 GLN B C 1
ATOM 4870 O O . GLN B 1 254 ? -36.779 -23.614 -27.498 1.00 54.28 246 GLN B O 1
ATOM 4876 N N . GLN B 1 255 ? -35.210 -22.794 -28.879 1.00 51.67 247 GLN B N 1
ATOM 4877 C CA . GLN B 1 255 ? -36.206 -22.574 -29.914 1.00 42.25 247 GLN B CA 1
ATOM 4878 C C . GLN B 1 255 ? -36.624 -23.868 -30.575 1.00 42.57 247 GLN B C 1
ATOM 4879 O O . GLN B 1 255 ? -37.681 -23.904 -31.200 1.00 58.54 247 GLN B O 1
ATOM 4885 N N . GLY B 1 256 ? -35.841 -24.932 -30.440 1.00 33.83 248 GLY B N 1
ATOM 4886 C CA . GLY B 1 256 ? -36.204 -26.220 -30.990 1.00 32.78 248 GLY B CA 1
ATOM 4887 C C . GLY B 1 256 ? -35.238 -26.741 -32.014 1.00 41.07 248 GLY B C 1
ATOM 4888 O O . GLY B 1 256 ? -35.525 -27.772 -32.640 1.00 42.73 248 GLY B O 1
ATOM 4889 N N . VAL B 1 257 ? -34.117 -26.053 -32.242 1.00 36.67 249 VAL B N 1
ATOM 4890 C CA . VAL B 1 257 ? -33.127 -26.541 -33.182 1.00 29.93 249 VAL B CA 1
ATOM 4891 C C . VAL B 1 257 ? -32.446 -27.761 -32.587 1.00 33.40 249 VAL B C 1
ATOM 4892 O O . VAL B 1 257 ? -32.251 -27.849 -31.371 1.00 40.50 249 VAL B O 1
ATOM 4896 N N . THR B 1 258 ? -32.114 -28.730 -33.435 1.00 37.68 250 THR B N 1
ATOM 4897 C CA . THR B 1 258 ? -31.333 -29.896 -33.040 1.00 32.55 250 THR B CA 1
ATOM 4898 C C . THR B 1 258 ? -29.890 -29.731 -33.491 1.00 37.56 250 THR B C 1
ATOM 4899 O O . THR B 1 258 ? -29.632 -29.399 -34.652 1.00 47.53 250 THR B O 1
ATOM 4903 N N . PHE B 1 259 ? -28.951 -29.995 -32.593 1.00 37.23 251 PHE B N 1
ATOM 4904 C CA . PHE B 1 259 ? -27.528 -29.943 -32.903 1.00 31.23 251 PHE B CA 1
ATOM 4905 C C . PHE B 1 259 ? -26.936 -31.317 -32.642 1.00 31.37 251 PHE B C 1
ATOM 4906 O O . PHE B 1 259 ? -27.149 -31.887 -31.565 1.00 36.98 251 PHE B O 1
ATOM 4914 N N . ALA B 1 260 ? -26.218 -31.868 -33.624 1.00 29.00 252 ALA B N 1
ATOM 4915 C CA . ALA B 1 260 ? -25.477 -33.098 -33.345 1.00 26.38 252 ALA B CA 1
ATOM 4916 C C . ALA B 1 260 ? -24.443 -32.857 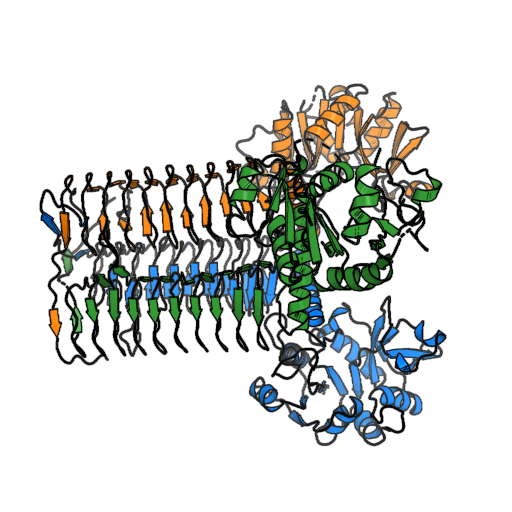-32.258 1.00 29.22 252 ALA B C 1
ATOM 4917 O O . ALA B 1 260 ? -24.197 -33.740 -31.434 1.00 29.96 252 ALA B O 1
ATOM 4919 N N . ASP B 1 261 ? -23.848 -31.653 -32.229 1.00 30.55 253 ASP B N 1
ATOM 4920 C CA . ASP B 1 261 ? -22.938 -31.239 -31.170 1.00 29.49 253 ASP B CA 1
ATOM 4921 C C . ASP B 1 261 ? -22.961 -29.722 -31.025 1.00 26.59 253 ASP B C 1
ATOM 4922 O O . ASP B 1 261 ? -22.390 -28.986 -31.840 1.00 24.81 253 ASP B O 1
ATOM 4927 N N . PRO B 1 262 ? -23.600 -29.216 -29.976 1.00 31.77 254 PRO B N 1
ATOM 4928 C CA . PRO B 1 262 ? -23.702 -27.754 -29.819 1.00 27.25 254 PRO B CA 1
ATOM 4929 C C . PRO B 1 262 ? -22.374 -27.092 -29.544 1.00 27.99 254 PRO B C 1
ATOM 4930 O O . PRO B 1 262 ? -22.254 -25.886 -29.748 1.00 32.29 254 PRO B O 1
ATOM 4934 N N . ALA B 1 263 ? -21.367 -27.839 -29.111 1.00 28.68 255 ALA B N 1
ATOM 4935 C CA . ALA B 1 263 ? -20.039 -27.280 -28.931 1.00 40.22 255 ALA B CA 1
ATOM 4936 C C . ALA B 1 263 ? -19.266 -27.215 -30.245 1.00 37.25 255 ALA B C 1
ATOM 4937 O O . ALA B 1 263 ? -18.149 -26.697 -30.268 1.00 38.77 255 ALA B O 1
ATOM 4939 N N . ARG B 1 264 ? -19.817 -27.747 -31.328 1.00 36.90 256 ARG B N 1
ATOM 4940 C CA . ARG B 1 264 ? -19.195 -27.612 -32.641 1.00 38.84 256 ARG B CA 1
ATOM 4941 C C . ARG B 1 264 ? -20.125 -26.832 -33.555 1.00 30.04 256 ARG B C 1
ATOM 4942 O O . ARG B 1 264 ? -20.607 -27.371 -34.550 1.00 33.54 256 ARG B O 1
ATOM 4950 N N . PHE B 1 265 ? -20.397 -25.574 -33.200 1.00 29.54 257 PHE B N 1
ATOM 4951 C CA . PHE B 1 265 ? -21.334 -24.726 -33.923 1.00 31.93 257 PHE B CA 1
ATOM 4952 C C . PHE B 1 265 ? -20.879 -23.285 -33.762 1.00 29.00 257 PHE B C 1
ATOM 4953 O O . PHE B 1 265 ? -20.362 -22.922 -32.705 1.00 33.97 257 PHE B O 1
ATOM 4961 N N . ASP B 1 266 ? -21.055 -22.467 -34.799 1.00 24.47 258 ASP B N 1
ATOM 4962 C CA . ASP B 1 266 ? -20.648 -21.065 -34.710 1.00 24.14 258 ASP B CA 1
ATOM 4963 C C . ASP B 1 266 ? -21.653 -20.183 -35.415 1.00 26.08 258 ASP B C 1
ATOM 4964 O O . ASP B 1 266 ? -21.980 -20.427 -36.582 1.00 37.11 258 ASP B O 1
ATOM 4969 N N . LEU B 1 267 ? -22.166 -19.192 -34.696 1.00 23.05 259 LEU B N 1
ATOM 4970 C CA . LEU B 1 267 ? -23.063 -18.188 -35.252 1.00 27.81 259 LEU B CA 1
ATOM 4971 C C . LEU B 1 267 ? -22.343 -16.850 -35.248 1.00 31.56 259 LEU B C 1
ATOM 4972 O O . LEU B 1 267 ? -21.922 -16.371 -34.191 1.00 34.96 259 LEU B O 1
ATOM 4977 N N . ARG B 1 268 ? -22.168 -16.270 -36.426 1.00 32.36 260 ARG B N 1
ATOM 4978 C CA . ARG B 1 268 ? -21.471 -15.003 -36.584 1.00 32.26 260 ARG B CA 1
ATOM 4979 C C . ARG B 1 268 ? -22.404 -14.044 -37.303 1.00 35.50 260 ARG B C 1
ATOM 4980 O O . ARG B 1 268 ? -22.142 -13.624 -38.429 1.00 41.93 260 ARG B O 1
ATOM 4988 N N . GLY B 1 269 ? -23.483 -13.687 -36.620 1.00 36.27 261 GLY B N 1
ATOM 4989 C CA . GLY B 1 269 ? -24.547 -12.863 -37.146 1.00 33.37 261 GLY B CA 1
ATOM 4990 C C . GLY B 1 269 ? -25.873 -13.248 -36.522 1.00 31.66 261 GLY B C 1
ATOM 4991 O O . GLY B 1 269 ? -25.969 -13.353 -35.292 1.00 35.50 261 GLY B O 1
ATOM 4992 N N . THR B 1 270 ? -26.903 -13.416 -37.357 1.00 27.73 262 THR B N 1
ATOM 4993 C CA . THR B 1 270 ? -28.253 -13.774 -36.929 1.00 35.74 262 THR B CA 1
ATOM 4994 C C . THR B 1 270 ? -28.802 -14.887 -37.812 1.00 39.82 262 THR B C 1
ATOM 4995 O O . THR B 1 270 ? -28.470 -14.982 -38.998 1.00 42.25 262 THR B O 1
ATOM 4999 N N . VAL B 1 271 ? -29.662 -15.720 -37.234 1.00 37.20 263 VAL B N 1
ATOM 5000 C CA . VAL B 1 271 ? -30.326 -16.778 -37.984 1.00 38.02 263 VAL B CA 1
ATOM 5001 C C . VAL B 1 271 ? -31.759 -16.913 -37.479 1.00 38.26 263 VAL B C 1
ATOM 5002 O O . VAL B 1 271 ? -32.009 -16.913 -36.271 1.00 41.35 263 VAL B O 1
ATOM 5006 N N . LYS B 1 272 ? -32.701 -16.982 -38.404 1.00 36.28 264 LYS B N 1
ATOM 5007 C CA . LYS B 1 272 ? -34.102 -17.256 -38.112 1.00 32.47 264 LYS B CA 1
ATOM 5008 C C . LYS B 1 272 ? -34.364 -18.710 -38.473 1.00 34.85 264 LYS B C 1
ATOM 5009 O O . LYS B 1 272 ? -33.888 -19.183 -39.509 1.00 36.07 264 LYS B O 1
ATOM 5015 N N . VAL B 1 273 ? -35.049 -19.439 -37.594 1.00 35.77 265 VAL B N 1
ATOM 5016 C CA . VAL B 1 273 ? -35.205 -20.877 -37.768 1.00 36.21 265 VAL B CA 1
ATOM 5017 C C . VAL B 1 273 ? -36.674 -21.247 -37.658 1.00 34.63 265 VAL B C 1
ATOM 5018 O O . VAL B 1 273 ? -37.434 -20.644 -36.900 1.00 39.59 265 VAL B O 1
ATOM 5022 N N . GLY B 1 274 ? -37.072 -22.266 -38.414 1.00 36.57 266 GLY B N 1
ATOM 5023 C CA . GLY B 1 274 ? -38.372 -22.875 -38.248 1.00 38.17 266 GLY B CA 1
ATOM 5024 C C . GLY B 1 274 ? -38.299 -24.023 -37.263 1.00 33.65 266 GLY B C 1
ATOM 5025 O O . GLY B 1 274 ? -37.324 -24.189 -36.527 1.00 36.48 266 GLY B O 1
ATOM 5026 N N . HIS B 1 275 ? -39.347 -24.831 -37.257 1.00 33.70 267 HIS B N 1
ATOM 5027 C CA . HIS B 1 275 ? -39.362 -25.991 -36.384 1.00 35.26 267 HIS B CA 1
ATOM 5028 C C . HIS B 1 275 ? -38.662 -27.167 -37.066 1.00 41.26 267 HIS B C 1
ATOM 5029 O O . HIS B 1 275 ? -38.545 -27.228 -38.293 1.00 32.73 267 HIS B O 1
ATOM 5036 N N . ASP B 1 276 ? -38.155 -28.083 -36.234 1.00 43.14 268 ASP B N 1
ATOM 5037 C CA . ASP B 1 276 ? -37.544 -29.332 -36.687 1.00 42.44 268 ASP B CA 1
ATOM 5038 C C . ASP B 1 276 ? -36.344 -29.096 -37.601 1.00 42.39 268 ASP B C 1
ATOM 5039 O O . ASP B 1 276 ? -36.060 -29.898 -38.497 1.00 37.98 268 ASP B O 1
ATOM 5044 N N . VAL B 1 277 ? -35.632 -28.001 -37.376 1.00 40.17 269 VAL B N 1
ATOM 5045 C CA . VAL B 1 277 ? -34.360 -27.773 -38.048 1.00 39.00 269 VAL B CA 1
ATOM 5046 C C . VAL B 1 277 ? -33.286 -28.619 -37.370 1.00 39.61 269 VAL B C 1
ATOM 5047 O O . VAL B 1 277 ? -33.241 -28.725 -36.139 1.00 44.23 269 VAL B O 1
ATOM 5051 N N . ARG B 1 278 ? -32.442 -29.263 -38.173 1.00 32.73 270 ARG B N 1
ATOM 5052 C CA . ARG B 1 278 ? -31.375 -30.127 -37.686 1.00 31.73 270 ARG B CA 1
ATOM 5053 C C . ARG B 1 278 ? -30.046 -29.639 -38.228 1.00 31.46 270 ARG B C 1
ATOM 5054 O O . ARG B 1 278 ? -29.889 -29.490 -39.442 1.00 33.41 270 ARG B O 1
ATOM 5062 N N . ILE B 1 279 ? -29.078 -29.431 -37.339 1.00 33.84 271 ILE B N 1
ATOM 5063 C CA . ILE B 1 279 ? -27.783 -28.858 -37.717 1.00 34.63 271 ILE B CA 1
ATOM 5064 C C . ILE B 1 279 ? -26.680 -29.812 -37.271 1.00 33.43 271 ILE B C 1
ATOM 5065 O O . ILE B 1 279 ? -26.521 -30.078 -36.073 1.00 38.43 271 ILE B O 1
ATOM 5070 N N . ASP B 1 280 ? -25.920 -30.324 -38.233 1.00 31.16 272 ASP B N 1
ATOM 5071 C CA . ASP B 1 280 ? -24.873 -31.284 -37.924 1.00 29.04 272 ASP B CA 1
ATOM 5072 C C . ASP B 1 280 ? -23.614 -30.537 -37.470 1.00 30.69 272 ASP B C 1
ATOM 5073 O O . ASP B 1 280 ? -23.621 -29.314 -37.287 1.00 34.30 272 ASP B O 1
ATOM 5078 N N . VAL B 1 281 ? -22.525 -31.286 -37.252 1.00 29.80 273 VAL B N 1
ATOM 5079 C CA . VAL B 1 281 ? -21.354 -30.765 -36.552 1.00 28.49 273 VAL B CA 1
ATOM 5080 C C . VAL B 1 281 ? -20.578 -29.781 -37.428 1.00 26.54 273 VAL B C 1
ATOM 5081 O O . VAL B 1 281 ? -20.504 -29.921 -38.658 1.00 31.85 273 VAL B O 1
ATOM 5085 N N . ASN B 1 282 ? -19.967 -28.789 -36.764 1.00 28.95 274 ASN B N 1
ATOM 5086 C CA . ASN B 1 282 ? -19.043 -27.818 -37.353 1.00 20.89 274 ASN B CA 1
ATOM 5087 C C . ASN B 1 282 ? -19.714 -26.969 -38.429 1.00 30.94 274 ASN B C 1
ATOM 5088 O O . ASN B 1 282 ? -19.095 -26.588 -39.431 1.00 31.24 274 ASN B O 1
ATOM 5093 N N . VAL B 1 283 ? -20.985 -26.676 -38.245 1.00 28.82 275 VAL B N 1
ATOM 5094 C CA . VAL B 1 283 ? -21.666 -25.721 -39.104 1.00 23.76 275 VAL B CA 1
ATOM 5095 C C . VAL B 1 283 ? -21.325 -24.322 -38.615 1.00 25.51 275 VAL B C 1
ATOM 5096 O O . VAL B 1 283 ? -21.201 -24.078 -37.404 1.00 39.17 275 VAL B O 1
ATOM 5100 N N . ILE B 1 284 ? -21.110 -23.417 -39.561 1.00 23.44 276 ILE B N 1
ATOM 5101 C CA . ILE B 1 284 ? -20.858 -22.006 -39.300 1.00 26.09 276 ILE B CA 1
ATOM 5102 C C . ILE B 1 284 ? -21.922 -21.225 -40.048 1.00 31.15 276 ILE B C 1
ATOM 5103 O O . ILE B 1 284 ? -22.212 -21.531 -41.205 1.00 29.70 276 ILE B O 1
ATOM 5108 N N . ILE B 1 285 ? -22.496 -20.223 -39.396 1.00 27.63 277 ILE B N 1
ATOM 5109 C CA . ILE B 1 285 ? -23.543 -19.406 -39.979 1.00 26.86 277 ILE B CA 1
ATOM 5110 C C . ILE B 1 285 ? -23.132 -17.952 -39.807 1.00 32.73 277 ILE B C 1
ATOM 5111 O O . ILE B 1 285 ? -22.947 -17.486 -38.674 1.00 27.68 277 ILE B O 1
ATOM 5116 N N . GLU B 1 286 ? -22.990 -17.236 -40.922 1.00 33.57 278 GLU B N 1
ATOM 5117 C CA . GLU B 1 286 ? -22.469 -15.880 -40.907 1.00 31.76 278 GLU B CA 1
ATOM 5118 C C . GLU B 1 286 ? -23.467 -14.924 -41.525 1.00 28.62 278 GLU B C 1
ATOM 5119 O O . GLU B 1 286 ? -24.301 -15.312 -42.346 1.00 32.83 278 GLU B O 1
ATOM 5125 N N . GLY B 1 287 ? -23.361 -13.658 -41.128 1.00 25.35 279 GLY B N 1
ATOM 5126 C CA . GLY B 1 287 ? -24.300 -12.672 -41.634 1.00 27.44 279 GLY B CA 1
ATOM 5127 C C . GLY B 1 287 ? -25.709 -12.941 -41.137 1.00 33.41 279 GLY B C 1
ATOM 5128 O O . GLY B 1 287 ? -25.920 -13.315 -39.979 1.00 35.31 279 GLY B O 1
ATOM 5129 N N . ASN B 1 288 ? -26.695 -12.725 -42.015 1.00 36.91 280 ASN B N 1
ATOM 5130 C CA . ASN B 1 288 ? -28.113 -12.943 -41.712 1.00 36.96 280 ASN B CA 1
ATOM 5131 C C . ASN B 1 288 ? -28.640 -14.099 -42.555 1.00 44.58 280 ASN B C 1
ATOM 5132 O O . ASN B 1 288 ? -28.726 -13.998 -43.789 1.00 49.54 280 ASN B O 1
ATOM 5137 N N . CYS B 1 289 ? -29.011 -15.184 -41.888 1.00 33.03 281 CYS B N 1
ATOM 5138 C CA . CYS B 1 289 ? -29.492 -16.377 -42.560 1.00 36.86 281 CYS B CA 1
ATOM 5139 C C . CYS B 1 289 ? -30.896 -16.736 -42.081 1.00 42.63 281 CYS B C 1
ATOM 5140 O O . CYS B 1 289 ? -31.395 -16.226 -41.068 1.00 40.36 281 CYS B O 1
ATOM 5143 N N . GLU B 1 290 ? -31.534 -17.623 -42.842 1.00 38.36 282 GLU B N 1
ATOM 5144 C CA . GLU B 1 290 ? -32.855 -18.134 -42.521 1.00 37.62 282 GLU B CA 1
ATOM 5145 C C . GLU B 1 290 ? -32.900 -19.618 -42.852 1.00 38.92 282 GLU B C 1
ATOM 5146 O O . GLU B 1 290 ? -32.411 -20.048 -43.901 1.00 40.60 282 GLU B O 1
ATOM 5152 N N . LEU B 1 291 ? -33.464 -20.397 -41.938 1.00 35.70 283 LEU B N 1
ATOM 5153 C CA . LEU B 1 291 ? -33.629 -21.833 -42.109 1.00 36.46 283 LEU B CA 1
ATOM 5154 C C . LEU B 1 291 ? -35.095 -22.157 -41.885 1.00 39.19 283 LEU B C 1
ATOM 5155 O O . LEU B 1 291 ? -35.599 -21.999 -40.769 1.00 41.03 283 LEU B O 1
ATOM 5160 N N . GLY B 1 292 ? -35.761 -22.652 -42.923 1.00 34.06 284 GLY B N 1
ATOM 5161 C CA . GLY B 1 292 ? -37.164 -22.993 -42.816 1.00 32.15 284 GLY B CA 1
ATOM 5162 C C . GLY B 1 292 ? -37.400 -24.322 -42.116 1.00 36.41 284 GLY B C 1
ATOM 5163 O O . GLY B 1 292 ? -36.475 -25.012 -41.674 1.00 39.49 284 GLY B O 1
ATOM 5164 N N . ASP B 1 293 ? -38.684 -24.670 -42.020 1.00 34.37 285 ASP B N 1
ATOM 5165 C CA . ASP B 1 293 ? -39.111 -25.901 -41.369 1.00 32.66 285 ASP B CA 1
ATOM 5166 C C . ASP B 1 293 ? -38.461 -27.129 -41.994 1.00 36.47 285 ASP B C 1
ATOM 5167 O O . ASP B 1 293 ? -38.359 -27.246 -43.219 1.00 39.44 285 ASP B O 1
ATOM 5172 N N . PHE B 1 294 ? -38.025 -28.051 -41.137 1.00 36.04 286 PHE B N 1
ATOM 5173 C CA . PHE B 1 294 ? -37.478 -29.353 -41.535 1.00 38.75 286 PHE B CA 1
ATOM 5174 C C . PHE B 1 294 ? -36.199 -29.256 -42.351 1.00 35.49 286 PHE B C 1
ATOM 5175 O O . PHE B 1 294 ? -35.821 -30.224 -43.004 1.00 40.79 286 PHE B O 1
ATOM 5183 N N . VAL B 1 295 ? -35.522 -28.110 -42.347 1.00 35.02 287 VAL B N 1
ATOM 5184 C CA . VAL B 1 295 ? -34.260 -27.995 -43.068 1.00 31.68 287 VAL B CA 1
ATOM 5185 C C . VAL B 1 295 ? -33.176 -28.777 -42.342 1.00 38.32 287 VAL B C 1
ATOM 5186 O O . VAL B 1 295 ? -33.038 -28.703 -41.109 1.00 43.28 287 VAL B O 1
ATOM 5190 N N . GLU B 1 296 ? -32.384 -29.519 -43.100 1.00 37.32 288 GLU B N 1
ATOM 5191 C CA . GLU B 1 296 ? -31.294 -30.301 -42.535 1.00 35.08 288 GLU B CA 1
ATOM 5192 C C . GLU B 1 296 ? -29.972 -29.799 -43.093 1.00 36.67 288 GLU B C 1
ATOM 5193 O O . GLU B 1 296 ? -29.758 -29.847 -44.308 1.00 40.19 288 GLU B O 1
ATOM 5199 N N . ILE B 1 297 ? -29.089 -29.320 -42.210 1.00 35.52 289 ILE B N 1
ATOM 5200 C CA . ILE B 1 297 ? -27.777 -28.787 -42.591 1.00 32.24 289 ILE B CA 1
ATOM 5201 C C . ILE B 1 297 ? -26.704 -29.783 -42.163 1.00 35.50 289 ILE B C 1
ATOM 5202 O O . ILE B 1 297 ? -26.496 -30.006 -40.962 1.00 40.83 289 ILE B O 1
ATOM 5207 N N . GLY B 1 298 ? -26.004 -30.356 -43.151 1.00 31.07 290 GLY B N 1
ATOM 5208 C CA . GLY B 1 298 ? -25.039 -31.416 -42.927 1.00 23.72 290 GLY B CA 1
ATOM 5209 C C . GLY B 1 298 ? -23.711 -30.916 -42.400 1.00 28.02 290 GLY B C 1
ATOM 5210 O O . GLY B 1 298 ? -23.462 -29.714 -42.248 1.00 23.38 290 GLY B O 1
ATOM 5211 N N . ALA B 1 299 ? -22.830 -31.877 -42.131 1.00 30.86 291 ALA B N 1
ATOM 5212 C CA . ALA B 1 299 ? -21.585 -31.572 -41.441 1.00 29.49 291 ALA B CA 1
ATOM 5213 C C . ALA B 1 299 ? -20.768 -30.542 -42.204 1.00 31.90 291 ALA B C 1
ATOM 5214 O O . ALA B 1 299 ? -20.652 -30.603 -43.428 1.00 36.86 291 ALA B O 1
ATOM 5216 N N . GLY B 1 300 ? -20.202 -29.584 -41.466 1.00 33.98 292 GLY B N 1
ATOM 5217 C CA . GLY B 1 300 ? -19.239 -28.672 -42.046 1.00 29.61 292 GLY B CA 1
ATOM 5218 C C . GLY B 1 300 ? -19.787 -27.632 -42.997 1.00 29.49 292 GLY B C 1
ATOM 5219 O O . GLY B 1 300 ? -18.996 -26.933 -43.629 1.00 36.26 292 GLY B O 1
ATOM 5220 N N . CYS B 1 301 ? -21.103 -27.529 -43.163 1.00 23.08 293 CYS B N 1
ATOM 5221 C CA . CYS B 1 301 ? -21.636 -26.499 -44.037 1.00 19.74 293 CYS B CA 1
ATOM 5222 C C . CYS B 1 301 ? -21.348 -25.134 -43.440 1.00 22.09 293 CYS B C 1
ATOM 5223 O O . CYS B 1 301 ? -21.220 -24.977 -42.223 1.00 28.38 293 CYS B O 1
ATOM 5226 N N . ILE B 1 302 ? -21.168 -24.159 -44.323 1.00 27.83 294 ILE B N 1
ATOM 5227 C CA . ILE B 1 302 ? -20.916 -22.774 -43.967 1.00 23.07 294 ILE B CA 1
ATOM 5228 C C . ILE B 1 302 ? -21.905 -21.957 -44.767 1.00 23.67 294 ILE B C 1
ATOM 5229 O O . ILE B 1 302 ? -21.919 -22.037 -46.003 1.00 30.67 294 ILE B O 1
ATOM 5234 N N . LEU B 1 303 ? -22.735 -21.185 -44.080 1.00 22.63 295 LEU B N 1
ATOM 5235 C CA . LEU B 1 303 ? -23.771 -20.392 -44.719 1.00 27.84 295 LEU B CA 1
ATOM 5236 C C . LEU B 1 303 ? -23.563 -18.930 -44.364 1.00 33.39 295 LEU B C 1
ATOM 5237 O O . LEU B 1 303 ? -23.435 -18.592 -43.180 1.00 38.11 295 LEU B O 1
ATOM 5242 N N . LYS B 1 304 ? -23.561 -18.062 -45.379 1.00 29.27 296 LYS B N 1
ATOM 5243 C CA . LYS B 1 304 ? -23.427 -16.624 -45.173 1.00 31.78 296 LYS B CA 1
ATOM 5244 C C . LYS B 1 304 ? -24.459 -15.868 -46.011 1.00 29.15 296 LYS B C 1
ATOM 5245 O O . LYS B 1 304 ? -24.472 -15.986 -47.240 1.00 35.09 296 LYS B O 1
ATOM 5251 N N . ASN B 1 305 ? -25.298 -15.071 -45.349 1.00 26.27 297 ASN B N 1
ATOM 5252 C CA . ASN B 1 305 ? -26.333 -14.246 -46.001 1.00 31.17 297 ASN B CA 1
ATOM 5253 C C . ASN B 1 305 ? -27.198 -15.063 -46.958 1.00 37.14 297 ASN B C 1
ATOM 5254 O O . ASN B 1 305 ? -27.477 -14.651 -48.085 1.00 42.15 297 ASN B O 1
ATOM 5259 N N . THR B 1 306 ? -27.651 -16.218 -46.482 1.00 30.62 298 THR B N 1
ATOM 5260 C CA . THR B 1 306 ? -28.352 -17.199 -47.286 1.00 31.33 298 THR B CA 1
ATOM 5261 C C . THR B 1 306 ? -29.676 -17.557 -46.627 1.00 38.45 298 THR B C 1
ATOM 5262 O O . THR B 1 306 ? -29.740 -17.698 -45.403 1.00 42.22 298 THR B O 1
ATOM 5266 N N . THR B 1 307 ? -30.735 -17.699 -47.429 1.00 32.51 299 THR B N 1
ATOM 5267 C CA . THR B 1 307 ? -32.005 -18.240 -46.950 1.00 36.25 299 THR B CA 1
ATOM 5268 C C . THR B 1 307 ? -32.258 -19.611 -47.572 1.00 40.33 299 THR B C 1
ATOM 5269 O O . THR B 1 307 ? -31.971 -19.844 -48.755 1.00 38.10 299 THR B O 1
ATOM 5273 N N . ILE B 1 308 ? -32.756 -20.534 -46.755 1.00 31.64 300 ILE B N 1
ATOM 5274 C CA . ILE B 1 308 ? -32.998 -21.898 -47.192 1.00 30.25 300 ILE B CA 1
ATOM 5275 C C . ILE B 1 308 ? -34.398 -22.282 -46.756 1.00 34.10 300 ILE B C 1
ATOM 5276 O O . ILE B 1 308 ? -34.707 -22.267 -45.556 1.00 40.46 300 ILE B O 1
ATOM 5281 N N . ALA B 1 309 ? -35.260 -22.572 -47.726 1.00 33.88 301 ALA B N 1
ATOM 5282 C CA . ALA B 1 309 ? -36.668 -22.770 -47.428 1.00 35.12 301 ALA B CA 1
ATOM 5283 C C . ALA B 1 309 ? -36.958 -24.220 -47.031 1.00 39.25 301 ALA B C 1
ATOM 5284 O O . ALA B 1 309 ? -36.142 -25.134 -47.220 1.00 38.78 301 ALA B O 1
ATOM 5286 N N . ALA B 1 310 ? -38.186 -24.414 -46.544 1.00 35.44 302 ALA B N 1
ATOM 5287 C CA . ALA B 1 310 ? -38.605 -25.625 -45.852 1.00 36.50 302 ALA B CA 1
ATOM 5288 C C . ALA B 1 310 ? -38.351 -26.881 -46.678 1.00 36.62 302 ALA B C 1
ATOM 5289 O O . ALA B 1 310 ? -38.495 -26.877 -47.901 1.00 32.72 302 ALA B O 1
ATOM 5291 N N . GLY B 1 311 ? -37.980 -27.967 -45.987 1.00 32.77 303 GLY B N 1
ATOM 5292 C CA . GLY B 1 311 ? -37.807 -29.279 -46.594 1.00 32.57 303 GLY B CA 1
ATOM 5293 C C . GLY B 1 311 ? -36.466 -29.523 -47.264 1.00 37.08 303 GLY B C 1
ATOM 5294 O O . GLY B 1 311 ? -36.178 -30.665 -47.634 1.00 37.89 303 GLY B O 1
ATOM 5295 N N . THR B 1 312 ? -35.634 -28.498 -47.429 1.00 28.77 304 THR B N 1
ATOM 5296 C CA . THR B 1 312 ? -34.364 -28.681 -48.108 1.00 35.29 304 THR B CA 1
ATOM 5297 C C . THR B 1 312 ? -33.379 -29.472 -47.253 1.00 32.41 304 THR B C 1
ATOM 5298 O O . THR B 1 312 ? -33.294 -29.294 -46.039 1.00 27.25 304 THR B O 1
ATOM 5302 N N . LYS B 1 313 ? -32.637 -30.360 -47.907 1.00 31.50 305 LYS B N 1
ATOM 5303 C CA . LYS B 1 313 ? -31.588 -31.141 -47.271 1.00 32.71 305 LYS B CA 1
ATOM 5304 C C . LYS B 1 313 ? -30.250 -30.791 -47.909 1.00 33.18 305 LYS B C 1
ATOM 5305 O O . LYS B 1 313 ? -30.062 -30.969 -49.114 1.00 33.58 305 LYS B O 1
ATOM 5311 N N . VAL B 1 314 ? -29.355 -30.231 -47.111 1.00 33.92 306 VAL B N 1
ATOM 5312 C CA . VAL B 1 314 ? -28.021 -29.850 -47.545 1.00 31.31 306 VAL B CA 1
ATOM 5313 C C . VAL B 1 314 ? -27.029 -30.893 -47.036 1.00 31.34 306 VAL B C 1
ATOM 5314 O O . VAL B 1 314 ? -26.947 -31.172 -45.831 1.00 31.88 306 VAL B O 1
ATOM 5318 N N . GLN B 1 315 ? -26.335 -31.527 -47.960 1.00 30.66 307 GLN B N 1
ATOM 5319 C CA . GLN B 1 315 ? -25.327 -32.496 -47.593 1.00 34.39 307 GLN B CA 1
ATOM 5320 C C . GLN B 1 315 ? -24.064 -31.788 -47.113 1.00 33.16 307 GLN B C 1
ATOM 5321 O O . GLN B 1 315 ? -23.879 -30.585 -47.320 1.00 26.85 307 GLN B O 1
ATOM 5327 N N . ALA B 1 316 ? -23.155 -32.575 -46.536 1.00 33.30 308 ALA B N 1
ATOM 5328 C CA . ALA B 1 316 ? -21.995 -32.031 -45.839 1.00 29.73 308 ALA B CA 1
ATOM 5329 C C . ALA B 1 316 ? -21.119 -31.212 -46.779 1.00 32.77 308 ALA B C 1
ATOM 5330 O O . ALA B 1 316 ? -21.097 -31.441 -47.991 1.00 30.10 308 ALA B O 1
ATOM 5332 N N . TYR B 1 317 ? -20.410 -30.225 -46.194 1.00 31.26 309 TYR B N 1
ATOM 5333 C CA . TYR B 1 317 ? -19.364 -29.434 -46.873 1.00 22.33 309 TYR B CA 1
ATOM 5334 C C . TYR B 1 317 ? -19.917 -28.661 -48.070 1.00 30.89 309 TYR B C 1
ATOM 5335 O O . TYR B 1 317 ? -19.278 -28.562 -49.118 1.00 39.44 309 TYR B O 1
ATOM 5344 N N . SER B 1 318 ? -21.106 -28.089 -47.910 1.00 31.01 310 SER B N 1
ATOM 5345 C CA . SER B 1 318 ? -21.663 -27.148 -48.877 1.00 23.92 310 SER B CA 1
ATOM 5346 C C . SER B 1 318 ? -21.529 -25.732 -48.304 1.00 34.37 310 SER B C 1
ATOM 5347 O O . SER B 1 318 ? -21.804 -25.512 -47.117 1.00 37.69 310 SER B O 1
ATOM 5350 N N . VAL B 1 319 ? -21.064 -24.779 -49.116 1.00 20.69 311 VAL B N 1
ATOM 5351 C CA . VAL B 1 319 ? -20.896 -23.412 -48.639 1.00 25.28 311 VAL B CA 1
ATOM 5352 C C . VAL B 1 319 ? -21.773 -22.496 -49.483 1.00 26.05 311 VAL B C 1
ATOM 5353 O O . VAL B 1 319 ? -21.849 -22.656 -50.706 1.00 25.19 311 VAL B O 1
ATOM 5357 N N . PHE B 1 320 ? -22.470 -21.569 -48.806 1.00 29.42 312 PHE B N 1
ATOM 5358 C CA . PHE B 1 320 ? -23.426 -20.636 -49.395 1.00 23.88 312 PHE B CA 1
ATOM 5359 C C . PHE B 1 320 ? -23.040 -19.210 -49.021 1.00 24.72 312 PHE B C 1
ATOM 5360 O O . PHE B 1 320 ? -22.757 -18.926 -47.854 1.00 36.30 312 PHE B O 1
ATOM 5368 N N . ASP B 1 321 ? -23.068 -18.310 -49.995 1.00 27.29 313 ASP B N 1
ATOM 5369 C CA . ASP B 1 321 ? -22.879 -16.880 -49.761 1.00 30.33 313 ASP B CA 1
ATOM 5370 C C . ASP B 1 321 ? -23.877 -16.135 -50.636 1.00 29.56 313 ASP B C 1
ATOM 5371 O O . ASP B 1 321 ? -23.869 -16.315 -51.853 1.00 34.46 313 ASP B O 1
ATOM 5376 N N . GLY B 1 322 ? -24.768 -15.357 -50.023 1.00 26.15 314 GLY B N 1
ATOM 5377 C CA . GLY B 1 322 ? -25.759 -14.597 -50.792 1.00 29.97 314 GLY B CA 1
ATOM 5378 C C . GLY B 1 322 ? -26.672 -15.476 -51.625 1.00 34.10 314 GLY B C 1
ATOM 5379 O O . GLY B 1 322 ? -27.085 -15.086 -52.727 1.00 37.74 314 GLY B O 1
ATOM 5380 N N . ALA B 1 323 ? -27.010 -16.656 -51.110 1.00 32.73 315 ALA B N 1
ATOM 5381 C CA . ALA B 1 323 ? -27.801 -17.643 -51.815 1.00 26.31 315 ALA B CA 1
ATOM 5382 C C . ALA B 1 323 ? -29.258 -17.546 -51.397 1.00 34.67 315 ALA B C 1
ATOM 5383 O O . ALA B 1 323 ? -29.565 -17.177 -50.263 1.00 37.24 315 ALA B O 1
ATOM 5385 N N . VAL B 1 324 ? -30.157 -17.871 -52.331 1.00 34.71 316 VAL B N 1
ATOM 5386 C CA . VAL B 1 324 ? -31.591 -17.994 -52.057 1.00 35.54 316 VAL B CA 1
ATOM 5387 C C . VAL B 1 324 ? -32.041 -19.373 -52.520 1.00 40.05 316 VAL B C 1
ATOM 5388 O O . VAL B 1 324 ? -31.988 -19.674 -53.718 1.00 37.34 316 VAL B O 1
ATOM 5392 N N . VAL B 1 325 ? -32.501 -20.197 -51.578 1.00 39.19 317 VAL B N 1
ATOM 5393 C CA . VAL B 1 325 ? -32.800 -21.605 -51.816 1.00 37.08 317 VAL B CA 1
ATOM 5394 C C . VAL B 1 325 ? -34.258 -21.901 -51.461 1.00 39.11 317 VAL B C 1
ATOM 5395 O O . VAL B 1 325 ? -34.723 -21.572 -50.358 1.00 35.26 317 VAL B O 1
ATOM 5399 N N . GLY B 1 326 ? -34.968 -22.539 -52.396 1.00 34.66 318 GLY B N 1
ATOM 5400 C CA . GLY B 1 326 ? -36.372 -22.861 -52.237 1.00 31.39 318 GLY B CA 1
ATOM 5401 C C . GLY B 1 326 ? -36.607 -24.112 -51.408 1.00 37.73 318 GLY B C 1
ATOM 5402 O O . GLY B 1 326 ? -35.750 -24.574 -50.641 1.00 34.62 318 GLY B O 1
ATOM 5403 N N . GLU B 1 327 ? -37.798 -24.678 -51.601 1.00 32.99 319 GLU B N 1
ATOM 5404 C CA . GLU B 1 327 ? -38.288 -25.790 -50.799 1.00 32.65 319 GLU B CA 1
ATOM 5405 C C . GLU B 1 327 ? -37.955 -27.142 -51.422 1.00 38.63 319 GLU B C 1
ATOM 5406 O O . GLU B 1 327 ? -38.041 -27.322 -52.642 1.00 37.53 319 GLU B O 1
ATOM 5412 N N . ASN B 1 328 ? -37.631 -28.106 -50.553 1.00 38.90 320 ASN B N 1
ATOM 5413 C CA . ASN B 1 328 ? -37.368 -29.495 -50.927 1.00 37.06 320 ASN B CA 1
ATOM 5414 C C . ASN B 1 328 ? -36.271 -29.593 -51.974 1.00 36.51 320 ASN B C 1
ATOM 5415 O O . ASN B 1 328 ? -36.345 -30.407 -52.895 1.00 31.54 320 ASN B O 1
ATOM 5420 N N . THR B 1 329 ? -35.263 -28.743 -51.856 1.00 37.79 321 THR B N 1
ATOM 5421 C CA . THR B 1 329 ? -34.107 -28.904 -52.720 1.00 34.44 321 THR B CA 1
ATOM 5422 C C . THR B 1 329 ? -33.125 -29.869 -52.069 1.00 34.40 321 THR B C 1
ATOM 5423 O O . THR B 1 329 ? -33.195 -30.164 -50.872 1.00 31.68 321 THR B O 1
ATOM 5427 N N . GLN B 1 330 ? -32.230 -30.393 -52.891 1.00 33.40 322 GLN B N 1
ATOM 5428 C CA . GLN B 1 330 ? -31.191 -31.305 -52.443 1.00 31.98 322 GLN B CA 1
ATOM 5429 C C . GLN B 1 330 ? -29.872 -30.719 -52.891 1.00 32.90 322 GLN B C 1
ATOM 5430 O O . GLN B 1 330 ? -29.670 -30.501 -54.090 1.00 35.63 322 GLN B O 1
ATOM 5436 N N . ILE B 1 331 ? -28.995 -30.431 -51.935 1.00 33.34 323 ILE B N 1
ATOM 5437 C CA . ILE B 1 331 ? -27.752 -29.729 -52.218 1.00 31.90 323 ILE B CA 1
ATOM 5438 C C . ILE B 1 331 ? -26.586 -30.493 -51.606 1.00 32.12 323 ILE B C 1
ATOM 5439 O O . ILE B 1 331 ? -26.630 -30.872 -50.431 1.00 30.74 323 ILE B O 1
ATOM 5444 N N . GLY B 1 332 ? -25.540 -30.698 -52.400 1.00 27.16 324 GLY B N 1
ATOM 5445 C CA . GLY B 1 332 ? -24.300 -31.236 -51.914 1.00 27.79 324 GLY B CA 1
ATOM 5446 C C . GLY B 1 332 ? -24.210 -32.741 -52.044 1.00 31.60 324 GLY B C 1
ATOM 5447 O O . GLY B 1 332 ? -25.084 -33.396 -52.624 1.00 33.91 324 GLY B O 1
ATOM 5448 N N . PRO B 1 333 ? -23.134 -33.324 -51.496 1.00 34.18 325 PRO B N 1
ATOM 5449 C CA . PRO B 1 333 ? -22.081 -32.609 -50.748 1.00 27.31 325 PRO B CA 1
ATOM 5450 C C . PRO B 1 333 ? -21.163 -31.775 -51.657 1.00 28.31 325 PRO B C 1
ATOM 5451 O O . PRO B 1 333 ? -21.278 -31.934 -52.873 1.00 21.77 325 PRO B O 1
ATOM 5455 N N . PHE B 1 334 ? -20.328 -30.891 -51.074 1.00 25.03 326 PHE B N 1
ATOM 5456 C CA . PHE B 1 334 ? -19.335 -30.107 -51.811 1.00 21.13 326 PHE B CA 1
ATOM 5457 C C . PHE B 1 334 ? -19.985 -29.173 -52.834 1.00 32.20 326 PHE B C 1
ATOM 5458 O O . PHE B 1 334 ? -19.458 -28.971 -53.930 1.00 32.80 326 PHE B O 1
ATOM 5466 N N . ALA B 1 335 ? -21.133 -28.600 -52.486 1.00 28.69 327 ALA B N 1
ATOM 5467 C CA . ALA B 1 335 ? -21.719 -27.564 -53.323 1.00 31.32 327 ALA B CA 1
ATOM 5468 C C . ALA B 1 335 ? -21.191 -26.202 -52.894 1.00 31.84 327 ALA B C 1
ATOM 5469 O O . ALA B 1 335 ? -20.920 -25.974 -51.719 1.00 30.74 327 ALA B O 1
ATOM 5471 N N . ARG B 1 336 ? -21.029 -25.303 -53.866 1.00 37.03 328 ARG B N 1
ATOM 5472 C CA . ARG B 1 336 ? -20.553 -23.942 -53.619 1.00 37.86 328 ARG B CA 1
ATOM 5473 C C . ARG B 1 336 ? -21.526 -22.981 -54.305 1.00 37.21 328 ARG B C 1
ATOM 5474 O O . ARG B 1 336 ? -21.510 -22.855 -55.533 1.00 46.52 328 ARG B O 1
ATOM 5482 N N . LEU B 1 337 ? -22.388 -22.319 -53.531 1.00 30.12 329 LEU B N 1
ATOM 5483 C CA . LEU B 1 337 ? -23.324 -21.324 -54.061 1.00 33.59 329 LEU B CA 1
ATOM 5484 C C . LEU B 1 337 ? -22.835 -19.931 -53.704 1.00 33.34 329 LEU B C 1
ATOM 5485 O O . LEU B 1 337 ? -22.527 -19.656 -52.539 1.00 38.26 329 LEU B O 1
ATOM 5490 N N . ARG B 1 338 ? -22.787 -19.059 -54.699 1.00 29.17 330 ARG B N 1
ATOM 5491 C CA . ARG B 1 338 ? -22.237 -17.720 -54.595 1.00 30.18 330 ARG B CA 1
ATOM 5492 C C . ARG B 1 338 ? -23.329 -16.671 -54.773 1.00 30.62 330 ARG B C 1
ATOM 5493 O O . ARG B 1 338 ? -24.460 -16.998 -55.146 1.00 32.18 330 ARG B O 1
ATOM 5501 N N . PRO B 1 339 ? -23.044 -15.397 -54.474 1.00 31.04 331 PRO B N 1
ATOM 5502 C CA . PRO B 1 339 ? -24.117 -14.394 -54.490 1.00 32.76 331 PRO B CA 1
ATOM 5503 C C . PRO B 1 339 ? -24.847 -14.395 -55.826 1.00 36.28 331 PRO B C 1
ATOM 5504 O O . PRO B 1 339 ? -24.252 -14.638 -56.889 1.00 33.50 331 PRO B O 1
ATOM 5508 N N . GLY B 1 340 ? -26.169 -14.197 -55.752 1.00 38.36 332 GLY B N 1
ATOM 5509 C CA . GLY B 1 340 ? -27.036 -14.280 -56.905 1.00 38.14 332 GLY B CA 1
ATOM 5510 C C . GLY B 1 340 ? -27.523 -15.685 -57.227 1.00 41.60 332 GLY B C 1
ATOM 5511 O O . GLY B 1 340 ? -28.471 -15.830 -58.005 1.00 48.88 332 GLY B O 1
ATOM 5512 N N . ALA B 1 341 ? -26.944 -16.722 -56.625 1.00 35.44 333 ALA B N 1
ATOM 5513 C CA . ALA B 1 341 ? -27.473 -18.058 -56.829 1.00 37.96 333 ALA B CA 1
ATOM 5514 C C . ALA B 1 341 ? -28.863 -18.139 -56.217 1.00 38.80 333 ALA B C 1
ATOM 5515 O O . ALA B 1 341 ? -29.030 -17.904 -55.016 1.00 36.47 333 ALA B O 1
ATOM 5517 N N . LYS B 1 342 ? -29.855 -18.443 -57.056 1.00 35.42 334 LYS B N 1
ATOM 5518 C CA . LYS B 1 342 ? -31.246 -18.584 -56.649 1.00 36.25 334 LYS B CA 1
ATOM 5519 C C . LYS B 1 342 ? -31.763 -19.920 -57.151 1.00 40.67 334 LYS B C 1
ATOM 5520 O O . LYS B 1 342 ? -31.884 -20.114 -58.365 1.00 43.91 334 LYS B O 1
ATOM 5526 N N . LEU B 1 343 ? -32.130 -20.814 -56.237 1.00 39.91 335 LEU B N 1
ATOM 5527 C CA . LEU B 1 343 ? -32.679 -22.116 -56.608 1.00 41.23 335 LEU B CA 1
ATOM 5528 C C . LEU B 1 343 ? -34.178 -22.164 -56.335 1.00 34.27 335 LEU B C 1
ATOM 5529 O O . LEU B 1 343 ? -34.617 -21.902 -55.217 1.00 39.98 335 LEU B O 1
ATOM 5534 N N . ALA B 1 344 ? -34.954 -22.536 -57.345 1.00 34.39 336 ALA B N 1
ATOM 5535 C CA . ALA B 1 344 ? -36.380 -22.763 -57.148 1.00 40.25 336 ALA B CA 1
ATOM 5536 C C . ALA B 1 344 ? -36.604 -24.035 -56.321 1.00 38.99 336 ALA B C 1
ATOM 5537 O O . ALA B 1 344 ? -35.666 -24.768 -55.992 1.00 39.94 336 ALA B O 1
ATOM 5539 N N . ASN B 1 345 ? -37.875 -24.314 -56.012 1.00 34.73 337 ASN B N 1
ATOM 5540 C CA . ASN B 1 345 ? -38.247 -25.562 -55.347 1.00 37.67 337 ASN B CA 1
ATOM 5541 C C . ASN B 1 345 ? -37.800 -26.775 -56.169 1.00 40.33 337 ASN B C 1
ATOM 5542 O O . ASN B 1 345 ? -37.745 -26.730 -57.401 1.00 45.04 337 ASN B O 1
ATOM 5547 N N . GLU B 1 346 ? -37.477 -27.869 -55.465 1.00 39.94 338 GLU B N 1
ATOM 5548 C CA . GLU B 1 346 ? -37.171 -29.211 -55.991 1.00 42.20 338 GLU B CA 1
ATOM 5549 C C . GLU B 1 346 ? -35.853 -29.312 -56.751 1.00 36.88 338 GLU B C 1
ATOM 5550 O O . GLU B 1 346 ? -35.567 -30.364 -57.289 1.00 39.13 338 GLU B O 1
ATOM 5556 N N . VAL B 1 347 ? -35.055 -28.249 -56.817 1.00 38.15 339 VAL B N 1
ATOM 5557 C CA . VAL B 1 347 ? -33.772 -28.284 -57.509 1.00 37.10 339 VAL B CA 1
ATOM 5558 C C . VAL B 1 347 ? -32.824 -29.242 -56.803 1.00 40.34 339 VAL B C 1
ATOM 5559 O O . VAL B 1 347 ? -32.772 -29.286 -55.567 1.00 48.39 339 VAL B O 1
ATOM 5563 N N . HIS B 1 348 ? -32.043 -29.990 -57.582 1.00 34.57 340 HIS B N 1
ATOM 5564 C CA . HIS B 1 348 ? -30.971 -30.829 -57.057 1.00 36.68 340 HIS B CA 1
ATOM 5565 C C . HIS B 1 348 ? -29.639 -30.285 -57.554 1.00 37.66 340 HIS B C 1
ATOM 5566 O O . HIS B 1 348 ? -29.434 -30.155 -58.771 1.00 33.12 340 HIS B O 1
ATOM 5573 N N . ILE B 1 349 ? -28.746 -29.992 -56.608 1.00 34.85 341 ILE B N 1
ATOM 5574 C CA . ILE B 1 349 ? -27.362 -29.603 -56.860 1.00 33.02 341 ILE B CA 1
ATOM 5575 C C . ILE B 1 349 ? -26.481 -30.636 -56.158 1.00 32.50 341 ILE B C 1
ATOM 5576 O O . ILE B 1 349 ? -26.642 -30.880 -54.955 1.00 37.94 341 ILE B O 1
ATOM 5581 N N . GLY B 1 350 ? -25.604 -31.278 -56.912 1.00 31.62 342 GLY B N 1
ATOM 5582 C CA . GLY B 1 350 ? -24.718 -32.312 -56.418 1.00 29.03 342 GLY B CA 1
ATOM 5583 C C . GLY B 1 350 ? -23.330 -31.804 -56.070 1.00 30.88 342 GLY B C 1
ATOM 5584 O O . GLY B 1 350 ? -23.141 -30.646 -55.670 1.00 28.96 342 GLY B O 1
ATOM 5585 N N . ASN B 1 351 ? -22.340 -32.682 -56.250 1.00 29.67 343 ASN B N 1
ATOM 5586 C CA . ASN B 1 351 ? -20.980 -32.449 -55.790 1.00 27.44 343 ASN B CA 1
ATOM 5587 C C . ASN B 1 351 ? -20.082 -31.705 -56.782 1.00 35.16 343 ASN B C 1
ATOM 5588 O O . ASN B 1 351 ? -20.149 -31.917 -58.002 1.00 30.99 343 ASN B O 1
ATOM 5593 N N . PHE B 1 352 ? -19.205 -30.858 -56.220 1.00 32.49 344 PHE B N 1
ATOM 5594 C CA . PHE B 1 352 ? -18.215 -30.075 -56.968 1.00 27.84 344 PHE B CA 1
ATOM 5595 C C . PHE B 1 352 ? -18.904 -29.174 -57.993 1.00 30.55 344 PHE B C 1
ATOM 5596 O O . PHE B 1 352 ? -18.466 -29.033 -59.136 1.00 35.62 344 PHE B O 1
ATOM 5604 N N . VAL B 1 353 ? -20.007 -28.573 -57.568 1.00 26.49 345 VAL B N 1
ATOM 5605 C CA . VAL B 1 353 ? -20.827 -27.692 -58.383 1.00 27.90 345 VAL B CA 1
ATOM 5606 C C . VAL B 1 353 ? -20.669 -26.282 -57.845 1.00 31.65 345 VAL B C 1
ATOM 5607 O O . VAL B 1 353 ? -20.684 -26.079 -56.627 1.00 39.68 345 VAL B O 1
ATOM 5611 N N . GLU B 1 354 ? -20.495 -25.320 -58.745 1.00 32.56 346 GLU B N 1
ATOM 5612 C CA . GLU B 1 354 ? -20.400 -23.900 -58.419 1.00 36.81 346 GLU B CA 1
ATOM 5613 C C . GLU B 1 354 ? -21.482 -23.130 -59.162 1.00 36.47 346 GLU B C 1
ATOM 5614 O O . GLU B 1 354 ? -21.505 -23.117 -60.397 1.00 40.08 346 GLU B O 1
ATOM 5620 N N . VAL B 1 355 ? -22.368 -22.494 -58.414 1.00 31.40 347 VAL B N 1
ATOM 5621 C CA . VAL B 1 355 ? -23.440 -21.677 -58.966 1.00 35.47 347 VAL B CA 1
ATOM 5622 C C . VAL B 1 355 ? -23.188 -20.242 -58.520 1.00 33.54 347 VAL B C 1
ATOM 5623 O O . VAL B 1 355 ? -23.125 -19.964 -57.314 1.00 37.07 347 VAL B O 1
ATOM 5627 N N . LYS B 1 356 ? -23.018 -19.343 -59.486 1.00 30.79 348 LYS B N 1
ATOM 5628 C CA . LYS B 1 356 ? -22.774 -17.926 -59.232 1.00 33.04 348 LYS B CA 1
ATOM 5629 C C . LYS B 1 356 ? -23.700 -17.098 -60.104 1.00 46.66 348 LYS B C 1
ATOM 5630 O O . LYS B 1 356 ? -23.690 -17.242 -61.337 1.00 46.52 348 LYS B O 1
ATOM 5636 N N . ASN B 1 357 ? -24.462 -16.207 -59.473 1.00 46.76 349 ASN B N 1
ATOM 5637 C CA . ASN B 1 357 ? -25.327 -15.281 -60.193 1.00 42.66 349 ASN B CA 1
ATOM 5638 C C . ASN B 1 357 ? -26.185 -16.023 -61.219 1.00 41.10 349 ASN B C 1
ATOM 5639 O O . ASN B 1 357 ? -26.253 -15.668 -62.401 1.00 42.42 349 ASN B O 1
ATOM 5644 N N . THR B 1 358 ? -26.855 -17.071 -60.744 1.00 35.55 350 THR B N 1
ATOM 5645 C CA . THR B 1 358 ? -27.610 -17.965 -61.602 1.00 33.12 350 THR B CA 1
ATOM 5646 C C . THR B 1 358 ? -28.913 -18.332 -60.924 1.00 40.04 350 THR B C 1
ATOM 5647 O O . THR B 1 358 ? -28.924 -18.677 -59.732 1.00 34.18 350 THR B O 1
ATOM 5651 N N . THR B 1 359 ? -30.004 -18.244 -61.689 1.00 34.27 351 THR B N 1
ATOM 5652 C CA . THR B 1 359 ? -31.308 -18.707 -61.255 1.00 34.42 351 THR B CA 1
ATOM 5653 C C . THR B 1 359 ? -31.606 -20.031 -61.948 1.00 34.51 351 THR B C 1
ATOM 5654 O O . THR B 1 359 ? -31.325 -20.200 -63.134 1.00 43.45 351 THR B O 1
ATOM 5658 N N . ILE B 1 360 ? -32.136 -20.982 -61.185 1.00 39.85 352 ILE B N 1
ATOM 5659 C CA . ILE B 1 360 ? -32.380 -22.347 -61.635 1.00 41.55 352 ILE B CA 1
ATOM 5660 C C . ILE B 1 360 ? -33.841 -22.665 -61.343 1.00 39.11 352 ILE B C 1
ATOM 5661 O O . ILE B 1 360 ? -34.275 -22.582 -60.187 1.00 43.72 352 ILE B O 1
ATOM 5666 N N . GLY B 1 361 ? -34.598 -23.015 -62.387 1.00 36.56 353 GLY B N 1
ATOM 5667 C CA . GLY B 1 361 ? -36.031 -23.186 -62.286 1.00 37.64 353 GLY B CA 1
ATOM 5668 C C . GLY B 1 361 ? -36.461 -24.495 -61.653 1.00 39.15 353 GLY B C 1
ATOM 5669 O O . GLY B 1 361 ? -35.657 -25.352 -61.287 1.00 42.28 353 GLY B O 1
ATOM 5670 N N . LEU B 1 362 ? -37.780 -24.658 -61.576 1.00 41.61 354 LEU B N 1
ATOM 5671 C CA . LEU B 1 362 ? -38.386 -25.686 -60.739 1.00 43.84 354 LEU B CA 1
ATOM 5672 C C . LEU B 1 362 ? -37.937 -27.095 -61.138 1.00 41.92 354 LEU B C 1
ATOM 5673 O O . LEU B 1 362 ? -38.075 -27.505 -62.298 1.00 45.15 354 LEU B O 1
ATOM 5678 N N . GLY B 1 363 ? -37.404 -27.838 -60.158 1.00 40.82 355 GLY B N 1
ATOM 5679 C CA . GLY B 1 363 ? -37.055 -29.241 -60.323 1.00 36.56 355 GLY B CA 1
ATOM 5680 C C . GLY B 1 363 ? -35.854 -29.547 -61.190 1.00 42.11 355 GLY B C 1
ATOM 5681 O O . GLY B 1 363 ? -35.657 -30.706 -61.558 1.00 44.39 355 GLY B O 1
ATOM 5682 N N . SER B 1 364 ? -35.055 -28.554 -61.553 1.00 35.11 356 SER B N 1
ATOM 5683 C CA . SER B 1 364 ? -33.930 -28.808 -62.430 1.00 38.80 356 SER B CA 1
ATOM 5684 C C . SER B 1 364 ? -32.799 -29.459 -61.646 1.00 37.21 356 SER B C 1
ATOM 5685 O O . SER B 1 364 ? -32.727 -29.355 -60.416 1.00 43.52 356 SER B O 1
ATOM 5688 N N . LYS B 1 365 ? -31.906 -30.131 -62.374 1.00 35.97 357 LYS B N 1
ATOM 5689 C CA . LYS B 1 365 ? -30.859 -30.952 -61.772 1.00 39.20 357 LYS B CA 1
ATOM 5690 C C . LYS B 1 365 ? -29.495 -30.582 -62.335 1.00 33.30 357 LYS B C 1
ATOM 5691 O O . LYS B 1 365 ? -29.339 -30.438 -63.546 1.00 41.10 357 LYS B O 1
ATOM 5697 N N . ALA B 1 366 ? -28.508 -30.442 -61.451 1.00 36.97 358 ALA B N 1
ATOM 5698 C CA . ALA B 1 366 ? -27.086 -30.378 -61.822 1.00 32.50 358 ALA B CA 1
ATOM 5699 C C . ALA B 1 366 ? -26.357 -31.219 -60.767 1.00 29.39 358 ALA B C 1
ATOM 5700 O O . ALA B 1 366 ? -25.832 -30.707 -59.778 1.00 32.20 358 ALA B O 1
ATOM 5702 N N . ASN B 1 367 ? -26.322 -32.527 -61.004 1.00 31.94 359 ASN B N 1
ATOM 5703 C CA . ASN B 1 367 ? -25.857 -33.496 -60.023 1.00 33.59 359 ASN B CA 1
ATOM 5704 C C . ASN B 1 367 ? -24.336 -33.649 -60.015 1.00 34.68 359 ASN B C 1
ATOM 5705 O O . ASN B 1 367 ? -23.776 -34.183 -59.047 1.00 33.88 359 ASN B O 1
ATOM 5710 N N . HIS B 1 368 ? -23.646 -33.171 -61.038 1.00 29.68 360 HIS B N 1
ATOM 5711 C CA . HIS B 1 368 ? -22.231 -33.472 -61.164 1.00 36.12 360 HIS B CA 1
ATOM 5712 C C . HIS B 1 368 ? -21.441 -32.190 -61.386 1.00 37.95 360 HIS B C 1
ATOM 5713 O O . HIS B 1 368 ? -22.005 -31.099 -61.473 1.00 39.91 360 HIS B O 1
ATOM 5720 N N . PHE B 1 369 ? -20.119 -32.321 -61.437 1.00 37.71 361 PHE B N 1
ATOM 5721 C CA . PHE B 1 369 ? -19.267 -31.134 -61.414 1.00 38.15 361 PHE B CA 1
ATOM 5722 C C . PHE B 1 369 ? -19.566 -30.229 -62.597 1.00 40.40 361 PHE B C 1
ATOM 5723 O O . PHE B 1 369 ? -19.693 -30.689 -63.735 1.00 46.31 361 PHE B O 1
ATOM 5731 N N . THR B 1 370 ? -19.744 -28.948 -62.300 1.00 27.59 362 THR B N 1
ATOM 5732 C CA . THR B 1 370 ? -20.190 -27.973 -63.272 1.00 38.48 362 THR B CA 1
ATOM 5733 C C . THR B 1 370 ? -19.940 -26.583 -62.706 1.00 38.27 362 THR B C 1
ATOM 5734 O O . THR B 1 370 ? -19.878 -26.398 -61.487 1.00 37.73 362 THR B O 1
ATOM 5738 N N . TYR B 1 371 ? -19.774 -25.617 -63.606 1.00 35.68 363 TYR B N 1
ATOM 5739 C CA . TYR B 1 371 ? -19.780 -24.208 -63.254 1.00 34.37 363 TYR B CA 1
ATOM 5740 C C . TYR B 1 371 ? -20.914 -23.546 -64.016 1.00 39.76 363 TYR B C 1
ATOM 5741 O O . TYR B 1 371 ? -20.892 -23.499 -65.252 1.00 37.93 363 TYR B O 1
ATOM 5750 N N . LEU B 1 372 ? -21.904 -23.051 -63.288 1.00 30.28 364 LEU B N 1
ATOM 5751 C CA . LEU B 1 372 ? -22.999 -22.294 -63.884 1.00 34.82 364 LEU B CA 1
ATOM 5752 C C . LEU B 1 372 ? -22.854 -20.865 -63.381 1.00 31.66 364 LEU B C 1
ATOM 5753 O O . LEU B 1 372 ? -23.161 -20.569 -62.225 1.00 38.46 364 LEU B O 1
ATOM 5758 N N . GLY B 1 373 ? -22.371 -19.980 -64.243 1.00 36.86 365 GLY B N 1
ATOM 5759 C CA . GLY B 1 373 ? -22.199 -18.597 -63.855 1.00 37.09 365 GLY B CA 1
ATOM 5760 C C . GLY B 1 373 ? -22.930 -17.649 -64.779 1.00 40.26 365 GLY B C 1
ATOM 5761 O O . GLY B 1 373 ? -22.883 -17.819 -65.999 1.00 44.87 365 GLY B O 1
ATOM 5762 N N . ASP B 1 374 ? -23.636 -16.677 -64.201 1.00 35.76 366 ASP B N 1
ATOM 5763 C CA . ASP B 1 374 ? -24.386 -15.661 -64.946 1.00 37.63 366 ASP B CA 1
ATOM 5764 C C . ASP B 1 374 ? -25.391 -16.297 -65.905 1.00 44.24 366 ASP B C 1
ATOM 5765 O O . ASP B 1 374 ? -25.473 -15.944 -67.089 1.00 47.37 366 ASP B O 1
ATOM 5770 N N . ALA B 1 375 ? -26.180 -17.229 -65.379 1.00 37.16 367 ALA B N 1
ATOM 5771 C CA . ALA B 1 375 ? -27.070 -18.041 -66.195 1.00 37.78 367 ALA B CA 1
ATOM 5772 C C . ALA B 1 375 ? -28.498 -17.977 -65.672 1.00 45.39 367 ALA B C 1
ATOM 5773 O O . ALA B 1 375 ? -28.741 -17.758 -64.478 1.00 49.39 367 ALA B O 1
ATOM 5775 N N . GLU B 1 376 ? -29.442 -18.161 -66.592 1.00 41.21 368 GLU B N 1
ATOM 5776 C CA . GLU B 1 376 ? -30.855 -18.339 -66.274 1.00 40.83 368 GLU B CA 1
ATOM 5777 C C . GLU B 1 376 ? -31.294 -19.694 -66.803 1.00 42.85 368 GLU B C 1
ATOM 5778 O O . GLU B 1 376 ? -31.312 -19.918 -68.018 1.00 43.28 368 GLU B O 1
ATOM 5784 N N . ILE B 1 377 ? -31.673 -20.584 -65.897 1.00 39.32 369 ILE B N 1
ATOM 5785 C CA . ILE B 1 377 ? -32.012 -21.953 -66.249 1.00 41.59 369 ILE B CA 1
ATOM 5786 C C . ILE B 1 377 ? -33.467 -22.199 -65.898 1.00 43.78 369 ILE B C 1
ATOM 5787 O O . ILE B 1 377 ? -33.907 -21.857 -64.794 1.00 46.46 369 ILE B O 1
ATOM 5792 N N . GLY B 1 378 ? -34.211 -22.770 -66.850 1.00 40.65 370 GLY B N 1
ATOM 5793 C CA . GLY B 1 378 ? -35.627 -23.029 -66.698 1.00 41.86 370 GLY B CA 1
ATOM 5794 C C . GLY B 1 378 ? -35.954 -24.226 -65.828 1.00 49.33 370 GLY B C 1
ATOM 5795 O O . GLY B 1 378 ? -35.171 -24.668 -64.981 1.00 38.94 370 GLY B O 1
ATOM 5796 N N . ALA B 1 379 ? -37.144 -24.763 -66.053 1.00 52.87 371 ALA B N 1
ATOM 5797 C CA . ALA B 1 379 ? -37.683 -25.809 -65.198 1.00 55.70 371 ALA B CA 1
ATOM 5798 C C . ALA B 1 379 ? -37.534 -27.192 -65.837 1.00 54.70 371 ALA B C 1
ATOM 5799 O O . ALA B 1 379 ? -37.614 -27.350 -67.062 1.00 43.64 371 ALA B O 1
ATOM 5801 N N . GLU B 1 380 ? -37.318 -28.200 -64.983 1.00 41.00 372 GLU B N 1
ATOM 5802 C CA . GLU B 1 380 ? -37.250 -29.595 -65.422 1.00 42.52 372 GLU B CA 1
ATOM 5803 C C . GLU B 1 380 ? -36.135 -29.801 -66.445 1.00 46.60 372 GLU B C 1
ATOM 5804 O O . GLU B 1 380 ? -36.287 -30.549 -67.414 1.00 52.80 372 GLU B O 1
ATOM 5810 N N . SER B 1 381 ? -35.022 -29.103 -66.252 1.00 44.57 373 SER B N 1
ATOM 5811 C CA . SER B 1 381 ? -33.862 -29.195 -67.124 1.00 46.61 373 SER B CA 1
ATOM 5812 C C . SER B 1 381 ? -32.747 -29.988 -66.449 1.00 40.18 373 SER B C 1
ATOM 5813 O O . SER B 1 381 ? -32.731 -30.168 -65.235 1.00 36.15 373 SER B O 1
ATOM 5816 N N . ASN B 1 382 ? -31.824 -30.492 -67.260 1.00 40.03 374 ASN B N 1
ATOM 5817 C CA . ASN B 1 382 ? -30.761 -31.342 -66.760 1.00 45.31 374 ASN B CA 1
ATOM 5818 C C . ASN B 1 382 ? -29.421 -30.846 -67.281 1.00 46.01 374 ASN B C 1
ATOM 5819 O O . ASN B 1 382 ? -29.230 -30.710 -68.495 1.00 49.47 374 ASN B O 1
ATOM 5824 N N . ILE B 1 383 ? -28.496 -30.593 -66.360 1.00 42.16 375 ILE B N 1
ATOM 5825 C CA . ILE B 1 383 ? -27.158 -30.103 -66.668 1.00 40.36 375 ILE B CA 1
ATOM 5826 C C . ILE B 1 383 ? -26.194 -31.250 -66.436 1.00 36.38 375 ILE B C 1
ATOM 5827 O O . ILE B 1 383 ? -25.975 -31.656 -65.290 1.00 37.16 375 ILE B O 1
ATOM 5832 N N . GLY B 1 384 ? -25.571 -31.725 -67.504 1.00 37.34 376 GLY B N 1
ATOM 5833 C CA . GLY B 1 384 ? -24.665 -32.835 -67.386 1.00 36.97 376 GLY B CA 1
ATOM 5834 C C . GLY B 1 384 ? -23.341 -32.451 -66.762 1.00 42.15 376 GLY B C 1
ATOM 5835 O O . GLY B 1 384 ? -22.932 -31.292 -66.759 1.00 40.71 376 GLY B O 1
ATOM 5836 N N . ALA B 1 385 ? -22.651 -33.471 -66.258 1.00 42.19 377 ALA B N 1
ATOM 5837 C CA . ALA B 1 385 ? -21.301 -33.295 -65.752 1.00 36.75 377 ALA B CA 1
ATOM 5838 C C . ALA B 1 385 ? -20.419 -32.606 -66.783 1.00 35.36 377 ALA B C 1
ATOM 5839 O O . ALA B 1 385 ? -20.516 -32.869 -67.979 1.00 42.45 377 ALA B O 1
ATOM 5841 N N . GLY B 1 386 ? -19.533 -31.738 -66.306 1.00 34.02 378 GLY B N 1
ATOM 5842 C CA . GLY B 1 386 ? -18.592 -31.066 -67.164 1.00 36.92 378 GLY B CA 1
ATOM 5843 C C . GLY B 1 386 ? -19.159 -29.917 -67.956 1.00 41.97 378 GLY B C 1
ATOM 5844 O O . GLY B 1 386 ? -18.458 -29.378 -68.819 1.00 49.33 378 GLY B O 1
ATOM 5845 N N . THR B 1 387 ? -20.410 -29.541 -67.716 1.00 43.88 379 THR B N 1
ATOM 5846 C CA . THR B 1 387 ? -20.968 -28.383 -68.394 1.00 44.88 379 THR B CA 1
ATOM 5847 C C . THR B 1 387 ? -20.354 -27.121 -67.819 1.00 43.74 379 THR B C 1
ATOM 5848 O O . THR B 1 387 ? -20.186 -26.994 -66.597 1.00 39.46 379 THR B O 1
ATOM 5852 N N . ILE B 1 388 ? -20.045 -26.180 -68.710 1.00 39.97 380 ILE B N 1
ATOM 5853 C CA . ILE B 1 388 ? -19.454 -24.900 -68.347 1.00 44.01 380 ILE B CA 1
ATOM 5854 C C . ILE B 1 388 ? -20.166 -23.795 -69.123 1.00 49.44 380 ILE B C 1
ATOM 5855 O O . ILE B 1 388 ? -20.312 -23.881 -70.350 1.00 51.78 380 ILE B O 1
ATOM 5860 N N . THR B 1 389 ? -20.632 -22.774 -68.403 1.00 44.42 381 THR B N 1
ATOM 5861 C CA . THR B 1 389 ? -21.006 -21.493 -69.000 1.00 49.38 381 THR B CA 1
ATOM 5862 C C . THR B 1 389 ? -19.729 -20.707 -69.218 1.00 51.46 381 THR B C 1
ATOM 5863 O O . THR B 1 389 ? -19.038 -20.372 -68.252 1.00 48.87 381 THR B O 1
ATOM 5867 N N . CYS B 1 390 ? -19.396 -20.432 -70.477 1.00 53.83 382 CYS B N 1
ATOM 5868 C CA . CYS B 1 390 ? -18.284 -19.537 -70.791 1.00 55.73 382 CYS B CA 1
ATOM 5869 C C . CYS B 1 390 ? -18.841 -18.132 -70.717 1.00 54.59 382 CYS B C 1
ATOM 5870 O O . CYS B 1 390 ? -19.355 -17.596 -71.697 1.00 58.06 382 CYS B O 1
ATOM 5873 N N . ASN B 1 391 ? -18.792 -17.552 -69.517 1.00 55.05 383 ASN B N 1
ATOM 5874 C CA . ASN B 1 391 ? -19.444 -16.281 -69.229 1.00 56.72 383 ASN B CA 1
ATOM 5875 C C . ASN B 1 391 ? -18.507 -15.086 -69.301 1.00 57.53 383 ASN B C 1
ATOM 5876 O O . ASN B 1 391 ? -18.957 -13.959 -69.099 1.00 57.48 383 ASN B O 1
ATOM 5881 N N . TYR B 1 392 ? -17.218 -15.300 -69.530 1.00 58.81 384 TYR B N 1
ATOM 5882 C CA . TYR B 1 392 ? -16.223 -14.241 -69.415 1.00 61.34 384 TYR B CA 1
ATOM 5883 C C . TYR B 1 392 ? -15.297 -14.282 -70.624 1.00 64.99 384 TYR B C 1
ATOM 5884 O O . TYR B 1 392 ? -14.610 -15.280 -70.845 1.00 62.64 384 TYR B O 1
ATOM 5893 N N . ASP B 1 393 ? -15.265 -13.200 -71.398 1.00 73.15 385 ASP B N 1
ATOM 5894 C CA . ASP B 1 393 ? -14.397 -13.124 -72.569 1.00 76.34 385 ASP B CA 1
ATOM 5895 C C . ASP B 1 393 ? -13.055 -12.467 -72.264 1.00 80.77 385 ASP B C 1
ATOM 5896 O O . ASP B 1 393 ? -12.323 -12.114 -73.195 1.00 81.66 385 ASP B O 1
ATOM 5901 N N . GLY B 1 394 ? -12.707 -12.322 -70.980 1.00 80.93 386 GLY B N 1
ATOM 5902 C CA . GLY B 1 394 ? -11.527 -11.608 -70.553 1.00 80.48 386 GLY B CA 1
ATOM 5903 C C . GLY B 1 394 ? -11.779 -10.175 -70.129 1.00 83.30 386 GLY B C 1
ATOM 5904 O O . GLY B 1 394 ? -10.948 -9.601 -69.415 1.00 84.22 386 GLY B O 1
ATOM 5905 N N . ALA B 1 395 ? -12.909 -9.590 -70.528 1.00 83.66 387 ALA B N 1
ATOM 5906 C CA . ALA B 1 395 ? -13.229 -8.215 -70.164 1.00 86.46 387 ALA B CA 1
ATOM 5907 C C . ALA B 1 395 ? -14.654 -8.093 -69.639 1.00 82.47 387 ALA B C 1
ATOM 5908 O O . ALA B 1 395 ? -14.894 -7.423 -68.629 1.00 86.64 387 ALA B O 1
ATOM 5910 N N . ASN B 1 396 ? -15.611 -8.704 -70.327 1.00 76.35 388 ASN B N 1
ATOM 5911 C CA . ASN B 1 396 ? -17.009 -8.560 -69.968 1.00 77.03 388 ASN B CA 1
ATOM 5912 C C . ASN B 1 396 ? -17.632 -9.908 -69.642 1.00 76.06 388 ASN B C 1
ATOM 5913 O O . ASN B 1 396 ? -17.137 -10.967 -70.049 1.00 80.27 388 ASN B O 1
ATOM 5918 N N . LYS B 1 397 ? -18.735 -9.846 -68.901 1.00 64.30 389 LYS B N 1
ATOM 5919 C CA . LYS B 1 397 ? -19.556 -11.007 -68.607 1.00 61.63 389 LYS B CA 1
ATOM 5920 C C . LYS B 1 397 ? -20.782 -11.019 -69.516 1.00 62.93 389 LYS B C 1
ATOM 5921 O O . LYS B 1 397 ? -21.258 -9.972 -69.962 1.00 70.16 389 LYS B O 1
ATOM 5927 N N . HIS B 1 398 ? -21.251 -12.225 -69.835 1.00 55.06 390 HIS B N 1
ATOM 5928 C CA . HIS B 1 398 ? -22.380 -12.422 -70.729 1.00 54.66 390 HIS B CA 1
ATOM 5929 C C . HIS B 1 398 ? -23.279 -13.527 -70.186 1.00 52.70 390 HIS B C 1
ATOM 5930 O O . HIS B 1 398 ? -22.823 -14.441 -69.491 1.00 50.55 390 HIS B O 1
ATOM 5937 N N . LYS B 1 399 ? -24.560 -13.448 -70.536 1.00 52.65 391 LYS B N 1
ATOM 5938 C CA . LYS B 1 399 ? -25.591 -14.299 -69.958 1.00 45.68 391 LYS B CA 1
ATOM 5939 C C . LYS B 1 399 ? -25.812 -15.563 -70.789 1.00 50.37 391 LYS B C 1
ATOM 5940 O O . LYS B 1 399 ? -25.817 -15.518 -72.020 1.00 57.24 391 LYS B O 1
ATOM 5946 N N . THR B 1 400 ? -26.004 -16.695 -70.107 1.00 48.04 392 THR B N 1
ATOM 5947 C CA . THR B 1 400 ? -26.444 -17.936 -70.738 1.00 46.06 392 THR B CA 1
ATOM 5948 C C . THR B 1 400 ? -27.888 -18.187 -70.331 1.00 46.20 392 THR B C 1
ATOM 5949 O O . THR B 1 400 ? -28.198 -18.172 -69.142 1.00 49.46 392 THR B O 1
ATOM 5953 N N . THR B 1 401 ? -28.760 -18.450 -71.300 1.00 44.91 393 THR B N 1
ATOM 5954 C CA . THR B 1 401 ? -30.189 -18.623 -71.039 1.00 47.94 393 THR B CA 1
ATOM 5955 C C . THR B 1 401 ? -30.606 -20.026 -71.465 1.00 48.39 393 THR B C 1
ATOM 5956 O O . THR B 1 401 ? -30.534 -20.367 -72.650 1.00 54.46 393 THR B O 1
ATOM 5960 N N . ILE B 1 402 ? -31.098 -20.814 -70.519 1.00 48.49 394 ILE B N 1
ATOM 5961 C CA . ILE B 1 402 ? -31.485 -22.195 -70.771 1.00 46.98 394 ILE B CA 1
ATOM 5962 C C . ILE B 1 402 ? -32.954 -22.369 -70.417 1.00 49.20 394 ILE B C 1
ATOM 5963 O O . ILE B 1 402 ? -33.378 -22.016 -69.313 1.00 50.31 394 ILE B O 1
ATOM 5968 N N . GLY B 1 403 ? -33.722 -22.932 -71.339 1.00 48.98 395 GLY B N 1
ATOM 5969 C CA . GLY B 1 403 ? -35.154 -23.040 -71.158 1.00 46.96 395 GLY B CA 1
ATOM 5970 C C . GLY B 1 403 ? -35.595 -24.213 -70.301 1.00 56.17 395 GLY B C 1
ATOM 5971 O O . GLY B 1 403 ? -34.820 -24.837 -69.566 1.00 47.85 395 GLY B O 1
ATOM 5972 N N . ASP B 1 404 ? -36.879 -24.524 -70.433 1.00 55.99 396 ASP B N 1
ATOM 5973 C CA . ASP B 1 404 ? -37.490 -25.657 -69.757 1.00 53.70 396 ASP B CA 1
ATOM 5974 C C . ASP B 1 404 ? -37.248 -26.937 -70.546 1.00 53.40 396 ASP B C 1
ATOM 5975 O O . ASP B 1 404 ? -37.224 -26.930 -71.780 1.00 49.04 396 ASP B O 1
ATOM 5980 N N . ALA B 1 405 ? -37.113 -28.048 -69.817 1.00 54.02 397 ALA B N 1
ATOM 5981 C CA . ALA B 1 405 ? -36.972 -29.379 -70.414 1.00 53.67 397 ALA B CA 1
ATOM 5982 C C . ALA B 1 405 ? -35.793 -29.448 -71.387 1.00 54.36 397 ALA B C 1
ATOM 5983 O O . ALA B 1 405 ? -35.835 -30.151 -72.393 1.00 56.23 397 ALA B O 1
ATOM 5985 N N . VAL B 1 406 ? -34.733 -28.727 -71.072 1.00 50.91 398 VAL B N 1
ATOM 5986 C CA . VAL B 1 406 ? -33.485 -28.777 -71.818 1.00 47.11 398 VAL B CA 1
ATOM 5987 C C . VAL B 1 406 ? -32.612 -29.861 -71.207 1.00 48.74 398 VAL B C 1
ATOM 5988 O O . VAL B 1 406 ? -32.590 -30.045 -69.980 1.00 46.63 398 VAL B O 1
ATOM 5992 N N . PHE B 1 407 ? -31.905 -30.595 -72.052 1.00 43.97 399 PHE B N 1
ATOM 5993 C CA . PHE B 1 407 ? -30.923 -31.576 -71.611 1.00 41.90 399 PHE B CA 1
ATOM 5994 C C . PHE B 1 407 ? -29.576 -31.120 -72.152 1.00 45.47 399 PHE B C 1
ATOM 5995 O O . PHE B 1 407 ? -29.380 -31.087 -73.368 1.00 49.18 399 PHE B O 1
ATOM 6003 N N . ILE B 1 408 ? -28.661 -30.722 -71.276 1.00 39.77 400 ILE B N 1
ATOM 6004 C CA . ILE B 1 408 ? -27.315 -30.368 -71.710 1.00 45.68 400 ILE B CA 1
ATOM 6005 C C . ILE B 1 408 ? -26.422 -31.578 -71.454 1.00 48.88 400 ILE B C 1
ATOM 6006 O O . ILE B 1 408 ? -26.137 -31.926 -70.294 1.00 37.65 400 ILE B O 1
ATOM 6011 N N . GLY B 1 409 ? -26.002 -32.232 -72.537 1.00 39.93 401 GLY B N 1
ATOM 6012 C CA . GLY B 1 409 ? -25.101 -33.358 -72.409 1.00 39.42 401 GLY B CA 1
ATOM 6013 C C . GLY B 1 409 ? -23.748 -32.961 -71.842 1.00 45.46 401 GLY B C 1
ATOM 6014 O O . GLY B 1 409 ? -23.336 -31.798 -71.846 1.00 42.85 401 GLY B O 1
ATOM 6015 N N . SER B 1 410 ? -23.022 -33.981 -71.400 1.00 46.91 402 SER B N 1
ATOM 6016 C CA . SER B 1 410 ? -21.830 -33.793 -70.589 1.00 40.62 402 SER B CA 1
ATOM 6017 C C . SER B 1 410 ? -20.731 -33.067 -71.346 1.00 39.23 402 SER B C 1
ATOM 6018 O O . SER B 1 410 ? -20.642 -33.143 -72.569 1.00 54.47 402 SER B O 1
ATOM 6021 N N . ASN B 1 411 ? -19.869 -32.373 -70.595 1.00 36.52 403 ASN B N 1
ATOM 6022 C CA . ASN B 1 411 ? -18.685 -31.696 -71.142 1.00 38.09 403 ASN B CA 1
ATOM 6023 C C . ASN B 1 411 ? -19.052 -30.718 -72.253 1.00 40.64 403 ASN B C 1
ATOM 6024 O O . ASN B 1 411 ? -18.313 -30.545 -73.221 1.00 45.33 403 ASN B O 1
ATOM 6029 N N . SER B 1 412 ? -20.196 -30.070 -72.119 1.00 41.23 404 SER B N 1
ATOM 6030 C CA . SER B 1 412 ? -20.599 -29.065 -73.082 1.00 43.58 404 SER B CA 1
ATOM 6031 C C . SER B 1 412 ? -20.058 -27.720 -72.629 1.00 43.77 404 SER B C 1
ATOM 6032 O O . SER B 1 412 ? -20.055 -27.421 -71.434 1.00 43.55 404 SER B O 1
ATOM 6035 N N . SER B 1 413 ? -19.599 -26.911 -73.588 1.00 46.04 405 SER B N 1
ATOM 6036 C CA . SER B 1 413 ? -19.154 -25.547 -73.322 1.00 41.36 405 SER B CA 1
ATOM 6037 C C . SER B 1 413 ? -20.163 -24.605 -73.951 1.00 43.85 405 SER B C 1
ATOM 6038 O O . SER B 1 413 ? -20.293 -24.563 -75.173 1.00 59.19 405 SER B O 1
ATOM 6041 N N . LEU B 1 414 ? -20.869 -23.855 -73.115 1.00 47.68 406 LEU B N 1
ATOM 6042 C CA . LEU B 1 414 ? -21.899 -22.916 -73.552 1.00 50.33 406 LEU B CA 1
ATOM 6043 C C . LEU B 1 414 ? -21.303 -21.512 -73.566 1.00 47.80 406 LEU B C 1
ATOM 6044 O O . LEU B 1 414 ? -21.092 -20.905 -72.508 1.00 42.86 406 LEU B O 1
ATOM 6049 N N . VAL B 1 415 ? -21.073 -20.991 -74.769 1.00 51.45 407 VAL B N 1
ATOM 6050 C CA . VAL B 1 415 ? -20.396 -19.716 -74.972 1.00 50.98 407 VAL B CA 1
ATOM 6051 C C . VAL B 1 415 ? -21.473 -18.636 -74.907 1.00 53.68 407 VAL B C 1
ATOM 6052 O O . VAL B 1 415 ? -22.263 -18.465 -75.838 1.00 51.79 407 VAL B O 1
ATOM 6056 N N . ALA B 1 416 ? -21.529 -17.926 -73.783 1.00 53.85 408 ALA B N 1
ATOM 6057 C CA . ALA B 1 416 ? -22.481 -16.843 -73.662 1.00 54.36 408 ALA B CA 1
ATOM 6058 C C . ALA B 1 416 ? -22.000 -15.680 -74.527 1.00 56.31 408 ALA B C 1
ATOM 6059 O O . ALA B 1 416 ? -20.797 -15.545 -74.772 1.00 51.34 408 ALA B O 1
ATOM 6061 N N . PRO B 1 417 ? -22.923 -14.832 -75.021 1.00 59.85 409 PRO B N 1
ATOM 6062 C CA . PRO B 1 417 ? -24.372 -14.963 -74.828 1.00 59.66 409 PRO B CA 1
ATOM 6063 C C . PRO B 1 417 ? -24.972 -15.980 -75.778 1.00 58.47 409 PRO B C 1
ATOM 6064 O O . PRO B 1 417 ? -24.687 -15.931 -76.969 1.00 60.88 409 PRO B O 1
ATOM 6068 N N . VAL B 1 418 ? -25.753 -16.922 -75.257 1.00 56.15 410 VAL B N 1
ATOM 6069 C CA . VAL B 1 418 ? -26.400 -17.917 -76.102 1.00 54.46 410 VAL B CA 1
ATOM 6070 C C . VAL B 1 418 ? -27.696 -18.334 -75.419 1.00 54.70 410 VAL B C 1
ATOM 6071 O O . VAL B 1 418 ? -27.813 -18.289 -74.191 1.00 56.26 410 VAL B O 1
ATOM 6075 N N . THR B 1 419 ? -28.691 -18.695 -76.218 1.00 52.28 411 THR B N 1
ATOM 6076 C CA . THR B 1 419 ? -29.961 -19.174 -75.697 1.00 54.97 411 THR B CA 1
ATOM 6077 C C . THR B 1 419 ? -30.188 -20.603 -76.164 1.00 58.35 411 THR B C 1
ATOM 6078 O O . THR B 1 419 ? -29.983 -20.921 -77.344 1.00 62.65 411 THR B O 1
ATOM 6082 N N . ILE B 1 420 ? -30.618 -21.463 -75.246 1.00 56.56 412 ILE B N 1
ATOM 6083 C CA . ILE B 1 420 ? -30.955 -22.846 -75.570 1.00 57.42 412 ILE B CA 1
ATOM 6084 C C . ILE B 1 420 ? -32.443 -22.991 -75.286 1.00 57.07 412 ILE B C 1
ATOM 6085 O O . ILE B 1 420 ? -32.861 -22.985 -74.123 1.00 59.38 412 ILE B O 1
ATOM 6090 N N . GLY B 1 421 ? -33.243 -23.112 -76.343 1.00 52.79 413 GLY B N 1
ATOM 6091 C CA . GLY B 1 421 ? -34.682 -23.056 -76.193 1.00 53.97 413 GLY B CA 1
ATOM 6092 C C . GLY B 1 421 ? -35.266 -24.294 -75.536 1.00 58.13 413 GLY B C 1
ATOM 6093 O O . GLY B 1 421 ? -34.615 -25.326 -75.373 1.00 58.27 413 GLY B O 1
ATOM 6094 N N . ASN B 1 422 ? -36.539 -24.177 -75.158 1.00 53.89 414 ASN B N 1
ATOM 6095 C CA . ASN B 1 422 ? -37.234 -25.248 -74.450 1.00 60.01 414 ASN B CA 1
ATOM 6096 C C . ASN B 1 422 ? -37.154 -26.567 -75.214 1.00 61.39 414 ASN B C 1
ATOM 6097 O O . ASN B 1 422 ? -37.165 -26.601 -76.448 1.00 65.96 414 ASN B O 1
ATOM 6102 N N . GLY B 1 423 ? -37.064 -27.667 -74.463 1.00 55.29 415 GLY B N 1
ATOM 6103 C CA . GLY B 1 423 ? -37.078 -28.984 -75.062 1.00 58.65 415 GLY B CA 1
ATOM 6104 C C . GLY B 1 423 ? -35.878 -29.318 -75.912 1.00 62.32 415 GLY B C 1
ATOM 6105 O O . GLY B 1 423 ? -35.874 -30.358 -76.579 1.00 64.73 415 GLY B O 1
ATOM 6106 N N . ALA B 1 424 ? -34.881 -28.448 -75.947 1.00 52.05 416 ALA B N 1
ATOM 6107 C CA . ALA B 1 424 ? -33.706 -28.701 -76.743 1.00 52.00 416 ALA B CA 1
ATOM 6108 C C . ALA B 1 424 ? -32.827 -29.743 -76.064 1.00 55.46 416 ALA B C 1
ATOM 6109 O O . ALA B 1 424 ? -32.918 -29.989 -74.860 1.00 50.48 416 ALA B O 1
ATOM 6111 N N . THR B 1 425 ? -31.975 -30.371 -76.869 1.00 59.31 417 THR B N 1
ATOM 6112 C CA . THR B 1 425 ? -31.008 -31.349 -76.406 1.00 51.63 417 THR B CA 1
ATOM 6113 C C . THR B 1 425 ? -29.654 -30.943 -76.955 1.00 48.53 417 THR B C 1
ATOM 6114 O O . THR B 1 425 ? -29.551 -30.554 -78.122 1.00 50.34 417 THR B O 1
ATOM 6118 N N . VAL B 1 426 ? -28.624 -31.001 -76.113 1.00 46.51 418 VAL B N 1
ATOM 6119 C CA . VAL B 1 426 ? -27.252 -30.699 -76.517 1.00 47.96 418 VAL B CA 1
ATOM 6120 C C . VAL B 1 426 ? -26.416 -31.966 -76.399 1.00 51.20 418 VAL B C 1
ATOM 6121 O O . VAL B 1 426 ? -26.384 -32.597 -75.335 1.00 44.02 418 VAL B O 1
ATOM 6125 N N . GLY B 1 427 ? -25.729 -32.328 -77.491 1.00 52.15 419 GLY B N 1
ATOM 6126 C CA . GLY B 1 427 ? -24.892 -33.508 -77.471 1.00 51.36 419 GLY B CA 1
ATOM 6127 C C . GLY B 1 427 ? -23.701 -33.364 -76.539 1.00 49.72 419 GLY B C 1
ATOM 6128 O O . GLY B 1 427 ? -23.233 -32.263 -76.218 1.00 48.16 419 GLY B O 1
ATOM 6129 N N . ALA B 1 428 ? -23.201 -34.513 -76.084 1.00 46.64 420 ALA B N 1
ATOM 6130 C CA . ALA B 1 428 ? -22.061 -34.496 -75.179 1.00 45.74 420 ALA B CA 1
ATOM 6131 C C . ALA B 1 428 ? -20.854 -33.882 -75.876 1.00 49.26 420 ALA B C 1
ATOM 6132 O O . ALA B 1 428 ? -20.634 -34.083 -77.078 1.00 50.01 420 ALA B O 1
ATOM 6134 N N . GLY B 1 429 ? -20.061 -33.133 -75.113 1.00 47.40 421 GLY B N 1
ATOM 6135 C CA . GLY B 1 429 ? -18.873 -32.539 -75.700 1.00 50.72 421 GLY B CA 1
ATOM 6136 C C . GLY B 1 429 ? -19.124 -31.414 -76.684 1.00 51.22 421 GLY B C 1
ATOM 6137 O O . GLY B 1 429 ? -18.221 -31.061 -77.444 1.00 55.38 421 GLY B O 1
ATOM 6138 N N . SER B 1 430 ? -20.324 -30.843 -76.704 1.00 48.54 422 SER B N 1
ATOM 6139 C CA . SER B 1 430 ? -20.626 -29.791 -77.661 1.00 55.88 422 SER B CA 1
ATOM 6140 C C . SER B 1 430 ? -20.065 -28.453 -77.195 1.00 54.47 422 SER B C 1
ATOM 6141 O O . SER B 1 430 ? -19.993 -28.170 -75.996 1.00 52.34 422 SER B O 1
ATOM 6144 N N . VAL B 1 431 ? -19.658 -27.634 -78.160 1.00 54.92 423 VAL B N 1
ATOM 6145 C CA . VAL B 1 431 ? -19.416 -26.210 -77.949 1.00 53.46 423 VAL B CA 1
ATOM 6146 C C . VAL B 1 431 ? -20.559 -25.447 -78.599 1.00 54.60 423 VAL B C 1
ATOM 6147 O O . VAL B 1 431 ? -20.731 -25.511 -79.821 1.00 59.95 423 VAL B O 1
ATOM 6151 N N . ILE B 1 432 ? -21.343 -24.728 -77.795 1.00 52.84 424 ILE B N 1
ATOM 6152 C CA . ILE B 1 432 ? -22.523 -24.007 -78.275 1.00 52.92 424 ILE B CA 1
ATOM 6153 C C . ILE B 1 432 ? -22.194 -22.521 -78.316 1.00 58.33 424 ILE B C 1
ATOM 6154 O O . ILE B 1 432 ? -21.920 -21.894 -77.283 1.00 59.02 424 ILE B O 1
ATOM 6159 N N . THR B 1 433 ? -22.252 -21.958 -79.512 1.00 64.75 425 THR B N 1
ATOM 6160 C CA . THR B 1 433 ? -22.049 -20.542 -79.737 1.00 65.85 425 THR B CA 1
ATOM 6161 C C . THR B 1 433 ? -23.232 -19.868 -80.411 1.00 63.94 425 THR B C 1
ATOM 6162 O O . THR B 1 433 ? -23.369 -18.644 -80.300 1.00 58.04 425 THR B O 1
ATOM 6166 N N . LYS B 1 434 ? -24.070 -20.622 -81.116 1.00 66.58 426 LYS B N 1
ATOM 6167 C CA . LYS B 1 434 ? -25.283 -20.117 -81.743 1.00 68.01 426 LYS B CA 1
ATOM 6168 C C . LYS B 1 434 ? -26.495 -20.575 -80.942 1.00 66.39 426 LYS B C 1
ATOM 6169 O O . LYS B 1 434 ? -26.481 -21.644 -80.328 1.00 70.68 426 LYS B O 1
ATOM 6171 N N . ASP B 1 435 ? -27.534 -19.745 -80.930 1.00 63.56 427 ASP B N 1
ATOM 6172 C CA . ASP B 1 435 ? -28.745 -20.097 -80.206 1.00 59.49 427 ASP B CA 1
ATOM 6173 C C . ASP B 1 435 ? -29.297 -21.421 -80.715 1.00 61.09 427 ASP B C 1
ATOM 6174 O O . ASP B 1 435 ? -29.361 -21.654 -81.922 1.00 65.35 427 ASP B O 1
ATOM 6179 N N . VAL B 1 436 ? -29.689 -22.294 -79.791 1.00 62.07 428 VAL B N 1
ATOM 6180 C CA . VAL B 1 436 ? -30.242 -23.602 -80.126 1.00 58.56 428 VAL B CA 1
ATOM 6181 C C . VAL B 1 436 ? -31.758 -23.502 -80.045 1.00 68.10 428 VAL B C 1
ATOM 6182 O O . VAL B 1 436 ? -32.318 -23.106 -79.010 1.00 73.92 428 VAL B O 1
ATOM 6186 N N . ALA B 1 437 ? -32.419 -23.885 -81.129 1.00 73.68 429 ALA B N 1
ATOM 6187 C CA . ALA B 1 437 ? -33.843 -23.673 -81.284 1.00 69.96 429 ALA B CA 1
ATOM 6188 C C . ALA B 1 437 ? -34.631 -24.579 -80.349 1.00 60.29 429 ALA B C 1
ATOM 6189 O O . ALA B 1 437 ? -34.181 -25.655 -79.947 1.00 65.77 429 ALA B O 1
ATOM 6191 N N . GLU B 1 438 ? -35.838 -24.129 -80.032 1.00 61.24 430 GLU B N 1
ATOM 6192 C CA . GLU B 1 438 ? -36.761 -24.897 -79.215 1.00 70.25 430 GLU B CA 1
ATOM 6193 C C . GLU B 1 438 ? -37.009 -26.277 -79.825 1.00 71.85 430 GLU B C 1
ATOM 6194 O O . GLU B 1 438 ? -37.211 -26.410 -81.039 1.00 76.30 430 GLU B O 1
ATOM 6200 N N . GLN B 1 439 ? -36.965 -27.310 -78.979 1.00 64.43 431 GLN B N 1
ATOM 6201 C CA . GLN B 1 439 ? -37.192 -28.713 -79.334 1.00 65.93 431 GLN B CA 1
ATOM 6202 C C . GLN B 1 439 ? -36.135 -29.272 -80.287 1.00 68.58 431 GLN B C 1
ATOM 6203 O O . GLN B 1 439 ? -36.318 -30.369 -80.837 1.00 65.90 431 GLN B O 1
ATOM 6209 N N . SER B 1 440 ? -35.032 -28.567 -80.497 1.00 64.51 432 SER B N 1
ATOM 6210 C CA . SER B 1 440 ? -34.055 -28.998 -81.479 1.00 60.31 432 SER B CA 1
ATOM 6211 C C . SER B 1 440 ? -32.880 -29.697 -80.802 1.00 65.28 432 SER B C 1
ATOM 6212 O O . SER B 1 440 ? -32.596 -29.492 -79.614 1.00 55.50 432 SER B O 1
ATOM 6215 N N . LEU B 1 441 ? -32.224 -30.559 -81.571 1.00 58.42 433 LEU B N 1
ATOM 6216 C CA . LEU B 1 441 ? -31.018 -31.246 -81.137 1.00 56.52 433 LEU B CA 1
ATOM 6217 C C . LEU B 1 441 ? -29.796 -30.586 -81.751 1.00 59.81 433 LEU B C 1
ATOM 6218 O O . LEU B 1 441 ? -29.772 -30.313 -82.952 1.00 68.54 433 LEU B O 1
ATOM 6223 N N . SER B 1 442 ? -28.800 -30.296 -80.921 1.00 57.86 434 SER B N 1
ATOM 6224 C CA . SER B 1 442 ? -27.515 -29.806 -81.400 1.00 62.36 434 SER B CA 1
ATOM 6225 C C . SER B 1 442 ? -26.431 -30.719 -80.846 1.00 65.28 434 SER B C 1
ATOM 6226 O O . SER B 1 442 ? -26.333 -30.908 -79.621 1.00 61.00 434 SER B O 1
ATOM 6229 N N . PHE B 1 443 ? -25.608 -31.273 -81.740 1.00 62.79 435 PHE B N 1
ATOM 6230 C CA . PHE B 1 443 ? -24.579 -32.206 -81.314 1.00 57.55 435 PHE B CA 1
ATOM 6231 C C . PHE B 1 443 ? -23.337 -32.016 -82.165 1.00 54.02 435 PHE B C 1
ATOM 6232 O O . PHE B 1 443 ? -23.396 -31.516 -83.288 1.00 56.17 435 PHE B O 1
ATOM 6240 N N . GLU B 1 444 ? -22.201 -32.408 -81.598 1.00 59.98 436 GLU B N 1
ATOM 6241 C CA . GLU B 1 444 ? -20.906 -32.219 -82.233 1.00 61.22 436 GLU B CA 1
ATOM 6242 C C . GLU B 1 444 ? -20.634 -33.381 -83.165 1.00 61.63 436 GLU B C 1
ATOM 6243 O O . GLU B 1 444 ? -20.728 -34.539 -82.756 1.00 62.28 436 GLU B O 1
ATOM 6249 N N . ARG B 1 445 ? -20.335 -33.066 -84.425 1.00 68.91 437 ARG B N 1
ATOM 6250 C CA . ARG B 1 445 ? -19.861 -34.071 -85.360 1.00 64.85 437 ARG B CA 1
ATOM 6251 C C . ARG B 1 445 ? -18.521 -34.607 -84.869 1.00 64.42 437 ARG B C 1
ATOM 6252 O O . ARG B 1 445 ? -17.515 -33.887 -84.853 1.00 58.47 437 ARG B O 1
ATOM 6260 N N . ALA B 1 446 ? -18.512 -35.866 -84.444 1.00 63.82 438 ALA B N 1
ATOM 6261 C CA . ALA B 1 446 ? -17.362 -36.485 -83.794 1.00 63.86 438 ALA B CA 1
ATOM 6262 C C . ALA B 1 446 ? -16.971 -37.718 -84.594 1.00 63.22 438 ALA B C 1
ATOM 6263 O O . ALA B 1 446 ? -17.483 -38.812 -84.349 1.00 63.05 438 ALA B O 1
ATOM 6265 N N . GLN B 1 447 ? -16.059 -37.547 -85.544 1.00 65.34 439 GLN B N 1
ATOM 6266 C CA . GLN B 1 447 ? -15.576 -38.699 -86.298 1.00 69.41 439 GLN B CA 1
ATOM 6267 C C . GLN B 1 447 ? -14.660 -39.555 -85.423 1.00 68.37 439 GLN B C 1
ATOM 6268 O O . GLN B 1 447 ? -13.668 -39.068 -84.868 1.00 59.74 439 GLN B O 1
ATOM 6274 N N . GLN B 1 448 ? -15.005 -40.840 -85.311 1.00 72.54 440 GLN B N 1
ATOM 6275 C CA . GLN B 1 448 ? -14.228 -41.813 -84.550 1.00 68.96 440 GLN B CA 1
ATOM 6276 C C . GLN B 1 448 ? -13.067 -42.261 -85.433 1.00 73.37 440 GLN B C 1
ATOM 6277 O O . GLN B 1 448 ? -13.282 -42.930 -86.455 1.00 67.66 440 GLN B O 1
ATOM 6283 N N . ILE B 1 449 ? -11.840 -41.917 -85.045 1.00 61.61 441 ILE B N 1
ATOM 6284 C CA . ILE B 1 449 ? -10.648 -42.297 -85.793 1.00 67.89 441 ILE B CA 1
ATOM 6285 C C . ILE B 1 449 ? -9.833 -43.289 -84.971 1.00 63.12 441 ILE B C 1
ATOM 6286 O O . ILE B 1 449 ? -9.462 -43.008 -83.827 1.00 74.94 441 ILE B O 1
ATOM 6291 N N . SER B 1 450 ? -9.520 -44.429 -85.566 1.00 64.89 442 SER B N 1
ATOM 6292 C CA . SER B 1 450 ? -8.785 -45.485 -84.893 1.00 69.22 442 SER B CA 1
ATOM 6293 C C . SER B 1 450 ? -7.444 -45.723 -85.557 1.00 70.21 442 SER B C 1
ATOM 6294 O O . SER B 1 450 ? -7.346 -45.759 -86.787 1.00 85.95 442 SER B O 1
ATOM 6297 N N . LYS B 1 451 ? -6.410 -45.887 -84.742 1.00 66.50 443 LYS B N 1
ATOM 6298 C CA . LYS B 1 451 ? -5.120 -46.360 -85.219 1.00 68.78 443 LYS B CA 1
ATOM 6299 C C . LYS B 1 451 ? -4.842 -47.668 -84.497 1.00 68.55 443 LYS B C 1
ATOM 6300 O O . LYS B 1 451 ? -4.698 -47.687 -83.271 1.00 66.61 443 LYS B O 1
ATOM 6302 N N . ALA B 1 452 ? -4.727 -48.746 -85.265 1.00 70.70 444 ALA B N 1
ATOM 6303 C CA . ALA B 1 452 ? -4.640 -50.078 -84.702 1.00 70.78 444 ALA B CA 1
ATOM 6304 C C . ALA B 1 452 ? -3.255 -50.336 -84.141 1.00 71.42 444 ALA B C 1
ATOM 6305 O O . ALA B 1 452 ? -2.260 -49.765 -84.591 1.00 72.85 444 ALA B O 1
ATOM 6307 N N . ASN B 1 453 ? -3.213 -51.206 -83.135 1.00 74.55 445 ASN B N 1
ATOM 6308 C CA . ASN B 1 453 ? -1.977 -51.692 -82.526 1.00 81.58 445 ASN B CA 1
ATOM 6309 C C . ASN B 1 453 ? -1.062 -50.538 -82.122 1.00 70.80 445 ASN B C 1
ATOM 6310 O O . ASN B 1 453 ? 0.122 -50.499 -82.446 1.00 79.98 445 ASN B O 1
ATOM 6315 N N . TYR B 1 454 ? -1.615 -49.623 -81.343 1.00 68.32 446 TYR B N 1
ATOM 6316 C CA . TYR B 1 454 ? -0.895 -48.444 -80.891 1.00 72.30 446 TYR B CA 1
ATOM 6317 C C . TYR B 1 454 ? -0.207 -48.736 -79.562 1.00 73.12 446 TYR B C 1
ATOM 6318 O O . TYR B 1 454 ? -0.829 -49.262 -78.630 1.00 64.86 446 TYR B O 1
ATOM 6327 N N . GLN B 1 455 ? 1.085 -48.422 -79.496 1.00 78.54 447 GLN B N 1
ATOM 6328 C CA . GLN B 1 455 ? 1.890 -48.564 -78.288 1.00 79.48 447 GLN B CA 1
ATOM 6329 C C . GLN B 1 455 ? 2.103 -47.194 -77.647 1.00 79.78 447 GLN B C 1
ATOM 6330 O O . GLN B 1 455 ? 2.550 -46.252 -78.311 1.00 82.52 447 GLN B O 1
ATOM 6332 N N . ARG B 1 456 ? 1.753 -47.077 -76.368 1.00 76.08 448 ARG B N 1
ATOM 6333 C CA . ARG B 1 456 ? 1.966 -45.826 -75.666 1.00 77.11 448 ARG B CA 1
ATOM 6334 C C . ARG B 1 456 ? 3.453 -45.652 -75.345 1.00 87.60 448 ARG B C 1
ATOM 6335 O O . ARG B 1 456 ? 4.194 -46.636 -75.256 1.00 88.19 448 ARG B O 1
ATOM 6343 N N . PRO B 1 457 ? 3.929 -44.396 -75.216 1.00 91.44 449 PRO B N 1
ATOM 6344 C CA . PRO B 1 457 ? 5.341 -44.099 -74.929 1.00 94.63 449 PRO B CA 1
ATOM 6345 C C . PRO B 1 457 ? 5.829 -44.738 -73.631 1.00 97.30 449 PRO B C 1
ATOM 6346 O O . PRO B 1 457 ? 5.005 -44.942 -72.736 1.00 96.48 449 PRO B O 1
ATOM 6350 N N . SER C 1 10 ? -41.641 -66.519 -21.878 1.00 106.65 2 SER C N 1
ATOM 6351 C CA . SER C 1 10 ? -41.935 -65.535 -22.916 1.00 108.21 2 SER C CA 1
ATOM 6352 C C . SER C 1 10 ? -41.987 -64.120 -22.350 1.00 108.10 2 SER C C 1
ATOM 6353 O O . SER C 1 10 ? -42.874 -63.785 -21.557 1.00 110.05 2 SER C O 1
ATOM 6356 N N . THR C 1 11 ? -41.044 -63.288 -22.783 1.00 106.43 3 THR C N 1
ATOM 6357 C CA . THR C 1 11 ? -40.913 -61.921 -22.301 1.00 103.16 3 THR C CA 1
ATOM 6358 C C . THR C 1 11 ? -41.551 -60.958 -23.294 1.00 105.81 3 THR C C 1
ATOM 6359 O O . THR C 1 11 ? -41.250 -61.004 -24.492 1.00 104.25 3 THR C O 1
ATOM 6361 N N . THR C 1 12 ? -42.432 -60.094 -22.795 1.00 110.59 4 THR C N 1
ATOM 6362 C CA . THR C 1 12 ? -43.052 -59.046 -23.593 1.00 108.83 4 THR C CA 1
ATOM 6363 C C . THR C 1 12 ? -42.611 -57.688 -23.064 1.00 103.11 4 THR C C 1
ATOM 6364 O O . THR C 1 12 ? -42.431 -57.506 -21.858 1.00 106.08 4 THR C O 1
ATOM 6368 N N . VAL C 1 13 ? -42.449 -56.730 -23.968 1.00 89.17 5 VAL C N 1
ATOM 6369 C CA . VAL C 1 13 ? -41.974 -55.397 -23.619 1.00 78.98 5 VAL C CA 1
ATOM 6370 C C . VAL C 1 13 ? -43.090 -54.394 -23.874 1.00 81.45 5 VAL C C 1
ATOM 6371 O O . VAL C 1 13 ? -43.796 -54.483 -24.884 1.00 79.98 5 VAL C O 1
ATOM 6375 N N . ILE C 1 14 ? -43.285 -53.476 -22.928 1.00 80.60 6 ILE C N 1
ATOM 6376 C CA . ILE C 1 14 ? -44.260 -52.394 -23.044 1.00 84.02 6 ILE C CA 1
ATOM 6377 C C . ILE C 1 14 ? -43.507 -51.071 -23.145 1.00 79.05 6 ILE C C 1
ATOM 6378 O O . ILE C 1 14 ? -42.707 -50.739 -22.262 1.00 81.28 6 ILE C O 1
ATOM 6383 N N . ILE C 1 15 ? -43.766 -50.315 -24.213 1.00 73.03 7 ILE C N 1
ATOM 6384 C CA . ILE C 1 15 ? -43.076 -49.054 -24.485 1.00 71.49 7 ILE C CA 1
ATOM 6385 C C . ILE C 1 15 ? -44.076 -47.904 -24.456 1.00 77.00 7 ILE C C 1
ATOM 6386 O O . ILE C 1 15 ? -45.030 -47.879 -25.245 1.00 78.88 7 ILE C O 1
ATOM 6391 N N . LEU C 1 16 ? -43.825 -46.928 -23.585 1.00 78.70 8 LEU C N 1
ATOM 6392 C CA . LEU C 1 16 ? -44.626 -45.707 -23.503 1.00 76.35 8 LEU C CA 1
ATOM 6393 C C . LEU C 1 16 ? -44.047 -44.679 -24.470 1.00 72.58 8 LEU C C 1
ATOM 6394 O O . LEU C 1 16 ? -42.945 -44.159 -24.250 1.00 68.76 8 LEU C O 1
ATOM 6399 N N . ALA C 1 17 ? -44.787 -44.390 -25.539 1.00 75.78 9 ALA C N 1
ATOM 6400 C CA . ALA C 1 17 ? -44.350 -43.496 -26.605 1.00 60.04 9 ALA C CA 1
ATOM 6401 C C . ALA C 1 17 ? -45.457 -42.527 -26.973 1.00 75.10 9 ALA C C 1
ATOM 6402 O O . ALA C 1 17 ? -45.666 -42.209 -28.144 1.00 74.71 9 ALA C O 1
ATOM 6404 N N . ALA C 1 18 ? -46.184 -42.036 -25.974 1.00 76.58 10 ALA C N 1
ATOM 6405 C CA . ALA C 1 18 ? -47.328 -41.173 -26.219 1.00 80.03 10 ALA C CA 1
ATOM 6406 C C . ALA C 1 18 ? -47.011 -39.700 -26.039 1.00 83.62 10 ALA C C 1
ATOM 6407 O O . ALA C 1 18 ? -47.773 -38.853 -26.528 1.00 83.78 10 ALA C O 1
ATOM 6409 N N . GLY C 1 19 ? -45.908 -39.386 -25.363 1.00 84.16 11 GLY C N 1
ATOM 6410 C CA . GLY C 1 19 ? -45.618 -38.001 -25.041 1.00 85.24 11 GLY C CA 1
ATOM 6411 C C . GLY C 1 19 ? -45.530 -37.138 -26.286 1.00 89.18 11 GLY C C 1
ATOM 6412 O O . GLY C 1 19 ? -44.948 -37.528 -27.303 1.00 89.63 11 GLY C O 1
ATOM 6413 N N . LYS C 1 20 ? -46.125 -35.949 -26.204 1.00 90.09 12 LYS C N 1
ATOM 6414 C CA . LYS C 1 20 ? -45.976 -35.000 -27.295 1.00 88.61 12 LYS C CA 1
ATOM 6415 C C . LYS C 1 20 ? -44.611 -34.323 -27.256 1.00 83.12 12 LYS C C 1
ATOM 6416 O O . LYS C 1 20 ? -44.085 -33.950 -28.309 1.00 84.91 12 LYS C O 1
ATOM 6418 N N . GLY C 1 21 ? -44.016 -34.193 -26.064 1.00 76.78 13 GLY C N 1
ATOM 6419 C CA . GLY C 1 21 ? -42.739 -33.531 -25.879 1.00 66.42 13 GLY C CA 1
ATOM 6420 C C . GLY C 1 21 ? -42.733 -32.097 -26.368 1.00 77.00 13 GLY C C 1
ATOM 6421 O O . GLY C 1 21 ? -41.929 -31.739 -27.235 1.00 80.55 13 GLY C O 1
ATOM 6422 N N . THR C 1 22 ? -43.631 -31.264 -25.833 1.00 78.04 14 THR C N 1
ATOM 6423 C CA . THR C 1 22 ? -43.808 -29.914 -26.363 1.00 77.83 14 THR C CA 1
ATOM 6424 C C . THR C 1 22 ? -42.563 -29.045 -26.192 1.00 74.13 14 THR C C 1
ATOM 6425 O O . THR C 1 22 ? -42.443 -28.011 -26.859 1.00 71.19 14 THR C O 1
ATOM 6429 N N . ARG C 1 23 ? -41.633 -29.436 -25.318 1.00 71.09 15 ARG C N 1
ATOM 6430 C CA . ARG C 1 23 ? -40.394 -28.682 -25.183 1.00 70.25 15 ARG C CA 1
ATOM 6431 C C . ARG C 1 23 ? -39.474 -28.872 -26.390 1.00 68.02 15 ARG C C 1
ATOM 6432 O O . ARG C 1 23 ? -38.602 -28.029 -26.632 1.00 68.05 15 ARG C O 1
ATOM 6440 N N . MET C 1 24 ? -39.668 -29.939 -27.169 1.00 62.76 16 MET C N 1
ATOM 6441 C CA . MET C 1 24 ? -38.940 -30.099 -28.421 1.00 54.45 16 MET C CA 1
ATOM 6442 C C . MET C 1 24 ? -39.327 -29.052 -29.461 1.00 54.64 16 MET C C 1
ATOM 6443 O O . MET C 1 24 ? -38.535 -28.801 -30.378 1.00 47.01 16 MET C O 1
ATOM 6448 N N . ARG C 1 25 ? -40.520 -28.454 -29.351 1.00 51.50 17 ARG C N 1
ATOM 6449 C CA . ARG C 1 25 ? -41.029 -27.508 -30.349 1.00 59.93 17 ARG C CA 1
ATOM 6450 C C . ARG C 1 25 ? -40.972 -28.126 -31.746 1.00 56.28 17 ARG C C 1
ATOM 6451 O O . ARG C 1 25 ? -40.517 -27.514 -32.716 1.00 52.72 17 ARG C O 1
ATOM 6459 N N . SER C 1 26 ? -41.442 -29.366 -31.827 1.00 55.87 18 SER C N 1
ATOM 6460 C CA . SER C 1 26 ? -41.408 -30.179 -33.026 1.00 50.23 18 SER C CA 1
ATOM 6461 C C . SER C 1 26 ? -42.826 -30.438 -33.518 1.00 52.81 18 SER C C 1
ATOM 6462 O O . SER C 1 26 ? -43.790 -30.392 -32.753 1.00 66.33 18 SER C O 1
ATOM 6465 N N . GLN C 1 27 ? -42.945 -30.717 -34.812 1.00 52.61 19 GLN C N 1
ATOM 6466 C CA . GLN C 1 27 ? -44.224 -31.142 -35.367 1.00 55.12 19 GLN C CA 1
ATOM 6467 C C . GLN C 1 27 ? -44.468 -32.641 -35.197 1.00 56.69 19 GLN C C 1
ATOM 6468 O O . GLN C 1 27 ? -45.617 -33.090 -35.301 1.00 57.93 19 GLN C O 1
ATOM 6474 N N . LEU C 1 28 ? -43.416 -33.418 -34.931 1.00 53.10 20 LEU C N 1
ATOM 6475 C CA . LEU C 1 28 ? -43.419 -34.860 -34.765 1.00 57.14 20 LEU C CA 1
ATOM 6476 C C . LEU C 1 28 ? -43.514 -35.248 -33.298 1.00 57.37 20 LEU C C 1
ATOM 6477 O O . LEU C 1 28 ? -43.149 -34.470 -32.411 1.00 54.82 20 LEU C O 1
ATOM 6482 N N . PRO C 1 29 ? -44.000 -36.459 -33.009 1.00 59.81 21 PRO C N 1
ATOM 6483 C CA . PRO C 1 29 ? -44.031 -36.925 -31.623 1.00 55.22 21 PRO C CA 1
ATOM 6484 C C . PRO C 1 29 ? -42.632 -37.044 -31.042 1.00 55.11 21 PRO C C 1
ATOM 6485 O O . PRO C 1 29 ? -41.633 -37.166 -31.753 1.00 57.33 21 PRO C O 1
ATOM 6489 N N . LYS C 1 30 ? -42.583 -37.039 -29.711 1.00 58.84 22 LYS C N 1
ATOM 6490 C CA . LYS C 1 30 ? -41.310 -36.996 -29.003 1.00 50.78 22 LYS C CA 1
ATOM 6491 C C . LYS C 1 30 ? -40.399 -38.153 -29.397 1.00 48.98 22 LYS C C 1
ATOM 6492 O O . LYS C 1 30 ? -39.208 -37.951 -29.644 1.00 46.69 22 LYS C O 1
ATOM 6498 N N . VAL C 1 31 ? -40.946 -39.368 -29.504 1.00 50.21 23 VAL C N 1
ATOM 6499 C CA . VAL C 1 31 ? -40.116 -40.558 -29.674 1.00 48.96 23 VAL C CA 1
ATOM 6500 C C . VAL C 1 31 ? -39.567 -40.719 -31.080 1.00 52.87 23 VAL C C 1
ATOM 6501 O O . VAL C 1 31 ? -38.848 -41.697 -31.332 1.00 46.72 23 VAL C O 1
ATOM 6505 N N . LEU C 1 32 ? -39.883 -39.801 -32.002 1.00 47.60 24 LEU C N 1
ATOM 6506 C CA . LEU C 1 32 ? -39.300 -39.800 -33.340 1.00 49.28 24 LEU C CA 1
ATOM 6507 C C . LEU C 1 32 ? -38.154 -38.796 -33.486 1.00 51.14 24 LEU C C 1
ATOM 6508 O O . LEU C 1 32 ? -37.670 -38.575 -34.600 1.00 49.05 24 LEU C O 1
ATOM 6513 N N . GLN C 1 33 ? -37.728 -38.171 -32.396 1.00 43.28 25 GLN C N 1
ATOM 6514 C CA . GLN C 1 33 ? -36.583 -37.283 -32.459 1.00 50.44 25 GLN C CA 1
ATOM 6515 C C . GLN C 1 33 ? -35.295 -38.091 -32.633 1.00 44.82 25 GLN C C 1
ATOM 6516 O O . GLN C 1 33 ? -35.214 -39.243 -32.199 1.00 50.47 25 GLN C O 1
ATOM 6522 N N . PRO C 1 34 ? -34.283 -37.517 -33.292 1.00 42.64 26 PRO C N 1
ATOM 6523 C CA . PRO C 1 34 ? -33.086 -38.292 -33.647 1.00 40.35 26 PRO C CA 1
ATOM 6524 C C . PRO C 1 34 ? -32.023 -38.291 -32.562 1.00 39.21 26 PRO C C 1
ATOM 6525 O O . PRO C 1 34 ? -31.700 -37.266 -31.956 1.00 41.27 26 PRO C O 1
ATOM 6529 N N . LEU C 1 35 ? -31.424 -39.462 -32.382 1.00 38.46 27 LEU C N 1
ATOM 6530 C CA . LEU C 1 35 ? -30.293 -39.657 -31.488 1.00 35.28 27 LEU C CA 1
ATOM 6531 C C . LEU C 1 35 ? -29.357 -40.619 -32.188 1.00 33.21 27 LEU C C 1
ATOM 6532 O O . LEU C 1 35 ? -29.762 -41.744 -32.505 1.00 34.13 27 LEU C O 1
ATOM 6537 N N . ALA C 1 36 ? -28.135 -40.155 -32.466 1.00 31.83 28 ALA C N 1
ATOM 6538 C CA . ALA C 1 36 ? -27.144 -40.915 -33.240 1.00 31.24 28 ALA C CA 1
ATOM 6539 C C . ALA C 1 36 ? -27.758 -41.527 -34.506 1.00 39.94 28 ALA C C 1
ATOM 6540 O O . ALA C 1 36 ? -27.538 -42.695 -34.838 1.00 47.44 28 ALA C O 1
ATOM 6542 N N . GLY C 1 37 ? -28.558 -40.737 -35.213 1.00 40.70 29 GLY C N 1
ATOM 6543 C CA . GLY C 1 37 ? -29.038 -41.132 -36.522 1.00 44.54 29 GLY C CA 1
ATOM 6544 C C . GLY C 1 37 ? -30.237 -42.052 -36.548 1.00 47.59 29 GLY C C 1
ATOM 6545 O O . GLY C 1 37 ? -30.485 -42.710 -37.564 1.00 52.78 29 GLY C O 1
ATOM 6546 N N . ARG C 1 38 ? -31.051 -42.044 -35.504 1.00 47.79 30 ARG C N 1
ATOM 6547 C CA . ARG C 1 38 ? -32.152 -42.981 -35.415 1.00 45.01 30 ARG C CA 1
ATOM 6548 C C . ARG C 1 38 ? -33.185 -42.379 -34.479 1.00 44.87 30 ARG C C 1
ATOM 6549 O O . ARG C 1 38 ? -32.796 -41.678 -33.532 1.00 49.65 30 ARG C O 1
ATOM 6557 N N . PRO C 1 39 ? -34.483 -42.572 -34.727 1.00 42.79 31 PRO C N 1
ATOM 6558 C CA . PRO C 1 39 ? -35.490 -42.068 -33.779 1.00 47.74 31 PRO C CA 1
ATOM 6559 C C . PRO C 1 39 ? -35.303 -42.715 -32.415 1.00 52.90 31 PRO C C 1
ATOM 6560 O O . PRO C 1 39 ? -34.846 -43.858 -32.309 1.00 56.03 31 PRO C O 1
ATOM 6564 N N . LEU C 1 40 ? -35.666 -41.973 -31.363 1.00 50.52 32 LEU C N 1
ATOM 6565 C CA . LEU C 1 40 ? -35.574 -42.512 -30.004 1.00 46.41 32 LEU C CA 1
ATOM 6566 C C . LEU C 1 40 ? -36.246 -43.872 -29.904 1.00 46.97 32 LEU C C 1
ATOM 6567 O O . LEU C 1 40 ? -35.654 -44.842 -29.416 1.00 43.97 32 LEU C O 1
ATOM 6572 N N . LEU C 1 41 ? -37.500 -43.952 -30.357 1.00 52.32 33 LEU C N 1
ATOM 6573 C CA . LEU C 1 41 ? -38.251 -45.197 -30.257 1.00 51.84 33 LEU C CA 1
ATOM 6574 C C . LEU C 1 41 ? -37.561 -46.327 -31.003 1.00 51.31 33 LEU C C 1
ATOM 6575 O O . LEU C 1 41 ? -37.636 -47.488 -30.581 1.00 57.43 33 LEU C O 1
ATOM 6580 N N . GLY C 1 42 ? -36.878 -46.009 -32.101 1.00 48.92 34 GLY C N 1
ATOM 6581 C CA . GLY C 1 42 ? -36.170 -47.041 -32.841 1.00 55.77 34 GLY C CA 1
ATOM 6582 C C . GLY C 1 42 ? -35.084 -47.706 -32.020 1.00 56.79 34 GLY C C 1
ATOM 6583 O O . GLY C 1 42 ? -34.839 -48.908 -32.155 1.00 60.69 34 GLY C O 1
ATOM 6584 N N . HIS C 1 43 ? -34.403 -46.927 -31.177 1.00 53.72 35 HIS C N 1
ATOM 6585 C CA . HIS C 1 43 ? -33.399 -47.486 -30.282 1.00 42.86 35 HIS C CA 1
ATOM 6586 C C . HIS C 1 43 ? -34.014 -48.512 -29.351 1.00 55.82 35 HIS C C 1
ATOM 6587 O O . HIS C 1 43 ? -33.405 -49.551 -29.072 1.00 58.97 35 HIS C O 1
ATOM 6594 N N . VAL C 1 44 ? -35.218 -48.233 -28.850 1.00 55.24 36 VAL C N 1
ATOM 6595 C CA . VAL C 1 44 ? -35.837 -49.129 -27.880 1.00 55.88 36 VAL C CA 1
ATOM 6596 C C . VAL C 1 44 ? -36.396 -50.363 -28.573 1.00 58.33 36 VAL C C 1
ATOM 6597 O O . VAL C 1 44 ? -36.269 -51.486 -28.065 1.00 55.24 36 VAL C O 1
ATOM 6601 N N . ILE C 1 45 ? -37.016 -50.180 -29.741 1.00 56.20 37 ILE C N 1
ATOM 6602 C CA . ILE C 1 45 ? -37.453 -51.329 -30.520 1.00 59.56 37 ILE C CA 1
ATOM 6603 C C . ILE C 1 45 ? -36.264 -52.222 -30.846 1.00 61.76 37 ILE C C 1
ATOM 6604 O O . ILE C 1 45 ? -36.351 -53.453 -30.765 1.00 68.18 37 ILE C O 1
ATOM 6609 N N . LYS C 1 46 ? -35.120 -51.622 -31.174 1.00 60.82 38 LYS C N 1
ATOM 6610 C CA . LYS C 1 46 ? -33.945 -52.430 -31.480 1.00 61.12 38 LYS C CA 1
ATOM 6611 C C . LYS C 1 46 ? -33.536 -53.277 -30.281 1.00 59.40 38 LYS C C 1
ATOM 6612 O O . LYS C 1 46 ? -33.245 -54.470 -30.427 1.00 63.81 38 LYS C O 1
ATOM 6614 N N . THR C 1 47 ? -33.525 -52.686 -29.083 1.00 56.71 39 THR C N 1
ATOM 6615 C CA . THR C 1 47 ? -33.145 -53.449 -27.899 1.00 58.46 39 THR C CA 1
ATOM 6616 C C . THR C 1 47 ? -34.182 -54.514 -27.571 1.00 63.27 39 THR C C 1
ATOM 6617 O O . THR C 1 47 ? -33.827 -55.630 -27.189 1.00 67.98 39 THR C O 1
ATOM 6621 N N . ALA C 1 48 ? -35.468 -54.199 -27.742 1.00 68.30 40 ALA C N 1
ATOM 6622 C CA . ALA C 1 48 ? -36.523 -55.173 -27.463 1.00 74.21 40 ALA C CA 1
ATOM 6623 C C . ALA C 1 48 ? -36.469 -56.353 -28.427 1.00 79.13 40 ALA C C 1
ATOM 6624 O O . ALA C 1 48 ? -36.752 -57.492 -28.039 1.00 81.41 40 ALA C O 1
ATOM 6626 N N . LYS C 1 49 ? -36.128 -56.101 -29.691 1.00 80.60 41 LYS C N 1
ATOM 6627 C CA . LYS C 1 49 ? -35.951 -57.200 -30.634 1.00 86.23 41 LYS C CA 1
ATOM 6628 C C . LYS C 1 49 ? -34.723 -58.031 -30.271 1.00 87.15 41 LYS C C 1
ATOM 6629 O O . LYS C 1 49 ? -34.718 -59.255 -30.455 1.00 86.88 41 LYS C O 1
ATOM 6635 N N . GLN C 1 50 ? -33.674 -57.375 -29.752 1.00 82.91 42 GLN C N 1
ATOM 6636 C CA . GLN C 1 50 ? -32.478 -58.086 -29.306 1.00 78.77 42 GLN C CA 1
ATOM 6637 C C . GLN C 1 50 ? -32.775 -59.016 -28.137 1.00 77.33 42 GLN C C 1
ATOM 6638 O O . GLN C 1 50 ? -32.164 -60.085 -28.026 1.00 82.32 42 GLN C O 1
ATOM 6644 N N . LEU C 1 51 ? -33.700 -58.634 -27.258 1.00 74.54 43 LEU C N 1
ATOM 6645 C CA . LEU C 1 51 ? -34.084 -59.476 -26.129 1.00 76.96 43 LEU C CA 1
ATOM 6646 C C . LEU C 1 51 ? -34.893 -60.704 -26.532 1.00 86.52 43 LEU C C 1
ATOM 6647 O O . LEU C 1 51 ? -35.216 -61.510 -25.651 1.00 92.76 43 LEU C O 1
ATOM 6652 N N . LEU C 1 52 ? -35.239 -60.863 -27.813 1.00 88.40 44 LEU C N 1
ATOM 6653 C CA . LEU C 1 52 ? -36.085 -61.967 -28.269 1.00 89.54 44 LEU C CA 1
ATOM 6654 C C . LEU C 1 52 ? -37.443 -61.903 -27.570 1.00 92.45 44 LEU C C 1
ATOM 6655 O O . LEU C 1 52 ? -37.961 -62.899 -27.060 1.00 89.32 44 LEU C O 1
ATOM 6657 N N . ALA C 1 53 ? -38.016 -60.701 -27.555 1.00 96.31 45 ALA C N 1
ATOM 6658 C CA . ALA C 1 53 ? -39.304 -60.475 -26.916 1.00 100.11 45 ALA C CA 1
ATOM 6659 C C . ALA C 1 53 ? -40.418 -61.175 -27.686 1.00 100.33 45 ALA C C 1
ATOM 6660 O O . ALA C 1 53 ? -40.572 -60.977 -28.897 1.00 101.26 45 ALA C O 1
ATOM 6662 N N . GLU C 1 54 ? -41.208 -61.981 -26.971 1.00 98.76 46 GLU C N 1
ATOM 6663 C CA . GLU C 1 54 ? -42.324 -62.679 -27.599 1.00 98.22 46 GLU C CA 1
ATOM 6664 C C . GLU C 1 54 ? -43.324 -61.688 -28.176 1.00 105.27 46 GLU C C 1
ATOM 6665 O O . GLU C 1 54 ? -43.788 -61.843 -29.312 1.00 109.16 46 GLU C O 1
ATOM 6667 N N . ASN C 1 55 ? -43.675 -60.665 -27.402 1.00 104.79 47 ASN C N 1
ATOM 6668 C CA . ASN C 1 55 ? -44.543 -59.602 -27.877 1.00 105.38 47 ASN C CA 1
ATOM 6669 C C . ASN C 1 55 ? -43.919 -58.248 -27.580 1.00 100.25 47 ASN C C 1
ATOM 6670 O O . ASN C 1 55 ? -43.170 -58.086 -26.611 1.00 104.02 47 ASN C O 1
ATOM 6675 N N . ILE C 1 56 ? -44.235 -57.275 -28.428 1.00 87.93 48 ILE C N 1
ATOM 6676 C CA . ILE C 1 56 ? -43.859 -55.888 -28.204 1.00 80.29 48 ILE C CA 1
ATOM 6677 C C . ILE C 1 56 ? -45.099 -55.035 -28.428 1.00 81.03 48 ILE C C 1
ATOM 6678 O O . ILE C 1 56 ? -45.680 -55.050 -29.520 1.00 85.26 48 ILE C O 1
ATOM 6683 N N . ILE C 1 57 ? -45.517 -54.315 -27.391 1.00 80.68 49 ILE C N 1
ATOM 6684 C CA . ILE C 1 57 ? -46.694 -53.455 -27.431 1.00 83.34 49 ILE C CA 1
ATOM 6685 C C . ILE C 1 57 ? -46.228 -52.022 -27.226 1.00 82.54 49 ILE C C 1
ATOM 6686 O O . ILE C 1 57 ? -45.492 -51.733 -26.275 1.00 81.25 49 ILE C O 1
ATOM 6688 N N . THR C 1 58 ? -46.614 -51.136 -28.138 1.00 82.28 50 THR C N 1
ATOM 6689 C CA . THR C 1 58 ? -46.238 -49.732 -28.053 1.00 78.92 50 THR C CA 1
ATOM 6690 C C . THR C 1 58 ? -47.481 -48.881 -27.861 1.00 81.69 50 THR C C 1
ATOM 6691 O O . THR C 1 58 ? -48.440 -48.977 -28.638 1.00 81.79 50 THR C O 1
ATOM 6695 N N . ILE C 1 59 ? -47.453 -48.052 -26.825 1.00 78.69 51 ILE C N 1
ATOM 6696 C CA . ILE C 1 59 ? -48.503 -47.078 -26.569 1.00 83.94 51 ILE C CA 1
ATOM 6697 C C . ILE C 1 59 ? -48.159 -45.820 -27.349 1.00 84.82 51 ILE C C 1
ATOM 6698 O O . ILE C 1 59 ? -47.134 -45.183 -27.082 1.00 81.81 51 ILE C O 1
ATOM 6703 N N . TYR C 1 60 ? -48.997 -45.462 -28.314 1.00 86.62 52 TYR C N 1
ATOM 6704 C CA . TYR C 1 60 ? -48.794 -44.220 -29.039 1.00 89.68 52 TYR C CA 1
ATOM 6705 C C . TYR C 1 60 ? -49.798 -43.187 -28.552 1.00 94.87 52 TYR C C 1
ATOM 6706 O O . TYR C 1 60 ? -50.784 -43.511 -27.889 1.00 101.07 52 TYR C O 1
ATOM 6715 N N . GLY C 1 61 ? -49.514 -41.926 -28.858 1.00 95.65 53 GLY C N 1
ATOM 6716 C CA . GLY C 1 61 ? -50.414 -40.852 -28.492 1.00 95.13 53 GLY C CA 1
ATOM 6717 C C . GLY C 1 61 ? -50.621 -39.868 -29.620 1.00 97.38 53 GLY C C 1
ATOM 6718 O O . GLY C 1 61 ? -50.998 -40.257 -30.731 1.00 94.98 53 GLY C O 1
ATOM 6719 N N . HIS C 1 62 ? -50.391 -38.586 -29.340 1.00 101.24 54 HIS C N 1
ATOM 6720 C CA . HIS C 1 62 ? -50.466 -37.567 -30.377 1.00 102.51 54 HIS C CA 1
ATOM 6721 C C . HIS C 1 62 ? -49.488 -37.904 -31.494 1.00 99.46 54 HIS C C 1
ATOM 6722 O O . HIS C 1 62 ? -48.344 -38.290 -31.237 1.00 93.09 54 HIS C O 1
ATOM 6724 N N . GLY C 1 63 ? -49.957 -37.800 -32.737 1.00 102.31 55 GLY C N 1
ATOM 6725 C CA . GLY C 1 63 ? -49.106 -38.060 -33.883 1.00 98.77 55 GLY C CA 1
ATOM 6726 C C . GLY C 1 63 ? -48.769 -39.512 -34.114 1.00 93.77 55 GLY C C 1
ATOM 6727 O O . GLY C 1 63 ? -47.821 -39.808 -34.842 1.00 91.37 55 GLY C O 1
ATOM 6728 N N . GLY C 1 64 ? -49.529 -40.432 -33.522 1.00 94.13 56 GLY C N 1
ATOM 6729 C CA . GLY C 1 64 ? -49.261 -41.851 -33.675 1.00 95.65 56 GLY C CA 1
ATOM 6730 C C . GLY C 1 64 ? -49.312 -42.360 -35.102 1.00 96.33 56 GLY C C 1
ATOM 6731 O O . GLY C 1 64 ? -48.805 -43.453 -35.375 1.00 95.74 56 GLY C O 1
ATOM 6732 N N . ASP C 1 65 ? -49.927 -41.608 -36.017 1.00 96.47 57 ASP C N 1
ATOM 6733 C CA . ASP C 1 65 ? -49.912 -42.011 -37.420 1.00 101.44 57 ASP C CA 1
ATOM 6734 C C . ASP C 1 65 ? -48.484 -42.060 -37.956 1.00 97.33 57 ASP C C 1
ATOM 6735 O O . ASP C 1 65 ? -48.085 -43.029 -38.613 1.00 99.51 57 ASP C O 1
ATOM 6737 N N . HIS C 1 66 ? -47.689 -41.030 -37.652 1.00 92.16 58 HIS C N 1
ATOM 6738 C CA . HIS C 1 66 ? -46.298 -40.998 -38.094 1.00 87.06 58 HIS C CA 1
ATOM 6739 C C . HIS C 1 66 ? -45.518 -42.170 -37.515 1.00 79.16 58 HIS C C 1
ATOM 6740 O O . HIS C 1 66 ? -44.734 -42.820 -38.217 1.00 74.23 58 HIS C O 1
ATOM 6747 N N . VAL C 1 67 ? -45.704 -42.431 -36.219 1.00 76.73 59 VAL C N 1
ATOM 6748 C CA . VAL C 1 67 ? -44.950 -43.475 -35.532 1.00 72.20 59 VAL C CA 1
ATOM 6749 C C . VAL C 1 67 ? -45.258 -44.835 -36.139 1.00 75.75 59 VAL C C 1
ATOM 6750 O O . VAL C 1 67 ? -44.353 -45.593 -36.509 1.00 76.70 59 VAL C O 1
ATOM 6754 N N . LYS C 1 68 ? -46.546 -45.164 -36.249 1.00 78.99 60 LYS C N 1
ATOM 6755 C CA . LYS C 1 68 ? -46.938 -46.415 -36.888 1.00 75.14 60 LYS C CA 1
ATOM 6756 C C . LYS C 1 68 ? -46.420 -46.479 -38.322 1.00 80.06 60 LYS C C 1
ATOM 6757 O O . LYS C 1 68 ? -46.061 -47.556 -38.810 1.00 84.01 60 LYS C O 1
ATOM 6759 N N . LYS C 1 69 ? -46.395 -45.338 -39.022 1.00 73.24 61 LYS C N 1
ATOM 6760 C CA . LYS C 1 69 ? -45.847 -45.328 -40.375 1.00 74.33 61 LYS C CA 1
ATOM 6761 C C . LYS C 1 69 ? -44.352 -45.620 -40.365 1.00 71.93 61 LYS C C 1
ATOM 6762 O O . LYS C 1 69 ? -43.851 -46.332 -41.242 1.00 76.34 61 LYS C O 1
ATOM 6764 N N . THR C 1 70 ? -43.620 -45.071 -39.388 1.00 66.23 62 THR C N 1
ATOM 6765 C CA . THR C 1 70 ? -42.172 -45.252 -39.348 1.00 66.34 62 THR C CA 1
ATOM 6766 C C . THR C 1 70 ? -41.791 -46.705 -39.074 1.00 75.60 62 THR C C 1
ATOM 6767 O O . THR C 1 70 ? -40.806 -47.207 -39.626 1.00 79.42 62 THR C O 1
ATOM 6771 N N . PHE C 1 71 ? -42.543 -47.393 -38.217 1.00 78.16 63 PHE C N 1
ATOM 6772 C CA . PHE C 1 71 ? -42.228 -48.776 -37.877 1.00 78.85 63 PHE C CA 1
ATOM 6773 C C . PHE C 1 71 ? -43.274 -49.741 -38.428 1.00 88.08 63 PHE C C 1
ATOM 6774 O O . PHE C 1 71 ? -43.735 -50.640 -37.720 1.00 89.18 63 PHE C O 1
ATOM 6782 N N . ALA C 1 72 ? -43.652 -49.566 -39.697 1.00 93.46 64 ALA C N 1
ATOM 6783 C CA . ALA C 1 72 ? -44.715 -50.386 -40.269 1.00 97.18 64 ALA C CA 1
ATOM 6784 C C . ALA C 1 72 ? -44.270 -51.831 -40.456 1.00 102.65 64 ALA C C 1
ATOM 6785 O O . ALA C 1 72 ? -45.060 -52.760 -40.255 1.00 108.34 64 ALA C O 1
ATOM 6787 N N . GLN C 1 73 ? -43.008 -52.045 -40.823 1.00 102.45 65 GLN C N 1
ATOM 6788 C CA . GLN C 1 73 ? -42.500 -53.391 -41.054 1.00 104.32 65 GLN C CA 1
ATOM 6789 C C . GLN C 1 73 ? -42.057 -54.041 -39.748 1.00 101.60 65 GLN C C 1
ATOM 6790 O O . GLN C 1 73 ? -41.125 -54.850 -39.738 1.00 106.02 65 GLN C O 1
ATOM 6792 N N . GLU C 1 74 ? -42.718 -53.699 -38.644 1.00 97.19 66 GLU C N 1
ATOM 6793 C CA . GLU C 1 74 ? -42.402 -54.256 -37.334 1.00 91.31 66 GLU C CA 1
ATOM 6794 C C . GLU C 1 74 ? -43.655 -54.869 -36.728 1.00 94.34 66 GLU C C 1
ATOM 6795 O O . GLU C 1 74 ? -44.725 -54.251 -36.752 1.00 92.67 66 GLU C O 1
ATOM 6801 N N . ASN C 1 75 ? -43.517 -56.081 -36.186 1.00 96.55 67 ASN C N 1
ATOM 6802 C CA . ASN C 1 75 ? -44.634 -56.797 -35.567 1.00 105.03 67 ASN C CA 1
ATOM 6803 C C . ASN C 1 75 ? -44.825 -56.249 -34.154 1.00 101.11 67 ASN C C 1
ATOM 6804 O O . ASN C 1 75 ? -44.388 -56.821 -33.152 1.00 95.47 67 ASN C O 1
ATOM 6806 N N . ILE C 1 76 ? -45.501 -55.106 -34.086 1.00 99.19 68 ILE C N 1
ATOM 6807 C CA . ILE C 1 76 ? -45.782 -54.405 -32.843 1.00 99.69 68 ILE C CA 1
ATOM 6808 C C . ILE C 1 76 ? -47.289 -54.330 -32.664 1.00 105.48 68 ILE C C 1
ATOM 6809 O O . ILE C 1 76 ? -48.026 -54.112 -33.632 1.00 110.94 68 ILE C O 1
ATOM 6814 N N . GLN C 1 77 ? -47.746 -54.501 -31.429 1.00 103.41 69 GLN C N 1
ATOM 6815 C CA . GLN C 1 77 ? -49.153 -54.314 -31.107 1.00 102.99 69 GLN C CA 1
ATOM 6816 C C . GLN C 1 77 ? -49.323 -52.870 -30.650 1.00 98.90 69 GLN C C 1
ATOM 6817 O O . GLN C 1 77 ? -48.859 -52.494 -29.569 1.00 100.11 69 GLN C O 1
ATOM 6819 N N . TRP C 1 78 ? -49.985 -52.066 -31.476 1.00 93.51 70 TRP C N 1
ATOM 6820 C CA . TRP C 1 78 ? -50.150 -50.647 -31.215 1.00 83.51 70 TRP C CA 1
ATOM 6821 C C . TRP C 1 78 ? -51.391 -50.386 -30.374 1.00 89.66 70 TRP C C 1
ATOM 6822 O O . TRP C 1 78 ? -52.405 -51.077 -30.488 1.00 92.29 70 TRP C O 1
ATOM 6833 N N . VAL C 1 79 ? -51.293 -49.377 -29.516 1.00 92.86 71 VAL C N 1
ATOM 6834 C CA . VAL C 1 79 ? -52.338 -49.039 -28.557 1.00 96.88 71 VAL C CA 1
ATOM 6835 C C . VAL C 1 79 ? -52.422 -47.524 -28.448 1.00 96.69 71 VAL C C 1
ATOM 6836 O O . VAL C 1 79 ? -51.395 -46.854 -28.287 1.00 101.37 71 VAL C O 1
ATOM 6840 N N . GLU C 1 80 ? -53.634 -46.983 -28.543 1.00 95.78 72 GLU C N 1
ATOM 6841 C CA . GLU C 1 80 ? -53.844 -45.548 -28.426 1.00 91.50 72 GLU C CA 1
ATOM 6842 C C . GLU C 1 80 ? -53.978 -45.175 -26.953 1.00 96.50 72 GLU C C 1
ATOM 6843 O O . GLU C 1 80 ? -54.354 -46.001 -26.116 1.00 98.35 72 GLU C O 1
ATOM 6845 N N . GLN C 1 81 ? -53.638 -43.924 -26.634 1.00 100.30 73 GLN C N 1
ATOM 6846 C CA . GLN C 1 81 ? -53.725 -43.426 -25.266 1.00 113.91 73 GLN C CA 1
ATOM 6847 C C . GLN C 1 81 ? -54.575 -42.163 -25.134 1.00 126.48 73 GLN C C 1
ATOM 6848 O O . GLN C 1 81 ? -54.642 -41.585 -24.040 1.00 130.97 73 GLN C O 1
ATOM 6854 N N . ALA C 1 82 ? -55.237 -41.727 -26.207 1.00 128.75 74 ALA C N 1
ATOM 6855 C CA . ALA C 1 82 ? -56.155 -40.582 -26.169 1.00 129.98 74 ALA C CA 1
ATOM 6856 C C . ALA C 1 82 ? -55.511 -39.325 -25.586 1.00 129.34 74 ALA C C 1
ATOM 6857 O O . ALA C 1 82 ? -55.805 -38.938 -24.453 1.00 131.78 74 ALA C O 1
ATOM 6859 N N . GLY C 1 86 ? -51.971 -40.185 -17.668 1.00 114.66 78 GLY C N 1
ATOM 6860 C CA . GLY C 1 86 ? -50.942 -40.610 -16.736 1.00 112.23 78 GLY C CA 1
ATOM 6861 C C . GLY C 1 86 ? -50.163 -41.833 -17.188 1.00 105.14 78 GLY C C 1
ATOM 6862 O O . GLY C 1 86 ? -50.617 -42.577 -18.061 1.00 108.70 78 GLY C O 1
ATOM 6863 N N . THR C 1 87 ? -48.990 -42.052 -16.582 1.00 97.89 79 THR C N 1
ATOM 6864 C CA . THR C 1 87 ? -48.188 -43.220 -16.938 1.00 91.06 79 THR C CA 1
ATOM 6865 C C . THR C 1 87 ? -48.820 -44.507 -16.419 1.00 91.08 79 THR C C 1
ATOM 6866 O O . THR C 1 87 ? -48.785 -45.539 -17.101 1.00 85.69 79 THR C O 1
ATOM 6868 N N . GLY C 1 88 ? -49.395 -44.472 -15.214 1.00 97.22 80 GLY C N 1
ATOM 6869 C CA . GLY C 1 88 ? -50.144 -45.622 -14.736 1.00 103.02 80 GLY C CA 1
ATOM 6870 C C . GLY C 1 88 ? -51.390 -45.879 -15.563 1.00 110.42 80 GLY C C 1
ATOM 6871 O O . GLY C 1 88 ? -51.697 -47.025 -15.903 1.00 111.30 80 GLY C O 1
ATOM 6872 N N . HIS C 1 89 ? -52.119 -44.813 -15.911 1.00 115.22 81 HIS C N 1
ATOM 6873 C CA . HIS C 1 89 ? -53.273 -44.958 -16.793 1.00 119.46 81 HIS C CA 1
ATOM 6874 C C . HIS C 1 89 ? -52.865 -45.456 -18.171 1.00 115.56 81 HIS C C 1
ATOM 6875 O O . HIS C 1 89 ? -53.604 -46.227 -18.794 1.00 117.37 81 HIS C O 1
ATOM 6877 N N . ALA C 1 90 ? -51.690 -45.045 -18.651 1.00 110.32 82 ALA C N 1
ATOM 6878 C CA . ALA C 1 90 ? -51.250 -45.453 -19.981 1.00 108.25 82 ALA C CA 1
ATOM 6879 C C . ALA C 1 90 ? -51.049 -46.961 -20.063 1.00 109.77 82 ALA C C 1
ATOM 6880 O O . ALA C 1 90 ? -51.508 -47.609 -21.011 1.00 117.79 82 ALA C O 1
ATOM 6882 N N . VAL C 1 91 ? -50.381 -47.544 -19.065 1.00 104.93 83 VAL C N 1
ATOM 6883 C CA . VAL C 1 91 ? -50.138 -48.983 -19.090 1.00 101.08 83 VAL C CA 1
ATOM 6884 C C . VAL C 1 91 ? -51.444 -49.765 -18.963 1.00 103.33 83 VAL C C 1
ATOM 6885 O O . VAL C 1 91 ? -51.562 -50.873 -19.503 1.00 101.40 83 VAL C O 1
ATOM 6887 N N . GLN C 1 92 ? -52.446 -49.198 -18.278 1.00 105.10 84 GLN C N 1
ATOM 6888 C CA . GLN C 1 92 ? -53.723 -49.885 -18.089 1.00 109.50 84 GLN C CA 1
ATOM 6889 C C . GLN C 1 92 ? -54.338 -50.327 -19.410 1.00 113.80 84 GLN C C 1
ATOM 6890 O O . GLN C 1 92 ? -55.002 -51.368 -19.469 1.00 114.83 84 GLN C O 1
ATOM 6892 N N . MET C 1 93 ? -54.130 -49.554 -20.477 1.00 114.85 85 MET C N 1
ATOM 6893 C CA . MET C 1 93 ? -54.685 -49.914 -21.776 1.00 120.08 85 MET C CA 1
ATOM 6894 C C . MET C 1 93 ? -54.144 -51.238 -22.300 1.00 117.73 85 MET C C 1
ATOM 6895 O O . MET C 1 93 ? -54.796 -51.866 -23.141 1.00 122.89 85 MET C O 1
ATOM 6900 N N . THR C 1 94 ? -52.972 -51.682 -21.832 1.00 107.86 86 THR C N 1
ATOM 6901 C CA . THR C 1 94 ? -52.403 -52.907 -22.383 1.00 106.60 86 THR C CA 1
ATOM 6902 C C . THR C 1 94 ? -53.126 -54.169 -21.917 1.00 104.88 86 THR C C 1
ATOM 6903 O O . THR C 1 94 ? -53.029 -55.198 -22.598 1.00 108.06 86 THR C O 1
ATOM 6905 N N . LEU C 1 95 ? -53.860 -54.124 -20.801 1.00 105.37 87 LEU C N 1
ATOM 6906 C CA . LEU C 1 95 ? -54.572 -55.321 -20.352 1.00 110.35 87 LEU C CA 1
ATOM 6907 C C . LEU C 1 95 ? -55.472 -55.887 -21.443 1.00 121.09 87 LEU C C 1
ATOM 6908 O O . LEU C 1 95 ? -55.406 -57.101 -21.692 1.00 116.22 87 LEU C O 1
ATOM 6910 N N . PRO C 1 96 ? -56.295 -55.085 -22.153 1.00 126.64 88 PRO C N 1
ATOM 6911 C CA . PRO C 1 96 ? -57.036 -55.634 -23.295 1.00 133.10 88 PRO C CA 1
ATOM 6912 C C . PRO C 1 96 ? -56.109 -56.139 -24.400 1.00 128.90 88 PRO C C 1
ATOM 6913 O O . PRO C 1 96 ? -56.418 -57.150 -25.029 1.00 128.98 88 PRO C O 1
ATOM 6917 N N . ILE C 1 103 ? -43.454 -62.667 -18.152 1.00 101.64 95 ILE C N 1
ATOM 6918 C CA . ILE C 1 103 ? -42.996 -61.394 -17.601 1.00 99.94 95 ILE C CA 1
ATOM 6919 C C . ILE C 1 103 ? -43.156 -60.266 -18.613 1.00 104.57 95 ILE C C 1
ATOM 6920 O O . ILE C 1 103 ? -43.319 -60.504 -19.810 1.00 107.05 95 ILE C O 1
ATOM 6922 N N . SER C 1 104 ? -43.099 -59.032 -18.119 1.00 104.72 96 SER C N 1
ATOM 6923 C CA . SER C 1 104 ? -43.151 -57.855 -18.969 1.00 100.02 96 SER C CA 1
ATOM 6924 C C . SER C 1 104 ? -42.156 -56.810 -18.487 1.00 93.60 96 SER C C 1
ATOM 6925 O O . SER C 1 104 ? -41.961 -56.630 -17.282 1.00 92.56 96 SER C O 1
ATOM 6928 N N . LEU C 1 105 ? -41.525 -56.135 -19.442 1.00 91.38 97 LEU C N 1
ATOM 6929 C CA . LEU C 1 105 ? -40.678 -54.984 -19.181 1.00 85.41 97 LEU C CA 1
ATOM 6930 C C . LEU C 1 105 ? -41.464 -53.710 -19.458 1.00 76.60 97 LEU C C 1
ATOM 6931 O O . LEU C 1 105 ? -42.298 -53.669 -20.365 1.00 77.48 97 LEU C O 1
ATOM 6936 N N . ILE C 1 106 ? -41.208 -52.674 -18.663 1.00 71.50 98 ILE C N 1
ATOM 6937 C CA . ILE C 1 106 ? -41.816 -51.362 -18.868 1.00 71.74 98 ILE C CA 1
ATOM 6938 C C . ILE C 1 106 ? -40.709 -50.383 -19.231 1.00 71.79 98 ILE C C 1
ATOM 6939 O O . ILE C 1 106 ? -39.888 -50.013 -18.381 1.00 77.53 98 ILE C O 1
ATOM 6944 N N . LEU C 1 107 ? -40.688 -49.962 -20.490 1.00 64.50 99 LEU C N 1
ATOM 6945 C CA . LEU C 1 107 ? -39.674 -49.061 -21.008 1.00 61.95 99 LEU C CA 1
ATOM 6946 C C . LEU C 1 107 ? -40.326 -47.781 -21.509 1.00 70.42 99 LEU C C 1
ATOM 6947 O O . LEU C 1 107 ? -41.535 -47.722 -21.751 1.00 75.78 99 LEU C O 1
ATOM 6952 N N . TYR C 1 108 ? -39.506 -46.758 -21.704 1.00 69.33 100 TYR C N 1
ATOM 6953 C CA . TYR C 1 108 ? -39.981 -45.477 -22.196 1.00 66.82 100 TYR C CA 1
ATOM 6954 C C . TYR C 1 108 ? -39.389 -45.218 -23.571 1.00 66.81 100 TYR C C 1
ATOM 6955 O O . TYR C 1 108 ? -38.193 -45.428 -23.793 1.00 64.57 100 TYR C O 1
ATOM 6964 N N . GLY C 1 109 ? -40.238 -44.753 -24.486 1.00 66.20 101 GLY C N 1
ATOM 6965 C CA . GLY C 1 109 ? -39.764 -44.430 -25.814 1.00 61.70 101 GLY C CA 1
ATOM 6966 C C . GLY C 1 109 ? -38.761 -43.297 -25.826 1.00 58.44 101 GLY C C 1
ATOM 6967 O O . GLY C 1 109 ? -37.900 -43.244 -26.702 1.00 65.25 101 GLY C O 1
ATOM 6968 N N . ASP C 1 110 ? -38.852 -42.378 -24.867 1.00 56.90 102 ASP C N 1
ATOM 6969 C CA . ASP C 1 110 ? -37.918 -41.263 -24.784 1.00 54.94 102 ASP C CA 1
ATOM 6970 C C . ASP C 1 110 ? -36.774 -41.509 -23.794 1.00 51.51 102 ASP C C 1
ATOM 6971 O O . ASP C 1 110 ? -36.113 -40.553 -23.372 1.00 51.24 102 ASP C O 1
ATOM 6976 N N . VAL C 1 111 ? -36.541 -42.763 -23.408 1.00 50.96 103 VAL C N 1
ATOM 6977 C CA . VAL C 1 111 ? -35.349 -43.164 -22.663 1.00 48.86 103 VAL C CA 1
ATOM 6978 C C . VAL C 1 111 ? -34.673 -44.227 -23.515 1.00 46.51 103 VAL C C 1
ATOM 6979 O O . VAL C 1 111 ? -34.868 -45.423 -23.292 1.00 54.18 103 VAL C O 1
ATOM 6983 N N . PRO C 1 112 ? -33.898 -43.846 -24.493 1.00 45.59 104 PRO C N 1
ATOM 6984 C CA . PRO C 1 112 ? -33.599 -44.773 -25.586 1.00 42.81 104 PRO C CA 1
ATOM 6985 C C . PRO C 1 112 ? -32.403 -45.687 -25.387 1.00 47.34 104 PRO C C 1
ATOM 6986 O O . PRO C 1 112 ? -32.340 -46.716 -26.066 1.00 47.33 104 PRO C O 1
ATOM 6990 N N . LEU C 1 113 ? -31.460 -45.359 -24.496 1.00 41.30 105 LEU C N 1
ATOM 6991 C CA . LEU C 1 113 ? -30.149 -46.004 -24.498 1.00 46.20 105 LEU C CA 1
ATOM 6992 C C . LEU C 1 113 ? -30.007 -47.155 -23.508 1.00 49.50 105 LEU C C 1
ATOM 6993 O O . LEU C 1 113 ? -28.873 -47.534 -23.180 1.00 54.32 105 LEU C O 1
ATOM 6998 N N . VAL C 1 114 ? -31.107 -47.714 -23.010 1.00 52.40 106 VAL C N 1
ATOM 6999 C CA . VAL C 1 114 ? -30.984 -48.808 -22.048 1.00 60.06 106 VAL C CA 1
ATOM 7000 C C . VAL C 1 114 ? -30.435 -50.051 -22.752 1.00 58.21 106 VAL C C 1
ATOM 7001 O O . VAL C 1 114 ? -30.891 -50.423 -23.841 1.00 57.67 106 VAL C O 1
ATOM 7005 N N . ARG C 1 115 ? -29.441 -50.696 -22.140 1.00 54.90 107 ARG C N 1
ATOM 7006 C CA . ARG C 1 115 ? -28.742 -51.797 -22.789 1.00 57.79 107 ARG C CA 1
ATOM 7007 C C . ARG C 1 115 ? -29.445 -53.128 -22.556 1.00 63.12 107 ARG C C 1
ATOM 7008 O O . ARG C 1 115 ? -30.084 -53.352 -21.523 1.00 65.99 107 ARG C O 1
ATOM 7016 N N . GLN C 1 116 ? -29.309 -54.023 -23.540 1.00 63.21 108 GLN C N 1
ATOM 7017 C CA . GLN C 1 116 ? -29.932 -55.337 -23.420 1.00 68.25 108 GLN C CA 1
ATOM 7018 C C . GLN C 1 116 ? -29.369 -56.097 -22.230 1.00 66.04 108 GLN C C 1
ATOM 7019 O O . GLN C 1 116 ? -30.103 -56.825 -21.552 1.00 67.29 108 GLN C O 1
ATOM 7021 N N . THR C 1 117 ? -28.086 -55.898 -21.931 1.00 63.80 109 THR C N 1
ATOM 7022 C CA . THR C 1 117 ? -27.491 -56.583 -20.794 1.00 66.50 109 THR C CA 1
ATOM 7023 C C . THR C 1 117 ? -28.090 -56.087 -19.479 1.00 67.25 109 THR C C 1
ATOM 7024 O O . THR C 1 117 ? -28.244 -56.869 -18.533 1.00 67.44 109 THR C O 1
ATOM 7028 N N . THR C 1 118 ? -28.439 -54.800 -19.401 1.00 68.22 110 THR C N 1
ATOM 7029 C CA . THR C 1 118 ? -29.110 -54.283 -18.212 1.00 64.96 110 THR C CA 1
ATOM 7030 C C . THR C 1 118 ? -30.513 -54.865 -18.078 1.00 69.49 110 THR C C 1
ATOM 7031 O O . THR C 1 118 ? -30.919 -55.290 -16.991 1.00 71.81 110 THR C O 1
ATOM 7035 N N . LEU C 1 119 ? -31.274 -54.878 -19.178 1.00 66.60 111 LEU C N 1
ATOM 7036 C CA . LEU C 1 119 ? -32.647 -55.365 -19.122 1.00 70.76 111 LEU C CA 1
ATOM 7037 C C . LEU C 1 119 ? -32.716 -56.858 -18.828 1.00 78.51 111 LEU C C 1
ATOM 7038 O O . LEU C 1 119 ? -33.634 -57.306 -18.131 1.00 86.57 111 LEU C O 1
ATOM 7043 N N . GLU C 1 120 ? -31.759 -57.642 -19.316 1.00 76.33 112 GLU C N 1
ATOM 7044 C CA . GLU C 1 120 ? -31.718 -59.049 -18.930 1.00 81.99 112 GLU C CA 1
ATOM 7045 C C . GLU C 1 120 ? -31.403 -59.183 -17.448 1.00 80.91 112 GLU C C 1
ATOM 7046 O O . GLU C 1 120 ? -32.055 -59.950 -16.726 1.00 83.93 112 GLU C O 1
ATOM 7052 N N . GLN C 1 121 ? -30.405 -58.421 -16.986 1.00 76.24 113 GLN C N 1
ATOM 7053 C CA . GLN C 1 121 ? -30.046 -58.372 -15.574 1.00 73.83 113 GLN C CA 1
ATOM 7054 C C . GLN C 1 121 ? -31.248 -58.029 -14.706 1.00 74.21 113 GLN C C 1
ATOM 7055 O O . GLN C 1 121 ? -31.376 -58.523 -13.579 1.00 74.76 113 GLN C O 1
ATOM 7061 N N . LEU C 1 122 ? -32.116 -57.143 -15.197 1.00 73.06 114 LEU C N 1
ATOM 7062 C CA . LEU C 1 122 ? -33.341 -56.831 -14.473 1.00 79.95 114 LEU C CA 1
ATOM 7063 C C . LEU C 1 122 ? -34.308 -58.006 -14.499 1.00 88.36 114 LEU C C 1
ATOM 7064 O O . LEU C 1 122 ? -35.027 -58.246 -13.523 1.00 97.51 114 LEU C O 1
ATOM 7069 N N . ILE C 1 123 ? -34.344 -58.749 -15.607 1.00 88.54 115 ILE C N 1
ATOM 7070 C CA . ILE C 1 123 ? -35.306 -59.842 -15.730 1.00 92.18 115 ILE C CA 1
ATOM 7071 C C . ILE C 1 123 ? -34.955 -60.997 -14.800 1.00 95.54 115 ILE C C 1
ATOM 7072 O O . ILE C 1 123 ? -35.841 -61.585 -14.165 1.00 96.90 115 ILE C O 1
ATOM 7077 N N . GLU C 1 124 ? -33.664 -61.320 -14.671 1.00 92.93 116 GLU C N 1
ATOM 7078 C CA . GLU C 1 124 ? -33.275 -62.463 -13.846 1.00 90.90 116 GLU C CA 1
ATOM 7079 C C . GLU C 1 124 ? -33.633 -62.233 -12.384 1.00 95.02 116 GLU C C 1
ATOM 7080 O O . GLU C 1 124 ? -34.112 -63.146 -11.699 1.00 100.11 116 GLU C O 1
ATOM 7082 N N . VAL C 1 125 ? -33.437 -61.007 -11.897 1.00 92.87 117 VAL C N 1
ATOM 7083 C CA . VAL C 1 125 ? -33.742 -60.710 -10.505 1.00 89.76 117 VAL C CA 1
ATOM 7084 C C . VAL C 1 125 ? -35.234 -60.516 -10.283 1.00 89.47 117 VAL C C 1
ATOM 7085 O O . VAL C 1 125 ? -35.706 -60.679 -9.151 1.00 94.35 117 VAL C O 1
ATOM 7089 N N . SER C 1 126 ? -35.997 -60.180 -11.326 1.00 85.90 118 SER C N 1
ATOM 7090 C CA . SER C 1 126 ? -37.433 -59.985 -11.147 1.00 93.40 118 SER C CA 1
ATOM 7091 C C . SER C 1 126 ? -38.199 -61.299 -11.201 1.00 97.12 118 SER C C 1
ATOM 7092 O O . SER C 1 126 ? -39.205 -61.457 -10.501 1.00 94.49 118 SER C O 1
ATOM 7095 N N . ASN C 1 127 ? -37.744 -62.246 -12.029 1.00 101.73 119 ASN C N 1
ATOM 7096 C CA . ASN C 1 127 ? -38.430 -63.530 -12.143 1.00 110.36 119 ASN C CA 1
ATOM 7097 C C . ASN C 1 127 ? -38.441 -64.287 -10.816 1.00 111.43 119 ASN C C 1
ATOM 7098 O O . ASN C 1 127 ? -39.392 -65.023 -10.531 1.00 114.62 119 ASN C O 1
ATOM 7100 N N . LYS C 1 128 ? -37.403 -64.113 -9.991 1.00 107.30 120 LYS C N 1
ATOM 7101 C CA . LYS C 1 128 ? -37.355 -64.711 -8.660 1.00 105.09 120 LYS C CA 1
ATOM 7102 C C . LYS C 1 128 ? -38.262 -64.002 -7.657 1.00 107.93 120 LYS C C 1
ATOM 7103 O O . LYS C 1 128 ? -38.596 -64.589 -6.622 1.00 109.58 120 LYS C O 1
ATOM 7105 N N . THR C 1 129 ? -38.637 -62.747 -7.919 1.00 108.52 121 THR C N 1
ATOM 7106 C CA . THR C 1 129 ? -39.482 -61.956 -7.028 1.00 113.56 121 THR C CA 1
ATOM 7107 C C . THR C 1 129 ? -40.842 -61.608 -7.607 1.00 107.10 121 THR C C 1
ATOM 7108 O O . THR C 1 129 ? -41.784 -61.409 -6.843 1.00 109.33 121 THR C O 1
ATOM 7112 N N . GLY C 1 130 ? -40.968 -61.501 -8.925 1.00 103.50 122 GLY C N 1
ATOM 7113 C CA . GLY C 1 130 ? -42.206 -61.067 -9.531 1.00 101.97 122 GLY C CA 1
ATOM 7114 C C . GLY C 1 130 ? -42.277 -59.591 -9.846 1.00 103.00 122 GLY C C 1
ATOM 7115 O O . GLY C 1 130 ? -43.183 -59.171 -10.581 1.00 103.02 122 GLY C O 1
ATOM 7116 N N . ILE C 1 131 ? -41.349 -58.791 -9.324 1.00 102.43 123 ILE C N 1
ATOM 7117 C CA . ILE C 1 131 ? -41.295 -57.364 -9.621 1.00 99.72 123 ILE C CA 1
ATOM 7118 C C . ILE C 1 131 ? -39.879 -56.850 -9.405 1.00 96.80 123 ILE C C 1
ATOM 7119 O O . ILE C 1 131 ? -39.272 -57.084 -8.353 1.00 105.78 123 ILE C O 1
ATOM 7124 N N . GLY C 1 132 ? -39.337 -56.162 -10.409 1.00 85.68 124 GLY C N 1
ATOM 7125 C CA . GLY C 1 132 ? -38.057 -55.508 -10.266 1.00 80.90 124 GLY C CA 1
ATOM 7126 C C . GLY C 1 132 ? -38.104 -54.110 -10.845 1.00 75.51 124 GLY C C 1
ATOM 7127 O O . GLY C 1 132 ? -39.096 -53.698 -11.449 1.00 73.43 124 GLY C O 1
ATOM 7128 N N . MET C 1 133 ? -37.026 -53.369 -10.615 1.00 70.47 125 MET C N 1
ATOM 7129 C CA . MET C 1 133 ? -36.950 -52.019 -11.140 1.00 84.17 125 MET C CA 1
ATOM 7130 C C . MET C 1 133 ? -35.495 -51.590 -11.210 1.00 81.81 125 MET C C 1
ATOM 7131 O O . MET C 1 133 ? -34.616 -52.197 -10.598 1.00 84.43 125 MET C O 1
ATOM 7136 N N . ILE C 1 134 ? -35.255 -50.551 -11.993 1.00 77.05 126 ILE C N 1
ATOM 7137 C CA . ILE C 1 134 ? -33.938 -49.943 -12.112 1.00 72.53 126 ILE C CA 1
ATOM 7138 C C . ILE C 1 134 ? -33.902 -48.680 -11.261 1.00 70.52 126 ILE C C 1
ATOM 7139 O O . ILE C 1 134 ? -34.834 -47.866 -11.288 1.00 71.75 126 ILE C O 1
ATOM 7144 N N . THR C 1 135 ? -32.864 -48.549 -10.456 1.00 62.08 127 THR C N 1
ATOM 7145 C CA . THR C 1 135 ? -32.643 -47.358 -9.659 1.00 73.17 127 THR C CA 1
ATOM 7146 C C . THR C 1 135 ? -31.257 -46.826 -9.996 1.00 75.14 127 THR C C 1
ATOM 7147 O O . THR C 1 135 ? -30.446 -47.514 -10.617 1.00 72.26 127 THR C O 1
ATOM 7151 N N . LEU C 1 136 ? -30.978 -45.599 -9.566 1.00 79.97 128 LEU C N 1
ATOM 7152 C CA . LEU C 1 136 ? -29.741 -44.932 -9.948 1.00 80.98 128 LEU C CA 1
ATOM 7153 C C . LEU C 1 136 ? -29.360 -43.938 -8.860 1.00 83.19 128 LEU C C 1
ATOM 7154 O O . LEU C 1 136 ? -30.227 -43.267 -8.292 1.00 89.84 128 LEU C O 1
ATOM 7156 N N . HIS C 1 137 ? -28.066 -43.865 -8.559 1.00 79.33 129 HIS C N 1
ATOM 7157 C CA . HIS C 1 137 ? -27.548 -42.888 -7.613 1.00 84.44 129 HIS C CA 1
ATOM 7158 C C . HIS C 1 137 ? -27.030 -41.667 -8.354 1.00 79.47 129 HIS C C 1
ATOM 7159 O O . HIS C 1 137 ? -26.147 -41.786 -9.208 1.00 73.74 129 HIS C O 1
ATOM 7166 N N . VAL C 1 138 ? -27.513 -40.492 -7.960 1.00 83.94 130 VAL C N 1
ATOM 7167 C CA . VAL C 1 138 ? -27.150 -39.232 -8.593 1.00 77.79 130 VAL C CA 1
ATOM 7168 C C . VAL C 1 138 ? -26.553 -38.305 -7.542 1.00 82.01 130 VAL C C 1
ATOM 7169 O O . VAL C 1 138 ? -27.060 -38.205 -6.417 1.00 77.06 130 VAL C O 1
ATOM 7171 N N . ASP C 1 139 ? -25.485 -37.600 -7.927 1.00 87.25 131 ASP C N 1
ATOM 7172 C CA . ASP C 1 139 ? -24.878 -36.643 -7.012 1.00 87.65 131 ASP C CA 1
ATOM 7173 C C . ASP C 1 139 ? -25.869 -35.548 -6.664 1.00 97.93 131 ASP C C 1
ATOM 7174 O O . ASP C 1 139 ? -26.057 -35.214 -5.487 1.00 101.15 131 ASP C O 1
ATOM 7176 N N . ASN C 1 140 ? -26.551 -35.014 -7.676 1.00 100.79 132 ASN C N 1
ATOM 7177 C CA . ASN C 1 140 ? -27.554 -33.977 -7.471 1.00 103.89 132 ASN C CA 1
ATOM 7178 C C . ASN C 1 140 ? -28.933 -34.559 -7.783 1.00 98.14 132 ASN C C 1
ATOM 7179 O O . ASN C 1 140 ? -29.275 -34.752 -8.961 1.00 90.09 132 ASN C O 1
ATOM 7184 N N . PRO C 1 141 ? -29.750 -34.882 -6.767 1.00 96.95 133 PRO C N 1
ATOM 7185 C CA . PRO C 1 141 ? -31.069 -35.476 -7.023 1.00 95.39 133 PRO C CA 1
ATOM 7186 C C . PRO C 1 141 ? -32.230 -34.489 -7.022 1.00 99.95 133 PRO C C 1
ATOM 7187 O O . PRO C 1 141 ? -33.384 -34.911 -6.882 1.00 98.72 133 PRO C O 1
ATOM 7191 N N . THR C 1 142 ? -31.951 -33.187 -7.123 1.00 101.60 134 THR C N 1
ATOM 7192 C CA . THR C 1 142 ? -33.017 -32.188 -7.077 1.00 105.02 134 THR C CA 1
ATOM 7193 C C . THR C 1 142 ? -34.041 -32.435 -8.179 1.00 105.99 134 THR C C 1
ATOM 7194 O O . THR C 1 142 ? -33.686 -32.575 -9.353 1.00 98.37 134 THR C O 1
ATOM 7198 N N . GLY C 1 143 ? -35.319 -32.485 -7.794 1.00 113.74 135 GLY C N 1
ATOM 7199 C CA . GLY C 1 143 ? -36.405 -32.645 -8.737 1.00 116.06 135 GLY C CA 1
ATOM 7200 C C . GLY C 1 143 ? -36.759 -34.071 -9.110 1.00 114.95 135 GLY C C 1
ATOM 7201 O O . GLY C 1 143 ? -37.799 -34.284 -9.748 1.00 115.67 135 GLY C O 1
ATOM 7202 N N . TYR C 1 144 ? -35.945 -35.051 -8.734 1.00 115.44 136 TYR C N 1
ATOM 7203 C CA . TYR C 1 144 ? -36.207 -36.437 -9.088 1.00 112.46 136 TYR C CA 1
ATOM 7204 C C . TYR C 1 144 ? -36.980 -37.138 -7.973 1.00 115.91 136 TYR C C 1
ATOM 7205 O O . TYR C 1 144 ? -37.022 -36.678 -6.830 1.00 117.59 136 TYR C O 1
ATOM 7207 N N . GLY C 1 145 ? -37.606 -38.261 -8.322 1.00 117.70 137 GLY C N 1
ATOM 7208 C CA . GLY C 1 145 ? -38.309 -39.063 -7.329 1.00 119.85 137 GLY C CA 1
ATOM 7209 C C . GLY C 1 145 ? -37.349 -39.907 -6.507 1.00 117.62 137 GLY C C 1
ATOM 7210 O O . GLY C 1 145 ? -36.457 -40.565 -7.052 1.00 113.89 137 GLY C O 1
ATOM 7211 N N . ARG C 1 146 ? -37.560 -39.917 -5.191 1.00 115.11 138 ARG C N 1
ATOM 7212 C CA . ARG C 1 146 ? -36.634 -40.528 -4.242 1.00 110.08 138 ARG C CA 1
ATOM 7213 C C . ARG C 1 146 ? -37.031 -41.966 -3.923 1.00 105.35 138 ARG C C 1
ATOM 7214 O O . ARG C 1 146 ? -38.203 -42.259 -3.671 1.00 103.38 138 ARG C O 1
ATOM 7222 N N . ILE C 1 147 ? -36.035 -42.849 -3.884 1.00 98.04 139 ILE C N 1
ATOM 7223 C CA . ILE C 1 147 ? -36.265 -44.255 -3.565 1.00 92.12 139 ILE C CA 1
ATOM 7224 C C . ILE C 1 147 ? -36.341 -44.442 -2.058 1.00 89.35 139 ILE C C 1
ATOM 7225 O O . ILE C 1 147 ? -35.367 -44.197 -1.352 1.00 85.11 139 ILE C O 1
ATOM 7230 N N . LYS C 1 153 ? -34.197 -52.924 2.069 1.00 109.91 145 LYS C N 1
ATOM 7231 C CA . LYS C 1 153 ? -35.378 -53.234 1.274 1.00 104.58 145 LYS C CA 1
ATOM 7232 C C . LYS C 1 153 ? -36.088 -51.953 0.856 1.00 106.17 145 LYS C C 1
ATOM 7233 O O . LYS C 1 153 ? -36.328 -51.074 1.685 1.00 106.17 145 LYS C O 1
ATOM 7235 N N . ILE C 1 154 ? -36.433 -51.860 -0.431 1.00 89.89 146 ILE C N 1
ATOM 7236 C CA . ILE C 1 154 ? -37.119 -50.681 -0.949 1.00 89.15 146 ILE C CA 1
ATOM 7237 C C . ILE C 1 154 ? -38.513 -50.603 -0.342 1.00 92.83 146 ILE C C 1
ATOM 7238 O O . ILE C 1 154 ? -39.250 -51.599 -0.301 1.00 94.48 146 ILE C O 1
ATOM 7240 N N . GLN C 1 155 ? -38.889 -49.417 0.123 1.00 94.36 147 GLN C N 1
ATOM 7241 C CA . GLN C 1 155 ? -40.184 -49.244 0.767 1.00 100.65 147 GLN C CA 1
ATOM 7242 C C . GLN C 1 155 ? -41.150 -48.385 -0.028 1.00 102.88 147 GLN C C 1
ATOM 7243 O O . GLN C 1 155 ? -42.340 -48.702 -0.073 1.00 99.84 147 GLN C O 1
ATOM 7245 N N . ALA C 1 156 ? -40.677 -47.323 -0.678 1.00 95.04 148 ALA C N 1
ATOM 7246 C CA . ALA C 1 156 ? -41.574 -46.455 -1.431 1.00 94.68 148 ALA C CA 1
ATOM 7247 C C . ALA C 1 156 ? -40.751 -45.552 -2.339 1.00 103.31 148 ALA C C 1
ATOM 7248 O O . ALA C 1 156 ? -39.521 -45.502 -2.251 1.00 102.30 148 ALA C O 1
ATOM 7250 N N . ILE C 1 157 ? -41.450 -44.846 -3.228 1.00 104.21 149 ILE C N 1
ATOM 7251 C CA . ILE C 1 157 ? -40.860 -43.792 -4.047 1.00 106.30 149 ILE C CA 1
ATOM 7252 C C . ILE C 1 157 ? -41.667 -42.516 -3.839 1.00 111.16 149 ILE C C 1
ATOM 7253 O O . ILE C 1 157 ? -42.878 -42.499 -4.090 1.00 111.76 149 ILE C O 1
ATOM 7258 N N . VAL C 1 158 ? -41.002 -41.450 -3.400 1.00 113.22 150 VAL C N 1
ATOM 7259 C CA . VAL C 1 158 ? -41.644 -40.159 -3.171 1.00 122.35 150 VAL C CA 1
ATOM 7260 C C . VAL C 1 158 ? -41.122 -39.174 -4.211 1.00 128.11 150 VAL C C 1
ATOM 7261 O O . VAL C 1 158 ? -39.920 -38.876 -4.243 1.00 125.64 150 VAL C O 1
ATOM 7263 N N . GLU C 1 159 ? -42.021 -38.667 -5.058 1.00 129.84 151 GLU C N 1
ATOM 7264 C CA . GLU C 1 159 ? -41.624 -37.704 -6.079 1.00 128.84 151 GLU C CA 1
ATOM 7265 C C . GLU C 1 159 ? -41.243 -36.382 -5.428 1.00 132.48 151 GLU C C 1
ATOM 7266 O O . GLU C 1 159 ? -41.877 -35.945 -4.465 1.00 134.05 151 GLU C O 1
ATOM 7268 N N . HIS C 1 160 ? -40.204 -35.741 -5.973 1.00 132.99 152 HIS C N 1
ATOM 7269 C CA . HIS C 1 160 ? -39.691 -34.505 -5.387 1.00 140.02 152 HIS C CA 1
ATOM 7270 C C . HIS C 1 160 ? -40.766 -33.431 -5.279 1.00 141.73 152 HIS C C 1
ATOM 7271 O O . HIS C 1 160 ? -40.755 -32.641 -4.327 1.00 145.45 152 HIS C O 1
ATOM 7278 N N . LYS C 1 161 ? -41.687 -33.373 -6.247 1.00 131.25 153 LYS C N 1
ATOM 7279 C CA . LYS C 1 161 ? -42.747 -32.368 -6.205 1.00 132.26 153 LYS C CA 1
ATOM 7280 C C . LYS C 1 161 ? -43.587 -32.487 -4.936 1.00 132.31 153 LYS C C 1
ATOM 7281 O O . LYS C 1 161 ? -43.905 -31.477 -4.297 1.00 138.37 153 LYS C O 1
ATOM 7283 N N . ASP C 1 162 ? -43.950 -33.711 -4.553 1.00 128.70 154 ASP C N 1
ATOM 7284 C CA . ASP C 1 162 ? -44.805 -33.954 -3.399 1.00 114.86 154 ASP C CA 1
ATOM 7285 C C . ASP C 1 162 ? -44.030 -34.474 -2.199 1.00 122.32 154 ASP C C 1
ATOM 7286 O O . ASP C 1 162 ? -44.641 -34.794 -1.176 1.00 123.80 154 ASP C O 1
ATOM 7288 N N . ALA C 1 163 ? -42.707 -34.584 -2.300 1.00 129.50 155 ALA C N 1
ATOM 7289 C CA . ALA C 1 163 ? -41.917 -35.186 -1.234 1.00 146.04 155 ALA C CA 1
ATOM 7290 C C . ALA C 1 163 ? -41.610 -34.142 -0.173 1.00 157.07 155 ALA C C 1
ATOM 7291 O O . ALA C 1 163 ? -41.220 -33.015 -0.497 1.00 163.26 155 ALA C O 1
ATOM 7293 N N . THR C 1 164 ? -41.790 -34.518 1.093 1.00 161.47 156 THR C N 1
ATOM 7294 C CA . THR C 1 164 ? -41.417 -33.631 2.183 1.00 163.62 156 THR C CA 1
ATOM 7295 C C . THR C 1 164 ? -39.909 -33.384 2.166 1.00 160.69 156 THR C C 1
ATOM 7296 O O . THR C 1 164 ? -39.140 -34.082 1.497 1.00 159.73 156 THR C O 1
ATOM 7298 N N . GLU C 1 165 ? -39.493 -32.360 2.915 1.00 157.53 157 GLU C N 1
ATOM 7299 C CA . GLU C 1 165 ? -38.094 -31.944 2.918 1.00 146.37 157 GLU C CA 1
ATOM 7300 C C . GLU C 1 165 ? -37.157 -33.041 3.411 1.00 136.63 157 GLU C C 1
ATOM 7301 O O . GLU C 1 165 ? -36.026 -33.149 2.921 1.00 134.24 157 GLU C O 1
ATOM 7303 N N . ALA C 1 166 ? -37.599 -33.859 4.373 1.00 131.63 158 ALA C N 1
ATOM 7304 C CA . ALA C 1 166 ? -36.724 -34.884 4.940 1.00 126.15 158 ALA C CA 1
ATOM 7305 C C . ALA C 1 166 ? -36.307 -35.924 3.903 1.00 122.70 158 ALA C C 1
ATOM 7306 O O . ALA C 1 166 ? -35.123 -36.267 3.793 1.00 119.03 158 ALA C O 1
ATOM 7308 N N . GLN C 1 167 ? -37.263 -36.423 3.117 1.00 119.55 159 GLN C N 1
ATOM 7309 C CA . GLN C 1 167 ? -36.960 -37.461 2.136 1.00 114.42 159 GLN C CA 1
ATOM 7310 C C . GLN C 1 167 ? -36.107 -36.946 0.980 1.00 110.74 159 GLN C C 1
ATOM 7311 O O . GLN C 1 167 ? -35.377 -37.732 0.362 1.00 106.18 159 GLN C O 1
ATOM 7317 N N . ARG C 1 168 ? -36.162 -35.642 0.694 1.00 111.89 160 ARG C N 1
ATOM 7318 C CA . ARG C 1 168 ? -35.432 -35.068 -0.432 1.00 106.73 160 ARG C CA 1
ATOM 7319 C C . ARG C 1 168 ? -33.920 -35.219 -0.309 1.00 105.08 160 ARG C C 1
ATOM 7320 O O . ARG C 1 168 ? -33.208 -34.980 -1.295 1.00 100.26 160 ARG C O 1
ATOM 7322 N N . GLN C 1 169 ? -33.407 -35.596 0.862 1.00 107.75 161 GLN C N 1
ATOM 7323 C CA . GLN C 1 169 ? -31.972 -35.804 1.010 1.00 105.35 161 GLN C CA 1
ATOM 7324 C C . GLN C 1 169 ? -31.485 -37.107 0.375 1.00 97.46 161 GLN C C 1
ATOM 7325 O O . GLN C 1 169 ? -30.275 -37.254 0.155 1.00 87.58 161 GLN C O 1
ATOM 7327 N N . ILE C 1 170 ? -32.396 -38.012 0.004 1.00 103.72 162 ILE C N 1
ATOM 7328 C CA . ILE C 1 170 ? -32.011 -39.268 -0.634 1.00 102.96 162 ILE C CA 1
ATOM 7329 C C . ILE C 1 170 ? -31.404 -38.987 -2.002 1.00 104.28 162 ILE C C 1
ATOM 7330 O O . ILE C 1 170 ? -31.933 -38.188 -2.786 1.00 102.79 162 ILE C O 1
ATOM 7332 N N . GLN C 1 171 ? -30.275 -39.634 -2.289 1.00 103.81 163 GLN C N 1
ATOM 7333 C CA . GLN C 1 171 ? -29.581 -39.477 -3.557 1.00 99.94 163 GLN C CA 1
ATOM 7334 C C . GLN C 1 171 ? -29.785 -40.670 -4.482 1.00 98.77 163 GLN C C 1
ATOM 7335 O O . GLN C 1 171 ? -29.240 -40.684 -5.594 1.00 93.65 163 GLN C O 1
ATOM 7341 N N . GLU C 1 172 ? -30.554 -41.667 -4.045 1.00 97.82 164 GLU C N 1
ATOM 7342 C CA . GLU C 1 172 ? -30.961 -42.783 -4.889 1.00 93.88 164 GLU C CA 1
ATOM 7343 C C . GLU C 1 172 ? -32.325 -42.464 -5.498 1.00 93.37 164 GLU C C 1
ATOM 7344 O O . GLU C 1 172 ? -33.305 -42.279 -4.767 1.00 92.84 164 GLU C O 1
ATOM 7350 N N . ILE C 1 173 ? -32.392 -42.403 -6.830 1.00 87.57 165 ILE C N 1
ATOM 7351 C CA . ILE C 1 173 ? -33.571 -41.895 -7.518 1.00 84.05 165 ILE C CA 1
ATOM 7352 C C . ILE C 1 173 ? -34.225 -43.016 -8.328 1.00 84.93 165 ILE C C 1
ATOM 7353 O O . ILE C 1 173 ? -33.646 -44.079 -8.552 1.00 88.99 165 ILE C O 1
ATOM 7358 N N . ASN C 1 174 ? -35.462 -42.758 -8.746 1.00 78.26 166 ASN C N 1
ATOM 7359 C CA . ASN C 1 174 ? -36.270 -43.686 -9.531 1.00 74.07 166 ASN C CA 1
ATOM 7360 C C . ASN C 1 174 ? -36.046 -43.474 -11.024 1.00 72.71 166 ASN C C 1
ATOM 7361 O O . ASN C 1 174 ? -35.918 -42.336 -11.478 1.00 75.20 166 ASN C O 1
ATOM 7366 N N . THR C 1 175 ? -35.981 -44.575 -11.787 1.00 69.67 167 THR C N 1
ATOM 7367 C CA . THR C 1 175 ? -35.856 -44.492 -13.241 1.00 67.93 167 THR C CA 1
ATOM 7368 C C . THR C 1 175 ? -37.143 -44.782 -14.001 1.00 67.31 167 THR C C 1
ATOM 7369 O O . THR C 1 175 ? -37.217 -44.464 -15.196 1.00 64.89 167 THR C O 1
ATOM 7373 N N . GLY C 1 176 ? -38.140 -45.394 -13.364 1.00 63.90 168 GLY C N 1
ATOM 7374 C CA . GLY C 1 176 ? -39.373 -45.726 -14.049 1.00 69.30 168 GLY C CA 1
ATOM 7375 C C . GLY C 1 176 ? -39.378 -47.016 -14.848 1.00 74.56 168 GLY C C 1
ATOM 7376 O O . GLY C 1 176 ? -40.400 -47.332 -15.472 1.00 77.39 168 GLY C O 1
ATOM 7377 N N . ILE C 1 177 ? -38.293 -47.780 -14.849 1.00 70.91 169 ILE C N 1
ATOM 7378 C CA . ILE C 1 177 ? -38.194 -48.995 -15.651 1.00 67.63 169 ILE C CA 1
ATOM 7379 C C . ILE C 1 177 ? -38.510 -50.186 -14.755 1.00 73.29 169 ILE C C 1
ATOM 7380 O O . ILE C 1 177 ? -37.733 -50.518 -13.854 1.00 75.98 169 ILE C O 1
ATOM 7385 N N . TYR C 1 178 ? -39.638 -50.848 -15.009 1.00 79.55 170 TYR C N 1
ATOM 7386 C CA . TYR C 1 178 ? -40.101 -51.950 -14.177 1.00 84.04 170 TYR C CA 1
ATOM 7387 C C . TYR C 1 178 ? -40.152 -53.240 -14.988 1.00 85.02 170 TYR C C 1
ATOM 7388 O O . TYR C 1 178 ? -40.244 -53.222 -16.217 1.00 89.19 170 TYR C O 1
ATOM 7397 N N . CYS C 1 179 ? -40.065 -54.365 -14.278 1.00 79.88 171 CYS C N 1
ATOM 7398 C CA . CYS C 1 179 ? -40.272 -55.696 -14.842 1.00 76.93 171 CYS C CA 1
ATOM 7399 C C . CYS C 1 179 ? -41.231 -56.473 -13.942 1.00 86.71 171 CYS C C 1
ATOM 7400 O O . CYS C 1 179 ? -40.882 -56.800 -12.802 1.00 89.64 171 CYS C O 1
ATOM 7403 N N . VAL C 1 180 ? -42.442 -56.756 -14.435 1.00 90.44 172 VAL C N 1
ATOM 7404 C CA . VAL C 1 180 ? -43.454 -57.449 -13.640 1.00 95.75 172 VAL C CA 1
ATOM 7405 C C . VAL C 1 180 ? -43.982 -58.652 -14.416 1.00 102.71 172 VAL C C 1
ATOM 7406 O O . VAL C 1 180 ? -44.149 -58.609 -15.640 1.00 99.35 172 VAL C O 1
ATOM 7410 N N . SER C 1 181 ? -44.305 -59.711 -13.672 1.00 108.57 173 SER C N 1
ATOM 7411 C CA . SER C 1 181 ? -44.859 -60.922 -14.263 1.00 111.74 173 SER C CA 1
ATOM 7412 C C . SER C 1 181 ? -46.211 -60.644 -14.914 1.00 114.91 173 SER C C 1
ATOM 7413 O O . SER C 1 181 ? -47.015 -59.853 -14.408 1.00 114.88 173 SER C O 1
ATOM 7416 N N . ASN C 1 182 ? -46.449 -61.300 -16.056 1.00 115.63 174 ASN C N 1
ATOM 7417 C CA . ASN C 1 182 ? -47.668 -61.056 -16.823 1.00 119.94 174 ASN C CA 1
ATOM 7418 C C . ASN C 1 182 ? -48.918 -61.382 -16.017 1.00 125.87 174 ASN C C 1
ATOM 7419 O O . ASN C 1 182 ? -49.935 -60.686 -16.132 1.00 126.82 174 ASN C O 1
ATOM 7424 N N . ALA C 1 183 ? -48.872 -62.444 -15.209 1.00 125.67 175 ALA C N 1
ATOM 7425 C CA . ALA C 1 183 ? -50.027 -62.805 -14.392 1.00 125.93 175 ALA C CA 1
ATOM 7426 C C . ALA C 1 183 ? -50.302 -61.767 -13.306 1.00 123.94 175 ALA C C 1
ATOM 7427 O O . ALA C 1 183 ? -51.432 -61.287 -13.164 1.00 127.12 175 ALA C O 1
ATOM 7429 N N . LYS C 1 184 ? -49.271 -61.394 -12.540 1.00 121.21 176 LYS C N 1
ATOM 7430 C CA . LYS C 1 184 ? -49.441 -60.487 -11.405 1.00 118.46 176 LYS C CA 1
ATOM 7431 C C . LYS C 1 184 ? -49.752 -59.055 -11.817 1.00 115.97 176 LYS C C 1
ATOM 7432 O O . LYS C 1 184 ? -50.321 -58.303 -11.016 1.00 106.21 176 LYS C O 1
ATOM 7434 N N . LEU C 1 185 ? -49.366 -58.650 -13.026 1.00 118.11 177 LEU C N 1
ATOM 7435 C CA . LEU C 1 185 ? -49.696 -57.304 -13.476 1.00 122.20 177 LEU C CA 1
ATOM 7436 C C . LEU C 1 185 ? -51.204 -57.122 -13.567 1.00 127.92 177 LEU C C 1
ATOM 7437 O O . LEU C 1 185 ? -51.736 -56.073 -13.184 1.00 128.36 177 LEU C O 1
ATOM 7439 N N . HIS C 1 186 ? -51.911 -58.152 -14.036 1.00 131.04 178 HIS C N 1
ATOM 7440 C CA . HIS C 1 186 ? -53.357 -58.075 -14.203 1.00 134.54 178 HIS C CA 1
ATOM 7441 C C . HIS C 1 186 ? -54.096 -57.888 -12.884 1.00 145.26 178 HIS C C 1
ATOM 7442 O O . HIS C 1 186 ? -55.215 -57.364 -12.888 1.00 142.27 178 HIS C O 1
ATOM 7449 N N . GLU C 1 187 ? -53.502 -58.302 -11.760 1.00 160.11 179 GLU C N 1
ATOM 7450 C CA . GLU C 1 187 ? -54.165 -58.144 -10.468 1.00 164.41 179 GLU C CA 1
ATOM 7451 C C . GLU C 1 187 ? -53.999 -56.735 -9.910 1.00 161.13 179 GLU C C 1
ATOM 7452 O O . GLU C 1 187 ? -54.923 -56.201 -9.285 1.00 170.27 179 GLU C O 1
ATOM 7454 N N . TRP C 1 188 ? -52.843 -56.110 -10.134 1.00 143.62 180 TRP C N 1
ATOM 7455 C CA . TRP C 1 188 ? -52.582 -54.790 -9.576 1.00 123.72 180 TRP C CA 1
ATOM 7456 C C . TRP C 1 188 ? -53.076 -53.667 -10.481 1.00 126.48 180 TRP C C 1
ATOM 7457 O O . TRP C 1 188 ? -53.460 -52.603 -9.980 1.00 122.32 180 TRP C O 1
ATOM 7459 N N . LEU C 1 189 ? -53.078 -53.894 -11.798 1.00 127.07 181 LEU C N 1
ATOM 7460 C CA . LEU C 1 189 ? -53.324 -52.820 -12.762 1.00 129.63 181 LEU C CA 1
ATOM 7461 C C . LEU C 1 189 ? -54.711 -52.179 -12.694 1.00 132.71 181 LEU C C 1
ATOM 7462 O O . LEU C 1 189 ? -54.785 -50.942 -12.805 1.00 134.10 181 LEU C O 1
ATOM 7464 N N . PRO C 1 190 ? -55.823 -52.917 -12.555 1.00 133.05 182 PRO C N 1
ATOM 7465 C CA . PRO C 1 190 ? -57.127 -52.230 -12.505 1.00 133.18 182 PRO C CA 1
ATOM 7466 C C . PRO C 1 190 ? -57.355 -51.426 -11.235 1.00 137.49 182 PRO C C 1
ATOM 7467 O O . PRO C 1 190 ? -57.983 -50.361 -11.304 1.00 134.02 182 PRO C O 1
ATOM 7471 N N . LYS C 1 191 ? -56.859 -51.894 -10.075 1.00 140.97 183 LYS C N 1
ATOM 7472 C CA . LYS C 1 191 ? -57.104 -51.264 -8.770 1.00 144.56 183 LYS C CA 1
ATOM 7473 C C . LYS C 1 191 ? -56.383 -49.904 -8.586 1.00 141.33 183 LYS C C 1
ATOM 7474 O O . LYS C 1 191 ? -56.480 -49.364 -7.469 1.00 143.52 183 LYS C O 1
ATOM 7476 N N . LEU C 1 192 ? -55.701 -49.361 -9.597 1.00 133.81 184 LEU C N 1
ATOM 7477 C CA . LEU C 1 192 ? -55.080 -48.043 -9.500 1.00 125.01 184 LEU C CA 1
ATOM 7478 C C . LEU C 1 192 ? -56.166 -46.971 -9.486 1.00 129.84 184 LEU C C 1
ATOM 7479 O O . LEU C 1 192 ? -56.875 -46.779 -10.480 1.00 130.23 184 LEU C O 1
ATOM 7481 N N . SER C 1 193 ? -56.297 -46.268 -8.363 1.00 135.57 185 SER C N 1
ATOM 7482 C CA . SER C 1 193 ? -57.351 -45.267 -8.199 1.00 142.99 185 SER C CA 1
ATOM 7483 C C . SER C 1 193 ? -56.831 -43.844 -8.420 1.00 138.28 185 SER C C 1
ATOM 7484 O O . SER C 1 193 ? -56.200 -43.250 -7.543 1.00 137.00 185 SER C O 1
ATOM 7487 N N . MET C 1 209 ? -47.892 -51.106 -3.150 1.00 107.69 201 MET C N 1
ATOM 7488 C CA . MET C 1 209 ? -48.949 -52.016 -3.567 1.00 114.68 201 MET C CA 1
ATOM 7489 C C . MET C 1 209 ? -48.382 -53.385 -3.930 1.00 122.95 201 MET C C 1
ATOM 7490 O O . MET C 1 209 ? -49.046 -54.405 -3.769 1.00 124.78 201 MET C O 1
ATOM 7492 N N . ALA C 1 210 ? -47.149 -53.396 -4.438 1.00 126.60 202 ALA C N 1
ATOM 7493 C CA . ALA C 1 210 ? -46.529 -54.644 -4.872 1.00 132.06 202 ALA C CA 1
ATOM 7494 C C . ALA C 1 210 ? -46.048 -55.498 -3.704 1.00 136.79 202 ALA C C 1
ATOM 7495 O O . ALA C 1 210 ? -46.261 -56.715 -3.696 1.00 143.23 202 ALA C O 1
ATOM 7497 N N . VAL C 1 211 ? -45.385 -54.886 -2.722 1.00 131.45 203 VAL C N 1
ATOM 7498 C CA . VAL C 1 211 ? -44.888 -55.639 -1.574 1.00 123.75 203 VAL C CA 1
ATOM 7499 C C . VAL C 1 211 ? -46.034 -56.159 -0.717 1.00 131.69 203 VAL C C 1
ATOM 7500 O O . VAL C 1 211 ? -45.884 -57.167 -0.013 1.00 134.05 203 VAL C O 1
ATOM 7502 N N . ALA C 1 212 ? -47.190 -55.489 -0.758 1.00 134.44 204 ALA C N 1
ATOM 7503 C CA . ALA C 1 212 ? -48.316 -55.876 0.090 1.00 140.59 204 ALA C CA 1
ATOM 7504 C C . ALA C 1 212 ? -48.850 -57.265 -0.243 1.00 143.02 204 ALA C C 1
ATOM 7505 O O . ALA C 1 212 ? -49.337 -57.967 0.651 1.00 152.62 204 ALA C O 1
ATOM 7507 N N . ASP C 1 213 ? -48.768 -57.687 -1.500 1.00 137.09 205 ASP C N 1
ATOM 7508 C CA . ASP C 1 213 ? -49.254 -59.019 -1.850 1.00 130.97 205 ASP C CA 1
ATOM 7509 C C . ASP C 1 213 ? -48.177 -60.058 -1.544 1.00 126.05 205 ASP C C 1
ATOM 7510 O O . ASP C 1 213 ? -48.324 -61.234 -1.868 1.00 124.29 205 ASP C O 1
ATOM 7515 N N . ILE C 1 217 ? -39.693 -56.439 -3.972 1.00 89.74 209 ILE C N 1
ATOM 7516 C CA . ILE C 1 217 ? -39.330 -55.529 -5.056 1.00 93.40 209 ILE C CA 1
ATOM 7517 C C . ILE C 1 217 ? -37.837 -55.642 -5.350 1.00 91.80 209 ILE C C 1
ATOM 7518 O O . ILE C 1 217 ? -37.018 -55.121 -4.603 1.00 95.48 209 ILE C O 1
ATOM 7523 N N . ALA C 1 218 ? -37.480 -56.281 -6.460 1.00 89.14 210 ALA C N 1
ATOM 7524 C CA . ALA C 1 218 ? -36.078 -56.387 -6.842 1.00 83.08 210 ALA C CA 1
ATOM 7525 C C . ALA C 1 218 ? -35.594 -55.089 -7.484 1.00 84.06 210 ALA C C 1
ATOM 7526 O O . ALA C 1 218 ? -36.388 -54.261 -7.937 1.00 84.24 210 ALA C O 1
ATOM 7528 N N . SER C 1 219 ? -34.270 -54.906 -7.509 1.00 84.76 211 SER C N 1
ATOM 7529 C CA . SER C 1 219 ? -33.705 -53.691 -8.084 1.00 80.78 211 SER C CA 1
ATOM 7530 C C . SER C 1 219 ? -32.292 -53.944 -8.594 1.00 77.38 211 SER C C 1
ATOM 7531 O O . SER C 1 219 ? -31.562 -54.782 -8.060 1.00 77.46 211 SER C O 1
ATOM 7534 N N . ILE C 1 220 ? -31.912 -53.196 -9.635 1.00 69.16 212 ILE C N 1
ATOM 7535 C CA . ILE C 1 220 ? -30.541 -53.161 -10.130 1.00 66.21 212 ILE C CA 1
ATOM 7536 C C . ILE C 1 220 ? -30.229 -51.733 -10.568 1.00 64.89 212 ILE C C 1
ATOM 7537 O O . ILE C 1 220 ? -31.126 -50.924 -10.814 1.00 65.27 212 ILE C O 1
ATOM 7542 N N . GLN C 1 221 ? -28.930 -51.427 -10.674 1.00 65.70 213 GLN C N 1
ATOM 7543 C CA . GLN C 1 221 ? -28.523 -50.118 -11.174 1.00 62.45 213 GLN C CA 1
ATOM 7544 C C . GLN C 1 221 ? -27.808 -50.282 -12.511 1.00 62.74 213 GLN C C 1
ATOM 7545 O O . GLN C 1 221 ? -27.106 -51.274 -12.725 1.00 68.48 213 GLN C O 1
ATOM 7551 N N . PRO C 1 222 ? -27.957 -49.331 -13.426 1.00 59.70 214 PRO C N 1
ATOM 7552 C CA . PRO C 1 222 ? -27.362 -49.497 -14.754 1.00 56.36 214 PRO C CA 1
ATOM 7553 C C . PRO C 1 222 ? -25.851 -49.353 -14.705 1.00 60.84 214 PRO C C 1
ATOM 7554 O O . PRO C 1 222 ? -25.281 -48.756 -13.785 1.00 63.19 214 PRO C O 1
ATOM 7558 N N . GLU C 1 223 ? -25.201 -49.953 -15.710 1.00 58.64 215 GLU C N 1
ATOM 7559 C CA . GLU C 1 223 ? -23.753 -49.847 -15.813 1.00 63.71 215 GLU C CA 1
ATOM 7560 C C . GLU C 1 223 ? -23.310 -48.419 -16.099 1.00 66.62 215 GLU C C 1
ATOM 7561 O O . GLU C 1 223 ? -22.249 -47.996 -15.629 1.00 68.11 215 GLU C O 1
ATOM 7567 N N . LEU C 1 224 ? -24.116 -47.659 -16.843 1.00 64.55 216 LEU C N 1
ATOM 7568 C CA . LEU C 1 224 ? -23.828 -46.278 -17.206 1.00 53.48 216 LEU C CA 1
ATOM 7569 C C . LEU C 1 224 ? -25.075 -45.435 -16.943 1.00 50.98 216 LEU C C 1
ATOM 7570 O O . LEU C 1 224 ? -26.194 -45.847 -17.269 1.00 52.68 216 LEU C O 1
ATOM 7575 N N . ALA C 1 225 ? -24.887 -44.252 -16.361 1.00 49.18 217 ALA C N 1
ATOM 7576 C CA . ALA C 1 225 ? -26.036 -43.456 -15.942 1.00 53.88 217 ALA C CA 1
ATOM 7577 C C . ALA C 1 225 ? -26.912 -43.043 -17.114 1.00 56.73 217 ALA C C 1
ATOM 7578 O O . ALA C 1 225 ? -28.135 -42.944 -16.962 1.00 58.73 217 ALA C O 1
ATOM 7580 N N . PHE C 1 226 ? -26.322 -42.771 -18.280 1.00 57.03 218 PHE C N 1
ATOM 7581 C CA . PHE C 1 226 ? -27.154 -42.284 -19.380 1.00 54.38 218 PHE C CA 1
ATOM 7582 C C . PHE C 1 226 ? -28.060 -43.366 -19.946 1.00 52.30 218 PHE C C 1
ATOM 7583 O O . PHE C 1 226 ? -28.996 -43.035 -20.678 1.00 55.49 218 PHE C O 1
ATOM 7591 N N . GLU C 1 227 ? -27.838 -44.633 -19.584 1.00 50.37 219 GLU C N 1
ATOM 7592 C CA . GLU C 1 227 ? -28.727 -45.698 -20.037 1.00 49.30 219 GLU C CA 1
ATOM 7593 C C . GLU C 1 227 ? -30.170 -45.436 -19.645 1.00 54.36 219 GLU C C 1
ATOM 7594 O O . GLU C 1 227 ? -31.090 -45.830 -20.368 1.00 59.63 219 GLU C O 1
ATOM 7600 N N . VAL C 1 228 ? -30.393 -44.788 -18.508 1.00 55.36 220 VAL C N 1
ATOM 7601 C CA . VAL C 1 228 ? -31.728 -44.630 -17.947 1.00 60.10 220 VAL C CA 1
ATOM 7602 C C . VAL C 1 228 ? -32.170 -43.173 -18.010 1.00 63.21 220 VAL C C 1
ATOM 7603 O O . VAL C 1 228 ? -33.121 -42.771 -17.334 1.00 66.68 220 VAL C O 1
ATOM 7607 N N . GLU C 1 229 ? -31.490 -42.385 -18.831 1.00 59.58 221 GLU C N 1
ATOM 7608 C CA . GLU C 1 229 ? -31.718 -40.956 -18.898 1.00 57.84 221 GLU C CA 1
ATOM 7609 C C . GLU C 1 229 ? -32.745 -40.674 -19.983 1.00 45.49 221 GLU C C 1
ATOM 7610 O O . GLU C 1 229 ? -32.591 -41.128 -21.121 1.00 44.04 221 GLU C O 1
ATOM 7616 N N . GLY C 1 230 ? -33.795 -39.927 -19.623 1.00 47.21 222 GLY C N 1
ATOM 7617 C CA . GLY C 1 230 ? -34.780 -39.484 -20.586 1.00 47.34 222 GLY C CA 1
ATOM 7618 C C . GLY C 1 230 ? -34.457 -38.103 -21.137 1.00 52.64 222 GLY C C 1
ATOM 7619 O O . GLY C 1 230 ? -33.547 -37.420 -20.667 1.00 57.03 222 GLY C O 1
ATOM 7620 N N . VAL C 1 231 ? -35.208 -37.695 -22.161 1.00 46.19 223 VAL C N 1
ATOM 7621 C CA . VAL C 1 231 ? -34.994 -36.391 -22.782 1.00 47.97 223 VAL C CA 1
ATOM 7622 C C . VAL C 1 231 ? -36.336 -35.718 -23.009 1.00 53.35 223 VAL C C 1
ATOM 7623 O O . VAL C 1 231 ? -37.337 -36.376 -23.316 1.00 57.37 223 VAL C O 1
ATOM 7627 N N . ASN C 1 232 ? -36.362 -34.405 -22.808 1.00 56.93 224 ASN C N 1
ATOM 7628 C CA . ASN C 1 232 ? -37.579 -33.618 -22.961 1.00 58.30 224 ASN C CA 1
ATOM 7629 C C . ASN C 1 232 ? -37.459 -32.429 -23.893 1.00 60.12 224 ASN C C 1
ATOM 7630 O O . ASN C 1 232 ? -38.498 -31.905 -24.310 1.00 63.36 224 ASN C O 1
ATOM 7635 N N . ASP C 1 233 ? -36.252 -31.935 -24.168 1.00 59.00 225 ASP C N 1
ATOM 7636 C CA . ASP C 1 233 ? -36.043 -30.781 -25.029 1.00 55.66 225 ASP C CA 1
ATOM 7637 C C . ASP C 1 233 ? -34.742 -31.007 -25.782 1.00 52.78 225 ASP C C 1
ATOM 7638 O O . ASP C 1 233 ? -34.082 -32.033 -25.604 1.00 42.51 225 ASP C O 1
ATOM 7643 N N . ARG C 1 234 ? -34.353 -30.022 -26.601 1.00 39.06 226 ARG C N 1
ATOM 7644 C CA . ARG C 1 234 ? -33.186 -30.199 -27.461 1.00 39.80 226 ARG C CA 1
ATOM 7645 C C . ARG C 1 234 ? -31.883 -30.152 -26.668 1.00 40.15 226 ARG C C 1
ATOM 7646 O O . ARG C 1 234 ? -30.882 -30.772 -27.063 1.00 31.35 226 ARG C O 1
ATOM 7654 N N . LEU C 1 235 ? -31.876 -29.422 -25.552 1.00 40.95 227 LEU C N 1
ATOM 7655 C CA . LEU C 1 235 ? -30.699 -29.395 -24.694 1.00 40.22 227 LEU C CA 1
ATOM 7656 C C . LEU C 1 235 ? -30.412 -30.789 -24.166 1.00 39.88 227 LEU C C 1
ATOM 7657 O O . LEU C 1 235 ? -29.277 -31.283 -24.231 1.00 40.23 227 LEU C O 1
ATOM 7662 N N . GLN C 1 236 ? -31.447 -31.443 -23.645 1.00 36.98 228 GLN C N 1
ATOM 7663 C CA . GLN C 1 236 ? -31.265 -32.768 -23.096 1.00 34.84 228 GLN C CA 1
ATOM 7664 C C . GLN C 1 236 ? -30.948 -33.766 -24.197 1.00 38.84 228 GLN C C 1
ATOM 7665 O O . GLN C 1 236 ? -30.110 -34.659 -24.015 1.00 42.91 228 GLN C O 1
ATOM 7671 N N . LEU C 1 237 ? -31.570 -33.599 -25.360 1.00 39.75 229 LEU C N 1
ATOM 7672 C CA . LEU C 1 237 ? -31.271 -34.477 -26.485 1.00 40.29 229 LEU C CA 1
ATOM 7673 C C . LEU C 1 237 ? -29.790 -34.391 -26.851 1.00 36.09 229 LEU C C 1
ATOM 7674 O O . LEU C 1 237 ? -29.123 -35.416 -27.015 1.00 34.90 229 LEU C O 1
ATOM 7679 N N . ALA C 1 238 ? -29.250 -33.168 -26.942 1.00 28.77 230 ALA C N 1
ATOM 7680 C CA . ALA C 1 238 ? -27.838 -32.990 -27.284 1.00 33.70 230 ALA C CA 1
ATOM 7681 C C . ALA C 1 238 ? -26.910 -33.490 -26.181 1.00 42.02 230 ALA C C 1
ATOM 7682 O O . ALA C 1 238 ? -25.830 -34.027 -26.464 1.00 43.07 230 ALA C O 1
ATOM 7684 N N . ALA C 1 239 ? -27.284 -33.295 -24.917 1.00 39.42 231 ALA C N 1
ATOM 7685 C CA . ALA C 1 239 ? -26.380 -33.722 -23.863 1.00 32.25 231 ALA C CA 1
ATOM 7686 C C . ALA C 1 239 ? -26.299 -35.240 -23.818 1.00 35.02 231 ALA C C 1
ATOM 7687 O O . ALA C 1 239 ? -25.225 -35.811 -23.584 1.00 37.16 231 ALA C O 1
ATOM 7689 N N . LEU C 1 240 ? -27.422 -35.909 -24.069 1.00 31.62 232 LEU C N 1
ATOM 7690 C CA . LEU C 1 240 ? -27.413 -37.361 -24.149 1.00 31.58 232 LEU C CA 1
ATOM 7691 C C . LEU C 1 240 ? -26.655 -37.837 -25.389 1.00 40.09 232 LEU C C 1
ATOM 7692 O O . LEU C 1 240 ? -25.927 -38.839 -25.330 1.00 38.16 232 LEU C O 1
ATOM 7697 N N . GLU C 1 241 ? -26.807 -37.131 -26.518 1.00 38.18 233 GLU C N 1
ATOM 7698 C CA . GLU C 1 241 ? -26.056 -37.478 -27.726 1.00 38.87 233 GLU C CA 1
ATOM 7699 C C . GLU C 1 241 ? -24.557 -37.466 -27.444 1.00 34.51 233 GLU C C 1
ATOM 7700 O O . GLU C 1 241 ? -23.829 -38.411 -27.786 1.00 32.71 233 GLU C O 1
ATOM 7706 N N . ARG C 1 242 ? -24.091 -36.425 -26.765 1.00 31.91 234 ARG C N 1
ATOM 7707 C CA . ARG C 1 242 ? -22.668 -36.314 -26.469 1.00 38.07 234 ARG C CA 1
ATOM 7708 C C . ARG C 1 242 ? -22.208 -37.367 -25.471 1.00 39.48 234 ARG C C 1
ATOM 7709 O O . ARG C 1 242 ? -21.090 -37.881 -25.589 1.00 47.03 234 ARG C O 1
ATOM 7717 N N . GLU C 1 243 ? -23.040 -37.703 -24.481 1.00 35.47 235 GLU C N 1
ATOM 7718 C CA . GLU C 1 243 ? -22.683 -38.787 -23.569 1.00 35.68 235 GLU C CA 1
ATOM 7719 C C . GLU C 1 243 ? -22.541 -40.100 -24.317 1.00 41.48 235 GLU C C 1
ATOM 7720 O O . GLU C 1 243 ? -21.616 -40.880 -24.059 1.00 47.59 235 GLU C O 1
ATOM 7726 N N . PHE C 1 244 ? -23.472 -40.362 -25.233 1.00 41.12 236 PHE C N 1
ATOM 7727 C CA . PHE C 1 244 ? -23.455 -41.584 -26.026 1.00 36.52 236 PHE C CA 1
ATOM 7728 C C . PHE C 1 244 ? -22.219 -41.641 -26.920 1.00 33.90 236 PHE C C 1
ATOM 7729 O O . PHE C 1 244 ? -21.555 -42.682 -27.017 1.00 37.48 236 PHE C O 1
ATOM 7737 N N . GLN C 1 245 ? -21.917 -40.535 -27.610 1.00 27.23 237 GLN C N 1
ATOM 7738 C CA . GLN C 1 245 ? -20.769 -40.533 -28.514 1.00 26.88 237 GLN C CA 1
ATOM 7739 C C . GLN C 1 245 ? -19.474 -40.722 -27.757 1.00 33.53 237 GLN C C 1
ATOM 7740 O O . GLN C 1 245 ? -18.578 -41.447 -28.207 1.00 36.48 237 GLN C O 1
ATOM 7746 N N . LYS C 1 246 ? -19.347 -40.037 -26.623 1.00 35.47 238 LYS C N 1
ATOM 7747 C CA . LYS C 1 246 ? -18.177 -40.177 -25.768 1.00 33.35 238 LYS C CA 1
ATOM 7748 C C . LYS C 1 246 ? -17.986 -41.626 -25.343 1.00 30.57 238 LYS C C 1
ATOM 7749 O O . LYS C 1 246 ? -16.883 -42.182 -25.441 1.00 44.45 238 LYS C O 1
ATOM 7755 N N . GLN C 1 247 ? -19.059 -42.268 -24.894 1.00 27.90 239 GLN C N 1
ATOM 7756 C CA . GLN C 1 247 ? -18.933 -43.663 -24.500 1.00 32.97 239 GLN C CA 1
ATOM 7757 C C . GLN C 1 247 ? -18.584 -44.548 -25.692 1.00 33.87 239 GLN C C 1
ATOM 7758 O O . GLN C 1 247 ? -17.821 -45.506 -25.541 1.00 34.29 239 GLN C O 1
ATOM 7764 N N . GLN C 1 248 ? -19.112 -44.230 -26.883 1.00 36.09 240 GLN C N 1
ATOM 7765 C CA . GLN C 1 248 ? -18.822 -45.031 -28.074 1.00 31.97 240 GLN C CA 1
ATOM 7766 C C . GLN C 1 248 ? -17.360 -44.908 -28.486 1.00 33.61 240 GLN C C 1
ATOM 7767 O O . GLN C 1 248 ? -16.720 -45.911 -28.843 1.00 34.48 240 GLN C O 1
ATOM 7773 N N . ALA C 1 249 ? -16.815 -43.688 -28.424 1.00 29.38 241 ALA C N 1
ATOM 7774 C CA . ALA C 1 249 ? -15.397 -43.490 -28.693 1.00 27.56 241 ALA C CA 1
ATOM 7775 C C . ALA C 1 249 ? -14.539 -44.214 -27.661 1.00 31.36 241 ALA C C 1
ATOM 7776 O O . ALA C 1 249 ? -13.476 -44.761 -27.994 1.00 34.20 241 ALA C O 1
ATOM 7778 N N . LYS C 1 250 ? -14.984 -44.218 -26.400 1.00 33.11 242 LYS C N 1
ATOM 7779 C CA . LYS C 1 250 ? -14.260 -44.937 -25.354 1.00 28.29 242 LYS C CA 1
ATOM 7780 C C . LYS C 1 250 ? -14.215 -46.426 -25.657 1.00 29.70 242 LYS C C 1
ATOM 7781 O O . LYS C 1 250 ? -13.156 -47.065 -25.576 1.00 32.94 242 LYS C O 1
ATOM 7787 N N . GLU C 1 251 ? -15.352 -46.993 -26.056 1.00 34.20 243 GLU C N 1
ATOM 7788 C CA . GLU C 1 251 ? -15.369 -48.421 -26.349 1.00 37.73 243 GLU C CA 1
ATOM 7789 C C . GLU C 1 251 ? -14.492 -48.743 -27.553 1.00 39.29 243 GLU C C 1
ATOM 7790 O O . GLU C 1 251 ? -13.821 -49.777 -27.563 1.00 38.40 243 GLU C O 1
ATOM 7796 N N . LEU C 1 252 ? -14.457 -47.861 -28.567 1.00 34.26 244 LEU C N 1
ATOM 7797 C CA . LEU C 1 252 ? -13.571 -48.109 -29.705 1.00 36.98 244 LEU C CA 1
ATOM 7798 C C . LEU C 1 252 ? -12.107 -48.007 -29.298 1.00 33.80 244 LEU C C 1
ATOM 7799 O O . LEU C 1 252 ? -11.282 -48.833 -29.715 1.00 32.91 244 LEU C O 1
ATOM 7804 N N . MET C 1 253 ? -11.767 -47.031 -28.448 1.00 31.41 245 MET C N 1
ATOM 7805 C CA . MET C 1 253 ? -10.397 -46.963 -27.926 1.00 33.18 245 MET C CA 1
ATOM 7806 C C . MET C 1 253 ? -10.050 -48.194 -27.086 1.00 36.67 245 MET C C 1
ATOM 7807 O O . MET C 1 253 ? -8.925 -48.708 -27.155 1.00 36.49 245 MET C O 1
ATOM 7812 N N . GLN C 1 254 ? -10.997 -48.689 -26.291 1.00 33.67 246 GLN C N 1
ATOM 7813 C CA . GLN C 1 254 ? -10.720 -49.923 -25.575 1.00 40.26 246 GLN C CA 1
ATOM 7814 C C . GLN C 1 254 ? -10.485 -51.071 -26.545 1.00 39.10 246 GLN C C 1
ATOM 7815 O O . GLN C 1 254 ? -9.698 -51.977 -26.251 1.00 39.80 246 GLN C O 1
ATOM 7821 N N . GLN C 1 255 ? -11.121 -51.035 -27.719 1.00 39.45 247 GLN C N 1
ATOM 7822 C CA . GLN C 1 255 ? -10.864 -52.053 -28.736 1.00 40.59 247 GLN C CA 1
ATOM 7823 C C . GLN C 1 255 ? -9.533 -51.857 -29.445 1.00 38.22 247 GLN C C 1
ATOM 7824 O O . GLN C 1 255 ? -9.037 -52.799 -30.068 1.00 39.48 247 GLN C O 1
ATOM 7830 N N . GLY C 1 256 ? -8.941 -50.671 -29.360 1.00 36.28 248 GLY C N 1
ATOM 7831 C CA . GLY C 1 256 ? -7.634 -50.432 -29.935 1.00 28.44 248 GLY C CA 1
ATOM 7832 C C . GLY C 1 256 ? -7.624 -49.361 -30.987 1.00 31.42 248 GLY C C 1
ATOM 7833 O O . GLY C 1 256 ? -6.570 -49.121 -31.585 1.00 32.26 248 GLY C O 1
ATOM 7834 N N . VAL C 1 257 ? -8.752 -48.692 -31.233 1.00 28.53 249 VAL C N 1
ATOM 7835 C CA . VAL C 1 257 ? -8.798 -47.626 -32.223 1.00 27.39 249 VAL C CA 1
ATOM 7836 C C . VAL C 1 257 ? -8.078 -46.395 -31.692 1.00 34.21 249 VAL C C 1
ATOM 7837 O O . VAL C 1 257 ? -8.185 -46.055 -30.508 1.00 36.47 249 VAL C O 1
ATOM 7841 N N . THR C 1 258 ? -7.364 -45.701 -32.579 1.00 33.69 250 THR C N 1
ATOM 7842 C CA . THR C 1 258 ? -6.709 -44.432 -32.270 1.00 27.20 250 THR C CA 1
ATOM 7843 C C . THR C 1 258 ? -7.571 -43.283 -32.772 1.00 28.33 250 THR C C 1
ATOM 7844 O O . THR C 1 258 ? -8.029 -43.304 -33.915 1.00 33.39 250 THR C O 1
ATOM 7848 N N . PHE C 1 259 ? -7.789 -42.283 -31.926 1.00 35.93 251 PHE C N 1
ATOM 7849 C CA . PHE C 1 259 ? -8.543 -41.088 -32.287 1.00 30.84 251 PHE C CA 1
ATOM 7850 C C . PHE C 1 259 ? -7.669 -39.859 -32.094 1.00 31.95 251 PHE C C 1
ATOM 7851 O O . PHE C 1 259 ? -7.152 -39.635 -30.996 1.00 29.69 251 PHE C O 1
ATOM 7859 N N . ALA C 1 260 ? -7.556 -39.032 -33.133 1.00 31.64 252 ALA C N 1
ATOM 7860 C CA . ALA C 1 260 ? -6.862 -37.758 -32.966 1.00 32.44 252 ALA C CA 1
ATOM 7861 C C . ALA C 1 260 ? -7.564 -36.902 -31.923 1.00 27.34 252 ALA C C 1
ATOM 7862 O O . ALA C 1 260 ? -6.914 -36.206 -31.149 1.00 31.16 252 ALA C O 1
ATOM 7864 N N . ASP C 1 261 ? -8.889 -36.959 -31.878 1.00 25.30 253 ASP C N 1
ATOM 7865 C CA . ASP C 1 261 ? -9.668 -36.281 -30.846 1.00 31.16 253 ASP C CA 1
ATOM 7866 C C . ASP C 1 261 ? -10.977 -37.048 -30.671 1.00 33.12 253 ASP C C 1
ATOM 7867 O O . ASP C 1 261 ? -11.906 -36.909 -31.476 1.00 34.74 253 ASP C O 1
ATOM 7872 N N . PRO C 1 262 ? -11.103 -37.841 -29.600 1.00 31.95 254 PRO C N 1
ATOM 7873 C CA . PRO C 1 262 ? -12.327 -38.641 -29.427 1.00 32.40 254 PRO C CA 1
ATOM 7874 C C . PRO C 1 262 ? -13.553 -37.809 -29.142 1.00 27.03 254 PRO C C 1
ATOM 7875 O O . PRO C 1 262 ? -14.662 -38.326 -29.260 1.00 33.85 254 PRO C O 1
ATOM 7879 N N . ALA C 1 263 ? -13.402 -36.548 -28.763 1.00 27.85 255 ALA C N 1
ATOM 7880 C CA . ALA C 1 263 ? -14.553 -35.672 -28.599 1.00 30.19 255 ALA C CA 1
ATOM 7881 C C . ALA C 1 263 ? -15.050 -35.100 -29.918 1.00 33.57 255 ALA C C 1
ATOM 7882 O O . ALA C 1 263 ? -16.015 -34.326 -29.909 1.00 34.59 255 ALA C O 1
ATOM 7884 N N . ARG C 1 264 ? -14.349 -35.360 -31.024 1.00 28.57 256 ARG C N 1
ATOM 7885 C CA . ARG C 1 264 ? -14.801 -34.926 -32.344 1.00 27.41 256 ARG C CA 1
ATOM 7886 C C . ARG C 1 264 ? -14.966 -36.164 -33.198 1.00 27.87 256 ARG C C 1
ATOM 7887 O O . ARG C 1 264 ? -14.240 -36.353 -34.176 1.00 34.58 256 ARG C O 1
ATOM 7895 N N . PHE C 1 265 ? -15.894 -37.029 -32.804 1.00 26.20 257 PHE C N 1
ATOM 7896 C CA . PHE C 1 265 ? -16.135 -38.286 -33.488 1.00 26.63 257 PHE C CA 1
ATOM 7897 C C . PHE C 1 265 ? -17.611 -38.627 -33.364 1.00 27.51 257 PHE C C 1
ATOM 7898 O O . PHE C 1 265 ? -18.226 -38.352 -32.334 1.00 33.35 257 PHE C O 1
ATOM 7906 N N . ASP C 1 266 ? -18.191 -39.217 -34.408 1.00 26.87 258 ASP C N 1
ATOM 7907 C CA . ASP C 1 266 ? -19.594 -39.613 -34.289 1.00 23.43 258 ASP C CA 1
ATOM 7908 C C . ASP C 1 266 ? -19.839 -40.959 -34.942 1.00 20.45 258 ASP C C 1
ATOM 7909 O O . ASP C 1 266 ? -19.538 -41.154 -36.124 1.00 26.78 258 ASP C O 1
ATOM 7914 N N . LEU C 1 267 ? -20.397 -41.873 -34.162 1.00 20.83 259 LEU C N 1
ATOM 7915 C CA . LEU C 1 267 ? -20.884 -43.151 -34.646 1.00 23.03 259 LEU C CA 1
ATOM 7916 C C . LEU C 1 267 ? -22.403 -43.173 -34.573 1.00 28.03 259 LEU C C 1
ATOM 7917 O O . LEU C 1 267 ? -22.977 -43.018 -33.485 1.00 33.23 259 LEU C O 1
ATOM 7922 N N . ARG C 1 268 ? -23.043 -43.377 -35.722 1.00 26.43 260 ARG C N 1
ATOM 7923 C CA . ARG C 1 268 ? -24.496 -43.425 -35.853 1.00 24.88 260 ARG C CA 1
ATOM 7924 C C . ARG C 1 268 ? -24.866 -44.767 -36.463 1.00 32.06 260 ARG C C 1
ATOM 7925 O O . ARG C 1 268 ? -25.343 -44.854 -37.602 1.00 39.45 260 ARG C O 1
ATOM 7933 N N . GLY C 1 269 ? -24.620 -45.825 -35.710 1.00 33.57 261 GLY C N 1
ATOM 7934 C CA . GLY C 1 269 ? -24.835 -47.154 -36.231 1.00 24.44 261 GLY C CA 1
ATOM 7935 C C . GLY C 1 269 ? -23.809 -48.120 -35.685 1.00 33.09 261 GLY C C 1
ATOM 7936 O O . GLY C 1 269 ? -23.542 -48.136 -34.481 1.00 37.43 261 GLY C O 1
ATOM 7937 N N . THR C 1 270 ? -23.213 -48.925 -36.551 1.00 34.37 262 THR C N 1
ATOM 7938 C CA . THR C 1 270 ? -22.230 -49.910 -36.122 1.00 36.67 262 THR C CA 1
ATOM 7939 C C . THR C 1 270 ? -20.989 -49.835 -36.988 1.00 32.67 262 THR C C 1
ATOM 7940 O O . THR C 1 270 ? -21.038 -49.448 -38.158 1.00 38.26 262 THR C O 1
ATOM 7944 N N . VAL C 1 271 ? -19.860 -50.172 -36.383 1.00 32.94 263 VAL C N 1
ATOM 7945 C CA . VAL C 1 271 ? -18.610 -50.262 -37.113 1.00 31.06 263 VAL C CA 1
ATOM 7946 C C . VAL C 1 271 ? -17.831 -51.432 -36.544 1.00 31.45 263 VAL C C 1
ATOM 7947 O O . VAL C 1 271 ? -17.731 -51.591 -35.327 1.00 39.08 263 VAL C O 1
ATOM 7951 N N . LYS C 1 272 ? -17.304 -52.252 -37.429 1.00 34.23 264 LYS C N 1
ATOM 7952 C CA . LYS C 1 272 ? -16.402 -53.343 -37.114 1.00 34.57 264 LYS C CA 1
ATOM 7953 C C . LYS C 1 272 ? -14.989 -52.856 -37.420 1.00 39.19 264 LYS C C 1
ATOM 7954 O O . LYS C 1 272 ? -14.758 -52.264 -38.480 1.00 37.99 264 LYS C O 1
ATOM 7960 N N . VAL C 1 273 ? -14.053 -53.055 -36.491 1.00 34.15 265 VAL C N 1
ATOM 7961 C CA . VAL C 1 273 ? -12.720 -52.480 -36.649 1.00 28.09 265 VAL C CA 1
ATOM 7962 C C . VAL C 1 273 ? -11.666 -53.553 -36.450 1.00 26.95 265 VAL C C 1
ATOM 7963 O O . VAL C 1 273 ? -11.810 -54.435 -35.604 1.00 40.67 265 VAL C O 1
ATOM 7967 N N . GLY C 1 274 ? -10.589 -53.460 -37.218 1.00 28.50 266 GLY C N 1
ATOM 7968 C CA . GLY C 1 274 ? -9.424 -54.276 -36.995 1.00 27.84 266 GLY C CA 1
ATOM 7969 C C . GLY C 1 274 ? -8.453 -53.557 -36.096 1.00 30.74 266 GLY C C 1
ATOM 7970 O O . GLY C 1 274 ? -8.766 -52.528 -35.494 1.00 32.83 266 GLY C O 1
ATOM 7971 N N . HIS C 1 275 ? -7.226 -54.074 -36.061 1.00 28.67 267 HIS C N 1
ATOM 7972 C CA . HIS C 1 275 ? -6.203 -53.454 -35.240 1.00 30.28 267 HIS C CA 1
ATOM 7973 C C . HIS C 1 275 ? -5.528 -52.296 -35.986 1.00 35.77 267 HIS C C 1
ATOM 7974 O O . HIS C 1 275 ? -5.579 -52.192 -37.215 1.00 37.11 267 HIS C O 1
ATOM 7981 N N . ASP C 1 276 ? -4.967 -51.370 -35.202 1.00 38.16 268 ASP C N 1
ATOM 7982 C CA . ASP C 1 276 ? -4.193 -50.235 -35.708 1.00 36.77 268 ASP C CA 1
ATOM 7983 C C . ASP C 1 276 ? -5.011 -49.332 -36.640 1.00 34.64 268 ASP C C 1
ATOM 7984 O O . ASP C 1 276 ? -4.474 -48.672 -37.536 1.00 35.04 268 ASP C O 1
ATOM 7989 N N . VAL C 1 277 ? -6.310 -49.253 -36.408 1.00 28.91 269 VAL C N 1
ATOM 7990 C CA . VAL C 1 277 ? -7.138 -48.302 -37.131 1.00 27.83 269 VAL C CA 1
ATOM 7991 C C . VAL C 1 277 ? -6.922 -46.920 -36.531 1.00 32.69 269 VAL C C 1
ATOM 7992 O O . VAL C 1 277 ? -6.947 -46.758 -35.306 1.00 40.70 269 VAL C O 1
ATOM 7996 N N . ARG C 1 278 ? -6.728 -45.922 -37.391 1.00 28.98 270 ARG C N 1
ATOM 7997 C CA . ARG C 1 278 ? -6.490 -44.538 -36.990 1.00 27.76 270 ARG C CA 1
ATOM 7998 C C . ARG C 1 278 ? -7.553 -43.649 -37.602 1.00 33.32 270 ARG C C 1
ATOM 7999 O O . ARG C 1 278 ? -7.725 -43.646 -38.826 1.00 34.18 270 ARG C O 1
ATOM 8007 N N . ILE C 1 279 ? -8.218 -42.861 -36.760 1.00 31.19 271 ILE C N 1
ATOM 8008 C CA . ILE C 1 279 ? -9.349 -42.029 -37.161 1.00 31.95 271 ILE C CA 1
ATOM 8009 C C . ILE C 1 279 ? -9.044 -40.589 -36.789 1.00 29.49 271 ILE C C 1
ATOM 8010 O O . ILE C 1 279 ? -8.812 -40.286 -35.616 1.00 32.89 271 ILE C O 1
ATOM 8015 N N . ASP C 1 280 ? -9.012 -39.707 -37.786 1.00 32.59 272 ASP C N 1
ATOM 8016 C CA . ASP C 1 280 ? -8.659 -38.312 -37.542 1.00 28.57 272 ASP C CA 1
ATOM 8017 C C . ASP C 1 280 ? -9.893 -37.541 -37.081 1.00 28.69 272 ASP C C 1
ATOM 8018 O O . ASP C 1 280 ? -10.976 -38.109 -36.919 1.00 32.90 272 ASP C O 1
ATOM 8023 N N . VAL C 1 281 ? -9.751 -36.220 -36.904 1.00 24.39 273 VAL C N 1
ATOM 8024 C CA . VAL C 1 281 ? -10.791 -35.434 -36.245 1.00 25.05 273 VAL C CA 1
ATOM 8025 C C . VAL C 1 281 ? -12.037 -35.320 -37.130 1.00 27.10 273 VAL C C 1
ATOM 8026 O O . VAL C 1 281 ? -11.962 -35.330 -38.365 1.00 35.18 273 VAL C O 1
ATOM 8030 N N . ASN C 1 282 ? -13.198 -35.238 -36.475 1.00 24.36 274 ASN C N 1
ATOM 8031 C CA . ASN C 1 282 ? -14.494 -34.947 -37.086 1.00 18.66 274 ASN C CA 1
ATOM 8032 C C . ASN C 1 282 ? -14.924 -35.987 -38.127 1.00 35.35 274 ASN C C 1
ATOM 8033 O O . ASN C 1 282 ? -15.588 -35.666 -39.112 1.00 34.90 274 ASN C O 1
ATOM 8038 N N . VAL C 1 283 ? -14.570 -37.253 -37.903 1.00 32.40 275 VAL C N 1
ATOM 8039 C CA . VAL C 1 283 ? -15.091 -38.341 -38.724 1.00 26.07 275 VAL C CA 1
ATOM 8040 C C . VAL C 1 283 ? -16.485 -38.704 -38.227 1.00 29.61 275 VAL C C 1
ATOM 8041 O O . VAL C 1 283 ? -16.766 -38.639 -37.023 1.00 38.30 275 VAL C O 1
ATOM 8045 N N . ILE C 1 284 ? -17.382 -39.023 -39.164 1.00 27.26 276 ILE C N 1
ATOM 8046 C CA . ILE C 1 284 ? -18.728 -39.514 -38.876 1.00 29.64 276 ILE C CA 1
ATOM 8047 C C . ILE C 1 284 ? -18.892 -40.868 -39.554 1.00 33.31 276 ILE C C 1
ATOM 8048 O O . ILE C 1 284 ? -18.529 -41.025 -40.720 1.00 35.16 276 ILE C O 1
ATOM 8053 N N . ILE C 1 285 ? -19.463 -41.832 -38.835 1.00 35.80 277 ILE C N 1
ATOM 8054 C CA . ILE C 1 285 ? -19.666 -43.188 -39.330 1.00 32.67 277 ILE C CA 1
ATOM 8055 C C . ILE C 1 285 ? -21.138 -43.544 -39.138 1.00 37.55 277 ILE C C 1
ATOM 8056 O O . ILE C 1 285 ? -21.643 -43.510 -38.008 1.00 35.92 277 ILE C O 1
ATOM 8061 N N . GLU C 1 286 ? -21.833 -43.857 -40.242 1.00 33.65 278 GLU C N 1
ATOM 8062 C CA . GLU C 1 286 ? -23.273 -44.088 -40.233 1.00 31.03 278 GLU C CA 1
ATOM 8063 C C . GLU C 1 286 ? -23.612 -45.467 -40.792 1.00 31.92 278 GLU C C 1
ATOM 8064 O O . GLU C 1 286 ? -22.857 -46.042 -41.585 1.00 32.93 278 GLU C O 1
ATOM 8070 N N . GLY C 1 287 ? -24.761 -45.995 -40.369 1.00 27.84 279 GLY C N 1
ATOM 8071 C CA . GLY C 1 287 ? -25.154 -47.326 -40.800 1.00 24.12 279 GLY C CA 1
ATOM 8072 C C . GLY C 1 287 ? -24.208 -48.377 -40.244 1.00 42.99 279 GLY C C 1
ATOM 8073 O O . GLY C 1 287 ? -23.717 -48.269 -39.113 1.00 42.56 279 GLY C O 1
ATOM 8074 N N . ASN C 1 288 ? -23.918 -49.395 -41.053 1.00 39.12 280 ASN C N 1
ATOM 8075 C CA . ASN C 1 288 ? -23.007 -50.466 -40.656 1.00 41.97 280 ASN C CA 1
ATOM 8076 C C . ASN C 1 288 ? -21.749 -50.395 -41.510 1.00 39.85 280 ASN C C 1
ATOM 8077 O O . ASN C 1 288 ? -21.810 -50.547 -42.732 1.00 45.50 280 ASN C O 1
ATOM 8082 N N . CYS C 1 289 ? -20.617 -50.140 -40.875 1.00 31.99 281 CYS C N 1
ATOM 8083 C CA . CYS C 1 289 ? -19.364 -49.988 -41.589 1.00 29.81 281 CYS C CA 1
ATOM 8084 C C . CYS C 1 289 ? -18.343 -51.000 -41.094 1.00 34.10 281 CYS C C 1
ATOM 8085 O O . CYS C 1 289 ? -18.536 -51.673 -40.073 1.00 37.25 281 CYS C O 1
ATOM 8088 N N . GLU C 1 290 ? -17.260 -51.122 -41.862 1.00 25.94 282 GLU C N 1
ATOM 8089 C CA . GLU C 1 290 ? -16.156 -51.999 -41.508 1.00 28.32 282 GLU C CA 1
ATOM 8090 C C . GLU C 1 290 ? -14.863 -51.297 -41.880 1.00 30.11 282 GLU C C 1
ATOM 8091 O O . GLU C 1 290 ? -14.764 -50.708 -42.955 1.00 31.87 282 GLU C O 1
ATOM 8097 N N . LEU C 1 291 ? -13.896 -51.327 -40.971 1.00 33.19 283 LEU C N 1
ATOM 8098 C CA . LEU C 1 291 ? -12.589 -50.733 -41.182 1.00 34.19 283 LEU C CA 1
ATOM 8099 C C . LEU C 1 291 ? -11.579 -51.821 -40.900 1.00 33.13 283 LEU C C 1
ATOM 8100 O O . LEU C 1 291 ? -11.511 -52.320 -39.772 1.00 33.79 283 LEU C O 1
ATOM 8105 N N . GLY C 1 292 ? -10.810 -52.191 -41.920 1.00 33.80 284 GLY C N 1
ATOM 8106 C CA . GLY C 1 292 ? -9.838 -53.246 -41.787 1.00 25.92 284 GLY C CA 1
ATOM 8107 C C . GLY C 1 292 ? -8.579 -52.797 -41.082 1.00 34.28 284 GLY C C 1
ATOM 8108 O O . GLY C 1 292 ? -8.420 -51.631 -40.697 1.00 29.74 284 GLY C O 1
ATOM 8109 N N . ASP C 1 293 ? -7.660 -53.764 -40.937 1.00 30.79 285 ASP C N 1
ATOM 8110 C CA . ASP C 1 293 ? -6.399 -53.521 -40.247 1.00 36.80 285 ASP C CA 1
ATOM 8111 C C . ASP C 1 293 ? -5.625 -52.375 -40.890 1.00 32.88 285 ASP C C 1
ATOM 8112 O O . ASP C 1 293 ? -5.535 -52.271 -42.116 1.00 37.80 285 ASP C O 1
ATOM 8117 N N . PHE C 1 294 ? -5.069 -51.511 -40.041 1.00 33.24 286 PHE C N 1
ATOM 8118 C CA . PHE C 1 294 ? -4.226 -50.394 -40.450 1.00 26.24 286 PHE C CA 1
ATOM 8119 C C . PHE C 1 294 ? -4.974 -49.380 -41.313 1.00 25.59 286 PHE C C 1
ATOM 8120 O O . PHE C 1 294 ? -4.352 -48.602 -42.026 1.00 31.22 286 PHE C O 1
ATOM 8128 N N . VAL C 1 295 ? -6.304 -49.389 -41.327 1.00 24.54 287 VAL C N 1
ATOM 8129 C CA . VAL C 1 295 ? -7.013 -48.384 -42.102 1.00 24.77 287 VAL C CA 1
ATOM 8130 C C . VAL C 1 295 ? -6.870 -47.026 -41.424 1.00 30.74 287 VAL C C 1
ATOM 8131 O O . VAL C 1 295 ? -7.056 -46.895 -40.202 1.00 36.28 287 VAL C O 1
ATOM 8135 N N . GLU C 1 296 ? -6.554 -46.005 -42.216 1.00 29.97 288 GLU C N 1
ATOM 8136 C CA . GLU C 1 296 ? -6.393 -44.639 -41.722 1.00 25.93 288 GLU C CA 1
ATOM 8137 C C . GLU C 1 296 ? -7.455 -43.777 -42.390 1.00 27.28 288 GLU C C 1
ATOM 8138 O O . GLU C 1 296 ? -7.517 -43.709 -43.620 1.00 30.74 288 GLU C O 1
ATOM 8144 N N . ILE C 1 297 ? -8.313 -43.160 -41.582 1.00 24.97 289 ILE C N 1
ATOM 8145 C CA . ILE C 1 297 ? -9.404 -42.313 -42.052 1.00 29.64 289 ILE C CA 1
ATOM 8146 C C . ILE C 1 297 ? -9.049 -40.864 -41.730 1.00 36.08 289 ILE C C 1
ATOM 8147 O O . ILE C 1 297 ? -8.778 -40.528 -40.568 1.00 40.52 289 ILE C O 1
ATOM 8152 N N . GLY C 1 298 ? -8.992 -40.026 -42.770 1.00 29.92 290 GLY C N 1
ATOM 8153 C CA . GLY C 1 298 ? -8.550 -38.653 -42.639 1.00 24.54 290 GLY C CA 1
ATOM 8154 C C . GLY C 1 298 ? -9.604 -37.733 -42.045 1.00 24.96 290 GLY C C 1
ATOM 8155 O O . GLY C 1 298 ? -10.737 -38.124 -41.734 1.00 19.59 290 GLY C O 1
ATOM 8156 N N . ALA C 1 299 ? -9.188 -36.485 -41.834 1.00 25.30 291 ALA C N 1
ATOM 8157 C CA . ALA C 1 299 ? -10.053 -35.521 -41.168 1.00 23.31 291 ALA C CA 1
ATOM 8158 C C . ALA C 1 299 ? -11.341 -35.322 -41.952 1.00 27.73 291 ALA C C 1
ATOM 8159 O O . ALA C 1 299 ? -11.343 -35.286 -43.183 1.00 34.84 291 ALA C O 1
ATOM 8161 N N . GLY C 1 300 ? -12.447 -35.223 -41.227 1.00 28.08 292 GLY C N 1
ATOM 8162 C CA . GLY C 1 300 ? -13.701 -34.837 -41.812 1.00 21.34 292 GLY C CA 1
ATOM 8163 C C . GLY C 1 300 ? -14.361 -35.863 -42.698 1.00 27.51 292 GLY C C 1
ATOM 8164 O O . GLY C 1 300 ? -15.435 -35.574 -43.231 1.00 29.92 292 GLY C O 1
ATOM 8165 N N . CYS C 1 301 ? -13.790 -37.060 -42.839 1.00 27.56 293 CYS C N 1
ATOM 8166 C CA . CYS C 1 301 ? -14.405 -38.077 -43.678 1.00 27.44 293 CYS C CA 1
ATOM 8167 C C . CYS C 1 301 ? -15.714 -38.568 -43.076 1.00 32.86 293 CYS C C 1
ATOM 8168 O O . CYS C 1 301 ? -15.879 -38.627 -41.851 1.00 37.02 293 CYS C O 1
ATOM 8171 N N . ILE C 1 302 ? -16.643 -38.933 -43.962 1.00 27.09 294 ILE C N 1
ATOM 8172 C CA . ILE C 1 302 ? -17.975 -39.409 -43.603 1.00 28.11 294 ILE C CA 1
ATOM 8173 C C . ILE C 1 302 ? -18.217 -40.736 -44.310 1.00 29.09 294 ILE C C 1
ATOM 8174 O O . ILE C 1 302 ? -18.194 -40.797 -45.548 1.00 30.31 294 ILE C O 1
ATOM 8179 N N . LEU C 1 303 ? -18.477 -41.787 -43.537 1.00 25.12 295 LEU C N 1
ATOM 8180 C CA . LEU C 1 303 ? -18.692 -43.121 -44.083 1.00 25.11 295 LEU C CA 1
ATOM 8181 C C . LEU C 1 303 ? -20.080 -43.617 -43.708 1.00 31.25 295 LEU C C 1
ATOM 8182 O O . LEU C 1 303 ? -20.455 -43.601 -42.529 1.00 36.40 295 LEU C O 1
ATOM 8187 N N . LYS C 1 304 ? -20.826 -44.086 -44.707 1.00 26.81 296 LYS C N 1
ATOM 8188 C CA . LYS C 1 304 ? -22.143 -44.656 -44.487 1.00 30.42 296 LYS C CA 1
ATOM 8189 C C . LYS C 1 304 ? -22.248 -45.980 -45.234 1.00 29.51 296 LYS C C 1
ATOM 8190 O O . LYS C 1 304 ? -22.031 -46.027 -46.449 1.00 36.78 296 LYS C O 1
ATOM 8196 N N . ASN C 1 305 ? -22.559 -47.057 -44.504 1.00 26.96 297 ASN C N 1
ATOM 8197 C CA . ASN C 1 305 ? -22.768 -48.397 -45.088 1.00 26.41 297 ASN C CA 1
ATOM 8198 C C . ASN C 1 305 ? -21.612 -48.795 -45.996 1.00 30.96 297 ASN C C 1
ATOM 8199 O O . ASN C 1 305 ? -21.804 -49.244 -47.128 1.00 39.42 297 ASN C O 1
ATOM 8204 N N . THR C 1 306 ? -20.395 -48.610 -45.497 1.00 25.46 298 THR C N 1
ATOM 8205 C CA . THR C 1 306 ? -19.211 -48.757 -46.311 1.00 30.39 298 THR C CA 1
ATOM 8206 C C . THR C 1 306 ? -18.241 -49.702 -45.629 1.00 35.64 298 THR C C 1
ATOM 8207 O O . THR C 1 306 ? -18.111 -49.685 -44.402 1.00 40.03 298 THR C O 1
ATOM 8211 N N . THR C 1 307 ? -17.587 -50.548 -46.423 1.00 29.84 299 THR C N 1
ATOM 8212 C CA . THR C 1 307 ? -16.480 -51.355 -45.935 1.00 34.44 299 THR C CA 1
ATOM 8213 C C . THR C 1 307 ? -15.182 -50.920 -46.591 1.00 35.82 299 THR C C 1
ATOM 8214 O O . THR C 1 307 ? -15.123 -50.697 -47.803 1.00 35.77 299 THR C O 1
ATOM 8218 N N . ILE C 1 308 ? -14.136 -50.840 -45.780 1.00 28.60 300 ILE C N 1
ATOM 8219 C CA . ILE C 1 308 ? -12.822 -50.400 -46.212 1.00 23.46 300 ILE C CA 1
ATOM 8220 C C . ILE C 1 308 ? -11.812 -51.427 -45.727 1.00 32.80 300 ILE C C 1
ATOM 8221 O O . ILE C 1 308 ? -11.637 -51.606 -44.513 1.00 42.14 300 ILE C O 1
ATOM 8226 N N . ALA C 1 309 ? -11.128 -52.075 -46.662 1.00 30.40 301 ALA C N 1
ATOM 8227 C CA . ALA C 1 309 ? -10.260 -53.185 -46.306 1.00 30.61 301 ALA C CA 1
ATOM 8228 C C . ALA C 1 309 ? -8.871 -52.688 -45.871 1.00 28.58 301 ALA C C 1
ATOM 8229 O O . ALA C 1 309 ? -8.527 -51.505 -45.989 1.00 28.70 301 ALA C O 1
ATOM 8231 N N . ALA C 1 310 ? -8.078 -53.633 -45.353 1.00 34.18 302 ALA C N 1
ATOM 8232 C CA . ALA C 1 310 ? -6.834 -53.343 -44.643 1.00 35.50 302 ALA C CA 1
ATOM 8233 C C . ALA C 1 310 ? -5.858 -52.500 -45.457 1.00 27.55 302 ALA C C 1
ATOM 8234 O O . ALA C 1 310 ? -5.702 -52.691 -46.660 1.00 31.75 302 ALA C O 1
ATOM 8236 N N . GLY C 1 311 ? -5.162 -51.584 -44.781 1.00 29.48 303 GLY C N 1
ATOM 8237 C CA . GLY C 1 311 ? -4.107 -50.808 -45.418 1.00 26.19 303 GLY C CA 1
ATOM 8238 C C . GLY C 1 311 ? -4.553 -49.583 -46.197 1.00 32.33 303 GLY C C 1
ATOM 8239 O O . GLY C 1 311 ? -3.697 -48.838 -46.677 1.00 35.00 303 GLY C O 1
ATOM 8240 N N . THR C 1 312 ? -5.853 -49.371 -46.391 1.00 32.16 304 THR C N 1
ATOM 8241 C CA . THR C 1 312 ? -6.294 -48.220 -47.164 1.00 33.22 304 THR C CA 1
ATOM 8242 C C . THR C 1 312 ? -6.099 -46.928 -46.376 1.00 33.84 304 THR C C 1
ATOM 8243 O O . THR C 1 312 ? -6.292 -46.885 -45.159 1.00 38.90 304 THR C O 1
ATOM 8247 N N . LYS C 1 313 ? -5.686 -45.876 -47.080 1.00 33.35 305 LYS C N 1
ATOM 8248 C CA . LYS C 1 313 ? -5.512 -44.542 -46.511 1.00 28.11 305 LYS C CA 1
ATOM 8249 C C . LYS C 1 313 ? -6.479 -43.598 -47.202 1.00 32.00 305 LYS C C 1
ATOM 8250 O O . LYS C 1 313 ? -6.378 -43.373 -48.416 1.00 38.40 305 LYS C O 1
ATOM 8256 N N . VAL C 1 314 ? -7.432 -43.080 -46.439 1.00 28.17 306 VAL C N 1
ATOM 8257 C CA . VAL C 1 314 ? -8.424 -42.128 -46.936 1.00 28.07 306 VAL C CA 1
ATOM 8258 C C . VAL C 1 314 ? -8.010 -40.735 -46.486 1.00 31.85 306 VAL C C 1
ATOM 8259 O O . VAL C 1 314 ? -7.959 -40.448 -45.286 1.00 37.93 306 VAL C O 1
ATOM 8263 N N . GLN C 1 315 ? -7.707 -39.872 -47.446 1.00 32.01 307 GLN C N 1
ATOM 8264 C CA . GLN C 1 315 ? -7.338 -38.503 -47.149 1.00 30.84 307 GLN C CA 1
ATOM 8265 C C . GLN C 1 315 ? -8.579 -37.727 -46.730 1.00 29.43 307 GLN C C 1
ATOM 8266 O O . GLN C 1 315 ? -9.705 -38.193 -46.886 1.00 26.42 307 GLN C O 1
ATOM 8272 N N . ALA C 1 316 ? -8.365 -36.500 -46.265 1.00 31.38 308 ALA C N 1
ATOM 8273 C CA . ALA C 1 316 ? -9.418 -35.723 -45.625 1.00 27.75 308 ALA C CA 1
ATOM 8274 C C . ALA C 1 316 ? -10.602 -35.459 -46.550 1.00 30.11 308 ALA C C 1
ATOM 8275 O O . ALA C 1 316 ? -10.464 -35.375 -47.771 1.00 30.98 308 ALA C O 1
ATOM 8277 N N . TYR C 1 317 ? -11.779 -35.306 -45.933 1.00 32.47 309 TYR C N 1
ATOM 8278 C CA . TYR C 1 317 ? -12.998 -34.843 -46.608 1.00 30.70 309 TYR C CA 1
ATOM 8279 C C . TYR C 1 317 ? -13.453 -35.783 -47.723 1.00 32.11 309 TYR C C 1
ATOM 8280 O O . TYR C 1 317 ? -13.921 -35.352 -48.778 1.00 31.29 309 TYR C O 1
ATOM 8289 N N . SER C 1 318 ? -13.376 -37.077 -47.478 1.00 28.20 310 SER C N 1
ATOM 8290 C CA . SER C 1 318 ? -13.930 -38.042 -48.406 1.00 33.25 310 SER C CA 1
ATOM 8291 C C . SER C 1 318 ? -15.233 -38.596 -47.840 1.00 35.03 310 SER C C 1
ATOM 8292 O O . SER C 1 318 ? -15.319 -38.871 -46.642 1.00 36.39 310 SER C O 1
ATOM 8295 N N . VAL C 1 319 ? -16.270 -38.712 -48.676 1.00 26.33 311 VAL C N 1
ATOM 8296 C CA . VAL C 1 319 ? -17.547 -39.230 -48.206 1.00 27.34 311 VAL C CA 1
ATOM 8297 C C . VAL C 1 319 ? -17.893 -40.502 -48.979 1.00 31.40 311 VAL C C 1
ATOM 8298 O O . VAL C 1 319 ? -17.724 -40.583 -50.202 1.00 29.78 311 VAL C O 1
ATOM 8302 N N . PHE C 1 320 ? -18.369 -41.501 -48.242 1.00 24.99 312 PHE C N 1
ATOM 8303 C CA . PHE C 1 320 ? -18.710 -42.809 -48.764 1.00 27.20 312 PHE C CA 1
ATOM 8304 C C . PHE C 1 320 ? -20.151 -43.135 -48.402 1.00 29.98 312 PHE C C 1
ATOM 8305 O O . PHE C 1 320 ? -20.583 -42.909 -47.267 1.00 35.96 312 PHE C O 1
ATOM 8313 N N . ASP C 1 321 ? -20.892 -43.673 -49.368 1.00 30.11 313 ASP C N 1
ATOM 8314 C CA . ASP C 1 321 ? -22.228 -44.194 -49.099 1.00 33.99 313 ASP C CA 1
ATOM 8315 C C . ASP C 1 321 ? -22.379 -45.490 -49.882 1.00 33.94 313 ASP C C 1
ATOM 8316 O O . ASP C 1 321 ? -22.358 -45.465 -51.112 1.00 36.84 313 ASP C O 1
ATOM 8321 N N . GLY C 1 322 ? -22.545 -46.608 -49.177 1.00 30.88 314 GLY C N 1
ATOM 8322 C CA . GLY C 1 322 ? -22.721 -47.901 -49.837 1.00 28.90 314 GLY C CA 1
ATOM 8323 C C . GLY C 1 322 ? -21.562 -48.334 -50.713 1.00 37.40 314 GLY C C 1
ATOM 8324 O O . GLY C 1 322 ? -21.782 -48.917 -51.784 1.00 47.58 314 GLY C O 1
ATOM 8325 N N . ALA C 1 323 ? -20.333 -48.022 -50.305 1.00 31.54 315 ALA C N 1
ATOM 8326 C CA . ALA C 1 323 ? -19.135 -48.358 -51.054 1.00 27.33 315 ALA C CA 1
ATOM 8327 C C . ALA C 1 323 ? -18.444 -49.589 -50.478 1.00 34.93 315 ALA C C 1
ATOM 8328 O O . ALA C 1 323 ? -18.542 -49.885 -49.286 1.00 38.34 315 ALA C O 1
ATOM 8330 N N . VAL C 1 324 ? -17.720 -50.292 -51.344 1.00 40.33 316 VAL C N 1
ATOM 8331 C CA . VAL C 1 324 ? -16.846 -51.398 -50.963 1.00 35.41 316 VAL C CA 1
ATOM 8332 C C . VAL C 1 324 ? -15.448 -51.057 -51.460 1.00 36.06 316 VAL C C 1
ATOM 8333 O O . VAL C 1 324 ? -15.242 -50.900 -52.669 1.00 36.60 316 VAL C O 1
ATOM 8337 N N . VAL C 1 325 ? -14.496 -50.924 -50.531 1.00 37.27 317 VAL C N 1
ATOM 8338 C CA . VAL C 1 325 ? -13.147 -50.446 -50.825 1.00 30.77 317 VAL C CA 1
ATOM 8339 C C . VAL C 1 325 ? -12.147 -51.521 -50.433 1.00 30.74 317 VAL C C 1
ATOM 8340 O O . VAL C 1 325 ? -12.172 -52.029 -49.307 1.00 28.74 317 VAL C O 1
ATOM 8344 N N . GLY C 1 326 ? -11.255 -51.855 -51.351 1.00 35.05 318 GLY C N 1
ATOM 8345 C CA . GLY C 1 326 ? -10.312 -52.924 -51.112 1.00 32.77 318 GLY C CA 1
ATOM 8346 C C . GLY C 1 326 ? -9.149 -52.483 -50.252 1.00 33.30 318 GLY C C 1
ATOM 8347 O O . GLY C 1 326 ? -9.200 -51.471 -49.548 1.00 29.74 318 GLY C O 1
ATOM 8348 N N . GLU C 1 327 ? -8.074 -53.259 -50.344 1.00 35.41 319 GLU C N 1
ATOM 8349 C CA . GLU C 1 327 ? -6.873 -53.102 -49.540 1.00 34.45 319 GLU C CA 1
ATOM 8350 C C . GLU C 1 327 ? -5.854 -52.189 -50.210 1.00 37.09 319 GLU C C 1
ATOM 8351 O O . GLU C 1 327 ? -5.717 -52.178 -51.441 1.00 38.31 319 GLU C O 1
ATOM 8357 N N . ASN C 1 328 ? -5.132 -51.432 -49.383 1.00 34.42 320 ASN C N 1
ATOM 8358 C CA . ASN C 1 328 ? -4.051 -50.564 -49.839 1.00 32.88 320 ASN C CA 1
ATOM 8359 C C . ASN C 1 328 ? -4.513 -49.608 -50.936 1.00 40.51 320 ASN C C 1
ATOM 8360 O O . ASN C 1 328 ? -3.754 -49.277 -51.859 1.00 26.50 320 ASN C O 1
ATOM 8365 N N . THR C 1 329 ? -5.762 -49.146 -50.841 1.00 26.42 321 THR C N 1
ATOM 8366 C CA . THR C 1 329 ? -6.157 -48.107 -51.773 1.00 29.48 321 THR C CA 1
ATOM 8367 C C . THR C 1 329 ? -5.798 -46.739 -51.211 1.00 36.01 321 THR C C 1
ATOM 8368 O O . THR C 1 329 ? -5.467 -46.585 -50.031 1.00 41.65 321 THR C O 1
ATOM 8372 N N . GLN C 1 330 ? -5.791 -45.753 -52.096 1.00 29.51 322 GLN C N 1
ATOM 8373 C CA . GLN C 1 330 ? -5.547 -44.366 -51.729 1.00 30.72 322 GLN C CA 1
ATOM 8374 C C . GLN C 1 330 ? -6.701 -43.539 -52.247 1.00 27.29 322 GLN C C 1
ATOM 8375 O O . GLN C 1 330 ? -6.964 -43.518 -53.457 1.00 29.85 322 GLN C O 1
ATOM 8381 N N . ILE C 1 331 ? -7.392 -42.879 -51.332 1.00 28.62 323 ILE C N 1
ATOM 8382 C CA . ILE C 1 331 ? -8.626 -42.174 -51.643 1.00 31.82 323 ILE C CA 1
ATOM 8383 C C . ILE C 1 331 ? -8.538 -40.753 -51.108 1.00 34.26 323 ILE C C 1
ATOM 8384 O O . ILE C 1 331 ? -8.137 -40.542 -49.960 1.00 33.38 323 ILE C O 1
ATOM 8389 N N . GLY C 1 332 ? -8.906 -39.785 -51.947 1.00 34.29 324 GLY C N 1
ATOM 8390 C CA . GLY C 1 332 ? -9.085 -38.428 -51.514 1.00 29.00 324 GLY C CA 1
ATOM 8391 C C . GLY C 1 332 ? -7.822 -37.619 -51.682 1.00 33.17 324 GLY C C 1
ATOM 8392 O O . GLY C 1 332 ? -6.822 -38.103 -52.221 1.00 34.75 324 GLY C O 1
ATOM 8393 N N . PRO C 1 333 ? -7.827 -36.368 -51.180 1.00 33.16 325 PRO C N 1
ATOM 8394 C CA . PRO C 1 333 ? -8.950 -35.787 -50.423 1.00 28.20 325 PRO C CA 1
ATOM 8395 C C . PRO C 1 333 ? -10.127 -35.431 -51.329 1.00 27.94 325 PRO C C 1
ATOM 8396 O O . PRO C 1 333 ? -9.914 -35.430 -52.540 1.00 26.49 325 PRO C O 1
ATOM 8400 N N . PHE C 1 334 ? -11.313 -35.145 -50.766 1.00 23.05 326 PHE C N 1
ATOM 8401 C CA . PHE C 1 334 ? -12.470 -34.669 -51.540 1.00 23.94 326 PHE C CA 1
ATOM 8402 C C . PHE C 1 334 ? -12.975 -35.704 -52.552 1.00 35.50 326 PHE C C 1
ATOM 8403 O O . PHE C 1 334 ? -13.340 -35.364 -53.683 1.00 38.68 326 PHE C O 1
ATOM 8411 N N . ALA C 1 335 ? -12.940 -36.976 -52.179 1.00 32.98 327 ALA C N 1
ATOM 8412 C CA . ALA C 1 335 ? -13.543 -38.013 -52.999 1.00 28.34 327 ALA C CA 1
ATOM 8413 C C . ALA C 1 335 ? -14.961 -38.287 -52.523 1.00 31.39 327 ALA C C 1
ATOM 8414 O O . ALA C 1 335 ? -15.263 -38.189 -51.330 1.00 30.02 327 ALA C O 1
ATOM 8416 N N . ARG C 1 336 ? -15.827 -38.650 -53.469 1.00 31.72 328 ARG C N 1
ATOM 8417 C CA . ARG C 1 336 ? -17.232 -38.932 -53.197 1.00 27.33 328 ARG C CA 1
ATOM 8418 C C . ARG C 1 336 ? -17.590 -40.289 -53.810 1.00 26.37 328 ARG C C 1
ATOM 8419 O O . ARG C 1 336 ? -17.740 -40.402 -55.034 1.00 32.16 328 ARG C O 1
ATOM 8427 N N . LEU C 1 337 ? -17.734 -41.312 -52.970 1.00 22.42 329 LEU C N 1
ATOM 8428 C CA . LEU C 1 337 ? -18.149 -42.647 -53.406 1.00 26.56 329 LEU C CA 1
ATOM 8429 C C . LEU C 1 337 ? -19.609 -42.875 -53.025 1.00 33.44 329 LEU C C 1
ATOM 8430 O O . LEU C 1 337 ? -19.986 -42.740 -51.848 1.00 32.46 329 LEU C O 1
ATOM 8435 N N . ARG C 1 338 ? -20.409 -43.258 -54.011 1.00 27.79 330 ARG C N 1
ATOM 8436 C CA . ARG C 1 338 ? -21.845 -43.418 -53.906 1.00 30.94 330 ARG C CA 1
ATOM 8437 C C . ARG C 1 338 ? -22.200 -44.887 -54.033 1.00 32.37 330 ARG C C 1
ATOM 8438 O O . ARG C 1 338 ? -21.329 -45.717 -54.294 1.00 35.59 330 ARG C O 1
ATOM 8446 N N . PRO C 1 339 ? -23.449 -45.264 -53.762 1.00 35.98 331 PRO C N 1
ATOM 8447 C CA . PRO C 1 339 ? -23.775 -46.699 -53.727 1.00 33.75 331 PRO C CA 1
ATOM 8448 C C . PRO C 1 339 ? -23.359 -47.409 -55.008 1.00 35.34 331 PRO C C 1
ATOM 8449 O O . PRO C 1 339 ? -23.521 -46.892 -56.120 1.00 35.85 331 PRO C O 1
ATOM 8453 N N . GLY C 1 340 ? -22.822 -48.620 -54.842 1.00 34.72 332 GLY C N 1
ATOM 8454 C CA . GLY C 1 340 ? -22.305 -49.372 -55.959 1.00 32.66 332 GLY C CA 1
ATOM 8455 C C . GLY C 1 340 ? -20.847 -49.118 -56.285 1.00 40.24 332 GLY C C 1
ATOM 8456 O O . GLY C 1 340 ? -20.293 -49.815 -57.140 1.00 45.63 332 GLY C O 1
ATOM 8457 N N . ALA C 1 341 ? -20.209 -48.130 -55.668 1.00 36.90 333 ALA C N 1
ATOM 8458 C CA . ALA C 1 341 ? -18.783 -47.957 -55.891 1.00 34.46 333 ALA C CA 1
ATOM 8459 C C . ALA C 1 341 ? -18.039 -49.129 -55.265 1.00 34.61 333 ALA C C 1
ATOM 8460 O O . ALA C 1 341 ? -18.190 -49.395 -54.069 1.00 37.14 333 ALA C O 1
ATOM 8462 N N . LYS C 1 342 ? -17.298 -49.868 -56.089 1.00 35.25 334 LYS C N 1
ATOM 8463 C CA . LYS C 1 342 ? -16.465 -50.984 -55.650 1.00 39.11 334 LYS C CA 1
ATOM 8464 C C . LYS C 1 342 ? -15.060 -50.777 -56.185 1.00 40.51 334 LYS C C 1
ATOM 8465 O O . LYS C 1 342 ? -14.870 -50.705 -57.405 1.00 39.80 334 LYS C O 1
ATOM 8471 N N . LEU C 1 343 ? -14.088 -50.640 -55.278 1.00 32.12 335 LEU C N 1
ATOM 8472 C CA . LEU C 1 343 ? -12.685 -50.470 -55.650 1.00 35.35 335 LEU C CA 1
ATOM 8473 C C . LEU C 1 343 ? -11.893 -51.730 -55.313 1.00 32.70 335 LEU C C 1
ATOM 8474 O O . LEU C 1 343 ? -11.942 -52.220 -54.186 1.00 37.94 335 LEU C O 1
ATOM 8479 N N . ALA C 1 344 ? -11.163 -52.253 -56.283 1.00 33.26 336 ALA C N 1
ATOM 8480 C CA . ALA C 1 344 ? -10.257 -53.354 -55.993 1.00 35.39 336 ALA C CA 1
ATOM 8481 C C . ALA C 1 344 ? -9.064 -52.853 -55.169 1.00 38.49 336 ALA C C 1
ATOM 8482 O O . ALA C 1 344 ? -8.911 -51.658 -54.905 1.00 38.66 336 ALA C O 1
ATOM 8484 N N . ASN C 1 345 ? -8.197 -53.788 -54.779 1.00 36.98 337 ASN C N 1
ATOM 8485 C CA . ASN C 1 345 ? -6.948 -53.445 -54.111 1.00 34.65 337 ASN C CA 1
ATOM 8486 C C . ASN C 1 345 ? -6.116 -52.507 -54.982 1.00 39.08 337 ASN C C 1
ATOM 8487 O O . ASN C 1 345 ? -6.165 -52.567 -56.214 1.00 38.36 337 ASN C O 1
ATOM 8492 N N . GLU C 1 346 ? -5.340 -51.636 -54.325 1.00 39.82 338 GLU C N 1
ATOM 8493 C CA . GLU C 1 346 ? -4.329 -50.734 -54.895 1.00 39.54 338 GLU C CA 1
ATOM 8494 C C . GLU C 1 346 ? -4.905 -49.602 -55.744 1.00 39.38 338 GLU C C 1
ATOM 8495 O O . GLU C 1 346 ? -4.129 -48.841 -56.309 1.00 37.31 338 GLU C O 1
ATOM 8501 N N . VAL C 1 347 ? -6.230 -49.472 -55.860 1.00 33.55 339 VAL C N 1
ATOM 8502 C CA . VAL C 1 347 ? -6.820 -48.388 -56.635 1.00 35.06 339 VAL C CA 1
ATOM 8503 C C . VAL C 1 347 ? -6.496 -47.035 -56.001 1.00 27.76 339 VAL C C 1
ATOM 8504 O O . VAL C 1 347 ? -6.363 -46.920 -54.782 1.00 33.39 339 VAL C O 1
ATOM 8508 N N . HIS C 1 348 ? -6.308 -46.016 -56.840 1.00 32.58 340 HIS C N 1
ATOM 8509 C CA . HIS C 1 348 ? -6.144 -44.628 -56.410 1.00 27.78 340 HIS C CA 1
ATOM 8510 C C . HIS C 1 348 ? -7.293 -43.764 -56.905 1.00 29.72 340 HIS C C 1
ATOM 8511 O O . HIS C 1 348 ? -7.535 -43.686 -58.112 1.00 31.00 340 HIS C O 1
ATOM 8518 N N . ILE C 1 349 ? -7.958 -43.090 -55.969 1.00 31.79 341 ILE C N 1
ATOM 8519 C CA . ILE C 1 349 ? -8.988 -42.094 -56.239 1.00 29.53 341 ILE C CA 1
ATOM 8520 C C . ILE C 1 349 ? -8.515 -40.778 -55.619 1.00 33.13 341 ILE C C 1
ATOM 8521 O O . ILE C 1 349 ? -8.205 -40.727 -54.424 1.00 32.88 341 ILE C O 1
ATOM 8526 N N . GLY C 1 350 ? -8.417 -39.734 -56.432 1.00 35.97 342 GLY C N 1
ATOM 8527 C CA . GLY C 1 350 ? -7.938 -38.424 -56.020 1.00 23.90 342 GLY C CA 1
ATOM 8528 C C . GLY C 1 350 ? -9.063 -37.470 -55.672 1.00 26.60 342 GLY C C 1
ATOM 8529 O O . GLY C 1 350 ? -10.148 -37.877 -55.227 1.00 23.45 342 GLY C O 1
ATOM 8530 N N . ASN C 1 351 ? -8.813 -36.179 -55.895 1.00 27.58 343 ASN C N 1
ATOM 8531 C CA . ASN C 1 351 ? -9.723 -35.123 -55.469 1.00 30.45 343 ASN C CA 1
ATOM 8532 C C . ASN C 1 351 ? -10.795 -34.788 -56.503 1.00 34.76 343 ASN C C 1
ATOM 8533 O O . ASN C 1 351 ? -10.562 -34.828 -57.721 1.00 39.98 343 ASN C O 1
ATOM 8538 N N . PHE C 1 352 ? -11.978 -34.427 -55.983 1.00 31.62 344 PHE C N 1
ATOM 8539 C CA . PHE C 1 352 ? -13.119 -33.993 -56.788 1.00 29.15 344 PHE C CA 1
ATOM 8540 C C . PHE C 1 352 ? -13.536 -35.097 -57.754 1.00 32.40 344 PHE C C 1
ATOM 8541 O O . PHE C 1 352 ? -13.895 -34.852 -58.906 1.00 36.62 344 PHE C O 1
ATOM 8549 N N . VAL C 1 353 ? -13.498 -36.325 -57.254 1.00 29.98 345 VAL C N 1
ATOM 8550 C CA . VAL C 1 353 ? -13.842 -37.523 -58.000 1.00 31.82 345 VAL C CA 1
ATOM 8551 C C . VAL C 1 353 ? -15.154 -38.063 -57.447 1.00 31.66 345 VAL C C 1
ATOM 8552 O O . VAL C 1 353 ? -15.320 -38.184 -56.227 1.00 29.19 345 VAL C O 1
ATOM 8556 N N . GLU C 1 354 ? -16.076 -38.400 -58.341 1.00 35.01 346 GLU C N 1
ATOM 8557 C CA . GLU C 1 354 ? -17.351 -38.997 -57.969 1.00 30.30 346 GLU C CA 1
ATOM 8558 C C . GLU C 1 354 ? -17.489 -40.356 -58.653 1.00 29.02 346 GLU C C 1
ATOM 8559 O O . GLU C 1 354 ? -17.565 -40.434 -59.885 1.00 28.65 346 GLU C O 1
ATOM 8565 N N . VAL C 1 355 ? -17.585 -41.412 -57.851 1.00 27.12 347 VAL C N 1
ATOM 8566 C CA . VAL C 1 355 ? -17.770 -42.776 -58.330 1.00 28.88 347 VAL C CA 1
ATOM 8567 C C . VAL C 1 355 ? -19.158 -43.242 -57.910 1.00 31.26 347 VAL C C 1
ATOM 8568 O O . VAL C 1 355 ? -19.476 -43.263 -56.715 1.00 32.36 347 VAL C O 1
ATOM 8572 N N . LYS C 1 356 ? -19.988 -43.614 -58.887 1.00 28.48 348 LYS C N 1
ATOM 8573 C CA . LYS C 1 356 ? -21.332 -44.099 -58.608 1.00 30.24 348 LYS C CA 1
ATOM 8574 C C . LYS C 1 356 ? -21.586 -45.370 -59.394 1.00 31.38 348 LYS C C 1
ATOM 8575 O O . LYS C 1 356 ? -21.422 -45.386 -60.615 1.00 34.48 348 LYS C O 1
ATOM 8581 N N . ASN C 1 357 ? -21.982 -46.425 -58.684 1.00 37.12 349 ASN C N 1
ATOM 8582 C CA . ASN C 1 357 ? -22.343 -47.708 -59.280 1.00 34.93 349 ASN C CA 1
ATOM 8583 C C . ASN C 1 357 ? -21.293 -48.144 -60.296 1.00 36.95 349 ASN C C 1
ATOM 8584 O O . ASN C 1 357 ? -21.597 -48.445 -61.452 1.00 40.32 349 ASN C O 1
ATOM 8589 N N . THR C 1 358 ? -20.037 -48.161 -59.854 1.00 33.81 350 THR C N 1
ATOM 8590 C CA . THR C 1 358 ? -18.912 -48.414 -60.739 1.00 33.91 350 THR C CA 1
ATOM 8591 C C . THR C 1 358 ? -17.928 -49.321 -60.024 1.00 38.98 350 THR C C 1
ATOM 8592 O O . THR C 1 358 ? -17.606 -49.086 -58.851 1.00 38.75 350 THR C O 1
ATOM 8596 N N . THR C 1 359 ? -17.454 -50.351 -60.721 1.00 31.29 351 THR C N 1
ATOM 8597 C CA . THR C 1 359 ? -16.390 -51.184 -60.193 1.00 37.39 351 THR C CA 1
ATOM 8598 C C . THR C 1 359 ? -15.087 -50.830 -60.892 1.00 36.09 351 THR C C 1
ATOM 8599 O O . THR C 1 359 ? -15.054 -50.653 -62.111 1.00 40.08 351 THR C O 1
ATOM 8603 N N . ILE C 1 360 ? -14.017 -50.719 -60.114 1.00 29.69 352 ILE C N 1
ATOM 8604 C CA . ILE C 1 360 ? -12.716 -50.301 -60.612 1.00 28.61 352 ILE C CA 1
ATOM 8605 C C . ILE C 1 360 ? -11.727 -51.390 -60.225 1.00 33.27 352 ILE C C 1
ATOM 8606 O O . ILE C 1 360 ? -11.512 -51.651 -59.031 1.00 32.95 352 ILE C O 1
ATOM 8611 N N . GLY C 1 361 ? -11.111 -52.006 -61.228 1.00 33.27 353 GLY C N 1
ATOM 8612 C CA . GLY C 1 361 ? -10.268 -53.154 -61.008 1.00 30.64 353 GLY C CA 1
ATOM 8613 C C . GLY C 1 361 ? -8.901 -52.807 -60.453 1.00 37.43 353 GLY C C 1
ATOM 8614 O O . GLY C 1 361 ? -8.540 -51.651 -60.230 1.00 35.60 353 GLY C O 1
ATOM 8615 N N . LEU C 1 362 ? -8.105 -53.854 -60.296 1.00 40.36 354 LEU C N 1
ATOM 8616 C CA . LEU C 1 362 ? -6.889 -53.791 -59.501 1.00 44.22 354 LEU C CA 1
ATOM 8617 C C . LEU C 1 362 ? -5.922 -52.708 -59.995 1.00 36.85 354 LEU C C 1
ATOM 8618 O O . LEU C 1 362 ? -5.554 -52.657 -61.169 1.00 40.66 354 LEU C O 1
ATOM 8623 N N . GLY C 1 363 ? -5.513 -51.841 -59.080 1.00 35.06 355 GLY C N 1
ATOM 8624 C CA . GLY C 1 363 ? -4.478 -50.859 -59.331 1.00 37.09 355 GLY C CA 1
ATOM 8625 C C . GLY C 1 363 ? -4.832 -49.716 -60.256 1.00 39.38 355 GLY C C 1
ATOM 8626 O O . GLY C 1 363 ? -3.952 -48.904 -60.568 1.00 38.69 355 GLY C O 1
ATOM 8627 N N . SER C 1 364 ? -6.090 -49.583 -60.665 1.00 29.54 356 SER C N 1
ATOM 8628 C CA . SER C 1 364 ? -6.418 -48.504 -61.579 1.00 32.66 356 SER C CA 1
ATOM 8629 C C . SER C 1 364 ? -6.517 -47.199 -60.808 1.00 35.26 356 SER C C 1
ATOM 8630 O O . SER C 1 364 ? -6.665 -47.192 -59.577 1.00 37.30 356 SER C O 1
ATOM 8633 N N . LYS C 1 365 ? -6.347 -46.079 -61.531 1.00 35.09 357 LYS C N 1
ATOM 8634 C CA . LYS C 1 365 ? -6.266 -44.765 -60.895 1.00 38.15 357 LYS C CA 1
ATOM 8635 C C . LYS C 1 365 ? -7.130 -43.723 -61.599 1.00 37.93 357 LYS C C 1
ATOM 8636 O O . LYS C 1 365 ? -7.173 -43.650 -62.830 1.00 40.28 357 LYS C O 1
ATOM 8642 N N . ALA C 1 366 ? -7.801 -42.899 -60.799 1.00 36.91 358 ALA C N 1
ATOM 8643 C CA . ALA C 1 366 ? -8.485 -41.692 -61.278 1.00 36.03 358 ALA C CA 1
ATOM 8644 C C . ALA C 1 366 ? -8.105 -40.608 -60.269 1.00 35.77 358 ALA C C 1
ATOM 8645 O O . ALA C 1 366 ? -8.792 -40.395 -59.263 1.00 33.57 358 ALA C O 1
ATOM 8647 N N . ASN C 1 367 ? -6.982 -39.944 -60.549 1.00 31.01 359 ASN C N 1
ATOM 8648 C CA . ASN C 1 367 ? -6.353 -39.029 -59.620 1.00 27.93 359 ASN C CA 1
ATOM 8649 C C . ASN C 1 367 ? -6.956 -37.629 -59.631 1.00 32.28 359 ASN C C 1
ATOM 8650 O O . ASN C 1 367 ? -6.739 -36.861 -58.677 1.00 27.99 359 ASN C O 1
ATOM 8655 N N . HIS C 1 368 ? -7.732 -37.288 -60.645 1.00 26.91 360 HIS C N 1
ATOM 8656 C CA . HIS C 1 368 ? -8.191 -35.922 -60.831 1.00 34.63 360 HIS C CA 1
ATOM 8657 C C . HIS C 1 368 ? -9.689 -35.898 -61.070 1.00 37.11 360 HIS C C 1
ATOM 8658 O O . HIS C 1 368 ? -10.343 -36.938 -61.163 1.00 43.56 360 HIS C O 1
ATOM 8665 N N . PHE C 1 369 ? -10.230 -34.694 -61.185 1.00 27.00 361 PHE C N 1
ATOM 8666 C CA . PHE C 1 369 ? -11.679 -34.527 -61.235 1.00 32.17 361 PHE C CA 1
ATOM 8667 C C . PHE C 1 369 ? -12.302 -35.282 -62.413 1.00 38.90 361 PHE C C 1
ATOM 8668 O O . PHE C 1 369 ? -11.883 -35.137 -63.571 1.00 42.04 361 PHE C O 1
ATOM 8676 N N . THR C 1 370 ? -13.312 -36.094 -62.105 1.00 37.51 362 THR C N 1
ATOM 8677 C CA . THR C 1 370 ? -13.906 -37.005 -63.075 1.00 41.53 362 THR C CA 1
ATOM 8678 C C . THR C 1 370 ? -15.218 -37.504 -62.486 1.00 43.43 362 THR C C 1
ATOM 8679 O O . THR C 1 370 ? -15.384 -37.536 -61.260 1.00 40.70 362 THR C O 1
ATOM 8683 N N . TYR C 1 371 ? -16.145 -37.887 -63.366 1.00 40.66 363 TYR C N 1
ATOM 8684 C CA . TYR C 1 371 ? -17.368 -38.572 -62.964 1.00 32.79 363 TYR C CA 1
ATOM 8685 C C . TYR C 1 371 ? -17.389 -39.947 -63.624 1.00 32.53 363 TYR C C 1
ATOM 8686 O O . TYR C 1 371 ? -17.437 -40.045 -64.851 1.00 35.40 363 TYR C O 1
ATOM 8695 N N . LEU C 1 372 ? -17.336 -41.000 -62.809 1.00 30.45 364 LEU C N 1
ATOM 8696 C CA . LEU C 1 372 ? -17.446 -42.387 -63.255 1.00 30.07 364 LEU C CA 1
ATOM 8697 C C . LEU C 1 372 ? -18.757 -42.951 -62.734 1.00 30.71 364 LEU C C 1
ATOM 8698 O O . LEU C 1 372 ? -18.882 -43.230 -61.537 1.00 34.97 364 LEU C O 1
ATOM 8703 N N . GLY C 1 373 ? -19.741 -43.084 -63.619 1.00 34.37 365 GLY C N 1
ATOM 8704 C CA . GLY C 1 373 ? -21.022 -43.627 -63.221 1.00 35.34 365 GLY C CA 1
ATOM 8705 C C . GLY C 1 373 ? -21.486 -44.788 -64.069 1.00 36.88 365 GLY C C 1
ATOM 8706 O O . GLY C 1 373 ? -21.412 -44.711 -65.296 1.00 40.11 365 GLY C O 1
ATOM 8707 N N . ASP C 1 374 ? -21.975 -45.861 -63.427 1.00 35.61 366 ASP C N 1
ATOM 8708 C CA . ASP C 1 374 ? -22.499 -47.046 -64.117 1.00 37.25 366 ASP C CA 1
ATOM 8709 C C . ASP C 1 374 ? -21.441 -47.645 -65.052 1.00 46.52 366 ASP C C 1
ATOM 8710 O O . ASP C 1 374 ? -21.703 -47.979 -66.216 1.00 46.03 366 ASP C O 1
ATOM 8715 N N . ALA C 1 375 ? -20.241 -47.822 -64.509 1.00 46.45 367 ALA C N 1
ATOM 8716 C CA . ALA C 1 375 ? -19.072 -48.166 -65.290 1.00 48.57 367 ALA C CA 1
ATOM 8717 C C . ALA C 1 375 ? -18.424 -49.429 -64.743 1.00 51.92 367 ALA C C 1
ATOM 8718 O O . ALA C 1 375 ? -18.459 -49.699 -63.542 1.00 52.45 367 ALA C O 1
ATOM 8720 N N . GLU C 1 376 ? -17.807 -50.190 -65.637 1.00 50.76 368 GLU C N 1
ATOM 8721 C CA . GLU C 1 376 ? -16.936 -51.294 -65.254 1.00 48.77 368 GLU C CA 1
ATOM 8722 C C . GLU C 1 376 ? -15.554 -51.009 -65.822 1.00 41.37 368 GLU C C 1
ATOM 8723 O O . GLU C 1 376 ? -15.379 -50.974 -67.042 1.00 46.33 368 GLU C O 1
ATOM 8729 N N . ILE C 1 377 ? -14.584 -50.816 -64.941 1.00 32.86 369 ILE C N 1
ATOM 8730 C CA . ILE C 1 377 ? -13.224 -50.456 -65.311 1.00 35.93 369 ILE C CA 1
ATOM 8731 C C . ILE C 1 377 ? -12.304 -51.560 -64.823 1.00 38.20 369 ILE C C 1
ATOM 8732 O O . ILE C 1 377 ? -12.331 -51.912 -63.637 1.00 38.09 369 ILE C O 1
ATOM 8737 N N . GLY C 1 378 ? -11.464 -52.070 -65.715 1.00 35.83 370 GLY C N 1
ATOM 8738 C CA . GLY C 1 378 ? -10.569 -53.161 -65.375 1.00 33.68 370 GLY C CA 1
ATOM 8739 C C . GLY C 1 378 ? -9.364 -52.764 -64.536 1.00 38.80 370 GLY C C 1
ATOM 8740 O O . GLY C 1 378 ? -9.381 -51.764 -63.800 1.00 34.44 370 GLY C O 1
ATOM 8741 N N . ALA C 1 379 ? -8.299 -53.546 -64.670 1.00 37.84 371 ALA C N 1
ATOM 8742 C CA . ALA C 1 379 ? -7.094 -53.421 -63.869 1.00 37.93 371 ALA C CA 1
ATOM 8743 C C . ALA C 1 379 ? -6.005 -52.632 -64.607 1.00 43.56 371 ALA C C 1
ATOM 8744 O O . ALA C 1 379 ? -5.884 -52.696 -65.835 1.00 43.57 371 ALA C O 1
ATOM 8746 N N . GLU C 1 380 ? -5.216 -51.877 -63.836 1.00 43.10 372 GLU C N 1
ATOM 8747 C CA . GLU C 1 380 ? -4.067 -51.118 -64.355 1.00 44.19 372 GLU C CA 1
ATOM 8748 C C . GLU C 1 380 ? -4.466 -50.104 -65.424 1.00 33.71 372 GLU C C 1
ATOM 8749 O O . GLU C 1 380 ? -3.717 -49.830 -66.349 1.00 35.03 372 GLU C O 1
ATOM 8755 N N . SER C 1 381 ? -5.631 -49.507 -65.271 1.00 32.90 373 SER C N 1
ATOM 8756 C CA . SER C 1 381 ? -6.107 -48.506 -66.199 1.00 39.17 373 SER C CA 1
ATOM 8757 C C . SER C 1 381 ? -6.006 -47.122 -65.567 1.00 42.74 373 SER C C 1
ATOM 8758 O O . SER C 1 381 ? -5.901 -46.969 -64.335 1.00 37.63 373 SER C O 1
ATOM 8761 N N . ASN C 1 382 ? -6.018 -46.110 -66.436 1.00 33.01 374 ASN C N 1
ATOM 8762 C CA . ASN C 1 382 ? -5.833 -44.733 -66.005 1.00 37.64 374 ASN C CA 1
ATOM 8763 C C . ASN C 1 382 ? -6.927 -43.841 -66.581 1.00 40.65 374 ASN C C 1
ATOM 8764 O O . ASN C 1 382 ? -7.100 -43.767 -67.803 1.00 36.07 374 ASN C O 1
ATOM 8769 N N . ILE C 1 383 ? -7.608 -43.112 -65.704 1.00 39.21 375 ILE C N 1
ATOM 8770 C CA . ILE C 1 383 ? -8.674 -42.190 -66.080 1.00 41.97 375 ILE C CA 1
ATOM 8771 C C . ILE C 1 383 ? -8.123 -40.770 -66.014 1.00 39.54 375 ILE C C 1
ATOM 8772 O O . ILE C 1 383 ? -7.687 -40.311 -64.955 1.00 39.47 375 ILE C O 1
ATOM 8777 N N . GLY C 1 384 ? -8.104 -40.091 -67.153 1.00 35.91 376 GLY C N 1
ATOM 8778 C CA . GLY C 1 384 ? -7.577 -38.751 -67.187 1.00 35.75 376 GLY C CA 1
ATOM 8779 C C . GLY C 1 384 ? -8.522 -37.758 -66.551 1.00 34.11 376 GLY C C 1
ATOM 8780 O O . GLY C 1 384 ? -9.718 -38.005 -66.405 1.00 34.90 376 GLY C O 1
ATOM 8781 N N . ALA C 1 385 ? -7.948 -36.622 -66.150 1.00 34.46 377 ALA C N 1
ATOM 8782 C CA . ALA C 1 385 ? -8.727 -35.508 -65.627 1.00 34.90 377 ALA C CA 1
ATOM 8783 C C . ALA C 1 385 ? -9.800 -35.089 -66.621 1.00 37.34 377 ALA C C 1
ATOM 8784 O O . ALA C 1 385 ? -9.578 -35.108 -67.829 1.00 43.84 377 ALA C O 1
ATOM 8786 N N . GLY C 1 386 ? -10.970 -34.707 -66.108 1.00 33.90 378 GLY C N 1
ATOM 8787 C CA . GLY C 1 386 ? -12.059 -34.226 -66.930 1.00 35.39 378 GLY C CA 1
ATOM 8788 C C . GLY C 1 386 ? -12.817 -35.291 -67.691 1.00 41.42 378 GLY C C 1
ATOM 8789 O O . GLY C 1 386 ? -13.717 -34.944 -68.470 1.00 40.72 378 GLY C O 1
ATOM 8790 N N . THR C 1 387 ? -12.493 -36.568 -67.470 1.00 39.55 379 THR C N 1
ATOM 8791 C CA . THR C 1 387 ? -13.187 -37.685 -68.096 1.00 37.66 379 THR C CA 1
ATOM 8792 C C . THR C 1 387 ? -14.578 -37.860 -67.500 1.00 36.15 379 THR C C 1
ATOM 8793 O O . THR C 1 387 ? -14.774 -37.731 -66.286 1.00 41.38 379 THR C O 1
ATOM 8797 N N . ILE C 1 388 ? -15.544 -38.176 -68.359 1.00 34.25 380 ILE C N 1
ATOM 8798 C CA . ILE C 1 388 ? -16.937 -38.337 -67.964 1.00 37.65 380 ILE C CA 1
ATOM 8799 C C . ILE C 1 388 ? -17.545 -39.550 -68.657 1.00 42.31 380 ILE C C 1
ATOM 8800 O O . ILE C 1 388 ? -17.456 -39.682 -69.883 1.00 43.86 380 ILE C O 1
ATOM 8805 N N . THR C 1 389 ? -18.191 -40.418 -67.872 1.00 42.42 381 THR C N 1
ATOM 8806 C CA . THR C 1 389 ? -19.133 -41.399 -68.406 1.00 44.54 381 THR C CA 1
ATOM 8807 C C . THR C 1 389 ? -20.473 -40.719 -68.670 1.00 46.97 381 THR C C 1
ATOM 8808 O O . THR C 1 389 ? -21.116 -40.232 -67.730 1.00 50.52 381 THR C O 1
ATOM 8812 N N . CYS C 1 390 ? -20.888 -40.662 -69.936 1.00 43.36 382 CYS C N 1
ATOM 8813 C CA . CYS C 1 390 ? -22.238 -40.200 -70.265 1.00 48.94 382 CYS C CA 1
ATOM 8814 C C . CYS C 1 390 ? -23.172 -41.389 -70.113 1.00 48.95 382 CYS C C 1
ATOM 8815 O O . CYS C 1 390 ? -23.461 -42.112 -71.062 1.00 51.23 382 CYS C O 1
ATOM 8818 N N . ASN C 1 391 ? -23.661 -41.589 -68.900 1.00 45.66 383 ASN C N 1
ATOM 8819 C CA . ASN C 1 391 ? -24.395 -42.798 -68.571 1.00 49.46 383 ASN C CA 1
ATOM 8820 C C . ASN C 1 391 ? -25.904 -42.617 -68.670 1.00 50.92 383 ASN C C 1
ATOM 8821 O O . ASN C 1 391 ? -26.643 -43.590 -68.508 1.00 48.96 383 ASN C O 1
ATOM 8826 N N . TYR C 1 392 ? -26.371 -41.405 -68.952 1.00 48.14 384 TYR C N 1
ATOM 8827 C CA . TYR C 1 392 ? -27.781 -41.067 -68.868 1.00 52.87 384 TYR C CA 1
ATOM 8828 C C . TYR C 1 392 ? -28.194 -40.355 -70.152 1.00 54.33 384 TYR C C 1
ATOM 8829 O O . TYR C 1 392 ? -27.606 -39.331 -70.512 1.00 56.62 384 TYR C O 1
ATOM 8838 N N . ASP C 1 393 ? -29.171 -40.912 -70.862 1.00 52.95 385 ASP C N 1
ATOM 8839 C CA . ASP C 1 393 ? -29.663 -40.295 -72.093 1.00 64.79 385 ASP C CA 1
ATOM 8840 C C . ASP C 1 393 ? -30.897 -39.431 -71.857 1.00 70.72 385 ASP C C 1
ATOM 8841 O O . ASP C 1 393 ? -31.604 -39.094 -72.818 1.00 75.14 385 ASP C O 1
ATOM 8846 N N . GLY C 1 394 ? -31.182 -39.084 -70.601 1.00 67.68 386 GLY C N 1
ATOM 8847 C CA . GLY C 1 394 ? -32.383 -38.373 -70.243 1.00 69.65 386 GLY C CA 1
ATOM 8848 C C . GLY C 1 394 ? -33.504 -39.263 -69.752 1.00 71.48 386 GLY C C 1
ATOM 8849 O O . GLY C 1 394 ? -34.454 -38.765 -69.139 1.00 66.16 386 GLY C O 1
ATOM 8850 N N . ALA C 1 395 ? -33.431 -40.561 -70.030 1.00 71.76 387 ALA C N 1
ATOM 8851 C CA . ALA C 1 395 ? -34.467 -41.479 -69.580 1.00 72.69 387 ALA C CA 1
ATOM 8852 C C . ALA C 1 395 ? -33.858 -42.725 -68.947 1.00 68.28 387 ALA C C 1
ATOM 8853 O O . ALA C 1 395 ? -34.253 -43.119 -67.849 1.00 75.44 387 ALA C O 1
ATOM 8855 N N . ASN C 1 396 ? -32.888 -43.343 -69.606 1.00 60.62 388 ASN C N 1
ATOM 8856 C CA . ASN C 1 396 ? -32.324 -44.594 -69.128 1.00 62.78 388 ASN C CA 1
ATOM 8857 C C . ASN C 1 396 ? -30.833 -44.452 -68.863 1.00 59.82 388 ASN C C 1
ATOM 8858 O O . ASN C 1 396 ? -30.163 -43.550 -69.377 1.00 56.20 388 ASN C O 1
ATOM 8863 N N . LYS C 1 397 ? -30.315 -45.383 -68.070 1.00 52.15 389 LYS C N 1
ATOM 8864 C CA . LYS C 1 397 ? -28.893 -45.454 -67.784 1.00 50.88 389 LYS C CA 1
ATOM 8865 C C . LYS C 1 397 ? -28.254 -46.528 -68.655 1.00 52.74 389 LYS C C 1
ATOM 8866 O O . LYS C 1 397 ? -28.909 -47.489 -69.063 1.00 55.16 389 LYS C O 1
ATOM 8872 N N . HIS C 1 398 ? -26.981 -46.320 -68.990 1.00 49.40 390 HIS C N 1
ATOM 8873 C CA . HIS C 1 398 ? -26.251 -47.220 -69.866 1.00 47.32 390 HIS C CA 1
ATOM 8874 C C . HIS C 1 398 ? -24.859 -47.452 -69.307 1.00 47.11 390 HIS C C 1
ATOM 8875 O O . HIS C 1 398 ? -24.306 -46.599 -68.615 1.00 47.77 390 HIS C O 1
ATOM 8882 N N . LYS C 1 399 ? -24.292 -48.607 -69.632 1.00 48.04 391 LYS C N 1
ATOM 8883 C CA . LYS C 1 399 ? -23.054 -49.056 -69.022 1.00 42.91 391 LYS C CA 1
ATOM 8884 C C . LYS C 1 399 ? -21.850 -48.645 -69.859 1.00 44.29 391 LYS C C 1
ATOM 8885 O O . LYS C 1 399 ? -21.880 -48.715 -71.091 1.00 48.71 391 LYS C O 1
ATOM 8891 N N . THR C 1 400 ? -20.778 -48.236 -69.179 1.00 41.99 392 THR C N 1
ATOM 8892 C CA . THR C 1 400 ? -19.474 -48.026 -69.797 1.00 38.52 392 THR C CA 1
ATOM 8893 C C . THR C 1 400 ? -18.541 -49.148 -69.362 1.00 38.02 392 THR C C 1
ATOM 8894 O O . THR C 1 400 ? -18.449 -49.458 -68.169 1.00 43.07 392 THR C O 1
ATOM 8898 N N . THR C 1 401 ? -17.865 -49.765 -70.325 1.00 38.61 393 THR C N 1
ATOM 8899 C CA . THR C 1 401 ? -16.981 -50.890 -70.054 1.00 44.33 393 THR C CA 1
ATOM 8900 C C . THR C 1 401 ? -15.584 -50.521 -70.522 1.00 44.62 393 THR C C 1
ATOM 8901 O O . THR C 1 401 ? -15.371 -50.254 -71.711 1.00 43.80 393 THR C O 1
ATOM 8905 N N . ILE C 1 402 ? -14.640 -50.505 -69.590 1.00 38.49 394 ILE C N 1
ATOM 8906 C CA . ILE C 1 402 ? -13.266 -50.115 -69.857 1.00 37.88 394 ILE C CA 1
ATOM 8907 C C . ILE C 1 402 ? -12.363 -51.272 -69.455 1.00 41.35 394 ILE C C 1
ATOM 8908 O O . ILE C 1 402 ? -12.503 -51.818 -68.356 1.00 47.58 394 ILE C O 1
ATOM 8913 N N . GLY C 1 403 ? -11.455 -51.655 -70.332 1.00 38.49 395 GLY C N 1
ATOM 8914 C CA . GLY C 1 403 ? -10.658 -52.841 -70.103 1.00 38.48 395 GLY C CA 1
ATOM 8915 C C . GLY C 1 403 ? -9.470 -52.618 -69.185 1.00 37.09 395 GLY C C 1
ATOM 8916 O O . GLY C 1 403 ? -9.409 -51.661 -68.414 1.00 35.57 395 GLY C O 1
ATOM 8917 N N . ASP C 1 404 ? -8.526 -53.554 -69.256 1.00 40.72 396 ASP C N 1
ATOM 8918 C CA . ASP C 1 404 ? -7.265 -53.486 -68.537 1.00 42.36 396 ASP C CA 1
ATOM 8919 C C . ASP C 1 404 ? -6.246 -52.681 -69.330 1.00 42.97 396 ASP C C 1
ATOM 8920 O O . ASP C 1 404 ? -6.242 -52.700 -70.563 1.00 47.79 396 ASP C O 1
ATOM 8925 N N . ALA C 1 405 ? -5.368 -51.986 -68.606 1.00 43.52 397 ALA C N 1
ATOM 8926 C CA . ALA C 1 405 ? -4.272 -51.221 -69.203 1.00 42.93 397 ALA C CA 1
ATOM 8927 C C . ALA C 1 405 ? -4.781 -50.223 -70.241 1.00 37.85 397 ALA C C 1
ATOM 8928 O O . ALA C 1 405 ? -4.150 -50.005 -71.277 1.00 39.59 397 ALA C O 1
ATOM 8930 N N . VAL C 1 406 ? -5.942 -49.644 -69.980 1.00 39.00 398 VAL C N 1
ATOM 8931 C CA . VAL C 1 406 ? -6.512 -48.589 -70.814 1.00 43.78 398 VAL C CA 1
ATOM 8932 C C . VAL C 1 406 ? -6.039 -47.241 -70.283 1.00 46.01 398 VAL C C 1
ATOM 8933 O O . VAL C 1 406 ? -5.867 -47.062 -69.069 1.00 43.24 398 VAL C O 1
ATOM 8937 N N . PHE C 1 407 ? -5.779 -46.306 -71.196 1.00 47.43 399 PHE C N 1
ATOM 8938 C CA . PHE C 1 407 ? -5.464 -44.917 -70.871 1.00 47.69 399 PHE C CA 1
ATOM 8939 C C . PHE C 1 407 ? -6.569 -44.048 -71.459 1.00 42.20 399 PHE C C 1
ATOM 8940 O O . PHE C 1 407 ? -6.652 -43.892 -72.677 1.00 50.04 399 PHE C O 1
ATOM 8948 N N . ILE C 1 408 ? -7.396 -43.455 -70.608 1.00 40.50 400 ILE C N 1
ATOM 8949 C CA . ILE C 1 408 ? -8.446 -42.548 -71.058 1.00 43.53 400 ILE C CA 1
ATOM 8950 C C . ILE C 1 408 ? -7.887 -41.138 -70.950 1.00 40.02 400 ILE C C 1
ATOM 8951 O O . ILE C 1 408 ? -7.703 -40.614 -69.846 1.00 36.24 400 ILE C O 1
ATOM 8956 N N . GLY C 1 409 ? -7.599 -40.532 -72.098 1.00 40.92 401 GLY C N 1
ATOM 8957 C CA . GLY C 1 409 ? -7.068 -39.186 -72.105 1.00 40.29 401 GLY C CA 1
ATOM 8958 C C . GLY C 1 409 ? -8.057 -38.181 -71.555 1.00 46.83 401 GLY C C 1
ATOM 8959 O O . GLY C 1 409 ? -9.258 -38.435 -71.452 1.00 49.17 401 GLY C O 1
ATOM 8960 N N . SER C 1 410 ? -7.520 -37.013 -71.208 1.00 47.32 402 SER C N 1
ATOM 8961 C CA . SER C 1 410 ? -8.253 -35.993 -70.468 1.00 42.92 402 SER C CA 1
ATOM 8962 C C . SER C 1 410 ? -9.390 -35.398 -71.289 1.00 42.21 402 SER C C 1
ATOM 8963 O O . SER C 1 410 ? -9.356 -35.382 -72.517 1.00 54.80 402 SER C O 1
ATOM 8966 N N . ASN C 1 411 ? -10.399 -34.893 -70.584 1.00 39.39 403 ASN C N 1
ATOM 8967 C CA . ASN C 1 411 ? -11.541 -34.202 -71.184 1.00 43.66 403 ASN C CA 1
ATOM 8968 C C . ASN C 1 411 ? -12.243 -35.086 -72.212 1.00 48.72 403 ASN C C 1
ATOM 8969 O O . ASN C 1 411 ? -12.718 -34.609 -73.241 1.00 57.96 403 ASN C O 1
ATOM 8974 N N . SER C 1 412 ? -12.285 -36.392 -71.939 1.00 47.83 404 SER C N 1
ATOM 8975 C CA . SER C 1 412 ? -12.979 -37.349 -72.793 1.00 50.60 404 SER C CA 1
ATOM 8976 C C . SER C 1 412 ? -14.417 -37.558 -72.337 1.00 47.32 404 SER C C 1
ATOM 8977 O O . SER C 1 412 ? -14.701 -37.589 -71.142 1.00 47.43 404 SER C O 1
ATOM 8980 N N . SER C 1 413 ? -15.328 -37.676 -73.299 1.00 45.51 405 SER C N 1
ATOM 8981 C CA . SER C 1 413 ? -16.722 -38.026 -73.035 1.00 39.68 405 SER C CA 1
ATOM 8982 C C . SER C 1 413 ? -16.989 -39.414 -73.616 1.00 39.48 405 SER C C 1
ATOM 8983 O O . SER C 1 413 ? -16.953 -39.597 -74.833 1.00 43.26 405 SER C O 1
ATOM 8986 N N . LEU C 1 414 ? -17.270 -40.387 -72.750 1.00 40.80 406 LEU C N 1
ATOM 8987 C CA . LEU C 1 414 ? -17.538 -41.762 -73.166 1.00 43.38 406 LEU C CA 1
ATOM 8988 C C . LEU C 1 414 ? -19.046 -41.972 -73.180 1.00 46.87 406 LEU C C 1
ATOM 8989 O O . LEU C 1 414 ? -19.683 -42.036 -72.116 1.00 42.95 406 LEU C O 1
ATOM 8994 N N . VAL C 1 415 ? -19.617 -42.074 -74.379 1.00 43.45 407 VAL C N 1
ATOM 8995 C CA . VAL C 1 415 ? -21.061 -42.151 -74.536 1.00 43.70 407 VAL C CA 1
ATOM 8996 C C . VAL C 1 415 ? -21.462 -43.617 -74.409 1.00 50.24 407 VAL C C 1
ATOM 8997 O O . VAL C 1 415 ? -21.186 -44.441 -75.290 1.00 51.35 407 VAL C O 1
ATOM 9001 N N . ALA C 1 416 ? -22.065 -43.948 -73.276 1.00 47.26 408 ALA C N 1
ATOM 9002 C CA . ALA C 1 416 ? -22.522 -45.299 -73.042 1.00 45.98 408 ALA C CA 1
ATOM 9003 C C . ALA C 1 416 ? -23.751 -45.574 -73.912 1.00 42.09 408 ALA C C 1
ATOM 9004 O O . ALA C 1 416 ? -24.455 -44.646 -74.308 1.00 50.61 408 ALA C O 1
ATOM 9006 N N . PRO C 1 417 ? -23.998 -46.842 -74.277 1.00 47.14 409 PRO C N 1
ATOM 9007 C CA . PRO C 1 417 ? -23.134 -47.979 -73.961 1.00 49.55 409 PRO C CA 1
ATOM 9008 C C . PRO C 1 417 ? -21.962 -48.036 -74.918 1.00 55.43 409 PRO C C 1
ATOM 9009 O O . PRO C 1 417 ? -22.131 -47.973 -76.131 1.00 64.92 409 PRO C O 1
ATOM 9013 N N . VAL C 1 418 ? -20.772 -48.160 -74.355 1.00 41.96 410 VAL C N 1
ATOM 9014 C CA . VAL C 1 418 ? -19.545 -48.250 -75.125 1.00 50.44 410 VAL C CA 1
ATOM 9015 C C . VAL C 1 418 ? -18.587 -49.147 -74.352 1.00 43.04 410 VAL C C 1
ATOM 9016 O O . VAL C 1 418 ? -18.577 -49.160 -73.115 1.00 48.73 410 VAL C O 1
ATOM 9020 N N . THR C 1 419 ? -17.793 -49.912 -75.096 1.00 46.34 411 THR C N 1
ATOM 9021 C CA . THR C 1 419 ? -16.768 -50.790 -74.562 1.00 45.28 411 THR C CA 1
ATOM 9022 C C . THR C 1 419 ? -15.434 -50.308 -75.100 1.00 48.20 411 THR C C 1
ATOM 9023 O O . THR C 1 419 ? -15.335 -49.911 -76.262 1.00 59.97 411 THR C O 1
ATOM 9027 N N . ILE C 1 420 ? -14.438 -50.257 -74.231 1.00 44.09 412 ILE C N 1
ATOM 9028 C CA . ILE C 1 420 ? -13.089 -49.843 -74.585 1.00 49.30 412 ILE C CA 1
ATOM 9029 C C . ILE C 1 420 ? -12.152 -50.994 -74.244 1.00 45.84 412 ILE C C 1
ATOM 9030 O O . ILE C 1 420 ? -11.901 -51.273 -73.066 1.00 43.01 412 ILE C O 1
ATOM 9035 N N . GLY C 1 421 ? -11.621 -51.648 -75.271 1.00 43.71 413 GLY C N 1
ATOM 9036 C CA . GLY C 1 421 ? -10.902 -52.889 -75.082 1.00 44.17 413 GLY C CA 1
ATOM 9037 C C . GLY C 1 421 ? -9.556 -52.703 -74.411 1.00 49.85 413 GLY C C 1
ATOM 9038 O O . GLY C 1 421 ? -9.024 -51.594 -74.276 1.00 44.24 413 GLY C O 1
ATOM 9039 N N . ASN C 1 422 ? -9.007 -53.837 -73.977 1.00 52.35 414 ASN C N 1
ATOM 9040 C CA . ASN C 1 422 ? -7.755 -53.837 -73.235 1.00 53.67 414 ASN C CA 1
ATOM 9041 C C . ASN C 1 422 ? -6.659 -53.139 -74.030 1.00 52.04 414 ASN C C 1
ATOM 9042 O O . ASN C 1 422 ? -6.587 -53.249 -75.255 1.00 50.76 414 ASN C O 1
ATOM 9047 N N . GLY C 1 423 ? -5.792 -52.436 -73.312 1.00 46.39 415 GLY C N 1
ATOM 9048 C CA . GLY C 1 423 ? -4.660 -51.745 -73.878 1.00 42.26 415 GLY C CA 1
ATOM 9049 C C . GLY C 1 423 ? -4.974 -50.562 -74.765 1.00 46.33 415 GLY C C 1
ATOM 9050 O O . GLY C 1 423 ? -4.040 -49.957 -75.297 1.00 50.33 415 GLY C O 1
ATOM 9051 N N . ALA C 1 424 ? -6.240 -50.182 -74.923 1.00 45.30 416 ALA C N 1
ATOM 9052 C CA . ALA C 1 424 ? -6.560 -49.086 -75.827 1.00 42.92 416 ALA C CA 1
ATOM 9053 C C . ALA C 1 424 ? -6.199 -47.744 -75.203 1.00 48.92 416 ALA C C 1
ATOM 9054 O O . ALA C 1 424 ? -6.070 -47.605 -73.982 1.00 52.65 416 ALA C O 1
ATOM 9056 N N . THR C 1 425 ? -6.050 -46.745 -76.061 1.00 50.76 417 THR C N 1
ATOM 9057 C CA . THR C 1 425 ? -5.766 -45.381 -75.639 1.00 50.73 417 THR C CA 1
ATOM 9058 C C . THR C 1 425 ? -6.783 -44.451 -76.280 1.00 48.83 417 THR C C 1
ATOM 9059 O O . THR C 1 425 ? -7.094 -44.583 -77.465 1.00 53.04 417 THR C O 1
ATOM 9063 N N . VAL C 1 426 ? -7.295 -43.510 -75.498 1.00 43.43 418 VAL C N 1
ATOM 9064 C CA . VAL C 1 426 ? -8.273 -42.533 -75.958 1.00 49.35 418 VAL C CA 1
ATOM 9065 C C . VAL C 1 426 ? -7.602 -41.171 -75.943 1.00 47.53 418 VAL C C 1
ATOM 9066 O O . VAL C 1 426 ? -6.986 -40.790 -74.939 1.00 48.09 418 VAL C O 1
ATOM 9070 N N . GLY C 1 427 ? -7.662 -40.468 -77.077 1.00 47.24 419 GLY C N 1
ATOM 9071 C CA . GLY C 1 427 ? -7.045 -39.155 -77.159 1.00 46.91 419 GLY C CA 1
ATOM 9072 C C . GLY C 1 427 ? -7.759 -38.134 -76.293 1.00 52.31 419 GLY C C 1
ATOM 9073 O O . GLY C 1 427 ? -8.964 -38.222 -76.042 1.00 54.77 419 GLY C O 1
ATOM 9074 N N . ALA C 1 428 ? -7.006 -37.124 -75.861 1.00 51.27 420 ALA C N 1
ATOM 9075 C CA . ALA C 1 428 ? -7.565 -36.094 -74.995 1.00 49.77 420 ALA C CA 1
ATOM 9076 C C . ALA C 1 428 ? -8.666 -35.317 -75.710 1.00 47.72 420 ALA C C 1
ATOM 9077 O O . ALA C 1 428 ? -8.620 -35.110 -76.922 1.00 56.26 420 ALA C O 1
ATOM 9079 N N . GLY C 1 429 ? -9.672 -34.908 -74.947 1.00 41.80 421 GLY C N 1
ATOM 9080 C CA . GLY C 1 429 ? -10.763 -34.112 -75.456 1.00 45.71 421 GLY C CA 1
ATOM 9081 C C . GLY C 1 429 ? -11.699 -34.826 -76.398 1.00 52.09 421 GLY C C 1
ATOM 9082 O O . GLY C 1 429 ? -12.570 -34.180 -76.985 1.00 55.89 421 GLY C O 1
ATOM 9083 N N . SER C 1 430 ? -11.591 -36.145 -76.515 1.00 51.97 422 SER C N 1
ATOM 9084 C CA . SER C 1 430 ? -12.413 -36.889 -77.458 1.00 50.19 422 SER C CA 1
ATOM 9085 C C . SER C 1 430 ? -13.806 -37.165 -76.907 1.00 51.11 422 SER C C 1
ATOM 9086 O O . SER C 1 430 ? -13.999 -37.439 -75.716 1.00 56.68 422 SER C O 1
ATOM 9089 N N . VAL C 1 431 ? -14.766 -37.161 -77.818 1.00 45.16 423 VAL C N 1
ATOM 9090 C CA . VAL C 1 431 ? -16.102 -37.684 -77.589 1.00 43.80 423 VAL C CA 1
ATOM 9091 C C . VAL C 1 431 ? -16.125 -39.066 -78.233 1.00 44.96 423 VAL C C 1
ATOM 9092 O O . VAL C 1 431 ? -15.909 -39.193 -79.442 1.00 50.03 423 VAL C O 1
ATOM 9096 N N . ILE C 1 432 ? -16.311 -40.107 -77.428 1.00 43.34 424 ILE C N 1
ATOM 9097 C CA . ILE C 1 432 ? -16.174 -41.480 -77.890 1.00 45.44 424 ILE C CA 1
ATOM 9098 C C . ILE C 1 432 ? -17.561 -42.108 -77.938 1.00 50.62 424 ILE C C 1
ATOM 9099 O O . ILE C 1 432 ? -18.262 -42.153 -76.922 1.00 52.06 424 ILE C O 1
ATOM 9104 N N . THR C 1 433 ? -17.967 -42.582 -79.118 1.00 52.62 425 THR C N 1
ATOM 9105 C CA . THR C 1 433 ? -19.244 -43.265 -79.268 1.00 53.95 425 THR C CA 1
ATOM 9106 C C . THR C 1 433 ? -19.139 -44.679 -79.821 1.00 57.36 425 THR C C 1
ATOM 9107 O O . THR C 1 433 ? -20.053 -45.476 -79.588 1.00 63.84 425 THR C O 1
ATOM 9111 N N . LYS C 1 434 ? -18.071 -45.022 -80.528 1.00 56.06 426 LYS C N 1
ATOM 9112 C CA . LYS C 1 434 ? -17.914 -46.381 -81.018 1.00 56.95 426 LYS C CA 1
ATOM 9113 C C . LYS C 1 434 ? -16.920 -47.119 -80.137 1.00 47.90 426 LYS C C 1
ATOM 9114 O O . LYS C 1 434 ? -15.983 -46.528 -79.600 1.00 55.58 426 LYS C O 1
ATOM 9116 N N . ASP C 1 435 ? -17.149 -48.421 -79.994 1.00 48.12 427 ASP C N 1
ATOM 9117 C CA . ASP C 1 435 ? -16.280 -49.272 -79.199 1.00 52.19 427 ASP C CA 1
ATOM 9118 C C . ASP C 1 435 ? -14.851 -49.148 -79.692 1.00 48.72 427 ASP C C 1
ATOM 9119 O O . ASP C 1 435 ? -14.604 -49.025 -80.891 1.00 63.06 427 ASP C O 1
ATOM 9124 N N . VAL C 1 436 ? -13.909 -49.095 -78.762 1.00 46.03 428 VAL C N 1
ATOM 9125 C CA . VAL C 1 436 ? -12.499 -48.979 -79.100 1.00 51.10 428 VAL C CA 1
ATOM 9126 C C . VAL C 1 436 ? -11.851 -50.352 -78.990 1.00 51.92 428 VAL C C 1
ATOM 9127 O O . VAL C 1 436 ? -11.979 -51.036 -77.965 1.00 57.43 428 VAL C O 1
ATOM 9131 N N . ALA C 1 437 ? -11.167 -50.759 -80.049 1.00 48.79 429 ALA C N 1
ATOM 9132 C CA . ALA C 1 437 ? -10.614 -52.098 -80.118 1.00 52.78 429 ALA C CA 1
ATOM 9133 C C . ALA C 1 437 ? -9.432 -52.236 -79.163 1.00 53.29 429 ALA C C 1
ATOM 9134 O O . ALA C 1 437 ? -8.798 -51.254 -78.772 1.00 51.95 429 ALA C O 1
ATOM 9136 N N . GLU C 1 438 ? -9.152 -53.481 -78.780 1.00 47.84 430 GLU C N 1
ATOM 9137 C CA . GLU C 1 438 ? -7.975 -53.766 -77.978 1.00 53.07 430 GLU C CA 1
ATOM 9138 C C . GLU C 1 438 ? -6.740 -53.218 -78.670 1.00 51.35 430 GLU C C 1
ATOM 9139 O O . GLU C 1 438 ? -6.584 -53.362 -79.884 1.00 60.14 430 GLU C O 1
ATOM 9145 N N . GLN C 1 439 ? -5.865 -52.580 -77.899 1.00 46.93 431 GLN C N 1
ATOM 9146 C CA . GLN C 1 439 ? -4.609 -52.039 -78.412 1.00 50.69 431 GLN C CA 1
ATOM 9147 C C . GLN C 1 439 ? -4.796 -50.913 -79.408 1.00 48.53 431 GLN C C 1
ATOM 9148 O O . GLN C 1 439 ? -3.836 -50.525 -80.066 1.00 52.22 431 GLN C O 1
ATOM 9154 N N . SER C 1 440 ? -5.990 -50.366 -79.554 1.00 48.17 432 SER C N 1
ATOM 9155 C CA . SER C 1 440 ? -6.172 -49.340 -80.564 1.00 53.03 432 SER C CA 1
ATOM 9156 C C . SER C 1 440 ? -6.146 -47.963 -79.918 1.00 54.21 432 SER C C 1
ATOM 9157 O O . SER C 1 440 ? -6.441 -47.802 -78.733 1.00 54.31 432 SER C O 1
ATOM 9160 N N . LEU C 1 441 ? -5.748 -46.973 -80.701 1.00 56.92 433 LEU C N 1
ATOM 9161 C CA . LEU C 1 441 ? -5.851 -45.581 -80.296 1.00 52.56 433 LEU C CA 1
ATOM 9162 C C . LEU C 1 441 ? -7.087 -45.039 -80.986 1.00 51.08 433 LEU C C 1
ATOM 9163 O O . LEU C 1 441 ? -7.234 -45.179 -82.203 1.00 50.47 433 LEU C O 1
ATOM 9168 N N . SER C 1 442 ? -7.987 -44.461 -80.210 1.00 51.74 434 SER C N 1
ATOM 9169 C CA . SER C 1 442 ? -9.182 -43.846 -80.757 1.00 59.85 434 SER C CA 1
ATOM 9170 C C . SER C 1 442 ? -9.265 -42.419 -80.264 1.00 63.04 434 SER C C 1
ATOM 9171 O O . SER C 1 442 ? -9.103 -42.156 -79.068 1.00 61.50 434 SER C O 1
ATOM 9174 N N . PHE C 1 443 ? -9.447 -41.501 -81.203 1.00 66.90 435 PHE C N 1
ATOM 9175 C CA . PHE C 1 443 ? -9.537 -40.095 -80.875 1.00 70.32 435 PHE C CA 1
ATOM 9176 C C . PHE C 1 443 ? -10.520 -39.448 -81.839 1.00 75.62 435 PHE C C 1
ATOM 9177 O O . PHE C 1 443 ? -10.734 -39.933 -82.955 1.00 73.44 435 PHE C O 1
ATOM 9185 N N . GLU C 1 444 ? -11.135 -38.364 -81.387 1.00 78.98 436 GLU C N 1
ATOM 9186 C CA . GLU C 1 444 ? -12.117 -37.677 -82.197 1.00 77.62 436 GLU C CA 1
ATOM 9187 C C . GLU C 1 444 ? -11.405 -36.655 -83.081 1.00 85.09 436 GLU C C 1
ATOM 9188 O O . GLU C 1 444 ? -10.230 -36.343 -82.859 1.00 84.91 436 GLU C O 1
ATOM 9194 N N . GLN C 1 447 ? -9.045 -30.305 -85.233 1.00 58.63 439 GLN C N 1
ATOM 9195 C CA . GLN C 1 447 ? -8.621 -29.229 -86.129 1.00 77.38 439 GLN C CA 1
ATOM 9196 C C . GLN C 1 447 ? -8.624 -27.843 -85.455 1.00 76.28 439 GLN C C 1
ATOM 9197 O O . GLN C 1 447 ? -9.652 -27.151 -85.429 1.00 77.11 439 GLN C O 1
ATOM 9199 N N . GLN C 1 448 ? -7.488 -27.470 -84.863 1.00 72.54 440 GLN C N 1
ATOM 9200 C CA . GLN C 1 448 ? -7.327 -26.141 -84.275 1.00 71.97 440 GLN C CA 1
ATOM 9201 C C . GLN C 1 448 ? -6.979 -25.098 -85.331 1.00 68.70 440 GLN C C 1
ATOM 9202 O O . GLN C 1 448 ? -6.022 -25.267 -86.088 1.00 72.62 440 GLN C O 1
ATOM 9208 N N . ILE C 1 449 ? -7.737 -24.001 -85.348 1.00 63.84 441 ILE C N 1
ATOM 9209 C CA . ILE C 1 449 ? -7.542 -22.891 -86.280 1.00 74.87 441 ILE C CA 1
ATOM 9210 C C . ILE C 1 449 ? -6.854 -21.733 -85.565 1.00 75.10 441 ILE C C 1
ATOM 9211 O O . ILE C 1 449 ? -7.250 -21.348 -84.458 1.00 74.50 441 ILE C O 1
ATOM 9216 N N . SER C 1 450 ? -5.849 -21.148 -86.214 1.00 72.35 442 SER C N 1
ATOM 9217 C CA . SER C 1 450 ? -5.064 -20.058 -85.652 1.00 75.89 442 SER C CA 1
ATOM 9218 C C . SER C 1 450 ? -5.364 -18.747 -86.370 1.00 80.32 442 SER C C 1
ATOM 9219 O O . SER C 1 450 ? -5.413 -18.705 -87.603 1.00 82.95 442 SER C O 1
ATOM 9222 N N . LYS C 1 451 ? -5.581 -17.685 -85.599 1.00 78.17 443 LYS C N 1
ATOM 9223 C CA . LYS C 1 451 ? -5.673 -16.333 -86.135 1.00 74.22 443 LYS C CA 1
ATOM 9224 C C . LYS C 1 451 ? -4.626 -15.484 -85.430 1.00 79.75 443 LYS C C 1
ATOM 9225 O O . LYS C 1 451 ? -4.601 -15.419 -84.199 1.00 76.48 443 LYS C O 1
ATOM 9227 N N . ALA C 1 452 ? -3.745 -14.870 -86.207 1.00 84.68 444 ALA C N 1
ATOM 9228 C CA . ALA C 1 452 ? -2.626 -14.119 -85.658 1.00 84.41 444 ALA C CA 1
ATOM 9229 C C . ALA C 1 452 ? -3.083 -12.760 -85.153 1.00 82.18 444 ALA C C 1
ATOM 9230 O O . ALA C 1 452 ? -4.096 -12.218 -85.601 1.00 82.82 444 ALA C O 1
ATOM 9232 N N . ASN C 1 453 ? -2.340 -12.232 -84.185 1.00 78.10 445 ASN C N 1
ATOM 9233 C CA . ASN C 1 453 ? -2.522 -10.868 -83.692 1.00 83.48 445 ASN C CA 1
ATOM 9234 C C . ASN C 1 453 ? -3.986 -10.590 -83.374 1.00 82.98 445 ASN C C 1
ATOM 9235 O O . ASN C 1 453 ? -4.617 -9.683 -83.919 1.00 86.92 445 ASN C O 1
ATOM 9240 N N . TYR C 1 454 ? -4.528 -11.428 -82.500 1.00 74.98 446 TYR C N 1
ATOM 9241 C CA . TYR C 1 454 ? -5.910 -11.312 -82.073 1.00 73.68 446 TYR C CA 1
ATOM 9242 C C . TYR C 1 454 ? -5.994 -10.464 -80.806 1.00 78.68 446 TYR C C 1
ATOM 9243 O O . TYR C 1 454 ? -5.247 -10.688 -79.849 1.00 75.02 446 TYR C O 1
ATOM 9252 N N . GLN C 1 455 ? -6.890 -9.478 -80.813 1.00 79.33 447 GLN C N 1
ATOM 9253 C CA . GLN C 1 455 ? -7.120 -8.616 -79.659 1.00 76.81 447 GLN C CA 1
ATOM 9254 C C . GLN C 1 455 ? -8.384 -9.077 -78.942 1.00 73.89 447 GLN C C 1
ATOM 9255 O O . GLN C 1 455 ? -9.455 -9.165 -79.551 1.00 75.39 447 GLN C O 1
ATOM 9257 N N . ARG C 1 456 ? -8.261 -9.372 -77.651 1.00 82.13 448 ARG C N 1
ATOM 9258 C CA . ARG C 1 456 ? -9.418 -9.809 -76.895 1.00 78.95 448 ARG C CA 1
ATOM 9259 C C . ARG C 1 456 ? -10.333 -8.616 -76.613 1.00 82.02 448 ARG C C 1
ATOM 9260 O O . ARG C 1 456 ? -9.864 -7.480 -76.498 1.00 77.93 448 ARG C O 1
ATOM 9268 N N . PRO C 1 457 ? -11.639 -8.859 -76.465 1.00 88.40 449 PRO C N 1
ATOM 9269 C CA . PRO C 1 457 ? -12.588 -7.751 -76.314 1.00 92.75 449 PRO C CA 1
ATOM 9270 C C . PRO C 1 457 ? -12.215 -6.829 -75.163 1.00 94.98 449 PRO C C 1
ATOM 9271 O O . PRO C 1 457 ? -11.675 -7.266 -74.142 1.00 97.60 449 PRO C O 1
ATOM 9275 N N . GLN C 1 458 ? -12.500 -5.542 -75.346 1.00 92.39 450 GLN C N 1
ATOM 9276 C CA . GLN C 1 458 ? -12.338 -4.562 -74.283 1.00 91.93 450 GLN C CA 1
ATOM 9277 C C . GLN C 1 458 ? -13.699 -4.043 -73.841 1.00 94.49 450 GLN C C 1
ATOM 9278 O O . GLN C 1 458 ? -13.970 -3.933 -72.644 1.00 94.71 450 GLN C O 1
#

Radius of gyration: 35.43 Å; Cα contacts (8 Å, |Δi|>4): 3696; chains: 3; bounding box: 90×85×92 Å

Secondary structure (DSSP, 8-state):
-EEEEEEE----GGG--SS-GGGSBSSSSBHHHHHHHHHHHTT-SEEEEEE-TTHHHHHHHTTTS--EEEE-SS---HHHHHHTTGGG--SSSEEEEEETT-TT--HHHHHHHHHHHTTTSEEEEEEE-S--TTSPEEEEETTEEEEEE-GGG--HHHHT--EEEEEEEEEEHHHHHHHSTT----SSS----TTHHHHHHHHTT---EEE--SSGGGG----SHHHHHHHHHHHHHHHHHHHHHHT-EES-TTSEEEEEEEEE-TT-EE-TTEEEEEEEEE-TT-EE-TT-EEES-EE-TT-EE-SS-EEES-EE-TT-EE-SSEEE-TT-EE-TT-EE-TTEEEES-EE-TT-EE-SSEEEESEEE-SS-EE-TT-EEE-B-SS-B--EEE-TT-EE-TT-EEESSEEE-TT-EE-TT-EE-SPBPTT-EEEEPP-EEEESSPPPP-/-EEEEEE----GGG--SS-GGGSEETTEEHHHHHHHHHHHTT-SEEEEEE-TTHHHHHHHTTTS--EEEE--HHHHHHTTGGG--EEEEEETT-TT--HHHHHHHHHHHHTTSEEEEEEE-S--TTSPEEEEETTEEEEEE-GGG--TTGGG--EEEEEEEEEEHHHHHHH----TTHHHHHHHHTT---EEE--SSGGGG----SHHHHHHHHHHHHHHHHHHHHHHT-EES-TTSEEEEEEEEE-TT-EE-TTEEEEEEEEE-TT-EE-TT-EEES-EE-TT-EEPSS-EEES-EE-TT-EE-SSEEE-TT-EE-TT-EE-TTEEEES-EE-TT-EE-SSEEEESEEE-SS-EE-TT-EEE-B-SS-B--EEE-TT-EE-TT-EEESSEEE-TT-EE-TT-EE-SPBPTT-EEEE----EEESSPPP-/--EEEEEE----GGG--SS-GGGSEETTEEHHHHHHHHHHHTT-SEEEEEE-TTHHHHHHHTTTS--EEEE---HHHHHHTT---EEEEETT-TT--HHHHHHHHHHHHTTSEEEEEEE-S--TTSPB------B-TTT--TTGGG--EEEEEEEEE-HHHHHHHSTT---TTT--EEE--SSGGGG----SHHHHHHHHHHHHHHHHHHHHHHT-EES-TTSEEEEEEEEE-TT-EE-TTEEEEEEEEE-TT-EE-TT-EEES-EE-TT-EEPSS-EEES-EE-TT-EE-SSEEE-TT-EE-TT-EE-TTEEEES-EE-TT-EE-SSEEEESEEE-SS-EEPTT-EEE-B-SS-B--EEE-TT-EE-TT-EEESSEEE-TT-EE-TT-EE-SPBPTT-EEE--EEEESSPPPP-

Nearest PDB structures (foldseek):
  5vmk-assembly1_C  TM=1.002E+00  e=4.340E-73  Acinetobacter baumannii
  5vmk-assembly1_A  TM=9.913E-01  e=1.569E-65  Acinetobacter baumannii
  5vmk-assembly1_B  TM=9.858E-01  e=3.756E-65  Acinetobacter baumannii
  8cu9-assembly1_A  TM=9.689E-01  e=4.249E-46  Klebsiella pneumoniae subsp. pneumoniae
  4e1k-assembly1_A  TM=9.528E-01  e=9.923E-47  Haemophilus influenzae Rd KW20

Organism: Acinetobacter baumannii (strain SDF) (NCBI:txid509170)

Foldseek 3Di:
DEEEEEEQAAQLVQAVDPARQQQDDFLRGGLLRLVVVLCVVLVHPAYEYEYEPRVVVVCVVCVVPRHHYFYDDDDFEVLSSVLRCLVVFDQFDKYKYYYSQLRQAHNVQVVVQVVQCVVFQKEFEKEFDPQQQQFWAFDDDVHFTAFTHGNVGDDPVRNPHRIGGLRIMMGTRNLVNVVSVVFDLPDDSSGGYPRVSSNVCVVVVTTYHYDYGPDVSSSDGDRYVVRSVVSSQVVQLVVLVVVVVVAEAEQDSSQEGERAEEAEEHCEYEYGNEYEEHYEYEEANEYHEANEYEYCEYAYEQEYAYYCAYAHQEYHYYNEYHEDQHYEERLHYEYHLEYHAHQEYAENEYAEANEYDHEREYHYQEYHYYLEYAAALEYEQQDPPPHGAYDYEYAHEYEAANEYEDPPEHEADLEYEYHNYYDDYHHDHVYYHYDDDDDDDDPPDDDDD/DEEEEEQAAQLCQQVDPARQQQDDFLAGGLLVLVLVLCVVLVHPAYEYEYHPRVVVVCVVPVVDRHHYFYDQPLVSVLSCLVPFQKYKYYYSQLRQAHNVVVVVQCVQCVVFQKAFEKDFDPQCAQFWAQDDDVRFTQFTHGNVRADPVRNPGRIGGLRIMMGGRVVCNVPSVPHPSVVRNVSVVVPTTYHYDYGPDPSSSDGDRYVVRSVVSSQVVQLVVLVVVVVVAEAECDSSQEGERAEEAEEHCEYEYGNEYEHHYEYYEANEYHEANEYEYCEYAYEQEYAYHCEYYHLEYYEHNEYHEDQHYEYRLHYEYEQEYYYHQDYEENEYAEANEYDHEREYHYQEYAYYCEYDAAQEYEQQDPPHGGAYDYHYACEYEAHNEYEDPPEYEADLEYEAHNHYDDYHHDHVYYHYDDDDDDDDPPDDDD/DEEEEEEQAAQLVQAVDPARQQQDDFLRGGLLVLAVVLCVVLVHPAYEYEYEPRVVVVCVVPVVDRYHYHYDVPPLSRVLRVVCLYKYYYSQLRQAHNVVVVVQVVQCVVPQKEFEKEFDPQQQQFWAAVGDDTHGNVRDDPVRNVHRIGGLRMMRGHPVVCVVCSVPVCHRVVVYHYDYGPDPSSSDGDRYVVRSVVSSQVVQLVVLVVVVVVAEAECDSSQEGERAEEAEEHCEYEYGNEYEHHYEYYEANEYAEANEYEYCEYAYEQEYAYDCEYEHQEYHEHNEYHEDQHYEYRLHYEYPQEYYYHLEYAENEYAEANEYEHEREYHYQEYHYHQEYAEHLEYEQQDPPHHGAYDYHYACEYEAANEYEDPPEHEYDCEYEYHNADDDYHHDHVYYDYDDDDDDPPDDDDD

Solvent-accessible surface area: 49277 Å² total; per-residue (Å²): 111,25,3,0,0,0,15,3,21,40,60,12,115,127,0,141,30,114,30,8,18,3,14,2,23,0,7,61,93,36,0,0,3,24,0,4,77,12,0,106,79,21,155,20,65,54,11,0,0,0,31,13,72,34,4,75,84,1,72,72,74,18,74,110,50,139,16,71,64,16,94,14,97,52,92,79,28,57,0,28,4,0,30,60,0,37,120,53,14,42,78,76,29,32,0,0,0,1,34,0,24,11,2,11,3,70,65,66,1,0,82,90,0,35,112,38,1,76,154,36,21,0,0,0,0,0,25,117,26,130,103,14,86,59,101,9,3,2,32,94,127,155,50,36,2,49,37,18,24,52,36,91,105,6,83,127,78,56,74,137,48,66,36,5,29,18,7,0,2,1,0,27,1,62,20,0,60,72,14,0,82,71,11,62,58,105,64,113,74,33,17,51,76,4,18,34,0,0,55,37,0,46,87,90,68,61,114,4,13,30,20,97,15,90,45,59,12,0,13,52,33,1,69,16,3,52,65,5,5,54,0,15,48,69,25,2,154,28,16,0,85,52,8,14,92,101,1,0,14,7,18,7,26,57,6,1,1,14,32,33,60,21,141,26,22,53,6,0,76,3,25,1,12,0,2,0,40,23,94,4,71,4,21,48,68,0,55,4,14,5,2,0,23,0,84,70,0,50,2,33,30,19,0,111,5,78,10,8,0,13,4,50,24,1,77,2,13,73,72,0,84,0,3,4,0,0,30,0,63,72,19,0,96,6,34,54,78,0,44,3,8,0,2,0,2,0,26,81,1,53,7,18,89,11,1,82,1,51,26,5,1,5,0,0,16,6,77,5,16,27,103,0,38,9,16,2,0,0,0,1,19,12,93,39,28,54,87,128,52,104,0,39,3,14,67,39,2,28,1,5,13,12,0,1,0,44,10,97,4,60,1,12,56,10,0,12,1,16,21,23,0,46,3,92,73,102,12,68,108,80,6,27,8,68,40,42,98,33,57,51,86,42,82,126,80,87,70,56,130,59,34,0,6,0,24,4,36,39,52,10,92,108,0,136,32,111,38,8,19,2,15,2,22,0,7,60,88,34,0,0,3,20,0,13,74,11,3,116,101,20,148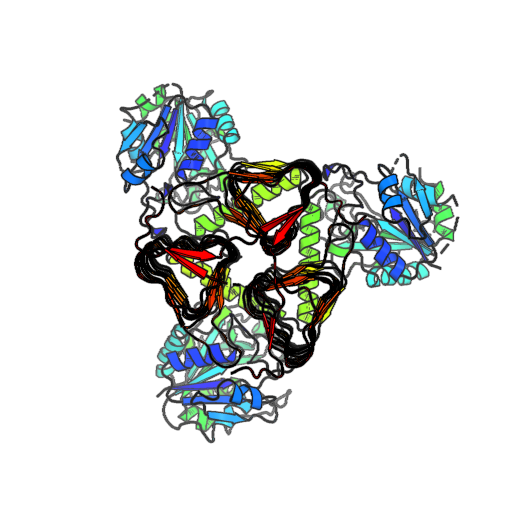,27,90,41,19,6,1,0,61,22,66,35,9,85,88,2,37,72,73,19,80,107,56,114,19,51,69,27,62,98,79,57,14,47,22,28,35,45,3,48,128,49,56,85,39,1,0,16,1,52,0,23,13,2,13,3,75,18,93,4,0,89,100,0,40,72,52,1,73,95,28,16,5,0,4,0,0,26,117,30,127,104,16,90,58,109,14,4,3,25,90,60,118,50,38,11,74,37,18,22,59,65,106,85,22,56,99,86,63,40,84,46,70,39,4,28,20,5,2,12,1,4,22,17,79,21,30,79,76,13,42,123,115,71,30,23,64,24,8,49,76,1,50,83,91,64,60,117,12,18,29,14,106,13,96,40,60,14,0,15,50,35,2,53,27,3,50,74,4,5,54,0,15,48,67,27,2,153,23,20,0,85,52,7,15,92,94,0,0,15,6,16,7,23,61,5,1,0,11,33,30,59,21,142,24,21,55,5,0,72,3,29,1,11,0,2,0,42,22,100,4,74,3,21,50,69,0,55,3,15,6,2,0,22,0,86,71,0,48,3,33,32,20,0,111,5,84,9,9,0,17,4,51,24,1,76,3,12,76,72,1,91,0,8,5,0,0,32,0,57,72,26,0,106,6,34,54,77,0,43,4,8,0,2,0,2,0,24,77,0,52,6,17,89,14,1,83,2,46,26,6,1,5,0,0,16,6,75,5,15,26,110,2,34,4,13,2,0,0,0,1,19,12,87,39,27,44,62,122,56,104,0,38,3,15,64,40,2,29,1,5,13,14,0,2,0,44,9,97,5,59,1,12,52,6,0,11,1,15,20,11,0,37,3,83,72,103,12,66,107,86,3,27,7,71,37,147,25,132,51,72,81,43,84,125,76,86,76,87,118,26,21,0,20,0,23,3,19,38,56,11,107,151,0,141,31,111,37,7,19,2,15,1,22,0,7,61,116,36,0,0,2,25,0,5,35,13,0,121,130,23,86,20,61,93,15,20,0,1,63,18,68,36,7,83,85,1,34,73,74,16,80,105,48,108,20,60,68,35,55,48,138,83,63,56,59,4,34,42,84,40,51,153,39,15,1,36,1,47,0,24,13,2,13,3,71,25,81,5,0,91,96,0,38,74,50,3,82,98,77,22,36,0,10,0,2,12,129,32,94,118,18,105,55,30,17,9,44,155,45,100,75,73,34,57,61,107,97,20,56,95,85,83,26,82,34,81,68,27,40,18,5,1,63,2,30,37,56,86,51,37,107,76,58,40,103,83,82,161,120,43,84,94,151,74,17,51,16,101,21,152,36,77,11,0,18,53,31,1,48,25,4,51,74,4,6,54,0,12,48,65,28,1,151,24,18,1,85,50,6,12,97,81,1,0,13,5,18,7,26,58,6,1,0,13,30,38,78,22,142,28,23,58,6,0,73,4,26,2,12,0,3,0,42,24,100,4,73,3,19,49,67,0,56,3,14,4,2,0,21,0,84,71,0,45,3,33,29,17,0,113,6,89,11,10,0,14,3,48,22,1,69,2,11,73,72,1,93,0,8,5,0,1,33,0,60,71,18,0,94,7,35,55,81,0,41,3,8,1,3,0,3,0,24,80,0,57,6,18,87,10,0,74,1,48,28,6,1,5,0,0,16,6,74,3,17,27,110,2,33,5,10,3,0,0,0,1,16,11,85,42,28,39,73,128,52,108,0,38,3,13,64,41,2,32,0,3,12,12,0,1,0,46,10,99,4,63,1,13,62,9,0,9,1,17,24,22,2,10,0,71,49,98,4,66,113,83,4,32,6,74,58,125,65,76,83,42,80,126,75,87,66,60,125

Sequence (1294 aa):
STTVIILAAGKGTRRMRSQLPKVLQPLAGRPLLGHVIKTAKQLLAENIITIYGHGGDHVKKTFAQENIQWVEQAEQLGTGHAVQMTLPVLPKDGISLILYGDVPLVRQTTLEQLIEVSNKTGIGMITLHVDNPTGYGRIVRQDGKIQAIVEHKDATEAQRQIQEINTGIYCVSNAKLHEWLPKLSNENAQGEYYLTDIVAMAVADGLEIASIQPELAFEVEGVNDRLQLAALEREFQKQQAKELMQQGVTFADPARFDLRGTVKVGHDVRIDVNVIIEGNCELGDFVEIGAGCILKNTTIAAGTKVQAYSVFDGAVVGENTQIGPFARLRPGAKLANEVHIGNFVEVKNTTIGLGSKANHFTYLGDAEIGAESNIGAGTITCNYDGANKHKTTIGDAVFIGSNSSLVAPVTIGNGATVGAGSVITKDVAEQSLSFERAQQISKANYQRPQTTVIILAAGKGTRMRSQLPKVLQPLAGRPLLGHVIKTAKQLLAENIITIYGHGGDHVKKTFAQENIQWVEQGTGHAVQMTLPVLGISLILYGDVPLVRQTTLEQLIEVSNKTGIGMITLHVDNPTGYGRIVRQDGKIQAIVEHKDATEAQRQIQEINTGIYCVSNAKLHEWLPYYLTDIVAMAVADGLEIASIQPELAFEVEGVNDRLQLAALEREFQKQQAKELMQQGVTFADPARFDLRGTVKVGHDVRIDVNVIIEGNCELGDFVEIGAGCILKNTTIAAGTKVQAYSVFDGAVVGENTQIGPFARLRPGAKLANEVHIGNFVEVKNTTIGLGSKANHFTYLGDAEIGAESNIGAGTITCNYDGANKHKTTIGDAVFIGSNSSLVAPVTIGNGATVGAGSVITKDVAEQSLSFERAQQISKANYQRPSTTVIILAAGKGTRMRSQLPKVLQPLAGRPLLGHVIKTAKQLLAENIITIYGHGGDHVKKTFAQENIQWVEQAGTGHAVQMTLPISLILYGDVPLVRQTTLEQLIEVSNKTGIGMITLHVDNPTGYGRIKIQAIVEHKDATEAQRQIQEINTGIYCVSNAKLHEWLPKLSMAVADIASIQPELAFEVEGVNDRLQLAALEREFQKQQAKELMQQGVTFADPARFDLRGTVKVGHDVRIDVNVIIEGNCELGDFVEIGAGCILKNTTIAAGTKVQAYSVFDGAVVGENTQIGPFARLRPGAKLANEVHIGNFVEVKNTTIGLGSKANHFTYLGDAEIGAESNIGAGTITCNYDGANKHKTTIGDAVFIGSNSSLVAPVTIGNGATVGAGSVITKDVAEQSLSFEQQISKANYQRPQ

CATH classification: 3.90.550.10 (+1 more: 2.160.10.10)

InterPro domains:
  IPR001451 Hexapeptide repeat [PF00132] (392-426)
  IPR005882 Bifunctional protein GlmU [MF_01631] (2-449)
  IPR005882 Bifunctional protein GlmU [TIGR01173] (4-451)
  IPR011004 Trimeric LpxA-like superfamily [SSF51161] (252-433)
  IPR018357 Hexapeptide transferase, conserved site [PS00101] (400-428)
  IPR025877 MobA-like NTP transferase [PF12804] (5-130)
  IPR029044 Nucleotide-diphospho-sugar transferases [G3DSA:3.90.550.10] (1-224)
  IPR029044 Nucleotide-diphospho-sugar transferases [SSF53448] (1-249)
  IPR038009 GlmU, C-terminal LbH domain [cd03353] (248-440)
  IPR050065 Bifunctional protein GlmU-like [PTHR43584] (4-424)
  IPR056729 Mannose-1-phosphate guanyltransferase, C-terminal domain [PF25087] (261-354)